Protein 8VX3 (pdb70)

Secondary structure (DSSP, 8-state):
-EEETTTEEE-HHHHHHHHHHHHHHHHHHHHHHHHHHHHHHHTT-EEESGGG-B--HHHHHHHHHHHHHHSTT--HHHHHTT---SEEEEEE--TTTHHHHHHHHHHHHHHTT-EEEEEEE-SS-SSS---EEEEEE-TTT--EEEEEE--HHHHHHHHHHHHHHHHHH-TT---HHHHHHHHHHHHHS---TTGGG--PPP-/-EE-SSS-EE-HHHHHHHHHHHHHHHHHHHHHHHHHHHHHHTTTPEEES-TT-B--HHHHHHHHHHHHHH-TT--HHHHHHT---SEEEEEEE-TTTHHHHHHHHHHHHHHTTPEEEEEEE-TT-SSS---EEEEEE-SSS--EEEEEEEEHHHHHHHHHTHHHHHHHHSTTSTTHHHHHHHHHHHHHHHTSPPPTTGGG--PPP-/-EE-TTS-EE-HHHHHHHHHHHHHHHHHHHHHHHHHHHHHHHTT-EEES-TT-B--HHHHHHHHHHHHHHSTTS-HHHHHHH---SEEEEEEE-TTTHHHHHHHHHHHHHHTT-EEEEEEE-SS-SSS---EEEEEE-TTT--EEEEEEEEHHHHHHHHHSSTTTHHHHS---GGGHHHHHHHHHHHHHSPPPTTGGG------/--EEETTTEEE-HHHHHHHHHHHHHHHHHHHHHHHHHHHHHHHTT---SSGGG-B--HHHHHHHHHHHHHHSTTS-HHHHHHH---SEEEEEEE-TTTHHHHHHHHHHHHHHTT-EEEEEEE-TT-SSS---EEEEEE-TTT--EEEEEEEEHHHHHHHHH--HHHHHHHHHHSPPPTTGGG------

Structure (mmCIF, N/CA/C/O backbone):
data_8VX3
#
_entry.id   8VX3
#
_cell.length_a   74.939
_cell.length_b   133.059
_cell.length_c   68.050
_cell.angle_alpha   90.000
_cell.angle_beta   89.770
_cell.angle_gamma   90.000
#
_symmetry.space_group_name_H-M   'P 1 21 1'
#
loop_
_entity.id
_entity.type
_entity.pdbx_description
1 polymer SaSAS
2 non-polymer 1,2-ETHANEDIOL
3 non-polymer 'CHLORIDE ION'
4 non-polymer 'SODIUM ION'
5 water water
#
loop_
_atom_site.group_PDB
_atom_site.id
_atom_site.type_symbol
_atom_site.label_atom_id
_atom_site.label_alt_id
_atom_site.label_comp_id
_atom_site.label_asym_id
_atom_site.label_entity_id
_atom_site.label_seq_id
_atom_site.pdbx_PDB_ins_code
_atom_site.Cartn_x
_atom_site.Cartn_y
_atom_site.Cartn_z
_atom_site.occupancy
_atom_site.B_iso_or_equiv
_atom_site.auth_seq_id
_atom_site.auth_comp_id
_atom_site.auth_asym_id
_atom_site.auth_atom_id
_atom_site.pdbx_PDB_model_num
ATOM 1 N N . GLY A 1 2 ? 29.28145 18.60270 0.32284 1.000 76.01177 4 GLY A N 1
ATOM 2 C CA . GLY A 1 2 ? 28.42201 19.75705 0.51053 1.000 76.20071 4 GLY A CA 1
ATOM 3 C C . GLY A 1 2 ? 27.15949 19.72203 -0.32974 1.000 85.93349 4 GLY A C 1
ATOM 4 O O . GLY A 1 2 ? 27.13310 19.10572 -1.39366 1.000 89.03614 4 GLY A O 1
ATOM 5 N N . TRP A 1 3 ? 26.10972 20.38478 0.14768 1.000 101.76750 5 TRP A N 1
ATOM 6 C CA . TRP A 1 3 ? 24.82182 20.41455 -0.53242 1.000 99.24777 5 TRP A CA 1
ATOM 7 C C . TRP A 1 3 ? 24.64591 21.73550 -1.26847 1.000 108.88394 5 TRP A C 1
ATOM 8 O O . TRP A 1 3 ? 25.01931 22.79729 -0.76113 1.000 115.65247 5 TRP A O 1
ATOM 19 N N . LYS A 1 4 ? 24.07408 21.66147 -2.46654 1.000 112.77888 6 LYS A N 1
ATOM 20 C CA . LYS A 1 4 ? 23.85342 22.82522 -3.32071 1.000 115.45110 6 LYS A CA 1
ATOM 21 C C . LYS A 1 4 ? 22.35351 23.01816 -3.49405 1.000 108.69940 6 LYS A C 1
ATOM 22 O O . LYS A 1 4 ? 21.71650 22.28606 -4.25687 1.000 113.68277 6 LYS A O 1
ATOM 28 N N . GLY A 1 5 ? 21.79312 23.99969 -2.79544 1.000 112.28818 7 GLY A N 1
ATOM 29 C CA . GLY A 1 5 ? 20.41474 24.37712 -3.02880 1.000 111.40016 7 GLY A CA 1
ATOM 30 C C . GLY A 1 5 ? 20.26830 25.02904 -4.38606 1.000 113.23972 7 GLY A C 1
ATOM 31 O O . GLY A 1 5 ? 20.74156 26.15009 -4.59303 1.000 112.84617 7 GLY A O 1
ATOM 32 N N . GLU A 1 6 ? 19.62141 24.33883 -5.32576 1.000 125.70920 8 GLU A N 1
ATOM 33 C CA . GLU A 1 6 ? 19.49125 24.84585 -6.68856 1.000 127.35522 8 GLU A CA 1
ATOM 34 C C . GLU A 1 6 ? 18.50738 26.00820 -6.77840 1.000 126.97865 8 GLU A C 1
ATOM 35 O O . GLU A 1 6 ? 17.90664 26.24485 -7.83165 1.000 132.41512 8 GLU A O 1
ATOM 41 N N . GLY A 1 7 ? 18.33804 26.73508 -5.67919 1.000 125.21787 9 GLY A N 1
ATOM 42 C CA . GLY A 1 7 ? 17.60190 27.98141 -5.67507 1.000 117.36445 9 GLY A CA 1
ATOM 43 C C . GLY A 1 7 ? 18.37538 29.04448 -4.92695 1.000 118.65621 9 GLY A C 1
ATOM 44 O O . GLY A 1 7 ? 17.79600 29.96974 -4.35229 1.000 105.90567 9 GLY A O 1
ATOM 45 N N . GLY A 1 8 ? 19.69774 28.91234 -4.92754 1.000 127.73806 10 GLY A N 1
ATOM 46 C CA . GLY A 1 8 ? 20.55630 29.83498 -4.21453 1.000 115.49082 10 GLY A CA 1
ATOM 47 C C . GLY A 1 8 ? 20.86649 29.44972 -2.78683 1.000 119.08537 10 GLY A C 1
ATOM 48 O O . GLY A 1 8 ? 21.22233 30.32481 -1.99069 1.000 103.18630 10 GLY A O 1
ATOM 49 N N . LEU A 1 9 ? 20.74085 28.17414 -2.43138 1.000 116.67826 11 LEU A N 1
ATOM 50 C CA . LEU A 1 9 ? 20.99838 27.69834 -1.07877 1.000 99.96632 11 LEU A CA 1
ATOM 51 C C . LEU A 1 9 ? 22.22720 26.79608 -1.05204 1.000 93.30291 11 LEU A C 1
ATOM 52 O O . LEU A 1 9 ? 22.74103 26.36743 -2.08746 1.000 94.11773 11 LEU A O 1
ATOM 57 N N . THR A 1 10 ? 22.68687 26.49481 0.16111 1.000 87.64142 12 THR A N 1
ATOM 58 C CA . THR A 1 10 ? 23.92963 25.75927 0.34737 1.000 96.43544 12 THR A CA 1
ATOM 59 C C . THR A 1 10 ? 23.93943 25.09375 1.71653 1.000 90.17847 12 THR A C 1
ATOM 60 O O . THR A 1 10 ? 23.27862 25.55372 2.65062 1.000 84.55137 12 THR A O 1
ATOM 64 N N . LEU A 1 11 ? 24.70931 24.01015 1.81842 1.000 87.11555 13 LEU A N 1
ATOM 65 C CA . LEU A 1 11 ? 24.96467 23.31609 3.07621 1.000 84.67356 13 LEU A CA 1
ATOM 66 C C . LEU A 1 11 ? 26.31384 22.62546 2.95809 1.000 84.91717 13 LEU A C 1
ATOM 67 O O . LEU A 1 11 ? 26.59329 21.99005 1.93709 1.000 93.46539 13 LEU A O 1
ATOM 72 N N . THR A 1 12 ? 27.14856 22.76051 3.98459 1.000 77.04241 14 THR A N 1
ATOM 73 C CA . THR A 1 12 ? 28.44515 22.10410 3.95631 1.000 77.63972 14 THR A CA 1
ATOM 74 C C . THR A 1 12 ? 28.28600 20.60359 4.18158 1.000 74.29190 14 THR A C 1
ATOM 75 O O . THR A 1 12 ? 27.24982 20.12394 4.65385 1.000 84.19050 14 THR A O 1
ATOM 79 N N . GLY A 1 13 ? 29.33854 19.86043 3.82836 1.000 80.97061 15 GLY A N 1
ATOM 80 C CA . GLY A 1 13 ? 29.30146 18.41534 3.98915 1.000 73.17359 15 GLY A CA 1
ATOM 81 C C . GLY A 1 13 ? 29.11174 17.98823 5.43330 1.000 71.66393 15 GLY A C 1
ATOM 82 O O . GLY A 1 13 ? 28.44019 16.99205 5.71238 1.000 73.99808 15 GLY A O 1
ATOM 83 N N . GLY A 1 14 ? 29.70510 18.73090 6.37296 1.000 82.05523 16 GLY A N 1
ATOM 84 C CA . GLY A 1 14 ? 29.47675 18.44317 7.77931 1.000 77.51936 16 GLY A CA 1
ATOM 85 C C . GLY A 1 14 ? 28.03463 18.65276 8.18894 1.000 74.72364 16 GLY A C 1
ATOM 86 O O . GLY A 1 14 ? 27.51570 17.92971 9.04307 1.000 78.95220 16 GLY A O 1
ATOM 87 N N . GLU A 1 15 ? 27.37031 19.64389 7.59110 1.000 82.16418 17 GLU A N 1
ATOM 88 C CA . GLU A 1 15 ? 25.93953 19.82755 7.80069 1.000 78.48122 17 GLU A CA 1
ATOM 89 C C . GLU A 1 15 ? 25.12791 18.86292 6.94487 1.000 71.97108 17 GLU A C 1
ATOM 90 O O . GLU A 1 15 ? 24.08897 18.36021 7.38596 1.000 73.34565 17 GLU A O 1
ATOM 96 N N . ASN A 1 16 ? 25.59232 18.59372 5.72237 1.000 71.14870 18 ASN A N 1
ATOM 97 C CA . ASN A 1 16 ? 24.86087 17.71359 4.81635 1.000 68.38131 18 ASN A CA 1
ATOM 98 C C . ASN A 1 16 ? 24.75918 16.30273 5.38256 1.000 66.70946 18 ASN A C 1
ATOM 99 O O . ASN A 1 16 ? 23.68079 15.69877 5.38859 1.000 65.43806 18 ASN A O 1
ATOM 104 N N . ASN A 1 17 ? 25.87945 15.75672 5.85998 1.000 77.56176 19 ASN A N 1
ATOM 105 C CA . ASN A 1 17 ? 25.85157 14.42509 6.45390 1.000 71.25171 19 ASN A CA 1
ATOM 106 C C . ASN A 1 17 ? 25.05445 14.40808 7.74923 1.000 71.98713 19 ASN A C 1
ATOM 107 O O . ASN A 1 17 ? 24.53870 13.35620 8.14438 1.000 85.26820 19 ASN A O 1
ATOM 112 N N . THR A 1 18 ? 24.94525 15.55503 8.42151 1.000 64.45426 20 THR A N 1
ATOM 113 C CA . THR A 1 18 ? 24.11368 15.63029 9.61616 1.000 63.32485 20 THR A CA 1
ATOM 114 C C . THR A 1 18 ? 22.64078 15.46549 9.26561 1.000 66.06671 20 THR A C 1
ATOM 115 O O . THR A 1 18 ? 21.88392 14.83275 10.01167 1.000 65.79128 20 THR A O 1
ATOM 119 N N . VAL A 1 19 ? 22.22041 16.01661 8.12711 1.000 67.12635 21 VAL A N 1
ATOM 120 C CA . VAL A 1 19 ? 20.82796 15.89869 7.71039 1.000 70.11492 21 VAL A CA 1
ATOM 121 C C . VAL A 1 19 ? 20.54416 14.50704 7.15910 1.000 68.74729 21 VAL A C 1
ATOM 122 O O . VAL A 1 19 ? 19.48862 13.92451 7.43194 1.000 69.97956 21 VAL A O 1
ATOM 126 N N . ASP A 1 20 ? 21.47695 13.95060 6.38123 1.000 68.84665 22 ASP A N 1
A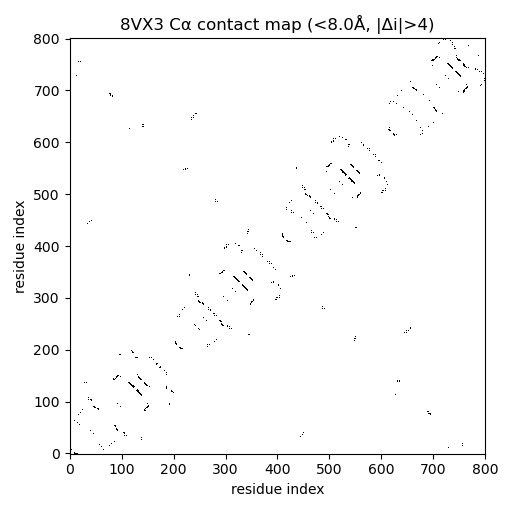TOM 127 C CA . ASP A 1 20 ? 21.27740 12.61337 5.83115 1.000 65.74204 22 ASP A CA 1
ATOM 128 C C . ASP A 1 20 ? 21.20994 11.56708 6.93517 1.000 66.80795 22 ASP A C 1
ATOM 129 O O . ASP A 1 20 ? 20.45039 10.59601 6.83553 1.000 67.47420 22 ASP A O 1
ATOM 134 N N . ALA A 1 21 ? 22.00177 11.74430 7.99460 1.000 68.48282 23 ALA A N 1
ATOM 135 C CA . ALA A 1 21 ? 21.87903 10.86933 9.15438 1.000 70.39145 23 ALA A CA 1
ATOM 136 C C . ALA A 1 21 ? 20.52338 11.04523 9.82380 1.000 69.85069 23 ALA A C 1
ATOM 137 O O . ALA A 1 21 ? 19.92797 10.07270 10.30245 1.000 69.34923 23 ALA A O 1
ATOM 139 N N . TYR A 1 22 ? 20.01870 12.28114 9.85844 1.000 69.75098 24 TYR A N 1
ATOM 140 C CA . TYR A 1 22 ? 18.68877 12.53085 10.40214 1.000 65.27283 24 TYR A CA 1
ATOM 141 C C . TYR A 1 22 ? 17.60348 11.90641 9.53669 1.0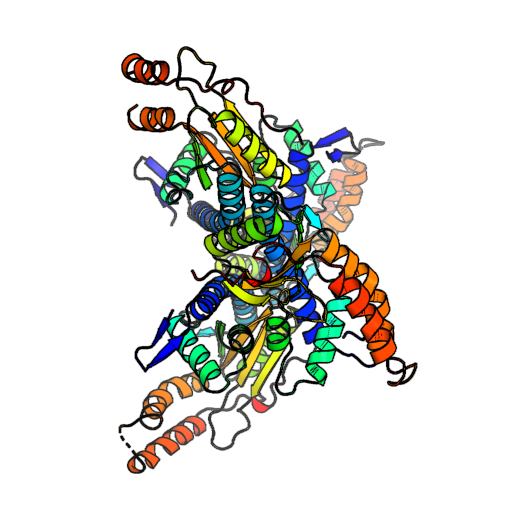00 64.29451 24 TYR A C 1
ATOM 142 O O . TYR A 1 22 ? 16.57815 11.45812 10.06163 1.000 70.17775 24 TYR A O 1
ATOM 151 N N . VAL A 1 23 ? 17.80810 11.86955 8.21793 1.000 63.70062 25 VAL A N 1
ATOM 152 C CA . VAL A 1 23 ? 16.81477 11.28058 7.32335 1.000 58.75210 25 VAL A CA 1
ATOM 153 C C . VAL A 1 23 ? 16.63902 9.79945 7.62836 1.000 61.45308 25 VAL A C 1
ATOM 154 O O . VAL A 1 23 ? 15.51718 9.31295 7.81317 1.000 68.59397 25 VAL A O 1
ATOM 158 N N . GLU A 1 24 ? 17.74743 9.05891 7.68563 1.000 76.40312 26 GLU A N 1
ATOM 159 C CA . GLU A 1 24 ? 17.65985 7.63774 7.99838 1.000 68.17875 26 GLU A CA 1
ATOM 160 C C . GLU A 1 24 ? 17.23982 7.40553 9.44259 1.000 66.11175 26 GLU A C 1
ATOM 161 O O . GLU A 1 24 ? 16.61642 6.38265 9.74592 1.000 69.13580 26 GLU A O 1
ATOM 167 N N . ARG A 1 25 ? 17.56034 8.33814 10.34208 1.000 64.49447 27 ARG A N 1
ATOM 168 C CA . ARG A 1 25 ? 17.15867 8.17770 11.73569 1.000 63.46118 27 ARG A CA 1
ATOM 169 C C . ARG A 1 25 ? 15.64965 8.32137 11.89800 1.000 73.75452 27 ARG A C 1
ATOM 170 O O . ARG A 1 25 ? 15.02408 7.55462 12.63889 1.000 84.80118 27 ARG A O 1
ATOM 178 N N . ALA A 1 26 ? 15.04623 9.29392 11.21055 1.000 67.08896 28 ALA A N 1
ATOM 179 C CA . ALA A 1 26 ? 13.59921 9.46607 11.28652 1.000 55.08972 28 ALA A CA 1
ATOM 180 C C . ALA A 1 26 ? 12.86366 8.30955 10.62444 1.000 56.96603 28 ALA A C 1
ATOM 181 O O . ALA A 1 26 ? 11.79640 7.90013 11.09805 1.000 57.43886 28 ALA A O 1
ATOM 183 N N . ARG A 1 27 ? 13.42271 7.76555 9.54149 1.000 57.65988 29 ARG A N 1
ATOM 184 C CA . ARG A 1 27 ? 12.78361 6.64734 8.85704 1.000 54.55062 29 ARG A CA 1
ATOM 185 C C . ARG A 1 27 ? 12.62812 5.44272 9.77699 1.000 55.01873 29 ARG A C 1
ATOM 186 O O . ARG A 1 27 ? 11.71028 4.63433 9.59446 1.000 51.66595 29 ARG A O 1
ATOM 194 N N . GLU A 1 28 ? 13.50519 5.31219 10.77376 1.000 57.34594 30 GLU A N 1
ATOM 195 C CA . GLU A 1 28 ? 13.39637 4.21981 11.73328 1.000 57.62411 30 GLU A CA 1
ATOM 196 C C . GLU A 1 28 ? 12.27881 4.46849 12.73688 1.000 54.99033 30 GLU A C 1
ATOM 197 O O . GLU A 1 28 ? 11.52740 3.54718 13.07558 1.000 51.49029 30 GLU A O 1
ATOM 203 N N . ALA A 1 29 ? 12.15958 5.70449 13.22540 1.000 64.32003 31 ALA A N 1
ATOM 204 C CA . ALA A 1 29 ? 11.09631 6.02644 14.16934 1.000 71.13043 31 ALA A CA 1
ATOM 205 C C . ALA A 1 29 ? 9.72861 5.99868 13.50363 1.000 59.79606 31 ALA A C 1
ATOM 206 O O . ALA A 1 29 ? 8.72918 5.68390 14.15951 1.000 53.31378 31 ALA A O 1
ATOM 208 N N . GLU A 1 30 ? 9.66721 6.32474 12.20933 1.000 60.58289 32 GLU A N 1
ATOM 209 C CA . GLU A 1 30 ? 8.39826 6.31083 11.49020 1.000 50.13134 32 GLU A CA 1
ATOM 210 C C . GLU A 1 30 ? 7.73360 4.94362 11.55254 1.000 49.42704 32 GLU A C 1
ATOM 211 O O . GLU A 1 30 ? 6.50116 4.85558 11.59476 1.000 57.37770 32 GLU A O 1
ATOM 217 N N . ARG A 1 31 ? 8.52842 3.87153 11.55715 1.000 58.56320 33 ARG A N 1
ATOM 218 C CA . ARG A 1 31 ? 7.96675 2.52742 11.63525 1.000 55.53448 33 ARG A CA 1
ATOM 219 C C . ARG A 1 31 ? 7.10536 2.36692 12.88069 1.000 50.97369 33 ARG A C 1
ATOM 220 O O . ARG A 1 31 ? 5.96351 1.90075 12.80471 1.000 56.89021 33 ARG A O 1
ATOM 228 N N . SER A 1 32 ? 7.63463 2.75845 14.04048 1.000 47.62764 34 SER A N 1
ATOM 229 C CA . SER A 1 32 ? 6.85999 2.66753 15.27060 1.000 47.16988 34 SER A CA 1
ATOM 230 C C . SER A 1 32 ? 5.76454 3.72101 15.34133 1.000 47.53398 34 SER A C 1
ATOM 231 O O . SER A 1 32 ? 4.80006 3.54297 16.09166 1.000 47.28266 34 SER A O 1
ATOM 234 N N . ILE A 1 33 ? 5.88806 4.80697 14.57880 1.000 55.98642 35 ILE A N 1
ATOM 235 C CA . ILE A 1 33 ? 4.88009 5.86150 14.60866 1.000 49.60008 35 ILE A CA 1
ATOM 236 C C . ILE A 1 33 ? 3.70351 5.50825 13.70939 1.000 53.54943 35 ILE A C 1
ATOM 237 O O . ILE A 1 33 ? 2.53999 5.63400 14.10915 1.000 52.34944 35 ILE A O 1
ATOM 242 N N . SER A 1 34 ? 3.98788 5.06575 12.48025 1.000 49.07623 36 SER A N 1
ATOM 243 C CA . SER A 1 34 ? 2.91961 4.63581 11.58389 1.000 49.31703 36 SER A CA 1
ATOM 244 C C . SER A 1 34 ? 2.10839 3.50237 12.19289 1.000 50.47868 36 SER A C 1
ATOM 245 O O . SER A 1 34 ? 0.90594 3.38892 11.93268 1.000 57.13067 36 SER A O 1
ATOM 248 N N . VAL A 1 35 ? 2.74678 2.65816 13.00405 1.000 48.07374 37 VAL A N 1
ATOM 249 C CA . VAL A 1 35 ? 2.01449 1.63870 13.74864 1.000 47.58230 37 VAL A CA 1
ATOM 250 C C . VAL A 1 35 ? 0.99721 2.29055 14.67581 1.000 47.65276 37 VAL A C 1
ATOM 251 O O . VAL A 1 35 ? -0.18841 1.94054 14.67111 1.000 55.13225 37 VAL A O 1
ATOM 255 N N . GLN A 1 36 ? 1.44496 3.25479 15.48303 1.000 47.67830 38 GLN A N 1
ATOM 256 C CA . GLN A 1 36 ? 0.54779 3.90413 16.43067 1.000 54.71538 38 GLN A CA 1
ATOM 257 C C . GLN A 1 36 ? -0.43532 4.84283 15.74502 1.000 57.95929 38 GLN A C 1
ATOM 258 O O . GLN A 1 36 ? -1.45185 5.20641 16.34736 1.000 48.82294 38 GLN A O 1
ATOM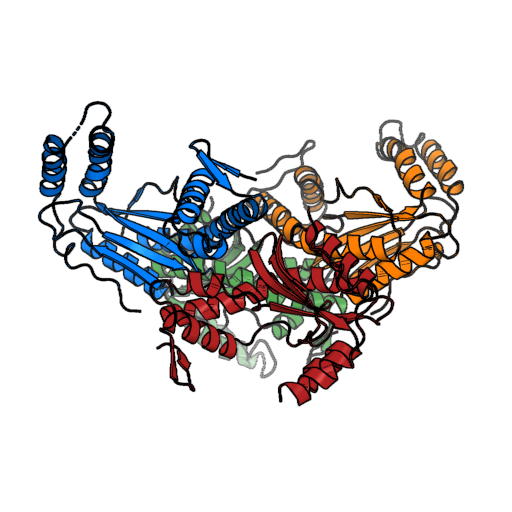 264 N N . VAL A 1 37 ? -0.16554 5.23048 14.50278 1.000 56.35348 39 VAL A N 1
ATOM 265 C CA . VAL A 1 37 ? -1.05833 6.12557 13.77521 1.000 51.80112 39 VAL A CA 1
ATOM 266 C C . VAL A 1 37 ? -2.12607 5.34820 13.02261 1.000 51.97031 39 VAL A C 1
ATOM 267 O O . VAL A 1 37 ? -3.31579 5.65838 13.12253 1.000 60.77422 39 VAL A O 1
ATOM 271 N N . ARG A 1 38 ? -1.72016 4.32634 12.26184 1.000 50.53487 40 ARG A N 1
ATOM 272 C CA . ARG A 1 38 ? -2.69471 3.49730 11.56084 1.000 53.78900 40 ARG A CA 1
ATOM 273 C C . ARG A 1 38 ? -3.65655 2.82982 12.53149 1.000 51.51414 40 ARG A C 1
ATOM 274 O O . ARG A 1 38 ? -4.80532 2.54709 12.17094 1.000 55.23484 40 ARG A O 1
ATOM 282 N N . ALA A 1 39 ? -3.21028 2.58206 13.76471 1.000 49.05231 41 ALA A N 1
ATOM 283 C CA . ALA A 1 39 ? -4.08562 2.00565 14.77836 1.000 48.86810 41 ALA A CA 1
ATOM 284 C C . ALA A 1 39 ? -5.26658 2.92517 15.06561 1.000 49.51282 41 ALA A C 1
ATOM 285 O O . ALA A 1 39 ? -6.42607 2.55284 14.85516 1.000 58.13140 41 ALA A O 1
ATOM 287 N N . ALA A 1 40 ? -4.98554 4.14349 15.53987 1.000 53.58479 42 ALA A N 1
ATOM 288 C CA . ALA A 1 40 ? -6.05527 5.09088 15.84022 1.000 52.20502 42 ALA A CA 1
ATOM 289 C C . ALA A 1 40 ? -6.85675 5.43937 14.59421 1.000 51.20785 42 ALA A C 1
ATOM 290 O O . ALA A 1 40 ? -8.06293 5.69821 14.68383 1.000 57.43228 42 ALA A O 1
ATOM 292 N N . ALA A 1 41 ? -6.21460 5.43006 13.42358 1.000 51.26500 43 ALA A N 1
ATOM 293 C CA . ALA A 1 41 ? -6.95626 5.62632 12.18397 1.000 52.04929 43 ALA A CA 1
ATOM 294 C C . ALA A 1 41 ? -7.97540 4.51940 11.97114 1.000 56.03003 43 ALA A C 1
ATOM 295 O O . ALA A 1 41 ? -9.01535 4.74275 11.34142 1.000 56.86453 43 ALA A O 1
ATOM 297 N N . ALA A 1 42 ? -7.69483 3.32302 12.48133 1.000 55.61160 44 ALA A N 1
ATOM 298 C CA . ALA A 1 42 ? -8.66368 2.23756 12.45251 1.000 56.20581 44 ALA A CA 1
ATOM 299 C C . ALA A 1 42 ? -9.55795 2.23843 13.68412 1.000 58.73159 44 ALA A C 1
ATOM 300 O O . ALA A 1 42 ? -10.74521 1.91324 13.58389 1.000 66.75237 44 ALA A O 1
ATOM 302 N N . MET A 1 43 ? -9.00884 2.60174 14.84656 1.000 52.96461 45 MET A N 1
ATOM 303 C CA . MET A 1 43 ? -9.80114 2.66238 16.06996 1.000 59.46625 45 MET A CA 1
ATOM 304 C C . MET A 1 43 ? -10.88058 3.73561 16.01642 1.000 55.97399 45 MET A C 1
ATOM 305 O O . MET A 1 43 ? -11.79675 3.71672 16.84512 1.000 52.66142 45 MET A O 1
ATOM 310 N N . SER A 1 44 ? -10.78922 4.67217 15.07294 1.000 59.38116 46 SER A N 1
ATOM 311 C CA . SER A 1 44 ? -11.79670 5.71043 14.89919 1.000 60.84600 46 SER A CA 1
ATOM 312 C C . SER A 1 44 ? -12.40724 5.69263 13.50387 1.000 70.65496 46 SER A C 1
ATOM 313 O O . SER A 1 44 ? -13.07468 6.66182 13.11921 1.000 79.12837 46 SER A O 1
ATOM 316 N N A GLU A 1 45 ? -12.20235 4.61359 12.74323 0.814 73.79807 47 GLU A N 1
ATOM 317 N N B GLU A 1 45 ? -12.19919 4.61689 12.74156 0.186 70.73364 47 GLU A N 1
ATOM 318 C CA A GLU A 1 45 ? -12.69964 4.48183 11.37109 0.814 73.93741 47 GLU A CA 1
ATOM 319 C CA B GLU A 1 45 ? -12.71489 4.49090 11.37827 0.186 71.58461 47 GLU A CA 1
ATOM 320 C C A GLU A 1 45 ? -12.26846 5.65213 10.49271 0.814 68.63456 47 GLU A C 1
ATOM 321 C C B GLU A 1 45 ? -12.27116 5.65215 10.49244 0.186 71.00264 47 GLU A C 1
ATOM 322 O O A GLU A 1 45 ? -12.98916 6.05480 9.57651 0.814 65.05299 47 GLU A O 1
ATOM 323 O O B GLU A 1 45 ? -12.98576 6.05026 9.56939 0.186 62.29712 47 GLU A O 1
ATOM 334 N N . ALA A 1 46 ? -11.09040 6.20188 10.76392 1.000 65.16667 48 ALA A N 1
ATOM 335 C CA . ALA A 1 46 ? -10.57815 7.31254 9.98256 1.000 55.30733 48 ALA A CA 1
ATOM 336 C C . ALA A 1 46 ? -9.97021 6.81690 8.67501 1.000 55.30782 48 ALA A C 1
ATOM 337 O O . ALA A 1 46 ? -9.63340 5.64015 8.51836 1.000 64.00725 48 ALA A O 1
ATOM 339 N N . GLU A 1 47 ? -9.83034 7.73885 7.72876 1.000 59.12082 49 GLU A N 1
ATOM 340 C CA . GLU A 1 47 ? -9.18590 7.46503 6.45432 1.000 59.91191 49 GLU A CA 1
ATOM 341 C C . GLU A 1 47 ? -7.82688 8.14965 6.41594 1.000 69.28275 49 GLU A C 1
ATOM 342 O O . GLU A 1 47 ? -7.66570 9.26062 6.93005 1.000 70.03395 49 GLU A O 1
ATOM 348 N N . MET A 1 48 ? -6.85238 7.48427 5.80482 1.000 65.83201 50 MET A N 1
ATOM 349 C CA . MET A 1 48 ? -5.47552 7.96054 5.76466 1.000 55.33982 50 MET A CA 1
ATOM 350 C C . MET A 1 48 ? -5.11867 8.30754 4.32560 1.000 56.18229 50 MET A C 1
ATOM 351 O O . MET A 1 48 ? -4.95748 7.41489 3.48655 1.000 66.40604 50 MET A O 1
ATOM 356 N N . VAL A 1 49 ? -4.99788 9.60183 4.04305 1.000 63.53086 51 VAL A N 1
ATOM 357 C CA . VAL A 1 49 ? -4.57137 10.07751 2.73643 1.000 67.71780 51 VAL A CA 1
ATOM 358 C C . VAL A 1 49 ? -3.22985 10.77834 2.90473 1.000 74.02305 51 VAL A C 1
ATOM 359 O O . VAL A 1 49 ? -2.86553 11.22630 3.99534 1.000 73.94933 51 VAL A O 1
ATOM 363 N N . GLY A 1 50 ? -2.48590 10.86176 1.80373 1.000 78.94833 52 GLY A N 1
ATOM 364 C CA . GLY A 1 50 ? -1.12778 11.35769 1.87520 1.000 74.35187 52 GLY A CA 1
ATOM 365 C C . GLY A 1 50 ? -0.17304 10.44504 2.60484 1.000 72.90083 52 GLY A C 1
ATOM 366 O O . GLY A 1 50 ? 0.94587 10.86142 2.91931 1.000 64.63394 52 GLY A O 1
ATOM 367 N N . PHE A 1 51 ? -0.58834 9.20830 2.88845 1.000 70.06155 53 PHE A N 1
ATOM 368 C CA . PHE A 1 51 ? 0.27083 8.27034 3.59866 1.000 69.09342 53 PHE A CA 1
ATOM 369 C C . PHE A 1 51 ? 1.44857 7.83163 2.73985 1.000 71.04336 53 PHE A C 1
ATOM 370 O O . PHE A 1 51 ? 2.50129 7.46474 3.27395 1.000 72.59137 53 PHE A O 1
ATOM 378 N N . ASP A 1 52 ? 1.29336 7.86393 1.41479 1.000 71.71770 54 ASP A N 1
ATOM 379 C CA . ASP A 1 52 ? 2.39611 7.55441 0.51419 1.000 74.00411 54 ASP A CA 1
ATOM 380 C C . ASP A 1 52 ? 3.51846 8.58085 0.58602 1.000 73.01107 54 ASP A C 1
ATOM 381 O O . ASP A 1 52 ? 4.61615 8.30840 0.08862 1.000 88.83043 54 ASP A O 1
ATOM 386 N N . GLN A 1 53 ? 3.27254 9.74393 1.18231 1.000 70.18113 55 GLN A N 1
ATOM 387 C CA . GLN A 1 53 ? 4.28376 10.77345 1.38610 1.000 78.46598 55 GLN A CA 1
ATOM 388 C C . GLN A 1 53 ? 4.36020 11.15556 2.85713 1.000 67.20123 55 GLN A C 1
ATOM 389 O O . GLN A 1 53 ? 4.46149 12.33352 3.21191 1.000 64.80775 55 GLN A O 1
ATOM 395 N N . ARG A 1 54 ? 4.31581 10.15459 3.73888 1.000 63.92840 56 ARG A N 1
ATOM 396 C CA . ARG A 1 54 ? 4.34574 10.41493 5.17279 1.000 56.22536 56 ARG A CA 1
ATOM 397 C C . ARG A 1 54 ? 5.69869 10.92938 5.64607 1.000 58.70668 56 ARG A C 1
ATOM 398 O O . ARG A 1 54 ? 5.78516 11.48064 6.74713 1.000 55.06696 56 ARG A O 1
ATOM 406 N N . LEU A 1 55 ? 6.74892 10.76326 4.84916 1.000 55.71088 57 LEU A N 1
ATOM 407 C CA . LEU A 1 55 ? 8.08206 11.24126 5.18594 1.000 55.95121 57 LEU A CA 1
ATOM 408 C C . LEU A 1 55 ? 8.44286 12.40532 4.27532 1.000 61.17364 57 LEU A C 1
ATOM 409 O O . LEU A 1 55 ? 8.20643 12.34733 3.06364 1.000 61.39755 57 LEU A O 1
ATOM 414 N N . LYS A 1 56 ? 9.00983 13.45641 4.86095 1.000 65.63229 58 LYS A N 1
ATOM 415 C CA . LYS A 1 56 ? 9.36007 14.64351 4.09641 1.000 65.76818 58 LYS A CA 1
ATOM 416 C C . LYS A 1 56 ? 10.51401 14.34452 3.14402 1.000 73.06745 58 LYS A C 1
ATOM 417 O O . LYS A 1 56 ? 11.35976 13.48517 3.40516 1.000 67.20122 58 LYS A O 1
ATOM 423 N N . SER A 1 57 ? 10.53617 15.06175 2.02597 1.000 79.65780 59 SER A N 1
ATOM 424 C CA . SER A 1 57 ? 11.55013 14.82077 1.01050 1.000 72.85973 59 SER A CA 1
ATOM 425 C C . SER A 1 57 ? 12.93011 15.18995 1.54769 1.000 75.32200 59 SER A C 1
ATOM 426 O O . SER A 1 57 ? 13.05971 16.15033 2.31483 1.000 76.71012 59 SER A O 1
ATOM 429 N N . PRO A 1 58 ? 13.97698 14.44356 1.18286 1.000 78.03024 60 PRO A N 1
ATOM 430 C CA . PRO A 1 58 ? 15.32325 14.81659 1.65441 1.000 91.74293 60 PRO A CA 1
ATOM 431 C C . PRO A 1 58 ? 15.75044 16.19772 1.18865 1.000 89.95370 60 PRO A C 1
ATOM 432 O O . PRO A 1 58 ? 16.25433 16.99372 1.99159 1.000 85.67988 60 PRO A O 1
ATOM 436 N N . ASP A 1 59 ? 15.55098 16.51007 -0.09359 1.000 90.86555 61 ASP A N 1
ATOM 437 C CA . ASP A 1 59 ? 15.91018 17.83097 -0.59919 1.000 88.70674 61 ASP A CA 1
ATOM 438 C C . ASP A 1 59 ? 15.06387 18.91497 0.05580 1.000 96.44244 61 ASP A C 1
ATOM 439 O O . ASP A 1 59 ? 15.58935 19.93472 0.51662 1.000 102.80690 61 ASP A O 1
ATOM 444 N N . SER A 1 60 ? 13.74476 18.70602 0.11123 1.000 86.37869 62 SER A N 1
ATOM 445 C CA . SER A 1 60 ? 12.86420 19.67856 0.75056 1.000 79.05953 62 SER A CA 1
ATOM 446 C C . SER A 1 60 ? 13.22219 19.88106 2.21601 1.000 80.13226 62 SER A C 1
ATOM 447 O O . SER A 1 60 ? 13.04361 20.98000 2.75321 1.000 85.10473 62 SER A O 1
ATOM 450 N N . LEU A 1 61 ? 13.72913 18.83899 2.87626 1.000 85.18678 63 LEU A N 1
ATOM 451 C CA . LEU A 1 61 ? 14.15688 18.98210 4.26271 1.000 83.28420 63 LEU A CA 1
ATOM 452 C C . LEU A 1 61 ? 15.38327 19.87960 4.36842 1.000 87.50892 63 LEU A C 1
ATOM 453 O O . LEU A 1 61 ? 15.49057 20.68701 5.29864 1.000 100.65003 63 LEU A O 1
ATOM 458 N N . LYS A 1 62 ? 16.31571 19.75916 3.42009 1.000 87.99567 64 LYS A N 1
ATOM 459 C CA . LYS A 1 62 ? 17.53142 20.56258 3.47926 1.000 74.24173 64 LYS A CA 1
ATOM 460 C C . LYS A 1 62 ? 17.26614 22.01711 3.11577 1.000 85.16346 64 LYS A C 1
ATOM 461 O O . LYS A 1 62 ? 17.94023 22.91390 3.63532 1.000 86.30109 64 LYS A O 1
ATOM 467 N N . ARG A 1 63 ? 16.30109 22.27270 2.22813 1.000 86.22602 65 ARG A N 1
ATOM 468 C CA . ARG A 1 63 ? 15.96473 23.65193 1.89008 1.000 82.41321 65 ARG A CA 1
ATOM 469 C C . ARG A 1 63 ? 15.45584 24.40770 3.10958 1.000 80.19254 65 ARG A C 1
ATOM 470 O O . ARG A 1 63 ? 15.84501 25.55791 3.34264 1.000 87.78925 65 ARG A O 1
ATOM 478 N N . LYS A 1 64 ? 14.58969 23.77491 3.90467 1.000 75.54610 66 LYS A N 1
ATOM 479 C CA . LYS A 1 64 ? 14.08582 24.42516 5.10923 1.000 86.94622 66 LYS A CA 1
ATOM 480 C C . LYS A 1 64 ? 15.19369 24.63797 6.13298 1.000 81.58791 66 LYS A C 1
ATOM 481 O O . LYS A 1 64 ? 15.11732 25.56725 6.94521 1.000 82.43789 66 LYS A O 1
ATOM 487 N N . VAL A 1 65 ? 16.22983 23.80098 6.10362 1.000 77.35752 67 VAL A N 1
ATOM 488 C CA . VAL A 1 65 ? 17.36167 23.98108 7.00551 1.000 78.50084 67 VAL A CA 1
ATOM 489 C C . VAL A 1 65 ? 18.27436 25.09402 6.50707 1.000 81.18598 67 VAL A C 1
ATOM 490 O O . VAL A 1 65 ? 18.65192 25.99368 7.26650 1.000 80.89399 67 VAL A O 1
ATOM 494 N N . ALA A 1 66 ? 18.63943 25.05256 5.22231 1.000 78.55285 68 ALA A N 1
ATOM 495 C CA . ALA A 1 66 ? 19.50628 26.08633 4.66612 1.000 82.88724 68 ALA A CA 1
ATOM 496 C C . ALA A 1 66 ? 18.84182 27.45496 4.70465 1.000 84.16321 68 ALA A C 1
ATOM 497 O O . ALA A 1 66 ? 19.53077 28.47844 4.78875 1.000 85.80107 68 ALA A O 1
ATOM 499 N N . THR A 1 67 ? 17.51002 27.49517 4.64088 1.000 76.49998 69 THR A N 1
ATOM 500 C CA . THR A 1 67 ? 16.80376 28.76204 4.78940 1.000 75.38620 69 THR A CA 1
ATOM 501 C C . THR A 1 67 ? 16.82161 29.23006 6.23850 1.000 75.19081 69 THR A C 1
ATOM 502 O O . THR A 1 67 ? 17.03324 30.41691 6.51247 1.000 86.20419 69 THR A O 1
ATOM 506 N N . ALA A 1 68 ? 16.60755 28.30934 7.18036 1.000 79.56076 70 ALA A N 1
ATOM 507 C CA . ALA A 1 68 ? 16.65985 28.66906 8.59216 1.000 82.93167 70 ALA A CA 1
ATOM 508 C C . ALA A 1 68 ? 18.05763 29.10514 9.00973 1.000 97.02054 70 ALA A C 1
ATOM 509 O O . ALA A 1 68 ? 18.19815 29.99550 9.85595 1.000 99.29745 70 ALA A O 1
ATOM 511 N N . LEU A 1 69 ? 19.09795 28.49397 8.43579 1.000 97.54730 71 LEU A N 1
ATOM 512 C CA . LEU A 1 69 ? 20.45989 28.92682 8.73344 1.000 94.88678 71 LEU A CA 1
ATOM 513 C C . LEU A 1 69 ? 20.70071 30.34834 8.24776 1.000 93.48999 71 LEU A C 1
ATOM 514 O O . LEU A 1 69 ? 21.41219 31.12438 8.89720 1.000 104.32017 71 LEU A O 1
ATOM 519 N N . ALA A 1 70 ? 20.11749 30.70585 7.10250 1.000 95.09145 72 ALA A N 1
ATOM 520 C CA . ALA A 1 70 ? 20.26700 32.06246 6.59070 1.000 96.50326 72 ALA A CA 1
ATOM 521 C C . ALA A 1 70 ? 19.51487 33.06345 7.45712 1.000 90.69627 72 ALA A C 1
ATOM 522 O O . ALA A 1 70 ? 20.00223 34.17427 7.69632 1.000 87.25572 72 ALA A O 1
ATOM 524 N N . GLU A 1 71 ? 18.32763 32.68911 7.93975 1.000 91.20203 73 GLU A N 1
ATOM 525 C CA . GLU A 1 71 ? 17.56158 33.60106 8.78190 1.000 92.14750 73 GLU A CA 1
ATOM 526 C C . GLU A 1 71 ? 18.22178 33.78362 10.14198 1.000 95.26590 73 GLU A C 1
ATOM 527 O O . GLU A 1 71 ? 18.23103 34.89222 10.68967 1.000 106.83901 73 GLU A O 1
ATOM 533 N N . GLN A 1 72 ? 18.77583 32.71098 10.70531 1.000 94.03380 74 GLN A N 1
ATOM 534 C CA . GLN A 1 72 ? 19.39241 32.74663 12.03016 1.000 90.41726 74 GLN A CA 1
ATOM 535 C C . GLN A 1 72 ? 20.77343 32.11016 11.96831 1.000 98.84190 74 GLN A C 1
ATOM 536 O O . GLN A 1 72 ? 20.92289 30.90266 12.20353 1.000 94.03151 74 GLN A O 1
ATOM 542 N N . PRO A 1 73 ? 21.80931 32.88579 11.65251 1.000 105.31706 75 PRO A N 1
ATOM 543 C CA . PRO A 1 73 ? 23.17562 32.38180 11.81918 1.000 100.93289 75 PRO A CA 1
ATOM 544 C C . PRO A 1 73 ? 23.48035 32.13396 13.29015 1.000 102.16173 75 PRO A C 1
ATOM 545 O O . PRO A 1 73 ? 22.75890 32.57730 14.18698 1.000 97.28213 75 PRO A O 1
ATOM 549 N N . GLY A 1 74 ? 24.56418 31.40748 13.53616 1.000 104.63076 76 GLY A N 1
ATOM 550 C CA . GLY A 1 74 ? 24.89422 30.95221 14.88186 1.000 100.55747 76 GLY A CA 1
ATOM 551 C C . GLY A 1 74 ? 24.17222 29.68003 15.25421 1.000 95.98931 76 GLY A C 1
ATOM 552 O O . GLY A 1 74 ? 24.72459 28.82819 15.95257 1.000 91.14590 76 GLY A O 1
ATOM 553 N N . ARG A 1 75 ? 22.92771 29.54330 14.80340 1.000 89.19179 77 ARG A N 1
ATOM 554 C CA . ARG A 1 75 ? 22.20624 28.28688 14.94161 1.000 87.67569 77 ARG A CA 1
ATOM 555 C C . ARG A 1 75 ? 22.89547 27.20462 14.12496 1.000 88.11694 77 ARG A C 1
ATOM 556 O O . ARG A 1 75 ? 23.15732 27.38369 12.93295 1.000 94.85195 77 ARG A O 1
ATOM 564 N N . ASN A 1 76 ? 23.21510 26.09348 14.77310 1.000 79.81918 78 ASN A N 1
ATOM 565 C CA . ASN A 1 76 ? 23.77189 24.94909 14.07369 1.000 71.51436 78 ASN A CA 1
ATOM 566 C C . ASN A 1 76 ? 22.64484 24.07367 13.53642 1.000 69.11317 78 ASN A C 1
ATOM 567 O O . ASN A 1 76 ? 21.49485 24.16270 13.97163 1.000 71.77264 78 ASN A O 1
ATOM 572 N N . VAL A 1 77 ? 22.99084 23.21707 12.57332 1.000 68.71558 79 VAL A N 1
ATOM 573 C CA . VAL A 1 77 ? 22.00074 22.32616 11.98356 1.000 70.07462 79 VAL A CA 1
ATOM 574 C C . VAL A 1 77 ? 21.39678 21.39548 13.02324 1.000 72.12717 79 VAL A C 1
ATOM 575 O O . VAL A 1 77 ? 20.27146 20.91903 12.84731 1.000 71.87493 79 VAL A O 1
ATOM 579 N N . ASP A 1 78 ? 22.11475 21.13691 14.11722 1.000 72.77407 80 ASP A N 1
ATOM 580 C CA . ASP A 1 78 ? 21.58465 20.28293 15.17389 1.000 63.84798 80 ASP A CA 1
ATOM 581 C C . ASP A 1 78 ? 20.34061 20.89863 15.80011 1.000 68.06068 80 ASP A C 1
ATOM 582 O O . ASP A 1 78 ? 19.32494 20.22020 15.98959 1.000 62.30832 80 ASP A O 1
ATOM 587 N N . THR A 1 79 ? 20.40221 22.19113 16.12789 1.000 69.52706 81 THR A N 1
ATOM 588 C CA . THR A 1 79 ? 19.22860 22.86986 16.66395 1.000 70.48597 81 THR A CA 1
ATOM 589 C C . THR A 1 79 ? 18.18634 23.12452 15.58332 1.000 79.54865 81 THR A C 1
ATOM 590 O O . THR A 1 79 ? 16.98343 23.10554 15.86937 1.000 82.25273 81 THR A O 1
ATOM 594 N N . VAL A 1 80 ? 18.62156 23.36041 14.34397 1.000 69.54517 82 VAL A N 1
ATOM 595 C CA . VAL A 1 80 ? 17.67375 23.57887 13.25512 1.000 71.55880 82 VAL A CA 1
ATOM 596 C C . VAL A 1 80 ? 16.87689 22.30971 12.98191 1.000 74.25421 82 VAL A C 1
ATOM 597 O O . VAL A 1 80 ? 15.64737 22.34485 12.85206 1.000 68.53948 82 VAL A O 1
ATOM 601 N N . LEU A 1 81 ? 17.56522 21.16859 12.89073 1.000 74.36098 83 LEU A N 1
ATOM 602 C CA . LEU A 1 81 ? 16.86422 19.89858 12.73739 1.000 67.51827 83 LEU A CA 1
ATOM 603 C C . LEU A 1 81 ? 15.99020 19.59841 13.94613 1.000 68.88368 83 LEU A C 1
ATOM 604 O O . LEU A 1 81 ? 14.95893 18.92905 13.81680 1.000 63.45266 83 LEU A O 1
ATOM 609 N N . ALA A 1 82 ? 16.37849 20.09082 15.12365 1.000 72.95322 84 ALA A N 1
ATOM 610 C CA . ALA A 1 82 ? 15.59018 19.88746 16.33103 1.000 71.17139 84 ALA A CA 1
ATOM 611 C C . ALA A 1 82 ? 14.29216 20.68205 16.33241 1.000 79.04026 84 ALA A C 1
ATOM 612 O O . ALA A 1 82 ? 13.43080 20.42215 17.17872 1.000 80.05536 84 ALA A O 1
ATOM 614 N N . GLY A 1 83 ? 14.12997 21.63468 15.41842 1.000 82.79067 85 GLY A N 1
ATOM 615 C CA . GLY A 1 83 ? 12.91608 22.42390 15.36321 1.000 86.29268 85 GLY A CA 1
ATOM 616 C C . GLY A 1 83 ? 11.95587 21.96749 14.28453 1.000 72.87423 85 GLY A C 1
ATOM 617 O O . GLY A 1 83 ? 10.80834 22.42254 14.23443 1.000 75.59324 85 GLY A O 1
ATOM 618 N N . ILE A 1 84 ? 12.41566 21.06813 13.41352 1.000 71.52727 86 ILE A N 1
ATOM 619 C CA . ILE A 1 84 ? 11.57515 20.57096 12.33152 1.000 67.58731 86 ILE A CA 1
ATOM 620 C C . ILE A 1 84 ? 10.41209 19.78259 12.91548 1.000 68.41681 86 ILE A C 1
ATOM 621 O O . ILE A 1 84 ? 10.60589 18.85503 13.71204 1.000 61.08211 86 ILE A O 1
ATOM 626 N N . THR A 1 85 ? 9.19386 20.14754 12.51722 1.000 71.83664 87 THR A N 1
ATOM 627 C CA . THR A 1 85 ? 7.98418 19.55093 13.06669 1.000 66.79940 87 THR A CA 1
ATOM 628 C C . THR A 1 85 ? 7.25038 18.63540 12.10060 1.000 58.25587 87 THR A C 1
ATOM 629 O O . THR A 1 85 ? 6.55497 17.72338 12.54966 1.000 57.23509 87 THR A O 1
ATOM 633 N N . ALA A 1 86 ? 7.38763 18.84657 10.79193 1.000 58.94096 88 ALA A N 1
ATOM 634 C CA . ALA A 1 86 ? 6.64656 18.08499 9.79454 1.000 58.59086 88 ALA A CA 1
ATOM 635 C C . ALA A 1 86 ? 7.55024 17.18074 8.96073 1.000 62.07344 88 ALA A C 1
ATOM 636 O O . ALA A 1 86 ? 7.27091 16.93434 7.78517 1.000 62.74128 88 ALA A O 1
ATOM 638 N N . ALA A 1 87 ? 8.63870 16.68140 9.55231 1.000 61.42440 89 ALA A N 1
ATOM 639 C CA . ALA A 1 87 ? 9.49444 15.73964 8.83638 1.000 59.38194 89 ALA A CA 1
ATOM 640 C C . ALA A 1 87 ? 8.74349 14.45275 8.52698 1.000 56.47511 89 ALA A C 1
ATOM 641 O O . ALA A 1 87 ? 8.86306 13.89880 7.42836 1.000 56.62823 89 ALA A O 1
ATOM 643 N N . VAL A 1 88 ? 7.97076 13.96175 9.48752 1.000 55.56208 90 VAL A N 1
ATOM 644 C CA . VAL A 1 88 ? 7.03048 12.87055 9.28150 1.000 54.77916 90 VAL A CA 1
ATOM 645 C C . VAL A 1 88 ? 5.64072 13.40148 9.60096 1.000 60.27395 90 VAL A C 1
ATOM 646 O O . VAL A 1 88 ? 5.45716 14.13003 10.58136 1.000 55.02505 90 VAL A O 1
ATOM 650 N N . ARG A 1 89 ? 4.66915 13.06801 8.75638 1.000 58.58077 91 ARG A N 1
ATOM 651 C CA . ARG A 1 89 ? 3.36382 13.70002 8.84875 1.000 55.45378 91 ARG A CA 1
ATOM 652 C C . ARG A 1 89 ? 2.29586 12.75264 8.32621 1.000 55.09919 91 ARG A C 1
ATOM 653 O O . ARG A 1 89 ? 2.56780 11.88112 7.49643 1.000 62.19120 91 ARG A O 1
ATOM 661 N N . TYR A 1 90 ? 1.07394 12.93755 8.82318 1.000 61.21162 92 TYR A N 1
ATOM 662 C CA . TYR A 1 90 ? -0.05968 12.10933 8.44265 1.000 69.69288 92 TYR A CA 1
ATOM 663 C C . TYR A 1 90 ? -1.31011 12.97275 8.37248 1.000 56.45079 92 TYR A C 1
ATOM 664 O O . TYR A 1 90 ? -1.37181 14.06187 8.94803 1.000 60.16245 92 TYR A O 1
ATOM 673 N N . THR A 1 91 ? -2.31519 12.46560 7.66127 1.000 63.51411 93 THR A N 1
ATOM 674 C CA . THR A 1 91 ? -3.59019 13.15365 7.49544 1.000 66.66874 93 THR A CA 1
ATOM 675 C C . THR A 1 91 ? -4.71838 12.15630 7.70605 1.000 65.30597 93 THR A C 1
ATOM 676 O O . THR A 1 91 ? -4.76287 11.11683 7.03994 1.000 58.59294 93 THR A O 1
ATOM 680 N N . LEU A 1 92 ? -5.62297 12.47159 8.62791 1.000 68.89998 94 LEU A N 1
ATOM 681 C CA . LEU A 1 92 ? -6.76206 11.62196 8.94386 1.000 64.82728 94 LEU A CA 1
ATOM 682 C C . LEU A 1 92 ? -8.04732 12.29770 8.49240 1.000 64.53817 94 LEU A C 1
ATOM 683 O O . LEU A 1 92 ? -8.31420 13.44548 8.86296 1.000 63.20440 94 LEU A O 1
ATOM 688 N N . GLN A 1 93 ? -8.83867 11.58189 7.70182 1.000 69.65629 95 GLN A N 1
ATOM 689 C CA . GLN A 1 93 ? -10.09190 12.08607 7.16836 1.000 58.72890 95 GLN A CA 1
ATOM 690 C C . GLN A 1 93 ? -11.27417 11.42195 7.85979 1.000 70.52937 95 GLN A C 1
ATOM 691 O O . GLN A 1 93 ? -11.16331 10.33586 8.43586 1.000 66.72279 95 GLN A O 1
ATOM 697 N N . TRP A 1 94 ? -12.41721 12.09732 7.78549 1.000 71.12844 96 TRP A N 1
ATOM 698 C CA . TRP A 1 94 ? -13.66813 11.57621 8.31065 1.000 74.58691 96 TRP A CA 1
ATOM 699 C C . TRP A 1 94 ? -14.81792 12.15587 7.50582 1.000 78.64269 96 TRP A C 1
ATOM 700 O O . TRP A 1 94 ? -14.64669 13.08220 6.70925 1.000 68.48270 96 TRP A O 1
ATOM 711 N N . ASP A 1 95 ? -16.00121 11.59646 7.72799 1.000 87.99433 97 ASP A N 1
ATOM 712 C CA . ASP A 1 95 ? -17.21244 12.32926 7.41620 1.000 79.80148 97 ASP A CA 1
ATOM 713 C C . ASP A 1 95 ? -17.40671 13.42810 8.45402 1.000 76.08013 97 ASP A C 1
ATOM 714 O O . ASP A 1 95 ? -16.84777 13.38345 9.55394 1.000 68.79402 97 ASP A O 1
ATOM 719 N N . ASP A 1 96 ? -18.20356 14.43321 8.09218 1.000 81.24471 98 ASP A N 1
ATOM 720 C CA . ASP A 1 96 ? -18.42015 15.54659 9.00697 1.000 67.44016 98 ASP A CA 1
ATOM 721 C C . ASP A 1 96 ? -19.13447 15.11385 10.28167 1.000 67.09278 98 ASP A C 1
ATOM 722 O O . ASP A 1 96 ? -19.04840 15.81469 11.29597 1.000 68.30921 98 ASP A O 1
ATOM 727 N N . ALA A 1 97 ? -19.81912 13.96816 10.26055 1.000 65.14895 99 ALA A N 1
ATOM 728 C CA . ALA A 1 97 ? -20.52024 13.49564 11.44901 1.000 65.08223 99 ALA A CA 1
ATOM 729 C C . ALA A 1 97 ? -19.56468 12.87741 12.46302 1.000 73.80951 99 ALA A C 1
ATOM 730 O O . ALA A 1 97 ? -19.68787 13.12826 13.66701 1.000 77.35687 99 ALA A O 1
ATOM 732 N N . ALA A 1 98 ? -18.61083 12.07125 12.00093 1.000 68.11953 100 ALA A N 1
ATOM 733 C CA . ALA A 1 98 ? -17.69345 11.35988 12.87983 1.000 76.17129 100 ALA A CA 1
ATOM 734 C C . ALA A 1 98 ? -16.33882 12.04309 13.00229 1.000 68.60189 100 ALA A C 1
ATOM 735 O O . ALA A 1 98 ? -15.40787 11.45355 13.56018 1.000 86.05445 100 ALA A O 1
ATOM 737 N N . TYR A 1 99 ? -16.20513 13.26878 12.49714 1.000 68.07797 101 TYR A N 1
ATOM 738 C CA . TYR A 1 99 ? -14.92019 13.95634 12.55621 1.000 68.61274 101 TYR A CA 1
ATOM 739 C C . TYR A 1 99 ? -14.54165 14.29116 13.99370 1.000 62.89056 101 TYR A C 1
ATOM 740 O O . TYR A 1 99 ? -13.47809 13.88973 14.47890 1.000 65.27826 101 TYR A O 1
ATOM 749 N N . THR A 1 100 ? -15.41109 15.02434 14.69298 1.000 68.51783 102 THR A N 1
ATOM 750 C CA . THR A 1 100 ? -15.08491 15.49288 16.03672 1.000 61.19941 102 THR A CA 1
ATOM 751 C C . THR A 1 100 ? -14.79732 14.33253 16.98024 1.000 61.22982 102 THR A C 1
ATOM 752 O O . THR A 1 100 ? -13.82620 14.37003 17.74360 1.000 60.36162 102 THR A O 1
ATOM 756 N N . SER A 1 101 ? -15.62876 13.29152 16.94358 1.000 64.70748 103 SER A N 1
ATOM 757 C CA . SER A 1 101 ? -15.40054 12.14689 17.81646 1.000 66.48581 103 SER A CA 1
ATOM 758 C C . SER A 1 101 ? -14.16037 11.36510 17.40357 1.000 72.45514 103 SER A C 1
ATOM 759 O O . SER A 1 101 ? -13.46375 10.81364 18.26322 1.000 72.53279 103 SER A O 1
ATOM 762 N N . GLY A 1 102 ? -13.86561 11.30986 16.10337 1.000 64.68072 104 GLY A N 1
ATOM 763 C CA . GLY A 1 102 ? -12.69108 10.58088 15.65486 1.000 64.62478 104 GLY A CA 1
ATOM 764 C C . GLY A 1 102 ? -11.39617 11.26104 16.05261 1.000 61.80929 104 GLY A C 1
ATOM 765 O O . GLY A 1 102 ? -10.40508 10.59554 16.36407 1.000 60.75736 104 GLY A O 1
ATOM 766 N N . VAL A 1 103 ? -11.38564 12.59409 16.04501 1.000 65.21875 105 VAL A N 1
ATOM 767 C CA . VAL A 1 103 ? -10.19293 13.33606 16.43895 1.000 56.65797 105 VAL A CA 1
ATOM 768 C C . VAL A 1 103 ? -9.87555 13.08985 17.90848 1.000 56.11039 105 VAL A C 1
ATOM 769 O O . VAL A 1 103 ? -8.72498 12.82753 18.27667 1.000 60.10385 105 VAL A O 1
ATOM 773 N N . ALA A 1 104 ? -10.89325 13.16300 18.77003 1.000 56.61506 106 ALA A N 1
ATOM 774 C CA . ALA A 1 104 ? -10.67140 12.94554 20.19611 1.000 56.24059 106 ALA A CA 1
ATOM 775 C C . ALA A 1 104 ? -10.15793 11.54181 20.47654 1.000 55.03713 106 ALA A C 1
ATOM 776 O O . ALA A 1 104 ? -9.39547 11.33741 21.42805 1.000 54.46702 106 ALA A O 1
ATOM 778 N N . THR A 1 105 ? -10.56489 10.56498 19.66641 1.000 59.80845 107 THR A N 1
ATOM 779 C CA . THR A 1 105 ? -10.05113 9.21044 19.82723 1.000 62.07655 107 THR A CA 1
ATOM 780 C C . THR A 1 105 ? -8.56412 9.15275 19.50196 1.000 59.41643 107 THR A C 1
ATOM 781 O O . THR A 1 105 ? -7.76309 8.63802 20.29115 1.000 61.72206 107 THR A O 1
ATOM 785 N N . VAL A 1 106 ? -8.17747 9.69290 18.34465 1.000 53.12275 108 VAL A N 1
ATOM 786 C CA . VAL A 1 106 ? -6.78032 9.64902 17.92368 1.000 58.10663 108 VAL A CA 1
ATOM 787 C C . VAL A 1 106 ? -5.89936 10.40870 18.90538 1.000 52.46910 108 VAL A C 1
ATOM 788 O O . VAL A 1 106 ? -4.80436 9.95586 19.25851 1.000 58.37192 108 VAL A O 1
ATOM 792 N N . ALA A 1 107 ? -6.36233 11.57141 19.36579 1.000 53.31978 109 ALA A N 1
ATOM 793 C CA . ALA A 1 107 ? -5.55711 12.37283 20.28050 1.000 57.53638 109 ALA A CA 1
ATOM 794 C C . ALA A 1 107 ? -5.36262 11.66554 21.61653 1.000 62.36157 109 ALA A C 1
ATOM 795 O O . ALA A 1 107 ? -4.27202 11.71427 22.19824 1.000 61.54853 109 ALA A O 1
ATOM 797 N N . ASP A 1 108 ? -6.40337 10.99656 22.11578 1.000 56.33630 110 ASP A N 1
ATOM 798 C CA . ASP A 1 108 ? -6.28636 10.31580 23.40060 1.000 52.39227 110 ASP A CA 1
ATOM 799 C C . ASP A 1 108 ? -5.45801 9.04417 23.28398 1.000 53.62537 110 ASP A C 1
ATOM 800 O O . ASP A 1 108 ? -4.64985 8.74218 24.16938 1.000 53.61296 110 ASP A O 1
ATOM 805 N N . THR A 1 109 ? -5.64808 8.28186 22.20484 1.000 56.20781 111 THR A N 1
ATOM 806 C CA . THR A 1 109 ? -4.86831 7.06213 22.02370 1.000 68.67261 111 THR A CA 1
ATOM 807 C C . THR A 1 109 ? -3.39305 7.36923 21.80271 1.000 54.73305 111 THR A C 1
ATOM 808 O O . THR A 1 109 ? -2.52867 6.59707 22.23297 1.000 55.30540 111 THR A O 1
ATOM 812 N N . LEU A 1 110 ? -3.08729 8.48630 21.14107 1.000 57.60248 112 LEU A N 1
ATOM 813 C CA . LEU A 1 110 ? -1.69797 8.90657 20.99814 1.000 50.00799 112 LEU A CA 1
ATOM 814 C C . LEU A 1 110 ? -1.12577 9.35151 22.33669 1.000 50.04670 112 LEU A C 1
ATOM 815 O O . LEU A 1 110 ? -0.03420 8.92606 22.72907 1.000 49.53584 112 LEU A O 1
ATOM 820 N N . ALA A 1 111 ? -1.85679 10.20550 23.05592 1.000 50.73718 113 ALA A N 1
ATOM 821 C CA . ALA A 1 111 ? -1.40358 10.64685 24.37085 1.000 50.91317 113 ALA A CA 1
ATOM 822 C C . ALA A 1 111 ? -1.27362 9.47376 25.33407 1.000 50.20465 113 ALA A C 1
ATOM 823 O O . ALA A 1 111 ? -0.33973 9.42529 26.14267 1.000 50.00135 113 ALA A O 1
ATOM 825 N N . GLY A 1 112 ? -2.20297 8.51850 25.26484 1.000 59.21196 114 GLY A N 1
ATOM 826 C CA . GLY A 1 112 ? -2.10936 7.34629 26.11726 1.000 52.71647 114 GLY A CA 1
ATOM 827 C C . GLY A 1 112 ? -0.89105 6.49888 25.81791 1.000 59.73824 114 GLY A C 1
ATOM 828 O O . GLY A 1 112 ? -0.38496 5.79686 26.69760 1.000 58.66910 114 GLY A O 1
ATOM 829 N N . TRP A 1 113 ? -0.40300 6.55160 24.57724 1.000 61.52657 115 TRP A N 1
ATOM 830 C CA . TRP A 1 113 ? 0.82115 5.87099 24.17560 1.000 60.39129 115 TRP A CA 1
ATOM 831 C C . TRP A 1 113 ? 2.06162 6.73256 24.37786 1.000 64.79016 115 TRP A C 1
ATOM 832 O O . TRP A 1 113 ? 3.05497 6.56461 23.65656 1.000 52.38677 115 TRP A O 1
ATOM 843 N N . ARG A 1 114 ? 2.01519 7.66435 25.33224 1.000 67.80695 116 ARG A N 1
ATOM 844 C CA . ARG A 1 114 ? 3.17158 8.46032 25.74439 1.000 50.89160 116 ARG A CA 1
ATOM 845 C C . ARG A 1 114 ? 3.67396 9.37615 24.62947 1.000 58.33015 116 ARG A C 1
ATOM 846 O O . ARG A 1 114 ? 4.86488 9.68939 24.55968 1.000 65.72662 116 ARG A O 1
ATOM 854 N N . ASN A 1 115 ? 2.77816 9.81827 23.75161 1.000 57.73375 117 ASN A N 1
ATOM 855 C CA . ASN A 1 115 ? 3.10011 10.88023 22.81025 1.000 50.23741 117 ASN A CA 1
ATOM 856 C C . ASN A 1 115 ? 2.74433 12.23110 23.41607 1.000 60.69133 117 ASN A C 1
ATOM 857 O O . ASN A 1 115 ? 1.76858 12.36341 24.15997 1.000 51.40711 117 ASN A O 1
ATOM 862 N N . ASP A 1 116 ? 3.55055 13.23642 23.09004 1.000 66.75061 118 ASP A N 1
ATOM 863 C CA . ASP A 1 116 ? 3.43729 14.56401 23.67693 1.000 66.80072 118 ASP A CA 1
ATOM 864 C C . ASP A 1 116 ? 2.82954 15.52693 22.66768 1.000 75.58439 118 ASP A C 1
ATOM 865 O O . ASP A 1 116 ? 3.25268 15.56598 21.50816 1.000 76.73541 118 ASP A O 1
ATOM 870 N N . SER A 1 117 ? 1.84305 16.30131 23.11346 1.000 73.04076 119 SER A N 1
ATOM 871 C CA . SER A 1 117 ? 1.21497 17.30951 22.26946 1.000 65.69785 119 SER A CA 1
ATOM 872 C C . SER A 1 117 ? 2.08445 18.56031 22.24487 1.000 62.46849 119 SER A C 1
ATOM 873 O O . SER A 1 117 ? 2.30847 19.18890 23.28485 1.000 62.46465 119 SER A O 1
ATOM 876 N N . VAL A 1 118 ? 2.57602 18.91725 21.06252 1.000 67.32795 120 VAL A N 1
ATOM 877 C CA . VAL A 1 118 ? 3.41067 20.10531 20.91320 1.000 64.53928 120 VAL A CA 1
ATOM 878 C C . VAL A 1 118 ? 2.58615 21.31497 20.49393 1.000 59.01720 120 VAL A C 1
ATOM 879 O O . VAL A 1 118 ? 2.75019 22.40616 21.04493 1.000 67.39650 120 VAL A O 1
ATOM 883 N N . LYS A 1 119 ? 1.68718 21.13911 19.52885 1.000 59.33226 121 LYS A N 1
ATOM 884 C CA . LYS A 1 119 ? 0.91366 22.23740 18.97305 1.000 65.31192 121 LYS A CA 1
ATOM 885 C C . LYS A 1 119 ? -0.53265 21.78891 18.80704 1.000 64.80684 121 LYS A C 1
ATOM 886 O O . LYS A 1 119 ? -0.84879 20.59773 18.86630 1.000 64.70248 121 LYS A O 1
ATOM 892 N N . TRP A 1 120 ? -1.41859 22.76466 18.60121 1.000 64.74689 122 TRP A N 1
ATOM 893 C CA . TRP A 1 120 ? -2.84283 22.47964 18.41405 1.000 61.54990 122 TRP A CA 1
ATOM 894 C C . TRP A 1 120 ? -3.43480 23.65944 17.63337 1.000 65.10266 122 TRP A C 1
ATOM 895 O O . TRP A 1 120 ? -3.96314 24.60132 18.22398 1.000 68.50884 122 TRP A O 1
ATOM 906 N N . SER A 1 121 ? -3.33370 23.58671 16.30633 1.000 72.53281 123 SER A N 1
ATOM 907 C CA . SER A 1 121 ? -3.72908 24.69203 15.43145 1.000 64.22592 123 SER A CA 1
ATOM 908 C C . SER A 1 121 ? -5.18953 24.52973 15.00827 1.000 64.55164 123 SER A C 1
ATOM 909 O O . SER A 1 121 ? -5.51744 24.23254 13.85863 1.000 64.82484 123 SER A O 1
ATOM 912 N N . ASN A 1 122 ? -6.07642 24.75325 15.97486 1.000 68.69942 124 ASN A N 1
ATOM 913 C CA . ASN A 1 122 ? -7.51494 24.65506 15.74703 1.000 65.37442 124 ASN A CA 1
ATOM 914 C C . ASN A 1 122 ? -8.01007 25.96302 15.14148 1.000 67.09713 124 ASN A C 1
ATOM 915 O O . ASN A 1 122 ? -8.09813 26.98162 15.83471 1.000 74.80724 124 ASN A O 1
ATOM 920 N N . THR A 1 123 ? -8.33872 25.93905 13.85150 1.000 73.52125 125 THR A N 1
ATOM 921 C CA . THR A 1 123 ? -8.77618 27.12376 13.12178 1.000 76.44999 125 THR A CA 1
ATOM 922 C C . THR A 1 123 ? -10.17155 26.93149 12.54052 1.000 79.86609 125 THR A C 1
ATOM 923 O O . THR A 1 123 ? -10.46202 27.36042 11.42215 1.000 81.63710 125 THR A O 1
ATOM 927 N N . TRP A 1 124 ? -11.05651 26.28310 13.29602 1.000 85.69498 126 TRP A N 1
ATOM 928 C CA . TRP A 1 124 ? -12.42602 26.07867 12.84122 1.000 82.67706 126 TRP A CA 1
ATOM 929 C C . TRP A 1 124 ? -13.34449 27.24084 13.18905 1.000 82.14599 126 TRP A C 1
ATOM 930 O O . TRP A 1 124 ? -14.25444 27.55352 12.41235 1.000 93.48526 126 TRP A O 1
ATOM 941 N N . GLY A 1 125 ? -13.12688 27.89010 14.33005 1.000 81.82851 127 GLY A N 1
ATOM 942 C CA . GLY A 1 125 ? -13.98865 28.97355 14.76062 1.000 84.36314 127 GLY A CA 1
ATOM 943 C C . GLY A 1 125 ? -13.64387 30.31656 14.15084 1.000 86.27406 127 GLY A C 1
ATOM 944 O O . GLY A 1 125 ? -14.10824 31.35708 14.62636 1.000 88.06086 127 GLY A O 1
ATOM 945 N N . ARG A 1 126 ? -12.83181 30.30886 13.09723 1.000 88.25413 128 ARG A N 1
ATOM 946 C CA . ARG A 1 126 ? -12.42840 31.53336 12.42063 1.000 90.78087 128 ARG A CA 1
ATOM 947 C C . ARG A 1 126 ? -13.39209 31.83996 11.28209 1.000 100.00128 128 ARG A C 1
ATOM 948 O O . ARG A 1 126 ? -13.61995 30.99627 10.40839 1.000 88.76602 128 ARG A O 1
ATOM 956 N N . ALA A 1 127 ? -13.95236 33.05273 11.29490 1.000 105.25669 129 ALA A N 1
ATOM 957 C CA . ALA A 1 127 ? -14.87195 33.46294 10.24066 1.000 97.02795 129 ALA A CA 1
ATOM 958 C C . ALA A 1 127 ? -14.17545 33.62858 8.89757 1.000 93.80609 129 ALA A C 1
ATOM 959 O O . ALA A 1 127 ? -14.83894 33.56499 7.85715 1.000 89.65433 129 ALA A O 1
ATOM 961 N N . SER A 1 128 ? -12.86178 33.83988 8.89602 1.000 86.36607 130 SER A N 1
ATOM 962 C CA . SER A 1 128 ? -12.09483 33.96379 7.66751 1.000 93.25758 130 SER A CA 1
ATOM 963 C C . SER A 1 128 ? -10.76536 33.24607 7.83749 1.000 93.67961 130 SER A C 1
ATOM 964 O O . SER A 1 128 ? -10.18729 33.22678 8.92711 1.000 94.66426 130 SER A O 1
ATOM 967 N N . GLY A 1 129 ? -10.28648 32.66076 6.74973 1.000 90.61202 131 GLY A N 1
ATOM 968 C CA . GLY A 1 129 ? -9.05286 31.90089 6.75158 1.000 90.75057 131 GLY A CA 1
ATOM 969 C C . GLY A 1 129 ? -9.32004 30.41360 6.60034 1.000 87.16238 131 GLY A C 1
ATOM 970 O O . GLY A 1 129 ? -10.45967 29.96069 6.48286 1.000 89.66846 131 GLY A O 1
ATOM 971 N N . TYR A 1 130 ? -8.23024 29.65232 6.61627 1.000 84.25751 132 TYR A N 1
ATOM 972 C CA . TYR A 1 130 ? -8.33446 28.21158 6.44346 1.000 83.58615 132 TYR A CA 1
ATOM 973 C C . TYR A 1 130 ? -8.92181 27.56632 7.69242 1.000 86.45585 132 TYR A C 1
ATOM 974 O O . TYR A 1 130 ? -8.64911 27.98797 8.81920 1.000 87.52024 132 TYR A O 1
ATOM 983 N N . LYS A 1 131 ? -9.74401 26.54472 7.48503 1.000 80.16863 133 LYS A N 1
ATOM 984 C CA . LYS A 1 131 ? -10.31635 25.76252 8.57042 1.000 74.09921 133 LYS A CA 1
ATOM 985 C C . LYS A 1 131 ? -9.57690 24.43762 8.69351 1.000 86.48324 133 LYS A C 1
ATOM 986 O O . LYS A 1 131 ? -9.28362 23.78534 7.68770 1.000 85.64025 133 LYS A O 1
ATOM 992 N N . GLY A 1 132 ? -9.27998 24.04512 9.92243 1.000 82.66832 134 GLY A N 1
ATOM 993 C CA . GLY A 1 132 ? -8.62144 22.77780 10.16005 1.000 65.30151 134 GLY A CA 1
ATOM 994 C C . GLY A 1 132 ? -8.02348 22.72587 11.54827 1.000 65.66351 134 GLY A C 1
ATOM 995 O O . GLY A 1 132 ? -8.13917 23.66040 12.34074 1.000 68.94179 134 GLY A O 1
ATOM 996 N N . LEU A 1 133 ? -7.37696 21.59357 11.82419 1.000 65.69597 135 LEU A N 1
ATOM 997 C CA . LEU A 1 133 ? -6.69878 21.35939 13.09976 1.000 71.81657 135 LEU A CA 1
ATOM 998 C C . LEU A 1 133 ? -5.39659 20.61846 12.81078 1.000 75.10534 135 LEU A C 1
ATOM 999 O O . LEU A 1 133 ? -5.40016 19.40090 12.60548 1.000 77.89243 135 LEU A O 1
ATOM 1004 N N . ASN A 1 134 ? -4.29004 21.35471 12.78773 1.000 61.59425 136 ASN A N 1
ATOM 1005 C CA . ASN A 1 134 ? -2.96706 20.77152 12.61952 1.000 60.74262 136 ASN A CA 1
ATOM 1006 C C . ASN A 1 134 ? -2.32540 20.60055 13.98932 1.000 60.06586 136 ASN A C 1
ATOM 1007 O O . ASN A 1 134 ? -2.30207 21.53977 14.79141 1.000 60.77144 136 ASN A O 1
ATOM 1012 N N . THR A 1 135 ? -1.81491 19.40236 14.25552 1.000 63.15176 137 THR A N 1
ATOM 1013 C CA . THR A 1 135 ? -1.29320 19.04776 15.56523 1.000 62.23917 137 THR A CA 1
ATOM 1014 C C . THR A 1 135 ? 0.17661 18.66575 15.46621 1.000 62.52722 137 THR A C 1
ATOM 1015 O O . THR A 1 135 ? 0.65341 18.22535 14.41712 1.000 61.84836 137 THR A O 1
ATOM 1019 N N . GLY A 1 136 ? 0.88975 18.84028 16.57429 1.000 57.32241 138 GLY A N 1
ATOM 1020 C CA . GLY A 1 136 ? 2.28827 18.47021 16.64343 1.000 56.83190 138 GLY A CA 1
ATOM 1021 C C . GLY A 1 136 ? 2.54687 17.46605 17.74559 1.000 56.95699 138 GLY A C 1
ATOM 1022 O O . GLY A 1 136 ? 2.04470 17.62353 18.86312 1.000 55.76350 138 GLY A O 1
ATOM 1023 N N . TRP A 1 137 ? 3.32833 16.42947 17.44679 1.000 62.66351 139 TRP A N 1
ATOM 1024 C CA . TRP A 1 137 ? 3.57588 15.35342 18.39325 1.000 57.74826 139 TRP A CA 1
ATOM 1025 C C . TRP A 1 137 ? 5.05267 14.99071 18.39717 1.000 57.43807 139 TRP A C 1
ATOM 1026 O O . TRP A 1 137 ? 5.75325 15.15923 17.39604 1.000 61.17406 139 TRP A O 1
ATOM 1037 N N . ARG A 1 138 ? 5.51556 14.48110 19.53647 1.000 67.91874 140 ARG A N 1
ATOM 1038 C CA . ARG A 1 138 ? 6.88221 13.99963 19.69629 1.000 59.22125 140 ARG A CA 1
ATOM 1039 C C . ARG A 1 138 ? 6.82691 12.56379 20.19543 1.000 59.82115 140 ARG A C 1
ATOM 1040 O O . ARG A 1 138 ? 6.25398 12.29832 21.25749 1.000 60.54170 140 ARG A O 1
ATOM 1048 N N . ALA A 1 139 ? 7.41548 11.64555 19.43053 1.000 50.94908 141 ALA A N 1
ATOM 1049 C CA . ALA A 1 139 ? 7.36734 10.23622 19.78060 1.000 49.96872 141 ALA A CA 1
ATOM 1050 C C . ALA A 1 139 ? 8.02284 10.00413 21.14316 1.000 54.42120 141 ALA A C 1
ATOM 1051 O O . ALA A 1 139 ? 8.96919 10.70499 21.51281 1.000 64.22639 141 ALA A O 1
ATOM 1053 N N . PRO A 1 140 ? 7.53602 9.02082 21.91251 1.000 58.83098 142 PRO A N 1
ATOM 1054 C CA . PRO A 1 140 ? 7.99943 8.86362 23.30070 1.000 64.29044 142 PRO A CA 1
ATOM 1055 C C . PRO A 1 140 ? 9.49772 8.63041 23.44445 1.000 71.14644 142 PRO A C 1
ATOM 1056 O O . PRO A 1 140 ? 10.19200 9.42995 24.08137 1.000 91.61053 142 PRO A O 1
ATOM 1060 N N . ARG A 1 141 ? 10.00841 7.53577 22.87878 1.000 60.20032 143 ARG A N 1
ATOM 1061 C CA . ARG A 1 141 ? 11.41665 7.20853 23.06240 1.000 57.53127 143 ARG A CA 1
ATOM 1062 C C . ARG A 1 141 ? 12.30417 7.78041 21.96769 1.000 64.34190 143 ARG A C 1
ATOM 1063 O O . ARG A 1 141 ? 13.40821 8.25074 22.25600 1.000 59.46054 143 ARG A O 1
ATOM 1071 N N . SER A 1 142 ? 11.84610 7.75667 20.71724 1.000 66.74239 144 SER A N 1
ATOM 1072 C CA . SER A 1 142 ? 12.65816 8.29128 19.63383 1.000 60.81065 144 SER A CA 1
ATOM 1073 C C . SER A 1 142 ? 12.72223 9.81014 19.65601 1.000 55.81008 144 SER A C 1
ATOM 1074 O O . SER A 1 142 ? 13.64044 10.38428 19.06369 1.000 52.90158 144 SER A O 1
ATOM 1077 N N . GLY A 1 143 ? 11.77666 10.46873 20.32161 1.000 58.33488 145 GLY A N 1
ATOM 1078 C CA . GLY A 1 143 ? 11.77340 11.91702 20.37404 1.000 51.59999 145 GLY A CA 1
ATOM 1079 C C . GLY A 1 143 ? 11.56304 12.58964 19.03909 1.000 57.76306 145 GLY A C 1
ATOM 1080 O O . GLY A 1 143 ? 11.83360 13.78540 18.90647 1.000 59.54209 145 GLY A O 1
ATOM 1081 N N . GLN A 1 144 ? 11.08304 11.85419 18.04055 1.000 66.78127 146 GLN A N 1
ATOM 1082 C CA . GLN A 1 144 ? 10.89456 12.40880 16.70839 1.000 60.71108 146 GLN A CA 1
ATOM 1083 C C . GLN A 1 144 ? 9.63336 13.26035 16.66078 1.000 63.79152 146 GLN A C 1
ATOM 1084 O O . GLN A 1 144 ? 8.56005 12.82553 17.09000 1.000 59.65690 146 GLN A O 1
ATOM 1090 N N . LEU A 1 145 ? 9.76688 14.47355 16.13405 1.000 68.53806 147 LEU A N 1
ATOM 1091 C CA . LEU A 1 145 ? 8.63395 15.37728 15.99397 1.000 59.63375 147 LEU A CA 1
ATOM 1092 C C . LEU A 1 145 ? 7.87409 15.04984 14.71638 1.000 54.48289 147 LEU A C 1
ATOM 1093 O O . LEU A 1 145 ? 8.45287 15.04640 13.62443 1.000 54.87268 147 LEU A O 1
ATOM 1098 N N . PHE A 1 146 ? 6.58061 14.77569 14.85051 1.000 54.12558 148 PHE A N 1
ATOM 1099 C CA . PHE A 1 146 ? 5.73259 14.53472 13.69666 1.000 54.23448 148 PHE A CA 1
ATOM 1100 C C . PHE A 1 146 ? 4.41902 15.27698 13.88406 1.000 54.73309 148 PHE A C 1
ATOM 1101 O O . PHE A 1 146 ? 4.03886 15.64080 14.99976 1.000 55.63074 148 PHE A O 1
ATOM 1109 N N . GLU A 1 147 ? 3.73070 15.50570 12.77093 1.000 55.26760 149 GLU A N 1
ATOM 1110 C CA . GLU A 1 147 ? 2.49126 16.26346 12.76489 1.000 55.92996 149 GLU A CA 1
ATOM 1111 C C . GLU A 1 147 ? 1.34703 15.41157 12.23682 1.000 63.16270 149 GLU A C 1
ATOM 1112 O O . GLU A 1 147 ? 1.54834 14.49345 11.43624 1.000 62.04911 149 GLU A O 1
ATOM 1118 N N . VAL A 1 148 ? 0.14142 15.72267 12.70743 1.000 66.86519 150 VAL A N 1
ATOM 1119 C CA . VAL A 1 148 ? -1.09026 15.10809 12.22705 1.000 61.80272 150 VAL A CA 1
ATOM 1120 C C . VAL A 1 148 ? -2.10426 16.22137 12.01034 1.000 60.97989 150 VAL A C 1
ATOM 1121 O O . VAL A 1 148 ? -2.47028 16.92386 12.96028 1.000 57.59526 150 VAL A O 1
ATOM 1125 N N . GLN A 1 149 ? -2.54891 16.38995 10.76862 1.000 60.17440 151 GLN A N 1
ATOM 1126 C CA . GLN A 1 149 ? -3.58255 17.36125 10.42682 1.000 68.27703 151 GLN A CA 1
ATOM 1127 C C . GLN A 1 149 ? -4.87693 16.60199 10.15074 1.000 77.09458 151 GLN A C 1
ATOM 1128 O O . GLN A 1 149 ? -4.95674 15.82272 9.19481 1.000 72.31198 151 GLN A O 1
ATOM 1134 N N . PHE A 1 150 ? -5.88259 16.82026 10.99580 1.000 81.57147 152 PHE A N 1
ATOM 1135 C CA . PHE A 1 150 ? -7.16971 16.14845 10.86682 1.000 80.93340 152 PHE A CA 1
ATOM 1136 C C . PHE A 1 150 ? -8.05726 16.93228 9.90612 1.000 77.32596 152 PHE A C 1
ATOM 1137 O O . PHE A 1 150 ? -8.33549 18.11481 10.13416 1.000 72.11014 152 PHE A O 1
ATOM 1145 N N . HIS A 1 151 ? -8.50424 16.27606 8.84113 1.000 69.35200 153 HIS A N 1
ATOM 1146 C CA . HIS A 1 151 ? -9.32264 16.90642 7.81740 1.000 68.98373 153 HIS A CA 1
ATOM 1147 C C . HIS A 1 151 ? -10.62611 16.14191 7.64548 1.000 67.54422 153 HIS A C 1
ATOM 1148 O O . HIS A 1 151 ? -10.80960 15.04419 8.17623 1.000 72.11900 153 HIS A O 1
ATOM 1155 N N . THR A 1 152 ? -11.53407 16.74679 6.89031 1.000 65.78361 154 THR A N 1
ATOM 1156 C CA . THR A 1 152 ? -12.74596 16.10372 6.41115 1.000 76.72661 154 THR A CA 1
ATOM 1157 C C . THR A 1 152 ? -12.63640 15.91214 4.90354 1.000 80.02297 154 THR A C 1
ATOM 1158 O O . THR A 1 152 ? -11.64006 16.28239 4.27604 1.000 79.99911 154 THR A O 1
ATOM 1162 N N . GLU A 1 153 ? -13.68023 15.32630 4.31653 1.000 80.81659 155 GLU A N 1
ATOM 1163 C CA . GLU A 1 153 ? -13.71697 15.21404 2.86417 1.000 82.04388 155 GLU A CA 1
ATOM 1164 C C . GLU A 1 153 ? -13.79940 16.58491 2.20567 1.000 86.87027 155 GLU A C 1
ATOM 1165 O O . GLU A 1 153 ? -13.25897 16.77846 1.11106 1.000 92.16374 155 GLU A O 1
ATOM 1171 N N . ALA A 1 154 ? -14.44736 17.54749 2.86247 1.000 82.41452 156 ALA A N 1
ATOM 1172 C CA . ALA A 1 154 ? -14.56255 18.90250 2.33766 1.000 82.74642 156 ALA A CA 1
ATOM 1173 C C . ALA A 1 154 ? -13.38401 19.78322 2.73446 1.000 82.71275 156 ALA A C 1
ATOM 1174 O O . ALA A 1 154 ? -12.92035 20.59529 1.92605 1.000 82.33265 156 ALA A O 1
ATOM 1176 N N . SER A 1 155 ? -12.89244 19.64410 3.96855 1.000 77.76608 157 SER A N 1
ATOM 1177 C CA . SER A 1 155 ? -11.75839 20.45309 4.40469 1.000 78.05837 157 SER A CA 1
ATOM 1178 C C . SER A 1 155 ? -10.49266 20.07916 3.64611 1.000 79.16208 157 SER A C 1
ATOM 1179 O O . SER A 1 155 ? -9.66957 20.94745 3.33393 1.000 83.60306 157 SER A O 1
ATOM 1182 N N . LYS A 1 156 ? -10.31477 18.79110 3.34649 1.000 80.02089 158 LYS A N 1
ATOM 1183 C CA . LYS A 1 156 ? -9.19452 18.38982 2.50536 1.000 80.46923 158 LYS A CA 1
ATOM 1184 C C . LYS A 1 156 ? -9.38748 18.85791 1.07041 1.000 85.68949 158 LYS A C 1
ATOM 1185 O O . LYS A 1 156 ? -8.41064 19.19997 0.39456 1.000 92.35031 158 LYS A O 1
ATOM 1191 N N . LYS A 1 157 ? -10.63363 18.88514 0.59069 1.000 88.32054 159 LYS A N 1
ATOM 1192 C CA . LYS A 1 157 ? -10.90573 19.42794 -0.73422 1.000 96.81565 159 LYS A CA 1
ATOM 1193 C C . LYS A 1 157 ? -10.63840 20.92396 -0.81107 1.000 104.58508 159 LYS A C 1
ATOM 1194 O O . LYS A 1 157 ? -10.39204 21.43933 -1.90689 1.000 112.86855 159 LYS A O 1
ATOM 1200 N N . ALA A 1 158 ? -10.68969 21.63072 0.31985 1.000 100.20748 160 ALA A N 1
ATOM 1201 C CA . ALA A 1 158 ? -10.32007 23.04153 0.33043 1.000 105.74809 160 ALA A CA 1
ATOM 1202 C C . ALA A 1 158 ? -8.86145 23.21937 -0.06920 1.000 111.06102 160 ALA A C 1
ATOM 1203 O O . ALA A 1 158 ? -8.54993 23.90314 -1.05157 1.000 123.64896 160 ALA A O 1
ATOM 1205 N N . GLN A 1 159 ? -7.94801 22.59633 0.68013 1.000 104.67377 161 GLN A N 1
ATOM 1206 C CA . GLN A 1 159 ? -6.53579 22.68636 0.32865 1.000 104.76479 161 GLN A CA 1
ATOM 1207 C C . GLN A 1 159 ? -6.24058 22.00351 -1.00159 1.000 113.23437 161 GLN A C 1
ATOM 1208 O O . GLN A 1 159 ? -5.26816 22.35845 -1.67475 1.000 120.89405 161 GLN A O 1
ATOM 1214 N N . GLU A 1 160 ? -7.06030 21.02579 -1.39923 1.000 109.83700 162 GLU A N 1
ATOM 1215 C CA . GLU A 1 160 ? -6.92121 20.42950 -2.72290 1.000 116.30817 162 GLU A CA 1
ATOM 1216 C C . GLU A 1 160 ? -7.19886 21.43349 -3.83480 1.000 127.43492 162 GLU A C 1
ATOM 1217 O O . GLU A 1 160 ? -6.68153 21.27234 -4.94512 1.000 130.52104 162 GLU A O 1
ATOM 1223 N N . THR A 1 161 ? -7.98975 22.46687 -3.55921 1.000 120.20966 163 THR A N 1
ATOM 1224 C CA . THR A 1 161 ? -8.36370 23.45565 -4.55907 1.000 124.47712 163 THR A CA 1
ATOM 1225 C C . THR A 1 161 ? -7.84675 24.85765 -4.27089 1.000 125.17903 163 THR A C 1
ATOM 1226 O O . THR A 1 161 ? -7.66035 25.62988 -5.21311 1.000 131.51583 163 THR A O 1
ATOM 1230 N N . THR A 1 162 ? -7.61348 25.21335 -3.00478 1.000 130.73764 164 THR A N 1
ATOM 1231 C CA . THR A 1 162 ? -7.11200 26.54665 -2.68900 1.000 123.25105 164 THR A CA 1
ATOM 1232 C C . THR A 1 162 ? -5.62297 26.69867 -2.96734 1.000 119.78381 164 THR A C 1
ATOM 1233 O O . THR A 1 162 ? -5.13438 27.83158 -3.04036 1.000 121.40320 164 THR A O 1
ATOM 1237 N N . HIS A 1 163 ? -4.89255 25.59187 -3.12178 1.000 119.11745 165 HIS A N 1
ATOM 1238 C CA . HIS A 1 163 ? -3.46681 25.68980 -3.41422 1.000 117.44496 165 HIS A CA 1
ATOM 1239 C C . HIS A 1 163 ? -3.21529 26.22846 -4.81583 1.000 122.99737 165 HIS A C 1
ATOM 1240 O O . HIS A 1 163 ? -2.21277 26.91590 -5.04193 1.000 117.37244 165 HIS A O 1
ATOM 1247 N N . LYS A 1 164 ? -4.10626 25.93277 -5.76531 1.000 124.39397 166 LYS A N 1
ATOM 1248 C CA . LYS A 1 164 ? -3.96809 26.50446 -7.09985 1.000 124.18581 166 LYS A CA 1
ATOM 1249 C C . LYS A 1 164 ? -4.25502 27.99952 -7.09602 1.000 117.21531 166 LYS A C 1
ATOM 1250 O O . LYS A 1 164 ? -3.71051 28.73603 -7.92651 1.000 117.40280 166 LYS A O 1
ATOM 1256 N N . LEU A 1 165 ? -5.10343 28.46516 -6.17686 1.000 119.56012 167 LEU A N 1
ATOM 1257 C CA . LEU A 1 165 ? -5.27771 29.90149 -5.99897 1.000 108.53033 167 LEU A CA 1
ATOM 1258 C C . LEU A 1 165 ? -4.10910 30.50384 -5.22799 1.000 117.42240 167 LEU A C 1
ATOM 1259 O O . LEU A 1 165 ? -3.70094 31.63537 -5.50575 1.000 124.76656 167 LEU A O 1
ATOM 1264 N N . TYR A 1 166 ? -3.55767 29.76312 -4.26009 1.000 112.33735 168 TYR A N 1
ATOM 1265 C CA . TYR A 1 166 ? -2.29305 30.16457 -3.64954 1.000 112.98971 168 TYR A CA 1
ATOM 1266 C C . TYR A 1 166 ? -1.19907 30.30362 -4.69871 1.000 113.33561 168 TYR A C 1
ATOM 1267 O O . TYR A 1 166 ? -0.31126 31.15524 -4.56879 1.000 105.43630 168 TYR A O 1
ATOM 1276 N N . GLU A 1 167 ? -1.25068 29.47368 -5.74330 1.000 115.43457 169 GLU A N 1
ATOM 1277 C CA . GLU A 1 167 ? -0.23176 29.51016 -6.78562 1.000 126.47037 169 GLU A CA 1
ATOM 1278 C C . GLU A 1 167 ? -0.28052 30.81850 -7.56437 1.000 126.21129 169 GLU A C 1
ATOM 1279 O O . GLU A 1 167 ? 0.76230 31.42789 -7.83277 1.000 127.14689 169 GLU A O 1
ATOM 1285 N N . GLU A 1 168 ? -1.47750 31.26834 -7.93140 1.000 117.60596 170 GLU A N 1
ATOM 1286 C CA . GLU A 1 168 ? -1.63693 32.48428 -8.71564 1.000 118.31282 170 GLU A CA 1
ATOM 1287 C C . GLU A 1 168 ? -1.89850 33.71597 -7.85349 1.000 116.20070 170 GLU A C 1
ATOM 1288 O O . GLU A 1 168 ? -2.27582 34.76361 -8.38926 1.000 104.85144 170 GLU A O 1
ATOM 1294 N N . GLN A 1 169 ? -1.71158 33.61607 -6.53772 1.000 122.16155 171 GLN A N 1
ATOM 1295 C CA . GLN A 1 169 ? -1.84863 34.75685 -5.63866 1.000 107.29032 171 GLN A CA 1
ATOM 1296 C C . GLN A 1 169 ? -0.54480 35.09927 -4.93731 1.000 111.95660 171 GLN A C 1
ATOM 1297 O O . GLN A 1 169 ? -0.18124 36.27882 -4.85813 1.000 113.61962 171 GLN A O 1
ATOM 1303 N N . ARG A 1 170 ? 0.17358 34.09793 -4.42082 1.000 123.63843 172 ARG A N 1
ATOM 1304 C CA . ARG A 1 170 ? 1.47054 34.36214 -3.80668 0.990 123.44300 172 ARG A CA 1
ATOM 1305 C C . ARG A 1 170 ? 2.48818 34.83994 -4.83258 1.000 120.58022 172 ARG A C 1
ATOM 1306 O O . ARG A 1 170 ? 3.39672 35.60679 -4.49322 1.000 119.16383 172 ARG A O 1
ATOM 1314 N N . LEU A 1 171 ? 2.35309 34.40254 -6.08205 1.000 121.95201 173 LEU A N 1
ATOM 1315 C CA . LEU A 1 171 ? 3.30502 34.75521 -7.12411 1.000 120.10839 173 LEU A CA 1
ATOM 1316 C C . LEU A 1 171 ? 2.88167 36.05931 -7.78438 1.000 130.05981 173 LEU A C 1
ATOM 1317 O O . LEU A 1 171 ? 1.80570 36.10859 -8.39609 1.000 129.91381 173 LEU A O 1
ATOM 1322 N N . PRO A 1 172 ? 3.67762 37.12487 -7.69315 1.000 135.70654 174 PRO A N 1
ATOM 1323 C CA . PRO A 1 172 ? 3.28810 38.39144 -8.32501 1.000 133.66163 174 PRO A CA 1
ATOM 1324 C C . PRO A 1 172 ? 3.65441 38.45471 -9.80003 1.000 138.17122 174 PRO A C 1
ATOM 1325 O O . PRO A 1 172 ? 3.98943 39.52799 -10.31105 1.000 142.00133 174 PRO A O 1
ATOM 1329 N N . SER A 1 173 ? 3.60189 37.31244 -10.49075 1.000 134.61365 175 SER A N 1
ATOM 1330 C CA . SER A 1 173 ? 3.87578 37.29771 -11.92499 1.000 126.41920 175 SER A CA 1
ATOM 1331 C C . SER A 1 173 ? 2.88902 38.18366 -12.67360 1.000 131.25571 175 SER A C 1
ATOM 1332 O O . SER A 1 173 ? 3.28224 39.02596 -13.48884 1.000 134.30036 175 SER A O 1
ATOM 1335 N N . THR A 1 174 ? 1.59918 38.00076 -12.41084 1.000 123.10617 176 THR A N 1
ATOM 1336 C CA . THR A 1 174 ? 0.55150 38.87923 -12.91818 1.000 123.45775 176 THR A CA 1
ATOM 1337 C C . THR A 1 174 ? -0.50633 39.05646 -11.83331 1.000 137.37120 176 THR A C 1
ATOM 1338 O O . THR A 1 174 ? -1.71110 38.96893 -12.07453 1.000 136.22353 176 THR A O 1
ATOM 1342 N N . GLY A 1 175 ? -0.04731 39.29539 -10.60876 1.000 143.66936 177 GLY A N 1
ATOM 1343 C CA . GLY A 1 175 ? -0.93426 39.47925 -9.47560 1.000 147.25979 177 GLY A CA 1
ATOM 1344 C C . GLY A 1 175 ? -0.24272 40.10783 -8.28087 1.000 145.46249 177 GLY A C 1
ATOM 1345 O O . GLY A 1 175 ? -0.03839 39.45844 -7.25504 1.000 135.65320 177 GLY A O 1
ATOM 1346 N N . LYS A 1 179 ? -5.05827 39.41725 -6.94508 1.000 109.84240 181 LYS A N 1
ATOM 1347 C CA . LYS A 1 179 ? -4.45333 38.94541 -5.70522 1.000 110.92749 181 LYS A CA 1
ATOM 1348 C C . LYS A 1 179 ? -5.50036 38.81416 -4.60393 1.000 117.99434 181 LYS A C 1
ATOM 1349 O O . LYS A 1 179 ? -5.95300 37.71199 -4.29212 1.000 114.90791 181 LYS A O 1
ATOM 1355 N N . GLN A 1 180 ? -5.88387 39.94951 -4.01670 1.000 121.18280 182 GLN A N 1
ATOM 1356 C CA . GLN A 1 180 ? -6.90342 39.95361 -2.97530 1.000 119.83899 182 GLN A CA 1
ATOM 1357 C C . GLN A 1 180 ? -8.29763 39.66396 -3.51574 1.000 120.20664 182 GLN A C 1
ATOM 1358 O O . GLN A 1 180 ? -9.21210 39.42390 -2.71990 1.000 117.40208 182 GLN A O 1
ATOM 1364 N N . GLN A 1 181 ? -8.48636 39.69017 -4.83843 1.000 122.06425 183 GLN A N 1
ATOM 1365 C CA . GLN A 1 181 ? -9.76423 39.27208 -5.40422 1.000 114.49132 183 GLN A CA 1
ATOM 1366 C C . GLN A 1 181 ? -9.96792 37.77105 -5.25338 1.000 113.36448 183 GLN A C 1
ATOM 1367 O O . GLN A 1 181 ? -11.10686 37.31154 -5.11075 1.000 110.62339 183 GLN A O 1
ATOM 1373 N N . LEU A 1 182 ? -8.88118 36.99659 -5.27961 1.000 116.80982 184 LEU A N 1
ATOM 1374 C CA . LEU A 1 182 ? -8.95367 35.57333 -4.98181 1.000 108.61284 184 LEU A CA 1
ATOM 1375 C C . LEU A 1 182 ? -8.91029 35.29527 -3.48692 1.000 105.35029 184 LEU A C 1
ATOM 1376 O O . LEU A 1 182 ? -9.25142 34.18426 -3.06684 1.000 112.99224 184 LEU A O 1
ATOM 1381 N N . GLN A 1 183 ? -8.49309 36.27551 -2.67999 1.000 95.94199 185 GLN A N 1
ATOM 1382 C CA . GLN A 1 183 ? -8.56002 36.12128 -1.23139 1.000 92.63644 185 GLN A CA 1
ATOM 1383 C C . GLN A 1 183 ? -9.99160 35.89797 -0.76976 1.000 91.47360 185 GLN A C 1
ATOM 1384 O O . GLN A 1 183 ? -10.22310 35.21887 0.23681 1.000 92.44175 185 GLN A O 1
ATOM 1390 N N . ARG A 1 184 ? -10.96115 36.46709 -1.48786 1.000 93.88792 186 ARG A N 1
ATOM 1391 C CA . ARG A 1 184 ? -12.36221 36.15605 -1.23663 1.000 96.24339 186 ARG A CA 1
ATOM 1392 C C . ARG A 1 184 ? -12.75025 34.82163 -1.86083 1.000 104.24712 186 ARG A C 1
ATOM 1393 O O . ARG A 1 184 ? -13.54577 34.07191 -1.28363 1.000 101.81887 186 ARG A O 1
ATOM 1401 N N . GLU A 1 185 ? -12.19770 34.51352 -3.03920 1.000 110.50000 187 GLU A N 1
ATOM 1402 C CA . GLU A 1 185 ? -12.49164 33.24327 -3.69599 1.000 114.42932 187 GLU A CA 1
ATOM 1403 C C . GLU A 1 185 ? -12.09986 32.05839 -2.82399 1.000 109.74972 187 GLU A C 1
ATOM 1404 O O . GLU A 1 185 ? -12.73817 31.00168 -2.88810 1.000 102.80985 187 GLU A O 1
ATOM 1410 N N . GLN A 1 186 ? -11.05873 32.21421 -2.00496 1.000 116.61125 188 GLN A N 1
ATOM 1411 C CA . GLN A 1 186 ? -10.63616 31.14001 -1.11408 1.000 111.31784 188 GLN A CA 1
ATOM 1412 C C . GLN A 1 186 ? -11.49673 31.09199 0.14275 1.000 102.71437 188 GLN A C 1
ATOM 1413 O O . GLN A 1 186 ? -11.95806 30.01904 0.54700 1.000 99.35069 188 GLN A O 1
ATOM 1419 N N . ASP A 1 187 ? -11.72256 32.24732 0.77403 1.000 106.26505 189 ASP A N 1
ATOM 1420 C CA . ASP A 1 187 ? -12.56483 32.29426 1.96338 1.000 102.49930 189 ASP A CA 1
ATOM 1421 C C . ASP A 1 187 ? -14.01196 31.93113 1.66354 1.000 94.22144 189 ASP A C 1
ATOM 1422 O O . ASP A 1 187 ? -14.74075 31.53962 2.58139 1.000 89.37604 189 ASP A O 1
ATOM 1427 N N . ALA A 1 188 ? -14.44532 32.05505 0.40721 1.000 90.95545 190 ALA A N 1
ATOM 1428 C CA . ALA A 1 188 ? -15.76512 31.55702 0.03771 1.000 87.20873 190 ALA A CA 1
ATOM 1429 C C . ALA A 1 188 ? -15.82309 30.04026 0.15169 1.000 94.17438 190 ALA A C 1
ATOM 1430 O O . ALA A 1 188 ? -16.84345 29.48061 0.57030 1.000 82.93892 190 ALA A O 1
ATOM 1432 N N . ILE A 1 189 ? -14.73311 29.36063 -0.21219 1.000 102.12604 191 ILE A N 1
ATOM 1433 C CA . ILE A 1 189 ? -14.66683 27.91299 -0.04636 1.000 96.20648 191 ILE A CA 1
ATOM 1434 C C . ILE A 1 189 ? -14.50801 27.55548 1.42499 1.000 92.12647 191 ILE A C 1
ATOM 1435 O O . ILE A 1 189 ? -15.08782 26.57507 1.90614 1.000 94.05589 191 ILE A O 1
ATOM 1440 N N . PHE A 1 190 ? -13.72100 28.34311 2.16229 1.000 90.77951 192 PHE A N 1
ATOM 1441 C CA . PHE A 1 190 ? -13.56793 28.10680 3.59396 1.000 87.65008 192 PHE A CA 1
ATOM 1442 C C . PHE A 1 190 ? -14.89022 28.29308 4.32665 1.000 89.16028 192 PHE A C 1
ATOM 1443 O O . PHE A 1 190 ? -15.19877 27.55042 5.26604 1.000 91.37946 192 PHE A O 1
ATOM 1451 N N . ALA A 1 191 ? -15.68682 29.28011 3.91150 1.000 79.98753 193 ALA A N 1
ATOM 1452 C CA . ALA A 1 191 ? -17.01997 29.42994 4.48160 1.000 79.40213 193 ALA A CA 1
ATOM 1453 C C . ALA A 1 191 ? -17.95879 28.33634 3.99193 1.000 79.23700 193 ALA A C 1
ATOM 1454 O O . ALA A 1 191 ? -18.85323 27.91217 4.73211 1.000 86.35679 193 ALA A O 1
ATOM 1456 N N . ALA A 1 192 ? -17.77017 27.86577 2.75607 1.000 80.07910 194 ALA A N 1
ATOM 1457 C CA . ALA A 1 192 ? -18.59089 26.77951 2.23547 1.000 80.06411 194 ALA A CA 1
ATOM 1458 C C . ALA A 1 192 ? -18.27912 25.44879 2.90386 1.000 79.03824 194 ALA A C 1
ATOM 1459 O O . ALA A 1 192 ? -19.12004 24.54448 2.87442 1.000 79.10957 194 ALA A O 1
ATOM 1461 N N . VAL A 1 193 ? -17.09767 25.30740 3.49710 1.000 91.24797 195 VAL A N 1
ATOM 1462 C CA . VAL A 1 193 ? -16.72941 24.09152 4.21767 1.000 85.22821 195 VAL A CA 1
ATOM 1463 C C . VAL A 1 193 ? -17.51035 24.04113 5.52511 1.000 76.25499 195 VAL A C 1
ATOM 1464 O O . VAL A 1 193 ? -17.38149 24.94823 6.36086 1.000 74.04155 195 VAL A O 1
ATOM 1468 N N . PRO A 1 194 ? -18.33270 23.01680 5.73954 1.000 65.90195 196 PRO A N 1
ATOM 1469 C CA . PRO A 1 194 ? -19.07336 22.92158 7.00218 1.000 60.21301 196 PRO A CA 1
ATOM 1470 C C . PRO A 1 194 ? -18.14148 22.63280 8.16766 1.000 65.46242 196 PRO A C 1
ATOM 1471 O O . PRO A 1 194 ? -17.15863 21.89918 8.03681 1.000 77.82095 196 PRO A O 1
ATOM 1475 N N . VAL A 1 195 ? -18.45925 23.21956 9.31405 1.000 58.29348 197 VAL A N 1
ATOM 1476 C CA . VAL A 1 195 ? -17.70277 23.01593 10.54495 1.000 58.46587 197 VAL A CA 1
ATOM 1477 C C . VAL A 1 195 ? -18.44173 21.97231 11.38095 1.000 61.32351 197 VAL A C 1
ATOM 1478 O O . VAL A 1 195 ? -19.57742 22.23308 11.80331 1.000 58.95006 197 VAL A O 1
ATOM 1482 N N . PRO A 1 196 ? -17.85504 20.80155 11.62357 1.000 70.76985 198 PRO A N 1
ATOM 1483 C CA . PRO A 1 196 ? -18.53330 19.79960 12.45345 1.000 58.60042 198 PRO A CA 1
ATOM 1484 C C . PRO A 1 196 ? -18.79861 20.32393 13.85574 1.000 59.37855 198 PRO A C 1
ATOM 1485 O O . PRO A 1 196 ? -18.06689 21.16618 14.38043 1.000 64.58138 198 PRO A O 1
ATOM 1489 N N . ALA A 1 197 ? -19.87066 19.81378 14.45842 1.000 62.57428 199 ALA A N 1
ATOM 1490 C CA . ALA A 1 197 ? -20.27700 20.23020 15.79390 1.000 75.46364 199 ALA A CA 1
ATOM 1491 C C . ALA A 1 197 ? -19.19947 19.89521 16.81554 1.000 69.08282 199 ALA A C 1
ATOM 1492 O O . ALA A 1 197 ? -19.01801 18.72791 17.17606 1.000 78.01784 199 ALA A O 1
ATOM 1494 N N . GLY A 1 198 ? -18.47982 20.91285 17.28293 1.000 72.93236 200 GLY A N 1
ATOM 1495 C CA . GLY A 1 198 ? -17.40796 20.72947 18.23707 1.000 77.70711 200 GLY A CA 1
ATOM 1496 C C . GLY A 1 198 ? -16.01287 20.79317 17.65757 1.000 61.09244 200 GLY A C 1
ATOM 1497 O O . GLY A 1 198 ? -15.04348 20.66757 18.41476 1.000 73.77202 200 GLY A O 1
ATOM 1498 N N . ALA A 1 199 ? -15.87893 20.98327 16.34245 1.000 66.98205 201 ALA A N 1
ATOM 1499 C CA . ALA A 1 199 ? -14.55368 21.04956 15.73499 1.000 70.19168 201 ALA A CA 1
ATOM 1500 C C . ALA A 1 199 ? -13.77945 22.26393 16.22947 1.000 81.58729 201 ALA A C 1
ATOM 1501 O O . ALA A 1 199 ? -12.56167 22.19335 16.43104 1.000 90.96780 201 ALA A O 1
ATOM 1503 N N . ASP A 1 200 ? -14.46773 23.38589 16.43314 1.000 70.05846 202 ASP A N 1
ATOM 1504 C CA . ASP A 1 200 ? -13.83464 24.57791 16.97904 1.000 74.64745 202 ASP A CA 1
ATOM 1505 C C . ASP A 1 200 ? -13.56559 24.47222 18.47427 1.000 76.51493 202 ASP A C 1
ATOM 1506 O O . ASP A 1 200 ? -12.90169 25.35359 19.03138 1.000 93.16504 202 ASP A O 1
ATOM 1511 N N . SER A 1 201 ? -14.05556 23.42222 19.13223 1.000 68.59179 203 SER A N 1
ATOM 1512 C CA . SER A 1 201 ? -13.83266 23.20914 20.55595 1.000 72.19713 203 SER A CA 1
ATOM 1513 C C . SER A 1 201 ? -12.82691 22.09821 20.82757 1.000 65.99172 203 SER A C 1
ATOM 1514 O O . SER A 1 201 ? -12.71136 21.64378 21.97079 1.000 63.36110 203 SER A O 1
ATOM 1517 N N . LEU A 1 202 ? -12.09621 21.65475 19.80837 1.000 61.67794 204 LEU A N 1
ATOM 1518 C CA . LEU A 1 202 ? -11.13736 20.56860 19.96281 1.000 67.43374 204 LEU A CA 1
ATOM 1519 C C . LEU A 1 202 ? -9.87406 21.08614 20.63997 1.000 65.05564 204 LEU A C 1
ATOM 1520 O O . LEU A 1 202 ? -9.19785 21.97599 20.11229 1.000 62.39322 204 LEU A O 1
ATOM 1525 N N . THR A 1 203 ? -9.55566 20.52531 21.80172 1.000 62.41220 205 THR A N 1
ATOM 1526 C CA . THR A 1 203 ? -8.39117 20.91347 22.57945 1.000 63.22494 205 THR A CA 1
ATOM 1527 C C . THR A 1 203 ? -7.38800 19.76977 22.63159 1.000 62.93944 205 THR A C 1
ATOM 1528 O O . THR A 1 203 ? -7.73549 18.59908 22.45886 1.000 62.41627 205 THR A O 1
ATOM 1532 N N . ALA A 1 204 ? -6.13257 20.12641 22.87818 1.000 67.12645 206 ALA A N 1
ATOM 1533 C CA . ALA A 1 204 ? -5.09597 19.11896 23.02392 1.000 63.73843 206 ALA A CA 1
ATOM 1534 C C . ALA A 1 204 ? -5.35993 18.27626 24.26966 1.000 63.88815 206 ALA A C 1
ATOM 1535 O O . ALA A 1 204 ? -5.71065 18.81625 25.32358 1.000 70.29244 206 ALA A O 1
ATOM 1537 N N . PRO A 1 205 ? -5.20808 16.95553 24.18128 1.000 70.65959 207 PRO A N 1
ATOM 1538 C CA . PRO A 1 205 ? -5.48763 16.10159 25.34367 1.000 83.14949 207 PRO A CA 1
ATOM 1539 C C . PRO A 1 205 ? -4.40006 16.23810 26.39922 1.000 83.63309 207 PRO A C 1
ATOM 1540 O O . PRO A 1 205 ? -3.20842 16.13045 26.10254 1.000 92.34649 207 PRO A O 1
ATOM 1544 N N . VAL A 1 206 ? -4.81993 16.47593 27.63717 1.000 92.61792 208 VAL A N 1
ATOM 1545 C CA . VAL A 1 206 ? -3.88648 16.59950 28.75310 1.000 103.80402 208 VAL A CA 1
ATOM 1546 C C . VAL A 1 206 ? -3.43332 15.20279 29.16133 1.000 105.05127 208 VAL A C 1
ATOM 1547 O O . VAL A 1 206 ? -4.27239 14.34721 29.47950 1.000 91.43747 208 VAL A O 1
ATOM 1551 N N . PRO A 1 207 ? -2.12215 14.92134 29.16031 1.000 107.45973 209 PRO A N 1
ATOM 1552 C CA . PRO A 1 207 ? -1.58084 13.61021 29.51864 1.000 96.36893 209 PRO A CA 1
ATOM 1553 C C . PRO A 1 207 ? -1.19077 13.51906 30.98991 1.000 91.87690 209 PRO A C 1
ATOM 1554 O O . PRO A 1 207 ? -1.90283 12.86904 31.75432 1.000 95.19824 209 PRO A O 1
ATOM 1558 N N . GLY B 1 2 ? 9.75737 -17.13025 -1.15991 1.000 78.34816 4 GLY B N 1
ATOM 1559 C CA . GLY B 1 2 ? 9.57614 -16.14779 -2.21068 1.000 79.38675 4 GLY B CA 1
ATOM 1560 C C . GLY B 1 2 ? 10.83301 -15.88764 -3.01823 1.000 87.28715 4 GLY B C 1
ATOM 1561 O O . GLY B 1 2 ? 10.86796 -14.97420 -3.84167 1.000 84.54357 4 GLY B O 1
ATOM 1562 N N . TRP B 1 3 ? 11.86726 -16.69369 -2.78375 1.000 102.95495 5 TRP B N 1
ATOM 1563 C CA . TRP B 1 3 ? 13.14459 -16.56663 -3.47205 1.000 100.18438 5 TRP B CA 1
ATOM 1564 C C . TRP B 1 3 ? 13.50827 -17.88571 -4.13866 1.000 106.82833 5 TRP B C 1
ATOM 1565 O O . TRP B 1 3 ? 13.26963 -18.96182 -3.58080 1.000 102.60840 5 TRP B O 1
ATOM 1576 N N . LYS B 1 4 ? 14.09045 -17.79495 -5.33216 1.000 108.03890 6 LYS B N 1
ATOM 1577 C CA . LYS B 1 4 ? 14.52537 -18.95721 -6.09050 1.000 110.34948 6 LYS B CA 1
ATOM 1578 C C . LYS B 1 4 ? 16.01083 -18.84937 -6.40356 1.000 109.50962 6 LYS B C 1
ATOM 1579 O O . LYS B 1 4 ? 16.56198 -17.75017 -6.51564 1.000 98.56525 6 LYS B O 1
ATOM 1585 N N . GLY B 1 5 ? 16.64975 -20.00097 -6.54834 1.000 117.79645 7 GLY B N 1
ATOM 1586 C CA . GLY B 1 5 ? 18.05157 -20.09300 -6.89246 1.000 110.24195 7 GLY B CA 1
ATOM 1587 C C . GLY B 1 5 ? 18.26722 -20.39923 -8.35864 1.000 111.99146 7 GLY B C 1
ATOM 1588 O O . GLY B 1 5 ? 17.49561 -19.97549 -9.22735 1.000 121.93750 7 GLY B O 1
ATOM 1589 N N . GLU B 1 6 ? 19.33543 -21.14896 -8.64211 1.000 113.68380 8 GLU B N 1
ATOM 1590 C CA . GLU B 1 6 ? 19.65133 -21.56149 -10.00246 1.000 127.19251 8 GLU B CA 1
ATOM 1591 C C . GLU B 1 6 ? 19.53611 -23.06077 -10.23431 1.000 128.95125 8 GLU B C 1
ATOM 1592 O O . GLU B 1 6 ? 19.44143 -23.48168 -11.39152 1.000 118.31060 8 GLU B O 1
ATOM 1598 N N . GLY B 1 7 ? 19.54375 -23.87020 -9.17706 1.000 129.90765 9 GLY B N 1
ATOM 1599 C CA . GLY B 1 7 ? 19.46662 -25.30985 -9.32906 1.000 119.25727 9 GLY B CA 1
ATOM 1600 C C . GLY B 1 7 ? 18.52108 -25.97485 -8.34991 1.000 101.57989 9 GLY B C 1
ATOM 1601 O O . GLY B 1 7 ? 18.86112 -26.99562 -7.74381 1.000 101.71910 9 GLY B O 1
ATOM 1602 N N . GLY B 1 8 ? 17.33183 -25.40416 -8.18200 1.000 95.25881 10 GLY B N 1
ATOM 1603 C CA . GLY B 1 8 ? 16.32727 -25.98259 -7.31532 1.000 106.67176 10 GLY B CA 1
ATOM 1604 C C . GLY B 1 8 ? 16.30302 -25.45747 -5.89840 1.000 104.54410 10 GLY B C 1
ATOM 1605 O O . GLY B 1 8 ? 15.52580 -25.96728 -5.08214 1.000 106.23183 10 GLY B O 1
ATOM 1606 N N . LEU B 1 9 ? 17.12476 -24.46258 -5.57586 1.000 101.67409 11 LEU B N 1
ATOM 1607 C CA . LEU B 1 9 ? 17.12952 -23.88350 -4.24011 1.000 98.93600 11 LEU B CA 1
ATOM 1608 C C . LEU B 1 9 ? 15.96364 -22.91528 -4.09126 1.000 102.80547 11 LEU B C 1
ATOM 1609 O O . LEU B 1 9 ? 15.72662 -22.07549 -4.96549 1.000 107.30702 11 LEU B O 1
ATOM 1614 N N . THR B 1 10 ? 15.23602 -23.03446 -2.98226 1.000 100.96030 12 THR B N 1
ATOM 1615 C CA . THR B 1 10 ? 14.03225 -22.24877 -2.75901 1.000 100.07306 12 THR B CA 1
ATOM 1616 C C . THR B 1 10 ? 13.93000 -21.85041 -1.29400 1.000 86.65630 12 THR B C 1
ATOM 1617 O O . THR B 1 10 ? 14.41017 -22.55708 -0.40378 1.000 79.57351 12 THR B O 1
ATOM 1621 N N . LEU B 1 11 ? 13.28968 -20.70589 -1.05875 1.000 88.73989 13 LEU B N 1
ATOM 1622 C CA . LEU B 1 11 ? 13.01804 -20.19906 0.27824 1.000 80.38240 13 LEU B CA 1
ATOM 1623 C C . LEU B 1 11 ? 11.59384 -19.66735 0.31744 1.000 89.08190 13 LEU B C 1
ATOM 1624 O O . LEU B 1 11 ? 11.14528 -19.01505 -0.62923 1.000 88.86846 13 LEU B O 1
ATOM 1629 N N . THR B 1 12 ? 10.88432 -19.94632 1.40885 1.000 89.48260 14 THR B N 1
ATOM 1630 C CA . THR B 1 12 ? 9.51758 -19.46365 1.52981 1.000 91.68970 14 THR B CA 1
ATOM 1631 C C . THR B 1 12 ? 9.50992 -17.95452 1.77554 1.000 86.67321 14 THR B C 1
ATOM 1632 O O . THR B 1 12 ? 10.55311 -17.31452 1.93749 1.000 88.86103 14 THR B O 1
ATOM 1636 N N . GLY B 1 13 ? 8.30340 -17.38467 1.79467 1.000 92.50280 15 GLY B N 1
ATOM 1637 C CA . GLY B 1 13 ? 8.17938 -15.94032 1.92248 1.000 88.05799 15 GLY B CA 1
ATOM 1638 C C . GLY B 1 13 ? 8.76197 -15.41247 3.21921 1.000 85.73597 15 GLY B C 1
ATOM 1639 O O . GLY B 1 13 ? 9.55139 -14.46474 3.22038 1.000 88.23546 15 GLY B O 1
ATOM 1640 N N . GLY B 1 14 ? 8.38003 -16.02125 4.34392 1.000 88.28051 16 GLY B N 1
ATOM 1641 C CA . GLY B 1 14 ? 8.90193 -15.58287 5.62657 1.000 76.35931 16 GLY B CA 1
ATOM 1642 C C . GLY B 1 14 ? 10.38266 -15.85183 5.79339 1.000 83.36442 16 GLY B C 1
ATOM 1643 O O . GLY B 1 14 ? 11.06625 -15.13912 6.53501 1.000 83.88059 16 GLY B O 1
ATOM 1644 N N . GLU B 1 15 ? 10.89874 -16.87787 5.11276 1.000 89.45376 17 GLU B N 1
ATOM 1645 C CA . GLU B 1 15 ? 12.32483 -17.17590 5.18873 1.000 81.53669 17 GLU B CA 1
ATOM 1646 C C . GLU B 1 15 ? 13.15023 -16.09039 4.50976 1.000 80.57507 17 GLU B C 1
ATOM 1647 O O . GLU B 1 15 ? 14.16973 -15.64743 5.05170 1.000 76.74853 17 GLU B O 1
ATOM 1653 N N . ASN B 1 16 ? 12.72054 -15.64369 3.32661 1.000 85.52601 18 ASN B N 1
ATOM 1654 C CA . ASN B 1 16 ? 13.44113 -14.58340 2.63091 1.000 76.32933 18 ASN B CA 1
ATOM 1655 C C . ASN B 1 16 ? 13.40064 -13.27654 3.41071 1.000 76.05932 18 ASN B C 1
ATOM 1656 O O . ASN B 1 16 ? 14.35435 -12.49194 3.35760 1.000 78.21779 18 ASN B O 1
ATOM 1661 N N . ASN B 1 17 ? 12.30937 -13.02355 4.13576 1.000 79.66272 19 ASN B N 1
ATOM 1662 C CA . ASN B 1 17 ? 12.24228 -11.83222 4.97454 1.000 80.71678 19 ASN B CA 1
ATOM 1663 C C . ASN B 1 17 ? 13.19543 -11.94221 6.15592 1.000 78.07603 19 ASN B C 1
ATOM 1664 O O . ASN B 1 17 ? 13.80012 -10.94621 6.56894 1.000 84.37595 19 ASN B O 1
ATOM 1669 N N . THR B 1 18 ? 13.33773 -13.14652 6.71416 1.000 78.55360 20 THR B N 1
ATOM 1670 C CA . THR B 1 18 ? 14.28584 -13.35191 7.80180 1.000 81.35784 20 THR B CA 1
ATOM 1671 C C . THR B 1 18 ? 15.71227 -13.08652 7.34463 1.000 77.50083 20 THR B C 1
ATOM 1672 O O . THR B 1 18 ? 16.52624 -12.56492 8.11646 1.000 64.43841 20 THR B O 1
ATOM 1676 N N . VAL B 1 19 ? 16.02550 -13.41878 6.09080 1.000 83.59399 21 VAL B N 1
ATOM 1677 C CA . VAL B 1 19 ? 17.37352 -13.20199 5.57630 1.000 80.18335 21 VAL B CA 1
ATOM 1678 C C . VAL B 1 19 ? 17.61966 -11.71774 5.33349 1.000 65.91469 21 VAL B C 1
ATOM 1679 O O . VAL B 1 19 ? 18.62389 -11.15753 5.78738 1.000 81.74471 21 VAL B O 1
ATOM 1683 N N . ASP B 1 20 ? 16.70657 -11.05866 4.61459 1.000 65.59067 22 ASP B N 1
ATOM 1684 C CA . ASP B 1 20 ? 16.86783 -9.63416 4.34091 1.000 67.31897 22 ASP B CA 1
ATOM 1685 C C . ASP B 1 20 ? 16.95240 -8.82439 5.62582 1.000 64.50957 22 ASP B C 1
ATOM 1686 O O . ASP B 1 20 ? 17.67130 -7.82022 5.68044 1.000 60.03995 22 ASP B O 1
ATOM 1691 N N . ALA B 1 21 ? 16.22826 -9.24066 6.66563 1.000 62.60549 23 ALA B N 1
ATOM 1692 C CA . ALA B 1 21 ? 16.39181 -8.61143 7.96955 1.000 63.17347 23 ALA B CA 1
ATOM 1693 C C . ALA B 1 21 ? 17.75517 -8.93917 8.56274 1.000 65.25877 23 ALA B C 1
ATOM 1694 O O . ALA B 1 21 ? 18.41635 -8.06525 9.13391 1.000 64.21084 23 ALA B O 1
ATOM 1696 N N . TYR B 1 22 ? 18.19394 -10.19375 8.42775 1.000 71.39750 24 TYR B N 1
ATOM 1697 C CA . TYR B 1 22 ? 19.51768 -10.58045 8.90525 1.000 64.32978 24 TYR B CA 1
ATOM 1698 C C . TYR B 1 22 ? 20.61991 -9.85861 8.14218 1.000 60.33781 24 TYR B C 1
ATOM 1699 O O . TYR B 1 22 ? 21.66437 -9.53707 8.71940 1.000 63.46040 24 TYR B O 1
ATOM 1708 N N . VAL B 1 23 ? 20.40746 -9.59315 6.85168 1.000 63.10636 25 VAL B N 1
ATOM 1709 C CA . VAL B 1 23 ? 21.41417 -8.89358 6.05845 1.000 61.37807 25 VAL B CA 1
ATOM 1710 C C . VAL B 1 23 ? 21.59608 -7.46805 6.56505 1.000 65.65431 25 VAL B C 1
ATOM 1711 O O . VAL B 1 23 ? 22.71998 -7.02369 6.82779 1.000 69.64991 25 VAL B O 1
ATOM 1715 N N . GLU B 1 24 ? 20.49393 -6.72922 6.71194 1.000 68.58722 26 GLU B N 1
ATOM 1716 C CA . GLU B 1 24 ? 20.59466 -5.36156 7.20837 1.000 72.65077 26 GLU B CA 1
ATOM 1717 C C . GLU B 1 24 ? 20.98000 -5.32443 8.68104 1.000 65.64926 26 GLU B C 1
ATOM 1718 O O . GLU B 1 24 ? 21.58194 -4.34581 9.13770 1.000 57.60916 26 GLU B O 1
ATOM 1724 N N . ARG B 1 25 ? 20.64838 -6.37389 9.43616 1.000 65.93787 27 ARG B N 1
ATOM 1725 C CA . ARG B 1 25 ? 21.06591 -6.43473 10.83213 1.000 64.34233 27 ARG B CA 1
ATOM 1726 C C . ARG B 1 25 ? 22.57192 -6.62645 10.95360 1.000 63.57509 27 ARG B C 1
ATOM 1727 O O . ARG B 1 25 ? 23.18582 -6.12865 11.90461 1.000 61.41442 27 ARG B O 1
ATOM 1735 N N . ALA B 1 26 ? 23.18145 -7.33413 10.00017 1.000 61.03145 28 ALA B N 1
ATOM 1736 C CA . ALA B 1 26 ? 24.61506 -7.59400 10.05531 1.000 51.61480 28 ALA B CA 1
ATOM 1737 C C . ALA B 1 26 ? 25.42736 -6.35862 9.68850 1.000 62.91063 28 ALA B C 1
ATOM 1738 O O . ALA B 1 26 ? 26.50236 -6.13024 10.25522 1.000 56.77267 28 ALA B O 1
ATOM 1740 N N . ARG B 1 27 ? 24.93465 -5.55525 8.74190 1.000 69.26648 29 ARG B N 1
ATOM 1741 C CA . ARG B 1 27 ? 25.66435 -4.35731 8.34278 1.000 53.31936 29 ARG B CA 1
ATOM 1742 C C . ARG B 1 27 ? 25.84674 -3.40131 9.51282 1.000 49.39232 29 ARG B C 1
ATOM 1743 O O . ARG B 1 27 ? 26.87570 -2.72401 9.60330 1.000 52.25018 29 ARG B O 1
ATOM 1751 N N . GLU B 1 28 ? 24.86927 -3.34024 10.42059 1.000 49.97614 30 GLU B N 1
ATOM 1752 C CA . GLU B 1 28 ? 25.02971 -2.53301 11.62537 1.000 53.45170 30 GLU B CA 1
ATOM 1753 C C . GLU B 1 28 ? 26.12543 -3.09448 12.52263 1.000 55.17521 30 GLU B C 1
ATOM 1754 O O . GLU B 1 28 ? 26.96373 -2.34257 13.03627 1.000 48.07626 30 GLU B O 1
ATOM 1760 N N . ALA B 1 29 ? 26.13532 -4.41405 12.72195 1.000 48.07875 31 ALA B N 1
ATOM 1761 C CA . ALA B 1 29 ? 27.17381 -5.02604 13.54192 1.000 53.83595 31 ALA B CA 1
ATOM 1762 C C . ALA B 1 29 ? 28.53853 -4.94250 12.87261 1.000 55.26690 31 ALA B C 1
ATOM 1763 O O . ALA B 1 29 ? 29.56193 -4.85931 13.56074 1.000 49.62628 31 ALA B O 1
ATOM 1765 N N . GLU B 1 30 ? 28.57329 -4.96191 11.53880 1.000 56.27066 32 GLU B N 1
ATOM 1766 C CA . GLU B 1 30 ? 29.83963 -4.83561 10.82782 1.000 47.84791 32 GLU B CA 1
ATOM 1767 C C . GLU B 1 30 ? 30.50444 -3.49392 11.10340 1.000 49.10454 32 GLU B C 1
ATOM 1768 O O . GLU B 1 30 ? 31.73759 -3.40783 11.12300 1.000 57.32872 32 GLU B O 1
ATOM 1774 N N . ARG B 1 31 ? 29.70917 -2.44180 11.31364 1.000 53.08406 33 ARG B N 1
ATOM 1775 C CA . ARG B 1 31 ? 30.26276 -1.12094 11.59685 1.000 54.83442 33 ARG B CA 1
ATOM 1776 C C . ARG B 1 31 ? 31.21099 -1.17160 12.78781 1.000 49.51954 33 ARG B C 1
ATOM 1777 O O . ARG B 1 31 ? 32.38982 -0.81676 12.67919 1.000 52.04559 33 ARG B O 1
ATOM 1785 N N . SER B 1 32 ? 30.70807 -1.62553 13.93781 1.000 46.55150 34 SER B N 1
ATOM 1786 C CA . SER B 1 32 ? 31.53497 -1.68780 15.13700 1.000 47.54371 34 SER B CA 1
ATOM 1787 C C . SER B 1 32 ? 32.69234 -2.66191 14.97329 1.000 43.97560 34 SER B C 1
ATOM 1788 O O . SER B 1 32 ? 33.74753 -2.48257 15.59073 1.000 47.05784 34 SER B O 1
ATOM 1791 N N . ILE B 1 33 ? 32.52118 -3.68992 14.14568 1.000 48.17318 35 ILE B N 1
ATOM 1792 C CA . ILE B 1 33 ? 33.57141 -4.68778 13.98776 1.000 44.28914 35 ILE B CA 1
ATOM 1793 C C . ILE B 1 33 ? 34.65438 -4.18872 13.04259 1.000 46.42196 35 ILE B C 1
ATOM 1794 O O . ILE B 1 33 ? 35.84897 -4.32703 13.32444 1.000 50.81649 35 ILE B O 1
ATOM 1799 N N . SER B 1 34 ? 34.25958 -3.59568 11.91393 1.000 48.32408 36 SER B N 1
ATOM 1800 C CA . SER B 1 34 ? 35.23354 -3.01142 11.00034 1.000 47.96170 36 SER B CA 1
ATOM 1801 C C . SER B 1 34 ? 36.06798 -1.93521 11.68029 1.000 49.78762 36 SER B C 1
ATOM 1802 O O . SER B 1 34 ? 37.19790 -1.67248 11.25184 1.000 51.42830 36 SER B O 1
ATOM 1805 N N . VAL B 1 35 ? 35.53781 -1.31278 12.73301 1.000 54.45627 37 VAL B N 1
ATOM 1806 C CA . VAL B 1 35 ? 36.32829 -0.37592 13.52398 1.000 48.71542 37 VAL B CA 1
ATOM 1807 C C . VAL B 1 35 ? 37.43828 -1.11608 14.25890 1.000 42.72109 37 VAL B C 1
ATOM 1808 O O . VAL B 1 35 ? 38.62408 -0.79907 14.11525 1.000 52.15981 37 VAL B O 1
ATOM 1812 N N . GLN B 1 36 ? 37.06716 -2.13041 15.04177 1.000 42.50161 38 GLN B N 1
ATOM 1813 C CA . GLN B 1 36 ? 38.04980 -2.84271 15.84996 1.000 51.33383 38 GLN B CA 1
ATOM 1814 C C . GLN B 1 36 ? 39.02756 -3.63501 14.99147 1.000 47.16504 38 GLN B C 1
ATOM 1815 O O . GLN B 1 36 ? 40.17265 -3.85112 15.40230 1.000 45.53449 38 GLN B O 1
ATOM 1821 N N . VAL B 1 37 ? 38.60287 -4.07370 13.80607 1.000 44.28636 39 VAL B N 1
ATOM 1822 C CA . VAL B 1 37 ? 39.50008 -4.81685 12.92675 1.000 42.82079 39 VAL B CA 1
ATOM 1823 C C . VAL B 1 37 ? 40.53996 -3.88515 12.32129 1.000 43.64741 39 VAL B C 1
ATOM 1824 O O . VAL B 1 37 ? 41.74061 -4.18092 12.32621 1.000 57.60895 39 VAL B O 1
ATOM 1828 N N . ARG B 1 38 ? 40.09387 -2.74763 11.78304 1.000 48.49241 40 ARG B N 1
ATOM 1829 C CA . ARG B 1 38 ? 41.03529 -1.76353 11.26207 1.000 56.52952 40 ARG B CA 1
ATOM 1830 C C . ARG B 1 38 ? 42.00746 -1.30163 12.33775 1.000 58.86527 40 ARG B C 1
ATOM 1831 O O . ARG B 1 38 ? 43.17058 -1.00752 12.03946 1.000 56.59353 40 ARG B O 1
ATOM 1839 N N . ALA B 1 39 ? 41.55407 -1.24266 13.59105 1.000 55.70675 41 ALA B N 1
ATOM 1840 C CA . ALA B 1 39 ? 42.43665 -0.85425 14.68452 1.000 46.98313 41 ALA B CA 1
ATOM 1841 C C . ALA B 1 39 ? 43.54050 -1.88212 14.88871 1.000 46.65877 41 ALA B C 1
ATOM 1842 O O . ALA B 1 39 ? 44.72442 -1.53145 14.95100 1.000 50.26383 41 ALA B O 1
ATOM 1844 N N . ALA B 1 40 ? 43.16933 -3.16078 14.99068 1.000 50.99551 42 ALA B N 1
ATOM 1845 C CA . ALA B 1 40 ? 44.16469 -4.20507 15.20685 1.000 47.57957 42 ALA B CA 1
ATOM 1846 C C . ALA B 1 40 ? 45.13372 -4.29595 14.03533 1.000 44.00098 42 ALA B C 1
ATOM 1847 O O . ALA B 1 40 ? 46.33317 -4.52204 14.22898 1.000 53.38869 42 ALA B O 1
ATOM 1849 N N . ALA B 1 41 ? 44.63505 -4.11421 12.81096 1.000 49.69412 43 ALA B N 1
ATOM 1850 C CA . ALA B 1 41 ? 45.51783 -4.13093 11.65022 1.000 53.59635 43 ALA B CA 1
ATOM 1851 C C . ALA B 1 41 ? 46.49628 -2.96612 11.67305 1.000 49.93582 43 ALA B C 1
ATOM 1852 O O . ALA B 1 41 ? 47.60132 -3.07522 11.13032 1.000 49.31488 43 ALA B O 1
ATOM 1854 N N . ALA B 1 42 ? 46.11422 -1.85088 12.29423 1.000 59.71329 44 ALA B N 1
ATOM 1855 C CA . ALA B 1 42 ? 47.01041 -0.70449 12.37249 1.000 54.06018 44 ALA B CA 1
ATOM 1856 C C . ALA B 1 42 ? 48.07142 -0.90221 13.44810 1.000 57.98466 44 ALA B C 1
ATOM 1857 O O . ALA B 1 42 ? 49.25703 -0.64304 13.21443 1.000 69.54619 44 ALA B O 1
ATOM 1859 N N . MET B 1 43 ? 47.66553 -1.35517 14.63415 1.000 53.88829 45 MET B N 1
ATOM 1860 C CA . MET B 1 43 ? 48.60631 -1.63041 15.71237 1.000 53.76436 45 MET B CA 1
ATOM 1861 C C . MET B 1 43 ? 49.33512 -2.95106 15.52116 1.000 54.88011 45 MET B C 1
ATOM 1862 O O . MET B 1 43 ? 50.00050 -3.42456 16.45001 1.000 53.80364 45 MET B O 1
ATOM 1867 N N . SER B 1 44 ? 49.21624 -3.55083 14.33697 1.000 60.80319 46 SER B N 1
ATOM 1868 C CA . SER B 1 44 ? 49.96588 -4.74580 13.98124 1.000 59.83658 46 SER B CA 1
ATOM 1869 C C . SER B 1 44 ? 50.52341 -4.66187 12.56859 1.000 55.68778 46 SER B C 1
ATOM 1870 O O . SER B 1 44 ? 50.99801 -5.67632 12.04652 1.000 68.76686 46 SER B O 1
ATOM 1873 N N . GLU B 1 45 ? 50.44954 -3.49275 11.92860 1.000 59.82192 47 GLU B N 1
ATOM 1874 C CA . GLU B 1 45 ? 51.05664 -3.27633 10.61687 1.000 65.33679 47 GLU B CA 1
ATOM 1875 C C . GLU B 1 45 ? 50.47874 -4.22565 9.57202 1.000 66.35493 47 GLU B C 1
ATOM 1876 O O . GLU B 1 45 ? 51.11394 -4.51698 8.55452 1.000 66.27389 47 GLU B O 1
ATOM 1882 N N . ALA B 1 46 ? 49.26807 -4.71632 9.82038 1.000 59.00088 48 ALA B N 1
ATOM 1883 C CA . ALA B 1 46 ? 48.62372 -5.64286 8.90502 1.000 61.20691 48 ALA B CA 1
ATOM 1884 C C . ALA B 1 46 ? 48.03745 -4.90068 7.71224 1.000 62.80900 48 ALA B C 1
ATOM 1885 O O . ALA B 1 46 ? 47.57327 -3.76270 7.82577 1.000 59.99770 48 ALA B O 1
ATOM 1887 N N . GLU B 1 47 ? 48.06609 -5.56003 6.55870 1.000 60.12322 49 GLU B N 1
ATOM 1888 C CA . GLU B 1 47 ? 47.52800 -5.00675 5.32432 1.000 65.39210 49 GLU B CA 1
ATOM 1889 C C . GLU B 1 47 ? 46.15535 -5.61757 5.07441 1.000 75.50073 49 GLU B C 1
ATOM 1890 O O . GLU B 1 47 ? 46.03675 -6.83317 4.88787 1.000 69.49377 49 GLU B O 1
ATOM 1896 N N . MET B 1 48 ? 45.12529 -4.77569 5.08432 1.000 80.50508 50 MET B N 1
ATOM 1897 C CA . MET B 1 48 ? 43.75752 -5.24238 4.89948 1.000 65.42868 50 MET B CA 1
ATOM 1898 C C . MET B 1 48 ? 43.53492 -5.64370 3.44816 1.000 74.55218 50 MET B C 1
ATOM 1899 O O . MET B 1 48 ? 43.74997 -4.84079 2.53411 1.000 89.99262 50 MET B O 1
ATOM 1904 N N . VAL B 1 49 ? 43.10370 -6.88209 3.23607 1.000 67.39943 51 VAL B N 1
ATOM 1905 C CA . VAL B 1 49 ? 42.75029 -7.37090 1.91140 1.000 61.75492 51 VAL B CA 1
ATOM 1906 C C . VAL B 1 49 ? 41.29582 -7.81538 1.94388 1.000 67.80298 51 VAL B C 1
ATOM 1907 O O . VAL B 1 49 ? 40.78080 -8.24026 2.98274 1.000 75.57337 51 VAL B O 1
ATOM 1911 N N . GLY B 1 50 ? 40.62688 -7.70072 0.79947 1.000 71.19528 52 GLY B N 1
ATOM 1912 C CA . GLY B 1 50 ? 39.23542 -8.10235 0.71952 1.000 79.24918 52 GLY B CA 1
ATOM 1913 C C . GLY B 1 50 ? 38.29391 -7.27919 1.56553 1.000 75.07368 52 GLY B C 1
ATOM 1914 O O . GLY B 1 50 ? 37.17986 -7.72530 1.85288 1.000 74.01232 52 GLY B O 1
ATOM 1915 N N . PHE B 1 51 ? 38.71453 -6.08392 1.98470 1.000 77.44112 53 PHE B N 1
ATOM 1916 C CA . PHE B 1 51 ? 37.83531 -5.21396 2.75414 1.000 72.91825 53 PHE B CA 1
ATOM 1917 C C . PHE B 1 51 ? 36.69839 -4.66218 1.90673 1.000 64.91360 53 PHE B C 1
ATOM 1918 O O . PHE B 1 51 ? 35.65268 -4.29938 2.45310 1.000 69.32700 53 PHE B O 1
ATOM 1926 N N . ASP B 1 52 ? 36.88012 -4.58938 0.58742 1.000 69.71133 54 ASP B N 1
ATOM 1927 C CA . ASP B 1 52 ? 35.78715 -4.17856 -0.28597 1.000 67.55777 54 ASP B CA 1
ATOM 1928 C C . ASP B 1 52 ? 34.67974 -5.22479 -0.30654 1.000 72.25814 54 ASP B C 1
ATOM 1929 O O . ASP B 1 52 ? 33.49282 -4.88126 -0.35646 1.000 71.87753 54 ASP B O 1
ATOM 1934 N N . GLN B 1 53 ? 35.04767 -6.50404 -0.26601 1.000 80.13583 55 GLN B N 1
ATOM 1935 C CA . GLN B 1 53 ? 34.09345 -7.60963 -0.20809 1.000 75.26927 55 GLN B CA 1
ATOM 1936 C C . GLN B 1 53 ? 33.93018 -8.13365 1.21058 1.000 65.12128 55 GLN B C 1
ATOM 1937 O O . GLN B 1 53 ? 33.76675 -9.33795 1.42207 1.000 66.93594 55 GLN B O 1
ATOM 1943 N N . ARG B 1 54 ? 33.97407 -7.24548 2.20517 1.000 58.29610 56 ARG B N 1
ATOM 1944 C CA . ARG B 1 54 ? 33.89771 -7.68217 3.59308 1.000 54.99832 56 ARG B CA 1
ATOM 1945 C C . ARG B 1 54 ? 32.52668 -8.23217 3.95825 1.000 64.82877 56 ARG B C 1
ATOM 1946 O O . ARG B 1 54 ? 32.41567 -8.98033 4.93400 1.000 62.06284 56 ARG B O 1
ATOM 1954 N N . LEU B 1 55 ? 31.48885 -7.88770 3.20327 1.000 61.99625 57 LEU B N 1
ATOM 1955 C CA . LEU B 1 55 ? 30.13355 -8.34788 3.46775 1.000 54.59273 57 LEU B CA 1
ATOM 1956 C C . LEU B 1 55 ? 29.70824 -9.33251 2.38963 1.000 62.04960 57 LEU B C 1
ATOM 1957 O O . LEU B 1 55 ? 29.82842 -9.04259 1.19430 1.000 61.55573 57 LEU B O 1
ATOM 1962 N N . LYS B 1 56 ? 29.21687 -10.49229 2.81646 1.000 63.88532 58 LYS B N 1
ATOM 1963 C CA . LYS B 1 56 ? 28.69786 -11.47852 1.88011 1.000 67.89025 58 LYS B CA 1
ATOM 1964 C C . LYS B 1 56 ? 27.42760 -10.95267 1.22202 1.000 65.14428 58 LYS B C 1
ATOM 1965 O O . LYS B 1 56 ? 26.53369 -10.43626 1.89929 1.000 57.80778 58 LYS B O 1
ATOM 1971 N N . SER B 1 57 ? 27.35274 -11.07602 -0.10123 1.000 70.45471 59 SER B N 1
ATOM 1972 C CA . SER B 1 57 ? 26.19399 -10.58514 -0.82763 1.000 57.08174 59 SER B CA 1
ATOM 1973 C C . SER B 1 57 ? 24.95206 -11.39260 -0.44972 1.000 69.76511 59 SER B C 1
ATOM 1974 O O . SER B 1 57 ? 25.05327 -12.56813 -0.08795 1.000 74.67218 59 SER B O 1
ATOM 1977 N N . PRO B 1 58 ? 23.76468 -10.78111 -0.52382 1.000 86.97482 60 PRO B N 1
ATOM 1978 C CA . PRO B 1 58 ? 22.55558 -11.49557 -0.07215 1.000 74.30434 60 PRO B CA 1
ATOM 1979 C C . PRO B 1 58 ? 22.22889 -12.72576 -0.90114 1.000 77.96556 60 PRO B C 1
ATOM 1980 O O . PRO B 1 58 ? 21.93584 -13.78678 -0.33566 1.000 83.29963 60 PRO B O 1
ATOM 1984 N N . ASP B 1 59 ? 22.26861 -12.61683 -2.23139 1.000 80.03083 61 ASP B N 1
ATOM 1985 C CA . ASP B 1 59 ? 21.93475 -13.76414 -3.06976 1.000 82.23917 61 ASP B CA 1
ATOM 1986 C C . ASP B 1 59 ? 22.89896 -14.91923 -2.83589 1.000 83.77823 61 ASP B C 1
ATOM 1987 O O . ASP B 1 59 ? 22.49000 -16.08541 -2.83490 1.000 92.20829 61 ASP B O 1
ATOM 1992 N N . SER B 1 60 ? 24.18216 -14.61660 -2.62661 1.000 81.63551 62 SER B N 1
ATOM 1993 C CA . SER B 1 60 ? 25.13706 -15.66815 -2.29155 1.000 86.64090 62 SER B CA 1
ATOM 1994 C C . SER B 1 60 ? 24.80520 -16.30434 -0.94838 1.000 90.73549 62 SER B C 1
ATOM 1995 O O . SER B 1 60 ? 24.91103 -17.52617 -0.79003 1.000 102.77778 62 SER B O 1
ATOM 1998 N N . LEU B 1 61 ? 24.40265 -15.49159 0.03026 1.000 84.50927 63 LEU B N 1
ATOM 1999 C CA . LEU B 1 61 ? 24.03739 -16.03190 1.33492 1.000 79.01414 63 LEU B CA 1
ATOM 2000 C C . LEU B 1 61 ? 22.77894 -16.88539 1.24675 1.000 75.44249 63 LEU B C 1
ATOM 2001 O O . LEU B 1 61 ? 22.66830 -17.91056 1.92900 1.000 81.91261 63 LEU B O 1
ATOM 2006 N N . LYS B 1 62 ? 21.82352 -16.48400 0.40536 1.000 77.38922 64 LYS B N 1
ATOM 2007 C CA . LYS B 1 62 ? 20.57684 -17.23283 0.29114 1.000 82.15038 64 LYS B CA 1
ATOM 2008 C C . LYS B 1 62 ? 20.79647 -18.60904 -0.32431 1.000 81.92443 64 LYS B C 1
ATOM 2009 O O . LYS B 1 62 ? 20.02881 -19.53756 -0.04772 1.000 78.25068 64 LYS B O 1
ATOM 2015 N N . ARG B 1 63 ? 21.83241 -18.76368 -1.15191 1.000 81.80754 65 ARG B N 1
ATOM 2016 C CA . ARG B 1 63 ? 22.11781 -20.07070 -1.73501 1.000 89.22000 65 ARG B CA 1
ATOM 2017 C C . ARG B 1 63 ? 22.60670 -21.05160 -0.67720 1.000 84.24173 65 ARG B C 1
ATOM 2018 O O . ARG B 1 63 ? 22.25398 -22.23635 -0.71052 1.000 76.81835 65 ARG B O 1
ATOM 2026 N N . LYS B 1 64 ? 23.41879 -20.57673 0.27014 1.000 80.96734 66 LYS B N 1
ATOM 2027 C CA . LYS B 1 64 ? 23.93346 -21.45846 1.31289 1.000 91.62440 66 LYS B CA 1
ATOM 2028 C C . LYS B 1 64 ? 22.84541 -21.82003 2.31546 1.000 80.06883 66 LYS B C 1
ATOM 2029 O O . LYS B 1 64 ? 22.78647 -22.95928 2.79330 1.000 83.35089 66 LYS B O 1
ATOM 2035 N N . VAL B 1 65 ? 21.97450 -20.86488 2.64349 1.000 74.64157 67 VAL B N 1
ATOM 2036 C CA . VAL B 1 65 ? 20.89293 -21.13504 3.58508 1.000 73.42548 67 VAL B CA 1
ATOM 2037 C C . VAL B 1 65 ? 19.89230 -22.11216 2.97890 1.000 82.77559 67 VAL B C 1
ATOM 2038 O O . VAL B 1 65 ? 19.47470 -23.07945 3.62661 1.000 83.51663 67 VAL B O 1
ATOM 2042 N N . ALA B 1 66 ? 19.49775 -21.87770 1.72390 1.000 81.50669 68 ALA B N 1
ATOM 2043 C CA . ALA B 1 66 ? 18.56369 -22.78239 1.06036 1.000 77.43255 68 ALA B CA 1
ATOM 2044 C C . ALA B 1 66 ? 19.15701 -24.17705 0.91633 1.000 79.03031 68 ALA B C 1
ATOM 2045 O O . ALA B 1 66 ? 18.44223 -25.18014 1.02946 1.000 86.41469 68 ALA B O 1
ATOM 2047 N N . THR B 1 67 ? 20.46447 -24.25924 0.66324 1.000 75.38447 69 THR B N 1
ATOM 2048 C CA . THR B 1 67 ? 21.12750 -25.55679 0.60964 1.000 82.19447 69 THR B CA 1
ATOM 2049 C C . THR B 1 67 ? 21.12830 -26.22846 1.97693 1.000 84.53748 69 THR B C 1
ATOM 2050 O O . THR B 1 67 ? 20.87213 -27.43376 2.08464 1.000 91.99333 69 THR B O 1
ATOM 2054 N N . ALA B 1 68 ? 21.39952 -25.46006 3.03417 1.000 76.51138 70 ALA B N 1
ATOM 2055 C CA . ALA B 1 68 ? 21.45766 -26.03502 4.37375 1.000 85.50890 70 ALA B CA 1
ATOM 2056 C C . ALA B 1 68 ? 20.09754 -26.56189 4.81365 1.000 86.96377 70 ALA B C 1
ATOM 2057 O O . ALA B 1 68 ? 20.01042 -27.61701 5.45215 1.000 92.88398 70 ALA B O 1
ATOM 2059 N N . LEU B 1 69 ? 19.02325 -25.84121 4.48195 1.000 77.11955 71 LEU B N 1
ATOM 2060 C CA . LEU B 1 69 ? 17.68876 -26.27879 4.87927 1.000 80.48073 71 LEU B CA 1
ATOM 2061 C C . LEU B 1 69 ? 17.31694 -27.60634 4.23541 1.000 98.80803 71 LEU B C 1
ATOM 2062 O O . LEU B 1 69 ? 16.62645 -28.42497 4.85384 1.000 101.34815 71 LEU B O 1
ATOM 2067 N N . ALA B 1 70 ? 17.76162 -27.83827 3.00004 1.000 101.34809 72 ALA B N 1
ATOM 2068 C CA . ALA B 1 70 ? 17.45498 -29.09647 2.33022 1.000 96.63428 72 ALA B CA 1
ATOM 2069 C C . ALA B 1 70 ? 18.19227 -30.25844 2.98254 1.000 95.94566 72 ALA B C 1
ATOM 2070 O O . ALA B 1 70 ? 17.59593 -31.30294 3.26960 1.000 110.39316 72 ALA B O 1
ATOM 2072 N N . GLU B 1 71 ? 19.49376 -30.09109 3.23048 1.000 82.63871 73 GLU B N 1
ATOM 2073 C CA . GLU B 1 71 ? 20.29277 -31.18740 3.76705 1.000 91.64117 73 GLU B CA 1
ATOM 2074 C C . GLU B 1 71 ? 19.98480 -31.45653 5.23393 1.000 93.44835 73 GLU B C 1
ATOM 2075 O O . GLU B 1 71 ? 20.09959 -32.59987 5.68707 1.000 101.77113 73 GLU B O 1
ATOM 2081 N N . GLN B 1 72 ? 19.59520 -30.43220 5.98834 1.000 95.65626 74 GLN B N 1
ATOM 2082 C CA . GLN B 1 72 ? 19.48848 -30.54917 7.43475 1.000 100.07140 74 GLN B CA 1
ATOM 2083 C C . GLN B 1 72 ? 18.03257 -30.59896 7.86689 1.000 99.78050 74 GLN B C 1
ATOM 2084 O O . GLN B 1 72 ? 17.28475 -29.63973 7.62550 1.000 101.35433 74 GLN B O 1
ATOM 2090 N N . PRO B 1 73 ? 17.59069 -31.68730 8.49091 1.000 97.56445 75 PRO B N 1
ATOM 2091 C CA . PRO B 1 73 ? 16.24171 -31.73873 9.05576 1.000 100.82688 75 PRO B CA 1
ATOM 2092 C C . PRO B 1 73 ? 16.20462 -31.15116 10.46028 1.000 100.27863 75 PRO B C 1
ATOM 2093 O O . PRO B 1 73 ? 17.21986 -31.05284 11.15299 1.000 97.62054 75 PRO B O 1
ATOM 2097 N N . GLY B 1 74 ? 14.99977 -30.75818 10.86915 1.000 95.87263 76 GLY B N 1
ATOM 2098 C CA . GLY B 1 74 ? 14.82278 -30.12943 12.16731 1.000 82.86634 76 GLY B CA 1
ATOM 2099 C C . GLY B 1 74 ? 15.60582 -28.84847 12.32396 1.000 95.39038 76 GLY B C 1
ATOM 2100 O O . GLY B 1 74 ? 16.04075 -28.52008 13.43326 1.000 102.90824 76 GLY B O 1
ATOM 2101 N N . ARG B 1 75 ? 15.81561 -28.12137 11.23086 1.000 99.21064 77 ARG B N 1
ATOM 2102 C CA . ARG B 1 75 ? 16.58277 -26.88144 11.24158 1.000 83.05753 77 ARG B CA 1
ATOM 2103 C C . ARG B 1 75 ? 15.76802 -25.80877 10.53464 1.000 76.89225 77 ARG B C 1
ATOM 2104 O O . ARG B 1 75 ? 15.53852 -25.89428 9.32395 1.000 76.86726 77 ARG B O 1
ATOM 2112 N N . ASN B 1 76 ? 15.32994 -24.80567 11.28808 1.000 81.13686 78 ASN B N 1
ATOM 2113 C CA . ASN B 1 76 ? 14.63035 -23.67173 10.70906 1.000 77.10474 78 ASN B CA 1
ATOM 2114 C C . ASN B 1 76 ? 15.64195 -22.67251 10.15247 1.000 75.94262 78 ASN B C 1
ATOM 2115 O O . ASN B 1 76 ? 16.85700 -22.87344 10.21972 1.000 79.47375 78 ASN B O 1
ATOM 2120 N N . VAL B 1 77 ? 15.13601 -21.57179 9.59507 1.000 76.00808 79 VAL B N 1
ATOM 2121 C CA . VAL B 1 77 ? 16.03359 -20.54389 9.07984 1.000 76.24697 79 VAL B CA 1
ATOM 2122 C C . VAL B 1 77 ? 16.77653 -19.85621 10.21302 1.000 73.80687 79 VAL B C 1
ATOM 2123 O O . VAL B 1 77 ? 17.92781 -19.43934 10.04442 1.000 77.28899 79 VAL B O 1
ATOM 2127 N N . ASP B 1 78 ? 16.14208 -19.72315 11.37798 1.000 71.17330 80 ASP B N 1
ATOM 2128 C CA . ASP B 1 78 ? 16.78341 -19.04286 12.49741 1.000 67.59690 80 ASP B CA 1
ATOM 2129 C C . ASP B 1 78 ? 18.03399 -19.78628 12.94722 1.000 73.89867 80 ASP B C 1
ATOM 2130 O O . ASP B 1 78 ? 19.09953 -19.18395 13.12432 1.000 67.97428 80 ASP B O 1
ATOM 2135 N N . THR B 1 79 ? 17.92323 -21.10415 13.13044 1.000 74.50228 81 THR B N 1
ATOM 2136 C CA . THR B 1 79 ? 19.07512 -21.88997 13.55765 1.000 73.85125 81 THR B CA 1
ATOM 2137 C C . THR B 1 79 ? 20.13672 -21.97448 12.46896 1.000 76.42694 81 THR B C 1
ATOM 2138 O O . THR B 1 79 ? 21.33366 -22.01519 12.77652 1.000 73.19774 81 THR B O 1
ATOM 2142 N N . VAL B 1 80 ? 19.72540 -22.00273 11.19960 1.000 71.16618 82 VAL B N 1
ATOM 2143 C CA . VAL B 1 80 ? 20.69758 -22.02916 10.11135 1.000 71.45966 82 VAL B CA 1
ATOM 2144 C C . VAL B 1 80 ? 21.42466 -20.69345 10.01209 1.000 70.23163 82 VAL B C 1
ATOM 2145 O O . VAL B 1 80 ? 22.64813 -20.64926 9.83123 1.000 70.71548 82 VAL B O 1
ATOM 2149 N N . LEU B 1 81 ? 20.68993 -19.58488 10.13638 1.000 68.82391 83 LEU B N 1
ATOM 2150 C CA . LEU B 1 81 ? 21.32866 -18.27302 10.11202 1.000 67.79505 83 LEU B CA 1
ATOM 2151 C C . LEU B 1 81 ? 22.27326 -18.09798 11.29388 1.000 73.24075 83 LEU B C 1
ATOM 2152 O O . LEU B 1 81 ? 23.32786 -17.46423 11.16710 1.000 75.50392 83 LEU B O 1
ATOM 2157 N N . ALA B 1 82 ? 21.91579 -18.65850 12.45184 1.000 73.95567 84 ALA B N 1
ATOM 2158 C CA . ALA B 1 82 ? 22.77944 -18.56302 13.62207 1.000 75.66931 84 ALA B CA 1
ATOM 2159 C C . ALA B 1 82 ? 24.09619 -19.30361 13.43216 1.000 82.01485 84 ALA B C 1
ATOM 2160 O O . ALA B 1 82 ? 25.07421 -18.98713 14.11738 1.000 85.40145 84 ALA B O 1
ATOM 2162 N N . GLY B 1 83 ? 24.14491 -20.27551 12.52163 1.000 81.46956 85 GLY B N 1
ATOM 2163 C CA . GLY B 1 83 ? 25.36125 -21.01587 12.25715 1.000 78.22546 85 GLY B CA 1
ATOM 2164 C C . GLY B 1 83 ? 26.26427 -20.42987 11.19824 1.000 80.93684 85 GLY B C 1
ATOM 2165 O O . GLY B 1 83 ? 27.37600 -20.92985 11.00074 1.000 81.74414 85 GLY B O 1
ATOM 2166 N N . ILE B 1 84 ? 25.81715 -19.38164 10.50868 1.000 79.41126 86 ILE B N 1
ATOM 2167 C CA . ILE B 1 84 ? 26.62994 -18.74873 9.47569 1.000 75.59191 86 ILE B CA 1
ATOM 2168 C C . ILE B 1 84 ? 27.82514 -18.07127 10.13269 1.000 76.03290 86 ILE B C 1
ATOM 2169 O O . ILE B 1 84 ? 27.66796 -17.21718 11.01313 1.000 74.80140 86 ILE B O 1
ATOM 2174 N N . THR B 1 85 ? 29.02933 -18.44723 9.70195 1.000 77.44826 87 THR B N 1
ATOM 2175 C CA . THR B 1 85 ? 30.25212 -17.93932 10.30789 1.000 74.17817 87 THR B CA 1
ATOM 2176 C C . THR B 1 85 ? 30.94612 -16.86832 9.47835 1.000 62.58226 87 THR B C 1
ATOM 2177 O O . THR B 1 85 ? 31.76393 -16.12151 10.02620 1.000 63.42974 87 THR B O 1
ATOM 2181 N N . ALA B 1 86 ? 30.64244 -16.76725 8.18711 1.000 70.65335 88 ALA B N 1
ATOM 2182 C CA . ALA B 1 86 ? 31.34010 -15.86275 7.28170 1.000 69.31944 88 ALA B CA 1
ATOM 2183 C C . ALA B 1 86 ? 30.38931 -14.85199 6.65029 1.000 76.62288 88 ALA B C 1
ATOM 2184 O O . ALA B 1 86 ? 30.47457 -14.55734 5.45600 1.000 78.26980 88 ALA B O 1
ATOM 2186 N N . ALA B 1 87 ? 29.46755 -14.30424 7.44573 1.000 69.97008 89 ALA B N 1
ATOM 2187 C CA . ALA B 1 87 ? 28.61141 -13.23290 6.94532 1.000 72.48114 89 ALA B CA 1
ATOM 2188 C C . ALA B 1 87 ? 29.43109 -11.98379 6.64791 1.000 64.70513 89 ALA B C 1
ATOM 2189 O O . ALA B 1 87 ? 29.34257 -11.41101 5.55517 1.000 61.24700 89 ALA B O 1
ATOM 2191 N N . VAL B 1 88 ? 30.23527 -11.55077 7.61253 1.000 60.21797 90 VAL B N 1
ATOM 2192 C CA . VAL B 1 88 ? 31.21993 -10.49431 7.42507 1.000 69.63236 90 VAL B CA 1
ATOM 2193 C C . VAL B 1 88 ? 32.60135 -11.11291 7.59407 1.000 71.23384 90 VAL B C 1
ATOM 2194 O O . VAL B 1 88 ? 32.81543 -11.93932 8.48717 1.000 69.09222 90 VAL B O 1
ATOM 2198 N N . ARG B 1 89 ? 33.53076 -10.74068 6.71816 1.000 62.19994 91 ARG B N 1
ATOM 2199 C CA . ARG B 1 89 ? 34.83448 -11.38512 6.67805 1.000 64.40309 91 ARG B CA 1
ATOM 2200 C C . ARG B 1 89 ? 35.90781 -10.36773 6.32476 1.000 64.29116 91 ARG B C 1
ATOM 2201 O O . ARG B 1 89 ? 35.65034 -9.38455 5.62628 1.000 70.51903 91 ARG B O 1
ATOM 2209 N N . TYR B 1 90 ? 37.11961 -10.61943 6.81485 1.000 64.48476 92 TYR B N 1
ATOM 2210 C CA . TYR B 1 90 ? 38.25793 -9.74886 6.56679 1.000 70.69359 92 TYR B CA 1
ATOM 2211 C C . TYR B 1 90 ? 39.47458 -10.59954 6.22931 1.000 64.96996 92 TYR B C 1
ATOM 2212 O O . TYR B 1 90 ? 39.44647 -11.82993 6.31626 1.000 64.76694 92 TYR B O 1
ATOM 2221 N N . THR B 1 91 ? 40.55609 -9.92457 5.84473 1.000 74.76521 93 THR B N 1
ATOM 2222 C CA . THR B 1 91 ? 41.81655 -10.59175 5.53316 1.000 60.46093 93 THR B CA 1
ATOM 2223 C C . THR B 1 91 ? 42.95560 -9.63865 5.85304 1.000 60.32340 93 THR B C 1
ATOM 2224 O O . THR B 1 91 ? 42.99390 -8.52008 5.33128 1.000 61.13331 93 THR B O 1
ATOM 2228 N N . LEU B 1 92 ? 43.87385 -10.08121 6.70861 1.000 62.41067 94 LEU B N 1
ATOM 2229 C CA . LEU B 1 92 ? 45.01676 -9.28355 7.14255 1.000 69.32680 94 LEU B CA 1
ATOM 2230 C C . LEU B 1 92 ? 46.28838 -10.03583 6.77610 1.000 64.94667 94 LEU B C 1
ATOM 2231 O O . LEU B 1 92 ? 46.58436 -11.08197 7.36284 1.000 73.47715 94 LEU B O 1
ATOM 2236 N N . GLN B 1 93 ? 47.04072 -9.50942 5.81649 1.000 61.08536 95 GLN B N 1
ATOM 2237 C CA . GLN B 1 93 ? 48.28700 -10.13255 5.40163 1.000 68.60968 95 GLN B CA 1
ATOM 2238 C C . GLN B 1 93 ? 49.47917 -9.36863 5.96531 1.000 71.32197 95 GLN B C 1
ATOM 2239 O O . GLN B 1 93 ? 49.39683 -8.17318 6.26019 1.000 75.58998 95 GLN B O 1
ATOM 2245 N N . TRP B 1 94 ? 50.59087 -10.08190 6.11929 1.000 70.74024 96 TRP B N 1
ATOM 2246 C CA . TRP B 1 94 ? 51.83764 -9.53189 6.62794 1.000 67.08935 96 TRP B CA 1
ATOM 2247 C C . TRP B 1 94 ? 52.98643 -9.98224 5.73717 1.000 84.61753 96 TRP B C 1
ATOM 2248 O O . TRP B 1 94 ? 52.80767 -10.75198 4.78828 1.000 77.65991 96 TRP B O 1
ATOM 2259 N N . ASP B 1 95 ? 54.18082 -9.49535 6.06027 1.000 94.64689 97 ASP B N 1
ATOM 2260 C CA . ASP B 1 95 ? 55.39232 -10.15259 5.60929 1.000 86.28048 97 ASP B CA 1
ATOM 2261 C C . ASP B 1 95 ? 55.60802 -11.42351 6.42697 1.000 81.38157 97 ASP B C 1
ATOM 2262 O O . ASP B 1 95 ? 54.95924 -11.65357 7.45154 1.000 75.36639 97 ASP B O 1
ATOM 2267 N N . ASP B 1 96 ? 56.53340 -12.26341 5.96277 1.000 88.68262 98 ASP B N 1
ATOM 2268 C CA . ASP B 1 96 ? 56.80731 -13.50203 6.68316 1.000 71.33640 98 ASP B CA 1
ATOM 2269 C C . ASP B 1 96 ? 57.43413 -13.22973 8.04495 1.000 64.72446 98 ASP B C 1
ATOM 2270 O O . ASP B 1 96 ? 57.29072 -14.04078 8.96556 1.000 59.81200 98 ASP B O 1
ATOM 2275 N N . ALA B 1 97 ? 58.11261 -12.09343 8.19609 1.000 61.43808 99 ALA B N 1
ATOM 2276 C CA . ALA B 1 97 ? 58.74432 -11.72658 9.45577 1.000 60.59006 99 ALA B CA 1
ATOM 2277 C C . ALA B 1 97 ? 57.79531 -11.04760 10.43159 1.000 61.47100 99 ALA B C 1
ATOM 2278 O O . ALA B 1 97 ? 58.09155 -11.00408 11.63126 1.000 58.59682 99 ALA B O 1
ATOM 2280 N N . ALA B 1 98 ? 56.67109 -10.51914 9.95380 1.000 66.32148 100 ALA B N 1
ATOM 2281 C CA . ALA B 1 98 ? 55.72478 -9.80813 10.80033 1.000 65.42355 100 ALA B CA 1
ATOM 2282 C C . ALA B 1 98 ? 54.40435 -10.54335 10.97147 1.000 61.77893 100 ALA B C 1
ATOM 2283 O O . ALA B 1 98 ? 53.50141 -10.02139 11.63414 1.000 69.47457 100 ALA B O 1
ATOM 2285 N N . TYR B 1 99 ? 54.26599 -11.73839 10.39897 1.000 59.02192 101 TYR B N 1
ATOM 2286 C CA . TYR B 1 99 ? 52.99686 -12.45262 10.47075 1.000 57.41820 101 TYR B CA 1
ATOM 2287 C C . TYR B 1 99 ? 52.73304 -12.96848 11.87972 1.000 56.08155 101 TYR B C 1
ATOM 2288 O O . TYR B 1 99 ? 51.77978 -12.54312 12.54113 1.000 55.43715 101 TYR B O 1
ATOM 2297 N N . THR B 1 100 ? 53.57911 -13.88584 12.35612 1.000 55.75199 102 THR B N 1
ATOM 2298 C CA . THR B 1 100 ? 53.31448 -14.57274 13.61781 1.000 54.65767 102 THR B CA 1
ATOM 2299 C C . THR B 1 100 ? 53.14964 -13.59134 14.76959 1.000 53.97793 102 THR B C 1
ATOM 2300 O O . THR B 1 100 ? 52.25359 -13.75028 15.60547 1.000 57.24195 102 THR B O 1
ATOM 2304 N N . SER B 1 101 ? 54.00342 -12.57031 14.83319 1.000 57.24697 103 SER B N 1
ATOM 2305 C CA . SER B 1 101 ? 53.86794 -11.57866 15.89243 1.000 53.87377 103 SER B CA 1
ATOM 2306 C C . SER B 1 101 ? 52.61105 -10.73904 15.71332 1.000 53.91691 103 SER B C 1
ATOM 2307 O O . SER B 1 101 ? 51.98161 -10.34981 16.70308 1.000 53.30857 103 SER B O 1
ATOM 2310 N N . GLY B 1 102 ? 52.22790 -10.45788 14.46680 1.000 58.47209 104 GLY B N 1
ATOM 2311 C CA . GLY B 1 102 ? 51.06545 -9.61703 14.23282 1.000 60.43233 104 GLY B CA 1
ATOM 2312 C C . GLY B 1 102 ? 49.75850 -10.32520 14.52864 1.000 55.35320 104 GLY B C 1
ATOM 2313 O O . GLY B 1 102 ? 48.82605 -9.72421 15.06875 1.000 62.34541 104 GLY B O 1
ATOM 2314 N N . VAL B 1 103 ? 49.67100 -11.60897 14.17565 1.000 57.86898 105 VAL B N 1
ATOM 2315 C CA . VAL B 1 103 ? 48.46238 -12.38155 14.44777 1.000 53.58516 105 VAL B CA 1
ATOM 2316 C C . VAL B 1 103 ? 48.15606 -12.38846 15.93996 1.000 52.66917 105 VAL B C 1
ATOM 2317 O O . VAL B 1 103 ? 47.00123 -12.22884 16.35267 1.000 61.45501 105 VAL B O 1
ATOM 2321 N N . ALA B 1 104 ? 49.18599 -12.55583 16.77275 1.000 58.83057 106 ALA B N 1
ATOM 2322 C CA . ALA B 1 104 ? 48.97122 -12.61660 18.21502 1.000 58.84340 106 ALA B CA 1
ATOM 2323 C C . ALA B 1 104 ? 48.41323 -11.30999 18.76204 1.000 57.44078 106 ALA B C 1
ATOM 2324 O O . ALA B 1 104 ? 47.60229 -11.32432 19.69477 1.000 61.15365 106 ALA B O 1
ATOM 2326 N N . THR B 1 105 ? 48.83078 -10.17480 18.20375 1.000 56.73408 107 THR B N 1
ATOM 2327 C CA . THR B 1 105 ? 48.31312 -8.89699 18.67785 1.000 72.12585 107 THR B CA 1
ATOM 2328 C C . THR B 1 105 ? 46.89686 -8.64807 18.17465 1.000 58.89268 107 THR B C 1
ATOM 2329 O O . THR B 1 105 ? 46.05233 -8.13878 18.92024 1.000 60.77703 107 THR B O 1
ATOM 2333 N N . VAL B 1 106 ? 46.62087 -9.00201 16.91727 1.000 52.73856 108 VAL B N 1
ATOM 2334 C CA . VAL B 1 106 ? 45.27191 -8.84866 16.37989 1.000 52.93234 108 VAL B CA 1
ATOM 2335 C C . VAL B 1 106 ? 44.27745 -9.64986 17.20875 1.000 52.27189 108 VAL B C 1
ATOM 2336 O O . VAL B 1 106 ? 43.17210 -9.18177 17.50409 1.000 61.22374 108 VAL B O 1
ATOM 2340 N N . ALA B 1 107 ? 44.66050 -10.86050 17.61566 1.000 51.86198 109 ALA B N 1
ATOM 2341 C CA . ALA B 1 107 ? 43.77136 -11.67445 18.43646 1.000 51.40387 109 ALA B CA 1
ATOM 2342 C C . ALA B 1 107 ? 43.66278 -11.12425 19.85378 1.000 55.80514 109 ALA B C 1
ATOM 2343 O O . ALA B 1 107 ? 42.56442 -11.06483 20.41803 1.000 58.52460 109 ALA B O 1
ATOM 2345 N N . ASP B 1 108 ? 44.78821 -10.71457 20.44528 1.000 55.85182 110 ASP B N 1
ATOM 2346 C CA . ASP B 1 108 ? 44.76110 -10.22037 21.81842 1.000 50.50904 110 ASP B CA 1
ATOM 2347 C C . ASP B 1 108 ? 43.99707 -8.91026 21.93628 1.000 50.77119 110 ASP B C 1
ATOM 2348 O O . ASP B 1 108 ? 43.42287 -8.62444 22.99255 1.000 52.18852 110 ASP B O 1
ATOM 2353 N N . THR B 1 109 ? 43.98319 -8.10072 20.87767 1.000 51.26937 111 THR B N 1
ATOM 2354 C CA . THR B 1 109 ? 43.19965 -6.87148 20.90860 1.000 55.05189 111 THR B CA 1
ATOM 2355 C C . THR B 1 109 ? 41.71625 -7.15653 20.70761 1.000 51.61146 111 THR B C 1
ATOM 2356 O O . THR B 1 109 ? 40.86944 -6.55413 21.37682 1.000 55.65437 111 THR B O 1
ATOM 2360 N N . LEU B 1 110 ? 41.38532 -8.07042 19.79217 1.000 51.80618 112 LEU B N 1
ATOM 2361 C CA . LEU B 1 110 ? 39.99453 -8.47483 19.62429 1.000 53.31953 112 LEU B CA 1
ATOM 2362 C C . LEU B 1 110 ? 39.47721 -9.18088 20.86892 1.000 51.25968 112 LEU B C 1
ATOM 2363 O O . LEU B 1 110 ? 38.36808 -8.89709 21.33643 1.000 61.69459 112 LEU B O 1
ATOM 2368 N N . ALA B 1 111 ? 40.26985 -10.09754 21.42487 1.000 50.90327 113 ALA B N 1
ATOM 2369 C CA . ALA B 1 111 ? 39.85814 -10.77271 22.65016 1.000 50.64515 113 ALA B CA 1
ATOM 2370 C C . ALA B 1 111 ? 39.79000 -9.80062 23.82129 1.000 54.96421 113 ALA B C 1
ATOM 2371 O O . ALA B 1 111 ? 38.89299 -9.90039 24.66742 1.000 62.54274 113 ALA B O 1
ATOM 2373 N N . GLY B 1 112 ? 40.73154 -8.85825 23.89159 1.000 50.62411 114 GLY B N 1
ATOM 2374 C CA . GLY B 1 112 ? 40.66769 -7.84639 24.93256 1.000 50.74738 114 GLY B CA 1
ATOM 2375 C C . GLY B 1 112 ? 39.42823 -6.98288 24.81463 1.000 58.58574 114 GLY B C 1
ATOM 2376 O O . GLY B 1 112 ? 38.83812 -6.58237 25.82072 1.000 51.25585 114 GLY B O 1
ATOM 2377 N N . TRP B 1 113 ? 39.01479 -6.69098 23.58408 1.000 61.05765 115 TRP B N 1
ATOM 2378 C CA . TRP B 1 113 ? 37.75734 -6.01230 23.31194 1.000 55.50295 115 TRP B CA 1
ATOM 2379 C C . TRP B 1 113 ? 36.56171 -6.95393 23.38725 1.000 62.10493 115 TRP B C 1
ATOM 2380 O O . TRP B 1 113 ? 35.47114 -6.58825 22.93443 1.000 60.13276 115 TRP B O 1
ATOM 2391 N N . ARG B 1 114 ? 36.76794 -8.16043 23.92069 1.000 74.91436 116 ARG B N 1
ATOM 2392 C CA . ARG B 1 114 ? 35.69577 -9.09096 24.27337 1.000 67.32476 116 ARG B CA 1
ATOM 2393 C C . ARG B 1 114 ? 35.01310 -9.67899 23.03886 1.000 60.31848 116 ARG B C 1
ATOM 2394 O O . ARG B 1 114 ? 33.80284 -9.90305 23.02956 1.000 61.15697 116 ARG B O 1
ATOM 2402 N N . ASN B 1 115 ? 35.79853 -9.93339 21.99471 1.000 62.23195 117 ASN B N 1
ATOM 2403 C CA . ASN B 1 115 ? 35.37189 -10.79715 20.90127 1.000 61.71872 117 ASN B CA 1
ATOM 2404 C C . ASN B 1 115 ? 35.67143 -12.24179 21.28110 1.000 67.56520 117 ASN B C 1
ATOM 2405 O O . ASN B 1 115 ? 36.82846 -12.59486 21.53299 1.000 63.55035 117 ASN B O 1
ATOM 2410 N N . ASP B 1 116 ? 34.63551 -13.07204 21.33480 1.000 68.50606 118 ASP B N 1
ATOM 2411 C CA . ASP B 1 116 ? 34.79697 -14.44892 21.77720 1.000 76.73910 118 ASP B CA 1
ATOM 2412 C C . ASP B 1 116 ? 35.26718 -15.32579 20.62403 1.000 81.04484 118 ASP B C 1
ATOM 2413 O O . ASP B 1 116 ? 34.67467 -15.31566 19.53961 1.000 83.88690 118 ASP B O 1
ATOM 2418 N N . SER B 1 117 ? 36.34125 -16.07635 20.86091 1.000 65.72662 119 SER B N 1
ATOM 2419 C CA . SER B 1 117 ? 36.86895 -16.97970 19.84750 1.000 55.06668 119 SER B CA 1
ATOM 2420 C C . SER B 1 117 ? 35.96899 -18.20042 19.71094 1.000 59.11740 119 SER B C 1
ATOM 2421 O O . SER B 1 117 ? 35.57417 -18.80769 20.71035 1.000 57.65565 119 SER B O 1
ATOM 2424 N N . VAL B 1 118 ? 35.64537 -18.55710 18.47293 1.000 65.43240 120 VAL B N 1
ATOM 2425 C CA . VAL B 1 118 ? 34.74281 -19.65771 18.17462 1.000 64.08707 120 VAL B CA 1
ATOM 2426 C C . VAL B 1 118 ? 35.47048 -20.78947 17.45907 1.000 57.78956 120 VAL B C 1
ATOM 2427 O O . VAL B 1 118 ? 35.32474 -21.95696 17.81909 1.000 66.08501 120 VAL B O 1
ATOM 2431 N N . LYS B 1 119 ? 36.26193 -20.45964 16.44193 1.000 57.07135 121 LYS B N 1
ATOM 2432 C CA . LYS B 1 119 ? 36.97859 -21.45031 15.65776 1.000 57.78461 121 LYS B CA 1
ATOM 2433 C C . LYS B 1 119 ? 38.44041 -21.04641 15.52788 1.000 57.04796 121 LYS B C 1
ATOM 2434 O O . LYS B 1 119 ? 38.81835 -19.89662 15.76526 1.000 60.71011 121 LYS B O 1
ATOM 2440 N N . TRP B 1 120 ? 39.26307 -22.02024 15.14744 1.000 58.01260 122 TRP B N 1
ATOM 2441 C CA . TRP B 1 120 ? 40.69369 -21.79266 14.96530 1.000 57.71875 122 TRP B CA 1
ATOM 2442 C C . TRP B 1 120 ? 41.22973 -22.93399 14.11277 1.000 68.58339 122 TRP B C 1
ATOM 2443 O O . TRP B 1 120 ? 41.33680 -24.06726 14.59377 1.000 69.33879 122 TRP B O 1
ATOM 2454 N N . SER B 1 121 ? 41.55557 -22.63640 12.85787 1.000 67.45352 123 SER B N 1
ATOM 2455 C CA . SER B 1 121 ? 41.97020 -23.64083 11.88103 1.000 72.47538 123 SER B CA 1
ATOM 2456 C C . SER B 1 121 ? 43.41090 -23.36101 11.47024 1.000 75.08412 123 SER B C 1
ATOM 2457 O O . SER B 1 121 ? 43.67423 -22.86015 10.37638 1.000 79.10648 123 SER B O 1
ATOM 2460 N N . ASN B 1 122 ? 44.34619 -23.69452 12.35554 1.000 70.83873 124 ASN B N 1
ATOM 2461 C CA . ASN B 1 122 ? 45.76839 -23.53123 12.07386 1.000 71.76059 124 ASN B CA 1
ATOM 2462 C C . ASN B 1 122 ? 46.25718 -24.75715 11.31236 1.000 74.57116 124 ASN B C 1
ATOM 2463 O O . ASN B 1 122 ? 46.41351 -25.83672 11.89247 1.000 77.63295 124 ASN B O 1
ATOM 2468 N N . THR B 1 123 ? 46.49909 -24.59501 10.01177 1.000 76.59177 125 THR B N 1
ATOM 2469 C CA . THR B 1 123 ? 46.93953 -25.68944 9.15554 1.000 85.83587 125 THR B CA 1
ATOM 2470 C C . THR B 1 123 ? 48.33686 -25.44028 8.59599 1.000 81.86564 125 THR B C 1
ATOM 2471 O O . THR B 1 123 ? 48.68941 -25.96219 7.53655 1.000 86.49360 125 THR B O 1
ATOM 2475 N N . TRP B 1 124 ? 49.14415 -24.63929 9.29691 1.000 77.45057 126 TRP B N 1
ATOM 2476 C CA . TRP B 1 124 ? 50.53160 -24.46084 8.88240 1.000 79.70768 126 TRP B CA 1
ATOM 2477 C C . TRP B 1 124 ? 51.34451 -25.73062 9.09689 1.000 87.81061 126 TRP B C 1
ATOM 2478 O O . TRP B 1 124 ? 52.24084 -26.03300 8.30117 1.000 89.48006 126 TRP B O 1
ATOM 2489 N N . GLY B 1 125 ? 51.04745 -26.48359 10.15562 1.000 94.38423 127 GLY B N 1
ATOM 2490 C CA . GLY B 1 125 ? 51.76101 -27.71101 10.45162 1.000 100.91130 127 GLY B CA 1
ATOM 2491 C C . GLY B 1 125 ? 51.44021 -28.88024 9.54795 1.000 104.94930 127 GLY B C 1
ATOM 2492 O O . GLY B 1 125 ? 52.06048 -29.93835 9.69054 1.000 116.02473 127 GLY B O 1
ATOM 2493 N N . ARG B 1 126 ? 50.48963 -28.72548 8.62961 1.000 102.58054 128 ARG B N 1
ATOM 2494 C CA . ARG B 1 126 ? 50.16586 -29.79390 7.69470 1.000 109.09259 128 ARG B CA 1
ATOM 2495 C C . ARG B 1 126 ? 51.33563 -30.04165 6.75092 1.000 111.85485 128 ARG B C 1
ATOM 2496 O O . ARG B 1 126 ? 51.90706 -29.10000 6.19224 1.000 103.05556 128 ARG B O 1
ATOM 2504 N N . ALA B 1 127 ? 51.69709 -31.31599 6.58057 1.000 115.75300 129 ALA B N 1
ATOM 2505 C CA . ALA B 1 127 ? 52.77192 -31.65806 5.65484 1.000 115.94085 129 ALA B CA 1
ATOM 2506 C C . ALA B 1 127 ? 52.37916 -31.34164 4.21763 1.000 114.53855 129 ALA B C 1
ATOM 2507 O O . ALA B 1 127 ? 53.21972 -30.91663 3.41618 1.000 108.21288 129 ALA B O 1
ATOM 2509 N N . SER B 1 128 ? 51.10814 -31.54075 3.87571 1.000 108.17321 130 SER B N 1
ATOM 2510 C CA . SER B 1 128 ? 50.58487 -31.19681 2.56332 1.000 102.66879 130 SER B CA 1
ATOM 2511 C C . SER B 1 128 ? 49.20005 -30.59028 2.73502 1.000 108.21918 130 SER B C 1
ATOM 2512 O O . SER B 1 128 ? 48.58531 -30.67921 3.80135 1.000 112.48600 130 SER B O 1
ATOM 2515 N N . GLY B 1 129 ? 48.70950 -29.96980 1.66873 1.000 106.81445 131 GLY B N 1
ATOM 2516 C CA . GLY B 1 129 ? 47.43216 -29.28505 1.69935 1.000 102.36883 131 GLY B CA 1
ATOM 2517 C C . GLY B 1 129 ? 47.59961 -27.79409 1.91500 1.000 99.33786 131 GLY B C 1
ATOM 2518 O O . GLY B 1 129 ? 48.70357 -27.26978 2.09401 1.000 93.36806 131 GLY B O 1
ATOM 2519 N N . TYR B 1 130 ? 46.46460 -27.10022 1.89330 1.000 99.47819 132 TYR B N 1
ATOM 2520 C CA . TYR B 1 130 ? 46.47592 -25.64957 2.02876 1.000 90.44374 132 TYR B CA 1
ATOM 2521 C C . TYR B 1 130 ? 46.88498 -25.26456 3.44517 1.000 85.67739 132 TYR B C 1
ATOM 2522 O O . TYR B 1 130 ? 46.27290 -25.70783 4.42300 1.000 86.08902 132 TYR B O 1
ATOM 2531 N N . LYS B 1 131 ? 47.93453 -24.45676 3.55236 1.000 75.01709 133 LYS B N 1
ATOM 2532 C CA . LYS B 1 131 ? 48.44357 -23.99475 4.83398 1.000 68.01210 133 LYS B CA 1
ATOM 2533 C C . LYS B 1 131 ? 48.01360 -22.55449 5.07281 1.000 66.34001 133 LYS B C 1
ATOM 2534 O O . LYS B 1 131 ? 48.06852 -21.71839 4.16609 1.000 64.49040 133 LYS B O 1
ATOM 2540 N N . GLY B 1 132 ? 47.58395 -22.27310 6.29740 1.000 65.97068 134 GLY B N 1
ATOM 2541 C CA . GLY B 1 132 ? 47.15384 -20.93244 6.64238 1.000 61.07609 134 GLY B CA 1
ATOM 2542 C C . GLY B 1 132 ? 46.47319 -20.92788 7.99539 1.000 61.26095 134 GLY B C 1
ATOM 2543 O O . GLY B 1 132 ? 46.60867 -21.87190 8.77576 1.000 61.01262 134 GLY B O 1
ATOM 2544 N N . LEU B 1 133 ? 45.73908 -19.84931 8.25672 1.000 66.41919 135 LEU B N 1
ATOM 2545 C CA . LEU B 1 133 ? 45.00532 -19.71496 9.50727 1.000 65.17403 135 LEU B CA 1
ATOM 2546 C C . LEU B 1 133 ? 43.69794 -18.98588 9.24495 1.000 69.63090 135 LEU B C 1
ATOM 2547 O O . LEU B 1 133 ? 43.68827 -17.94317 8.58411 1.000 64.76779 135 LEU B O 1
ATOM 2552 N N . ASN B 1 134 ? 42.60355 -19.53897 9.76475 1.000 73.96482 136 ASN B N 1
ATOM 2553 C CA . ASN B 1 134 ? 41.28043 -18.94128 9.63152 1.000 62.23030 136 ASN B CA 1
ATOM 2554 C C . ASN B 1 134 ? 40.55270 -19.10555 10.95569 1.000 60.00482 136 ASN B C 1
ATOM 2555 O O . ASN B 1 134 ? 40.40363 -20.22852 11.44717 1.000 62.27457 136 ASN B O 1
ATOM 2560 N N . THR B 1 135 ? 40.10727 -17.99252 11.53102 1.000 58.36333 137 THR B N 1
ATOM 2561 C CA . THR B 1 135 ? 39.49600 -17.98031 12.84986 1.000 61.65663 137 THR B CA 1
ATOM 2562 C C . THR B 1 135 ? 38.07818 -17.43019 12.77699 1.000 67.02404 137 THR B C 1
ATOM 2563 O O . THR B 1 135 ? 37.71804 -16.69596 11.85343 1.000 74.83635 137 THR B O 1
ATOM 2567 N N . GLY B 1 136 ? 37.27648 -17.79224 13.77565 1.000 62.70796 138 GLY B N 1
ATOM 2568 C CA . GLY B 1 136 ? 35.91164 -17.31357 13.87063 1.000 54.69612 138 GLY B CA 1
ATOM 2569 C C . GLY B 1 136 ? 35.63694 -16.63219 15.19434 1.000 61.18619 138 GLY B C 1
ATOM 2570 O O . GLY B 1 136 ? 35.99885 -17.15431 16.25313 1.000 57.65602 138 GLY B O 1
ATOM 2571 N N . TRP B 1 137 ? 34.99995 -15.46696 15.15212 1.000 54.13705 139 TRP B N 1
ATOM 2572 C CA . TRP B 1 137 ? 34.75774 -14.66774 16.34208 1.000 60.37103 139 TRP B CA 1
ATOM 2573 C C . TRP B 1 137 ? 33.26973 -14.39669 16.50870 1.000 59.27647 139 TRP B C 1
ATOM 2574 O O . TRP B 1 137 ? 32.45388 -14.67741 15.62744 1.000 59.04714 139 TRP B O 1
ATOM 2585 N N . ARG B 1 138 ? 32.93299 -13.82381 17.66167 1.000 68.09440 140 ARG B N 1
ATOM 2586 C CA . ARG B 1 138 ? 31.57855 -13.39162 17.97202 1.000 70.07540 140 ARG B CA 1
ATOM 2587 C C . ARG B 1 138 ? 31.64435 -11.99716 18.57458 1.000 61.66085 140 ARG B C 1
ATOM 2588 O O . ARG B 1 138 ? 32.39241 -11.76727 19.53053 1.000 58.75877 140 ARG B O 1
ATOM 2596 N N . ALA B 1 139 ? 30.87246 -11.07136 18.01075 1.000 59.23225 141 ALA B N 1
ATOM 2597 C CA . ALA B 1 139 ? 30.85482 -9.70811 18.51663 1.000 50.79888 141 ALA B CA 1
ATOM 2598 C C . ALA B 1 139 ? 30.36017 -9.68507 19.96385 1.000 57.69852 141 ALA B C 1
ATOM 2599 O O . ALA B 1 139 ? 29.51187 -10.49640 20.34838 1.000 67.32603 141 ALA B O 1
ATOM 2601 N N . PRO B 1 140 ? 30.87874 -8.77039 20.79393 1.000 55.63291 142 PRO B N 1
ATOM 2602 C CA . PRO B 1 140 ? 30.48382 -8.78266 22.21542 1.000 59.41390 142 PRO B CA 1
ATOM 2603 C C . PRO B 1 140 ? 29.01207 -8.48470 22.44093 1.000 59.16021 142 PRO B C 1
ATOM 2604 O O . PRO B 1 140 ? 28.33986 -9.22747 23.16699 1.000 72.90681 142 PRO B O 1
ATOM 2608 N N . ARG B 1 141 ? 28.48359 -7.42039 21.83914 1.000 52.33259 143 ARG B N 1
ATOM 2609 C CA . ARG B 1 141 ? 27.08828 -7.05072 22.06682 1.000 58.23626 143 ARG B CA 1
ATOM 2610 C C . ARG B 1 141 ? 26.15817 -7.64592 21.01216 1.000 58.92979 143 ARG B C 1
ATOM 2611 O O . ARG B 1 141 ? 25.19081 -8.33912 21.34572 1.000 52.39317 143 ARG B O 1
ATOM 2619 N N . SER B 1 142 ? 26.43641 -7.36840 19.73570 1.000 58.29514 144 SER B N 1
ATOM 2620 C CA . SER B 1 142 ? 25.56107 -7.80620 18.65545 1.000 50.97118 144 SER B CA 1
ATOM 2621 C C . SER B 1 142 ? 25.61727 -9.31067 18.43438 1.000 50.33301 144 SER B C 1
ATOM 2622 O O . SER B 1 142 ? 24.68121 -9.87472 17.85804 1.000 50.38671 144 SER B O 1
ATOM 2625 N N . GLY B 1 143 ? 26.69499 -9.96380 18.85720 1.000 55.97965 145 GLY B N 1
ATOM 2626 C CA . GLY B 1 143 ? 26.77789 -11.40858 18.80024 1.000 51.08164 145 GLY B CA 1
ATOM 2627 C C . GLY B 1 143 ? 26.91866 -11.92666 17.38441 1.000 53.89561 145 GLY B C 1
ATOM 2628 O O . GLY B 1 143 ? 26.74423 -13.12259 17.12078 1.000 53.45157 145 GLY B O 1
ATOM 2629 N N . GLN B 1 144 ? 27.23648 -11.02510 16.45976 1.000 54.22211 146 GLN B N 1
ATOM 2630 C CA . GLN B 1 144 ? 27.40378 -11.41876 15.06930 1.000 50.89981 146 GLN B CA 1
ATOM 2631 C C . GLN B 1 144 ? 28.66886 -12.25399 14.90615 1.000 56.16889 146 GLN B C 1
ATOM 2632 O O . GLN B 1 144 ? 29.73986 -11.88867 15.40094 1.000 49.99790 146 GLN B O 1
ATOM 2638 N N . LEU B 1 145 ? 28.53843 -13.38082 14.21210 1.000 61.63902 147 LEU B N 1
ATOM 2639 C CA . LEU B 1 145 ? 29.65317 -14.28358 13.96807 1.000 51.53324 147 LEU B CA 1
ATOM 2640 C C . LEU B 1 145 ? 30.34894 -13.90169 12.66905 1.000 57.01453 147 LEU B C 1
ATOM 2641 O O . LEU B 1 145 ? 29.70183 -13.77320 11.62474 1.000 56.93272 147 LEU B O 1
ATOM 2646 N N . PHE B 1 146 ? 31.66424 -13.71360 12.73953 1.000 56.63172 148 PHE B N 1
ATOM 2647 C CA . PHE B 1 146 ? 32.45177 -13.32850 11.58042 1.000 54.67891 148 PHE B CA 1
ATOM 2648 C C . PHE B 1 146 ? 33.76768 -14.09025 11.60353 1.000 56.73114 148 PHE B C 1
ATOM 2649 O O . PHE B 1 146 ? 34.10022 -14.77060 12.57803 1.000 61.00570 148 PHE B O 1
ATOM 2657 N N . GLU B 1 147 ? 34.51923 -13.96916 10.51013 1.000 63.53787 149 GLU B N 1
ATOM 2658 C CA . GLU B 1 147 ? 35.80073 -14.64178 10.35853 1.000 64.77837 149 GLU B CA 1
ATOM 2659 C C . GLU B 1 147 ? 36.88834 -13.64117 9.99691 1.000 58.35908 149 GLU B C 1
ATOM 2660 O O . GLU B 1 147 ? 36.62198 -12.58965 9.40752 1.000 52.75411 149 GLU B O 1
ATOM 2666 N N . VAL B 1 148 ? 38.12281 -13.98906 10.35581 1.000 64.79333 150 VAL B N 1
ATOM 2667 C CA . VAL B 1 148 ? 39.31036 -13.22175 9.99690 1.000 64.14184 150 VAL B CA 1
ATOM 2668 C C . VAL B 1 148 ? 40.31606 -14.18775 9.38831 1.000 57.61498 150 VAL B C 1
ATOM 2669 O O . VAL B 1 148 ? 40.68015 -15.18666 10.02003 1.000 57.35968 150 VAL B O 1
ATOM 2673 N N . GLN B 1 149 ? 40.76358 -13.89537 8.17073 1.000 62.73971 151 GLN B N 1
ATOM 2674 C CA . GLN B 1 149 ? 41.72081 -14.73796 7.46501 1.000 64.29451 151 GLN B CA 1
ATOM 2675 C C . GLN B 1 149 ? 43.11382 -14.13534 7.60544 1.000 75.79460 151 GLN B C 1
ATOM 2676 O O . GLN B 1 149 ? 43.36247 -13.01853 7.13804 1.000 74.88027 151 GLN B O 1
ATOM 2682 N N . PHE B 1 150 ? 44.01480 -14.87506 8.24859 1.000 72.75890 152 PHE B N 1
ATOM 2683 C CA . PHE B 1 150 ? 45.38282 -14.43079 8.49234 1.000 62.87754 152 PHE B CA 1
ATOM 2684 C C . PHE B 1 150 ? 46.29169 -15.05738 7.44090 1.000 64.68522 152 PHE B C 1
ATOM 2685 O O . PHE B 1 150 ? 46.57778 -16.25725 7.49190 1.000 65.71277 152 PHE B O 1
ATOM 2693 N N . HIS B 1 151 ? 46.74534 -14.24555 6.49592 1.000 68.60173 153 HIS B N 1
ATOM 2694 C CA . HIS B 1 151 ? 47.53363 -14.69853 5.35944 1.000 68.96486 153 HIS B CA 1
ATOM 2695 C C . HIS B 1 151 ? 48.89321 -14.00759 5.34631 1.000 77.39778 153 HIS B C 1
ATOM 2696 O O . HIS B 1 151 ? 49.18366 -13.12768 6.15942 1.000 82.59717 153 HIS B O 1
ATOM 2703 N N . THR B 1 152 ? 49.72994 -14.43208 4.40723 1.000 72.65664 154 THR B N 1
ATOM 2704 C CA . THR B 1 152 ? 50.97434 -13.76153 4.05998 1.000 87.49844 154 THR B CA 1
ATOM 2705 C C . THR B 1 152 ? 50.93056 -13.39679 2.58006 1.000 93.96351 154 THR B C 1
ATOM 2706 O O . THR B 1 152 ? 49.93966 -13.64364 1.88718 1.000 89.76375 154 THR B O 1
ATOM 2710 N N . GLU B 1 153 ? 52.02115 -12.80332 2.09077 1.000 101.20763 155 GLU B N 1
ATOM 2711 C CA . GLU B 1 153 ? 52.10241 -12.51035 0.66417 1.000 104.64198 155 GLU B CA 1
ATOM 2712 C C . GLU B 1 153 ? 52.11816 -13.78720 -0.16482 1.000 107.65376 155 GLU B C 1
ATOM 2713 O O . GLU B 1 153 ? 51.65587 -13.78791 -1.31115 1.000 112.32352 155 GLU B O 1
ATOM 2719 N N . ALA B 1 154 ? 52.62930 -14.88244 0.39717 1.000 100.82518 156 ALA B N 1
ATOM 2720 C CA . ALA B 1 154 ? 52.67966 -16.15539 -0.31045 1.000 88.43053 156 ALA B CA 1
ATOM 2721 C C . ALA B 1 154 ? 51.41441 -16.98277 -0.11513 1.000 88.37020 156 ALA B C 1
ATOM 2722 O O . ALA B 1 154 ? 50.94905 -17.62988 -1.05930 1.000 92.75718 156 ALA B O 1
ATOM 2724 N N . SER B 1 155 ? 50.84367 -16.97465 1.09206 1.000 79.24642 157 SER B N 1
ATOM 2725 C CA . SER B 1 155 ? 49.66635 -17.79711 1.35393 1.000 74.21163 157 SER B CA 1
ATOM 2726 C C . SER B 1 155 ? 48.43982 -17.26236 0.62492 1.000 78.66464 157 SER B C 1
ATOM 2727 O O . SER B 1 155 ? 47.65043 -18.04060 0.07669 1.000 91.34018 157 SER B O 1
ATOM 2730 N N . LYS B 1 156 ? 48.25739 -15.93965 0.61150 1.000 81.91209 158 LYS B N 1
ATOM 2731 C CA . LYS B 1 156 ? 47.13665 -15.36191 -0.12428 1.000 83.87739 158 LYS B CA 1
ATOM 2732 C C . LYS B 1 156 ? 47.29352 -15.57605 -1.62429 1.000 83.57721 158 LYS B C 1
ATOM 2733 O O . LYS B 1 156 ? 46.33168 -15.94786 -2.30759 1.000 73.03042 158 LYS B O 1
ATOM 2739 N N . LYS B 1 157 ? 48.49912 -15.35096 -2.15341 1.000 84.37244 159 LYS B N 1
ATOM 2740 C CA . LYS B 1 157 ? 48.72540 -15.54777 -3.58109 1.000 85.09493 159 LYS B CA 1
ATOM 2741 C C . LYS B 1 157 ? 48.56900 -17.01076 -3.97443 1.000 88.08111 159 LYS B C 1
ATOM 2742 O O . LYS B 1 157 ? 48.16047 -17.30945 -5.10214 1.000 92.44721 159 LYS B O 1
ATOM 2748 N N . ALA B 1 158 ? 48.88218 -17.93463 -3.06245 1.000 90.13429 160 ALA B N 1
ATOM 2749 C CA . ALA B 1 158 ? 48.65710 -19.34917 -3.34066 1.000 95.43483 160 ALA B CA 1
ATOM 2750 C C . ALA B 1 158 ? 47.17209 -19.68441 -3.31254 1.000 86.12956 160 ALA B C 1
ATOM 2751 O O . ALA B 1 158 ? 46.70069 -20.50694 -4.10536 1.000 86.90441 160 ALA B O 1
ATOM 2753 N N . GLN B 1 159 ? 46.42054 -19.06165 -2.40239 1.000 83.85977 161 GLN B N 1
ATOM 2754 C CA . GLN B 1 159 ? 44.97893 -19.28030 -2.36162 1.000 90.11762 161 GLN B CA 1
ATOM 2755 C C . GLN B 1 159 ? 44.31535 -18.80203 -3.64595 1.000 90.43851 161 GLN B C 1
ATOM 2756 O O . GLN B 1 159 ? 43.39208 -19.44775 -4.15670 1.000 89.70446 161 GLN B O 1
ATOM 2762 N N . GLU B 1 160 ? 44.77530 -17.67043 -4.18353 1.000 71.49621 162 GLU B N 1
ATOM 2763 C CA . GLU B 1 160 ? 44.19978 -17.15069 -5.41860 1.000 73.36532 162 GLU B CA 1
ATOM 2764 C C . GLU B 1 160 ? 44.54111 -18.04179 -6.60593 1.000 98.79392 162 GLU B C 1
ATOM 2765 O O . GLU B 1 160 ? 43.68012 -18.31848 -7.44923 1.000 98.60422 162 GLU B O 1
ATOM 2771 N N . THR B 1 161 ? 45.79009 -18.50510 -6.68689 1.000 91.95872 163 THR B N 1
ATOM 2772 C CA . THR B 1 161 ? 46.19877 -19.35573 -7.79802 1.000 95.62849 163 THR B CA 1
ATOM 2773 C C . THR B 1 161 ? 45.58503 -20.74724 -7.72293 1.000 103.26365 163 THR B C 1
ATOM 2774 O O . THR B 1 161 ? 45.44955 -21.40714 -8.75872 1.000 103.62251 163 THR B O 1
ATOM 2778 N N . THR B 1 162 ? 45.21229 -21.20686 -6.53063 1.000 102.10978 164 THR B N 1
ATOM 2779 C CA . THR B 1 162 ? 44.61811 -22.52346 -6.35240 1.000 105.03002 164 THR B CA 1
ATOM 2780 C C . THR B 1 162 ? 43.09820 -22.47863 -6.28581 1.000 100.59970 164 THR B C 1
ATOM 2781 O O . THR B 1 162 ? 42.47044 -23.50497 -6.00667 1.000 110.77326 164 THR B O 1
ATOM 2785 N N . HIS B 1 163 ? 42.49097 -21.31721 -6.53192 1.000 96.56894 165 HIS B N 1
ATOM 2786 C CA . HIS B 1 163 ? 41.03612 -21.24338 -6.52089 1.000 103.26713 165 HIS B CA 1
ATOM 2787 C C . HIS B 1 163 ? 40.43598 -21.73469 -7.83160 1.000 105.13186 165 HIS B C 1
ATOM 2788 O O . HIS B 1 163 ? 39.33045 -22.28737 -7.83177 1.000 107.51467 165 HIS B O 1
ATOM 2795 N N . LYS B 1 164 ? 41.14033 -21.54444 -8.95094 1.000 99.85206 166 LYS B N 1
ATOM 2796 C CA . LYS B 1 164 ? 40.69283 -22.13488 -10.20775 1.000 94.18696 166 LYS B CA 1
ATOM 2797 C C . LYS B 1 164 ? 40.79186 -23.65332 -10.16987 1.000 92.34341 166 LYS B C 1
ATOM 2798 O O . LYS B 1 164 ? 40.01218 -24.34347 -10.83655 1.000 92.28279 166 LYS B O 1
ATOM 2804 N N . LEU B 1 165 ? 41.74211 -24.18767 -9.40001 1.000 95.97301 167 LEU B N 1
ATOM 2805 C CA . LEU B 1 165 ? 41.82150 -25.63072 -9.21583 1.000 91.32877 167 LEU B CA 1
ATOM 2806 C C . LEU B 1 165 ? 40.71952 -26.13483 -8.29405 1.000 99.70286 167 LEU B C 1
ATOM 2807 O O . LEU B 1 165 ? 40.32412 -27.30193 -8.38639 0.973 118.17628 167 LEU B O 1
ATOM 2812 N N . TYR B 1 166 ? 40.21522 -25.27643 -7.40200 1.000 92.86915 168 TYR B N 1
ATOM 2813 C CA . TYR B 1 166 ? 39.10516 -25.66981 -6.53954 1.000 97.02206 168 TYR B CA 1
ATOM 2814 C C . TYR B 1 166 ? 37.86974 -26.04147 -7.34810 1.000 103.39208 168 TYR B C 1
ATOM 2815 O O . TYR B 1 166 ? 37.08172 -26.89358 -6.92032 1.000 99.32073 168 TYR B O 1
ATOM 2824 N N . GLU B 1 167 ? 37.68423 -25.41898 -8.51442 1.000 99.92843 169 GLU B N 1
ATOM 2825 C CA . GLU B 1 167 ? 36.48447 -25.66983 -9.30626 1.000 107.59817 169 GLU B CA 1
ATOM 2826 C C . GLU B 1 167 ? 36.54565 -27.03027 -9.98909 1.000 118.68612 169 GLU B C 1
ATOM 2827 O O . GLU B 1 167 ? 35.63866 -27.85557 -9.83410 1.000 119.66598 169 GLU B O 1
ATOM 2833 N N . GLU B 1 168 ? 37.61202 -27.28379 -10.74956 1.000 121.80141 170 GLU B N 1
ATOM 2834 C CA . GLU B 1 168 ? 37.72331 -28.53910 -11.48214 1.000 118.42630 170 GLU B CA 1
ATOM 2835 C C . GLU B 1 168 ? 37.95722 -29.73293 -10.56673 1.000 122.62581 170 GLU B C 1
ATOM 2836 O O . GLU B 1 168 ? 37.72439 -30.87121 -10.98613 1.000 139.28728 170 GLU B O 1
ATOM 2842 N N . GLN B 1 169 ? 38.40664 -29.50261 -9.33483 1.000 116.10599 171 GLN B N 1
ATOM 2843 C CA . GLN B 1 169 ? 38.56887 -30.57883 -8.36680 1.000 123.43359 171 GLN B CA 1
ATOM 2844 C C . GLN B 1 169 ? 37.27957 -30.90350 -7.62763 1.000 127.90640 171 GLN B C 1
ATOM 2845 O O . GLN B 1 169 ? 37.12917 -32.02679 -7.13249 1.000 121.08346 171 GLN B O 1
ATOM 2851 N N . ARG B 1 170 ? 36.35173 -29.95283 -7.54526 1.000 127.81154 172 ARG B N 1
ATOM 2852 C CA . ARG B 1 170 ? 35.06475 -30.18444 -6.90602 1.000 115.14260 172 ARG B CA 1
ATOM 2853 C C . ARG B 1 170 ? 33.98239 -30.59233 -7.89488 1.000 111.34525 172 ARG B C 1
ATOM 2854 O O . ARG B 1 170 ? 33.00419 -31.23499 -7.49458 1.000 99.67846 172 ARG B O 1
ATOM 2862 N N . LEU B 1 171 ? 34.13718 -30.24040 -9.16593 1.000 108.75016 173 LEU B N 1
ATOM 2863 C CA . LEU B 1 171 ? 33.15910 -30.60420 -10.18238 1.000 118.38864 173 LEU B CA 1
ATOM 2864 C C . LEU B 1 171 ? 33.41738 -32.02511 -10.66835 1.000 128.66871 173 LEU B C 1
ATOM 2865 O O . LEU B 1 171 ? 34.53069 -32.32131 -11.11738 1.000 130.97200 173 LEU B O 1
ATOM 2870 N N . PRO B 1 172 ? 32.43663 -32.92670 -10.59742 1.000 127.59524 174 PRO B N 1
ATOM 2871 C CA . PRO B 1 172 ? 32.60463 -34.27726 -11.16507 1.000 108.26536 174 PRO B CA 1
ATOM 2872 C C . PRO B 1 172 ? 32.41002 -34.29301 -12.67873 1.000 106.91913 174 PRO B C 1
ATOM 2873 O O . PRO B 1 172 ? 31.53072 -34.97050 -13.21766 1.000 103.57987 174 PRO B O 1
ATOM 2877 N N . SER B 1 173 ? 33.24547 -33.52767 -13.38079 1.000 110.90786 175 SER B N 1
ATOM 2878 C CA . SER B 1 173 ? 33.14831 -33.37152 -14.82796 1.000 109.88911 175 SER B CA 1
ATOM 2879 C C . SER B 1 173 ? 34.20376 -34.17208 -15.58003 1.000 110.88815 175 SER B C 1
ATOM 2880 O O . SER B 1 173 ? 33.86837 -34.94130 -16.48430 1.000 110.10499 175 SER B O 1
ATOM 2883 N N . THR B 1 174 ? 35.47502 -33.99982 -15.23020 1.000 109.93813 176 THR B N 1
ATOM 2884 C CA . THR B 1 174 ? 36.56145 -34.74592 -15.85138 1.000 108.69021 176 THR B CA 1
ATOM 2885 C C . THR B 1 174 ? 36.75462 -36.12779 -15.24127 1.000 97.83622 176 THR B C 1
ATOM 2886 O O . THR B 1 174 ? 37.72131 -36.81478 -15.58999 1.000 97.89639 176 THR B O 1
ATOM 2890 N N . GLY B 1 175 ? 35.86408 -36.54717 -14.34763 1.000 97.12082 177 GLY B N 1
ATOM 2891 C CA . GLY B 1 175 ? 35.99439 -37.81645 -13.67907 1.000 97.82318 177 GLY B CA 1
ATOM 2892 C C . GLY B 1 175 ? 36.94949 -37.72897 -12.50911 1.000 108.04904 177 GLY B C 1
ATOM 2893 O O . GLY B 1 175 ? 37.89169 -36.93087 -12.50363 1.000 107.47413 177 GLY B O 1
ATOM 2894 N N . PRO B 1 176 ? 36.72107 -38.55907 -11.48714 1.000 118.65954 178 PRO B N 1
ATOM 2895 C CA . PRO B 1 176 ? 37.60514 -38.54553 -10.30851 1.000 123.19137 178 PRO B CA 1
ATOM 2896 C C . PRO B 1 176 ? 39.03662 -38.94956 -10.61477 1.000 118.71003 178 PRO B C 1
ATOM 2897 O O . PRO B 1 176 ? 39.91931 -38.71977 -9.77661 1.000 113.40830 178 PRO B O 1
ATOM 2901 N N . GLU B 1 177 ? 39.29217 -39.53937 -11.78339 1.000 110.23002 179 GLU B N 1
ATOM 2902 C CA . GLU B 1 177 ? 40.66125 -39.85312 -12.17621 1.000 107.65814 179 GLU B CA 1
ATOM 2903 C C . GLU B 1 177 ? 41.49782 -38.58534 -12.30193 1.000 111.53913 179 GLU B C 1
ATOM 2904 O O . GLU B 1 177 ? 42.63752 -38.52517 -11.82397 1.000 115.63007 179 GLU B O 1
ATOM 2910 N N . ARG B 1 178 ? 40.93784 -37.55338 -12.92919 1.000 103.94257 180 ARG B N 1
ATOM 2911 C CA . ARG B 1 178 ? 41.63717 -36.30061 -13.17338 1.000 103.04011 180 ARG B CA 1
ATOM 2912 C C . ARG B 1 178 ? 41.59464 -35.34902 -11.98803 1.000 104.54373 180 ARG B C 1
ATOM 2913 O O . ARG B 1 178 ? 41.73565 -34.13615 -12.18425 1.000 97.20461 180 ARG B O 1
ATOM 2921 N N . LYS B 1 179 ? 41.41641 -35.85560 -10.76991 1.000 104.82066 181 LYS B N 1
ATOM 2922 C CA . LYS B 1 179 ? 41.24548 -35.00507 -9.59913 1.000 108.81948 181 LYS B CA 1
ATOM 2923 C C . LYS B 1 179 ? 42.44909 -35.00685 -8.66750 1.000 110.53104 181 LYS B C 1
ATOM 2924 O O . LYS B 1 179 ? 42.93885 -33.93564 -8.29713 1.000 118.77577 181 LYS B O 1
ATOM 2930 N N . GLN B 1 180 ? 42.93480 -36.18307 -8.25686 1.000 109.47524 182 GLN B N 1
ATOM 2931 C CA . GLN B 1 180 ? 44.15327 -36.22439 -7.45357 1.000 112.44565 182 GLN B CA 1
ATOM 2932 C C . GLN B 1 180 ? 45.34974 -35.73611 -8.25617 1.000 106.33404 182 GLN B C 1
ATOM 2933 O O . GLN B 1 180 ? 46.25029 -35.09105 -7.70207 1.000 98.93334 182 GLN B O 1
ATOM 2939 N N . GLN B 1 181 ? 45.36762 -36.02182 -9.56078 1.000 110.62580 183 GLN B N 1
ATOM 2940 C CA . GLN B 1 181 ? 46.36089 -35.40691 -10.43341 1.000 106.34346 183 GLN B CA 1
ATOM 2941 C C . GLN B 1 181 ? 46.28231 -33.88861 -10.35037 1.000 108.16005 183 GLN B C 1
ATOM 2942 O O . GLN B 1 181 ? 47.31075 -33.20105 -10.34061 1.000 106.36743 183 GLN B O 1
ATOM 2948 N N . LEU B 1 182 ? 45.06428 -33.35039 -10.26997 1.000 115.30392 184 LEU B N 1
ATOM 2949 C CA . LEU B 1 182 ? 44.89492 -31.91347 -10.08628 1.000 120.32662 184 LEU B CA 1
ATOM 2950 C C . LEU B 1 182 ? 45.23171 -31.50333 -8.65818 1.000 116.68214 184 LEU B C 1
ATOM 2951 O O . LEU B 1 182 ? 45.81946 -30.43909 -8.43241 1.000 110.22775 184 LEU B O 1
ATOM 2956 N N . GLN B 1 183 ? 44.88589 -32.34787 -7.68235 1.000 121.06467 185 GLN B N 1
ATOM 2957 C CA . GLN B 1 183 ? 45.13646 -32.01256 -6.28438 1.000 117.29719 185 GLN B CA 1
ATOM 2958 C C . GLN B 1 183 ? 46.62743 -31.92193 -5.98833 1.000 116.04223 185 GLN B C 1
ATOM 2959 O O . GLN B 1 183 ? 47.03546 -31.18695 -5.08169 1.000 116.02069 185 GLN B O 1
ATOM 2965 N N . ARG B 1 184 ? 47.45490 -32.66159 -6.73194 1.000 105.38324 186 ARG B N 1
ATOM 2966 C CA . ARG B 1 184 ? 48.89742 -32.52375 -6.56957 1.000 105.45938 186 ARG B CA 1
ATOM 2967 C C . ARG B 1 184 ? 49.38458 -31.16644 -7.05698 1.000 110.48083 186 ARG B C 1
ATOM 2968 O O . ARG B 1 184 ? 50.38994 -30.65458 -6.55220 1.000 116.46017 186 ARG B O 1
ATOM 2976 N N . GLU B 1 185 ? 48.69292 -30.57031 -8.03284 1.000 108.04478 187 GLU B N 1
ATOM 2977 C CA . GLU B 1 185 ? 49.03865 -29.21626 -8.45275 1.000 109.38652 187 GLU B CA 1
ATOM 2978 C C . GLU B 1 185 ? 48.80266 -28.21301 -7.33363 1.000 115.98602 187 GLU B C 1
ATOM 2979 O O . GLU B 1 185 ? 49.46384 -27.16947 -7.28472 1.000 118.18012 187 GLU B O 1
ATOM 2985 N N . GLN B 1 186 ? 47.86603 -28.50771 -6.43043 1.000 115.33266 188 GLN B N 1
ATOM 2986 C CA . GLN B 1 186 ? 47.66011 -27.64901 -5.26992 1.000 118.92445 188 GLN B CA 1
ATOM 2987 C C . GLN B 1 186 ? 48.81725 -27.77503 -4.28670 1.000 114.89171 188 GLN B C 1
ATOM 2988 O O . GLN B 1 186 ? 49.40347 -26.76896 -3.87040 1.000 110.01248 188 GLN B O 1
ATOM 2994 N N . ASP B 1 187 ? 49.16981 -29.00832 -3.91354 1.000 116.65047 189 ASP B N 1
ATOM 2995 C CA . ASP B 1 187 ? 50.26940 -29.21805 -2.97858 1.000 111.22300 189 ASP B CA 1
ATOM 2996 C C . ASP B 1 187 ? 51.60846 -28.77518 -3.55274 1.000 117.85184 189 ASP B C 1
ATOM 2997 O O . ASP B 1 187 ? 52.55247 -28.54576 -2.78823 1.000 111.38776 189 ASP B O 1
ATOM 3002 N N . ALA B 1 188 ? 51.71221 -28.65331 -4.87836 1.000 120.05228 190 ALA B N 1
ATOM 3003 C CA . ALA B 1 188 ? 52.96262 -28.21742 -5.49159 1.000 112.63309 190 ALA B CA 1
ATOM 3004 C C . ALA B 1 188 ? 53.31193 -26.79478 -5.07276 1.000 111.32683 190 ALA B C 1
ATOM 3005 O O . ALA B 1 188 ? 54.45317 -26.50872 -4.69295 1.000 121.95991 190 ALA B O 1
ATOM 3007 N N . ILE B 1 189 ? 52.33863 -25.88560 -5.13458 1.000 114.71705 191 ILE B N 1
ATOM 3008 C CA . ILE B 1 189 ? 52.57745 -24.51197 -4.70794 1.000 115.22023 191 ILE B CA 1
ATOM 3009 C C . ILE B 1 189 ? 52.29407 -24.31204 -3.22213 1.000 107.66469 191 ILE B C 1
ATOM 3010 O O . ILE B 1 189 ? 52.75079 -23.31587 -2.64271 1.000 104.13320 191 ILE B O 1
ATOM 3015 N N . PHE B 1 190 ? 51.56204 -25.23147 -2.58621 1.000 110.68493 192 PHE B N 1
ATOM 3016 C CA . PHE B 1 190 ? 51.37928 -25.15384 -1.14040 1.000 96.58358 192 PHE B CA 1
ATOM 3017 C C . PHE B 1 190 ? 52.69077 -25.40675 -0.40807 1.000 98.64864 192 PHE B C 1
ATOM 3018 O O . PHE B 1 190 ? 52.97655 -24.75989 0.60587 1.000 97.02046 192 PHE B O 1
ATOM 3026 N N . ALA B 1 191 ? 53.50122 -26.34449 -0.90590 1.000 99.12093 193 ALA B N 1
ATOM 3027 C CA . ALA B 1 191 ? 54.81713 -26.56722 -0.31827 1.000 97.32088 193 ALA B CA 1
ATOM 3028 C C . ALA B 1 191 ? 55.74053 -25.37941 -0.55229 1.000 96.96439 193 ALA B C 1
ATOM 3029 O O . ALA B 1 191 ? 56.64377 -25.13006 0.25392 1.000 97.24009 193 ALA B O 1
ATOM 3031 N N . ALA B 1 192 ? 55.53327 -24.63854 -1.64353 1.000 96.42250 194 ALA B N 1
ATOM 3032 C CA . ALA B 1 192 ? 56.32454 -23.44336 -1.90622 1.000 96.53671 194 ALA B CA 1
ATOM 3033 C C . ALA B 1 192 ? 55.99225 -22.30315 -0.95407 1.000 96.11485 194 ALA B C 1
ATOM 3034 O O . ALA B 1 192 ? 56.75015 -21.32855 -0.89272 1.000 96.02070 194 ALA B O 1
ATOM 3036 N N . VAL B 1 193 ? 54.88922 -22.39870 -0.21862 1.000 76.81798 195 VAL B N 1
ATOM 3037 C CA . VAL B 1 193 ? 54.52107 -21.37967 0.75920 1.000 71.89627 195 VAL B CA 1
ATOM 3038 C C . VAL B 1 193 ? 55.38157 -21.56660 2.00263 1.000 68.40379 195 VAL B C 1
ATOM 3039 O O . VAL B 1 193 ? 55.33798 -22.63248 2.63358 1.000 63.53090 195 VAL B O 1
ATOM 3043 N N . PRO B 1 194 ? 56.18327 -20.56963 2.38063 1.000 54.21575 196 PRO B N 1
ATOM 3044 C CA . PRO B 1 194 ? 57.03363 -20.70067 3.57307 1.000 55.08493 196 PRO B CA 1
ATOM 3045 C C . PRO B 1 194 ? 56.22381 -20.49072 4.84424 1.000 52.75984 196 PRO B C 1
ATOM 3046 O O . PRO B 1 194 ? 55.53345 -19.48124 4.99458 1.000 55.33622 196 PRO B O 1
ATOM 3050 N N . VAL B 1 195 ? 56.32018 -21.44410 5.76366 1.000 52.42593 197 VAL B N 1
ATOM 3051 C CA . VAL B 1 195 ? 55.64142 -21.33249 7.05162 1.000 61.17795 197 VAL B CA 1
ATOM 3052 C C . VAL B 1 195 ? 56.39006 -20.32081 7.91185 1.000 62.80546 197 VAL B C 1
ATOM 3053 O O . VAL B 1 195 ? 57.59137 -20.49593 8.16400 1.000 69.38169 197 VAL B O 1
ATOM 3057 N N . PRO B 1 196 ? 55.73919 -19.25099 8.37047 1.000 62.41808 198 PRO B N 1
ATOM 3058 C CA . PRO B 1 196 ? 56.41516 -18.30033 9.26058 1.000 59.45153 198 PRO B CA 1
ATOM 3059 C C . PRO B 1 196 ? 56.83543 -18.94959 10.57176 1.000 60.22290 198 PRO B C 1
ATOM 3060 O O . PRO B 1 196 ? 56.36347 -20.02677 10.94732 1.000 63.28956 198 PRO B O 1
ATOM 3064 N N . ALA B 1 197 ? 57.73599 -18.26192 11.27368 1.000 56.76093 199 ALA B N 1
ATOM 3065 C CA . ALA B 1 197 ? 58.33119 -18.77225 12.50577 1.000 65.60359 199 ALA B CA 1
ATOM 3066 C C . ALA B 1 197 ? 57.30749 -18.69885 13.62978 1.000 61.27187 199 ALA B C 1
ATOM 3067 O O . ALA B 1 197 ? 57.02350 -17.62618 14.16511 1.000 76.54026 199 ALA B O 1
ATOM 3069 N N . GLY B 1 198 ? 56.74892 -19.84576 13.99219 1.000 58.12089 200 GLY B N 1
ATOM 3070 C CA . GLY B 1 198 ? 55.72736 -19.91557 15.01170 1.000 63.07104 200 GLY B CA 1
ATOM 3071 C C . GLY B 1 198 ? 54.30191 -19.83377 14.51525 1.000 57.58571 200 GLY B C 1
ATOM 3072 O O . GLY B 1 198 ? 53.38411 -19.77467 15.34070 1.000 55.36355 200 GLY B O 1
ATOM 3073 N N . ALA B 1 199 ? 54.08550 -19.82053 13.19749 1.000 55.82864 201 ALA B N 1
ATOM 3074 C CA . ALA B 1 199 ? 52.72556 -19.75472 12.67369 1.000 50.25249 201 ALA B CA 1
ATOM 3075 C C . ALA B 1 199 ? 51.94068 -21.00927 13.02918 1.000 63.23185 201 ALA B C 1
ATOM 3076 O O . ALA B 1 199 ? 50.77275 -20.92795 13.42818 1.000 73.94236 201 ALA B O 1
ATOM 3078 N N . ASP B 1 200 ? 52.56911 -22.18024 12.90754 1.000 64.64094 202 ASP B N 1
ATOM 3079 C CA . ASP B 1 200 ? 51.89919 -23.42167 13.27661 1.000 61.08621 202 ASP B CA 1
ATOM 3080 C C . ASP B 1 200 ? 51.67503 -23.54517 14.77739 1.000 54.48377 202 ASP B C 1
ATOM 3081 O O . ASP B 1 200 ? 50.92974 -24.43377 15.20541 1.000 59.88718 202 ASP B O 1
ATOM 3086 N N . SER B 1 201 ? 52.29369 -22.68031 15.57720 1.000 51.03087 203 SER B N 1
ATOM 3087 C CA . SER B 1 201 ? 52.17294 -22.70805 17.02626 1.000 51.37040 203 SER B CA 1
ATOM 3088 C C . SER B 1 201 ? 51.14114 -21.71449 17.54205 1.000 51.18100 203 SER B C 1
ATOM 3089 O O . SER B 1 201 ? 50.99922 -21.55838 18.75895 1.000 54.84110 203 SER B O 1
ATOM 3092 N N . LEU B 1 202 ? 50.41673 -21.04792 16.64586 1.000 53.69319 204 LEU B N 1
ATOM 3093 C CA . LEU B 1 202 ? 49.43021 -20.04998 17.03765 1.000 50.59122 204 LEU B CA 1
ATOM 3094 C C . LEU B 1 202 ? 48.14490 -20.71874 17.50968 1.000 50.86375 204 LEU B C 1
ATOM 3095 O O . LEU B 1 202 ? 47.56269 -21.54255 16.79677 1.000 50.96777 204 LEU B O 1
ATOM 3100 N N . THR B 1 203 ? 47.69880 -20.35189 18.70856 1.000 57.26556 205 THR B N 1
ATOM 3101 C CA . THR B 1 203 ? 46.47668 -20.87731 19.29679 1.000 57.21439 205 THR B CA 1
ATOM 3102 C C . THR B 1 203 ? 45.51482 -19.73781 19.60816 1.000 57.36441 205 THR B C 1
ATOM 3103 O O . THR B 1 203 ? 45.89929 -18.56678 19.66036 1.000 51.21472 205 THR B O 1
ATOM 3107 N N . ALA B 1 204 ? 44.25361 -20.09575 19.82091 1.000 58.66968 206 ALA B N 1
ATOM 3108 C CA . ALA B 1 204 ? 43.26302 -19.09994 20.19425 1.000 62.72023 206 ALA B CA 1
ATOM 3109 C C . ALA B 1 204 ? 43.58536 -18.53664 21.57687 1.000 59.61517 206 ALA B C 1
ATOM 3110 O O . ALA B 1 204 ? 43.95378 -19.28781 22.48554 1.000 71.32178 206 ALA B O 1
ATOM 3112 N N . PRO B 1 205 ? 43.46539 -17.22349 21.76600 1.000 62.58527 207 PRO B N 1
ATOM 3113 C CA . PRO B 1 205 ? 43.79892 -16.63354 23.06907 1.000 61.25275 207 PRO B CA 1
ATOM 3114 C C . PRO B 1 205 ? 42.72519 -16.94220 24.10204 1.000 61.29816 207 PRO B C 1
ATOM 3115 O O . PRO B 1 205 ? 41.53390 -16.73243 23.86463 1.000 73.98959 207 PRO B O 1
ATOM 3119 N N . VAL B 1 206 ? 43.15566 -17.44429 25.24956 1.000 73.00205 208 VAL B N 1
ATOM 3120 C CA . VAL B 1 206 ? 42.22744 -17.73001 26.34478 1.000 88.18754 208 VAL B CA 1
ATOM 3121 C C . VAL B 1 206 ? 41.99621 -16.44580 27.13694 1.000 84.27961 208 VAL B C 1
ATOM 3122 O O . VAL B 1 206 ? 42.97208 -15.79670 27.54563 1.000 79.86137 208 VAL B O 1
ATOM 3126 N N . PRO B 1 207 ? 40.73806 -16.03989 27.36548 1.000 83.50697 209 PRO B N 1
ATOM 3127 C CA . PRO B 1 207 ? 40.43613 -14.81945 28.11627 1.000 93.42202 209 PRO B CA 1
ATOM 3128 C C . PRO B 1 207 ? 40.28631 -15.07151 29.61368 1.000 94.37580 209 PRO B C 1
ATOM 3129 O O . PRO B 1 207 ? 41.23914 -14.83162 30.35574 1.000 97.41736 209 PRO B O 1
ATOM 3133 N N . GLY C 1 2 ? 31.14163 -17.52534 32.57199 1.000 73.45099 4 GLY C N 1
ATOM 3134 C CA . GLY C 1 2 ? 30.66458 -18.83450 32.97273 1.000 79.43641 4 GLY C CA 1
ATOM 3135 C C . GLY C 1 2 ? 29.49007 -18.76008 33.92839 1.000 85.11917 4 GLY C C 1
ATOM 3136 O O . GLY C 1 2 ? 29.52153 -18.01617 34.90906 1.000 88.92765 4 GLY C O 1
ATOM 3137 N N . TRP C 1 3 ? 28.45268 -19.53967 33.64023 1.000 90.47894 5 TRP C N 1
ATOM 3138 C CA . TRP C 1 3 ? 27.23741 -19.56530 34.44002 1.000 94.63014 5 TRP C CA 1
ATOM 3139 C C . TRP C 1 3 ? 27.07963 -20.91925 35.12007 1.000 102.85205 5 TRP C C 1
ATOM 3140 O O . TRP C 1 3 ? 27.43534 -21.95834 34.55343 1.000 103.09704 5 TRP C O 1
ATOM 3151 N N . LYS C 1 4 ? 26.54220 -20.90014 36.33779 1.000 108.26297 6 LYS C N 1
ATOM 3152 C CA . LYS C 1 4 ? 26.35529 -22.10697 37.13632 1.000 107.68483 6 LYS C CA 1
ATOM 3153 C C . LYS C 1 4 ? 24.95932 -22.07191 37.73934 1.000 106.07591 6 LYS C C 1
ATOM 3154 O O . LYS C 1 4 ? 24.68957 -21.27026 38.63893 1.000 111.86940 6 LYS C O 1
ATOM 3160 N N . GLY C 1 5 ? 24.07616 -22.93659 37.24881 1.000 105.65457 7 GLY C N 1
ATOM 3161 C CA . GLY C 1 5 ? 22.73303 -22.99250 37.78826 1.000 103.62812 7 GLY C CA 1
ATOM 3162 C C . GLY C 1 5 ? 22.69384 -23.66021 39.14968 1.000 121.43452 7 GLY C C 1
ATOM 3163 O O . GLY C 1 5 ? 23.47667 -24.56084 39.45349 1.000 117.64729 7 GLY C O 1
ATOM 3164 N N . GLU C 1 6 ? 21.75260 -23.20577 39.98365 1.000 128.07204 8 GLU C N 1
ATOM 3165 C CA . GLU C 1 6 ? 21.59351 -23.77826 41.31711 1.000 138.39982 8 GLU C CA 1
ATOM 3166 C C . GLU C 1 6 ? 21.18113 -25.24365 41.27213 1.000 137.78530 8 GLU C C 1
ATOM 3167 O O . GLU C 1 6 ? 21.33362 -25.95102 42.27431 1.000 137.07912 8 GLU C O 1
ATOM 3173 N N . GLY C 1 7 ? 20.66227 -25.71243 40.14116 1.000 133.78439 9 GLY C N 1
ATOM 3174 C CA . GLY C 1 7 ? 20.27875 -27.09567 39.97039 1.000 136.07539 9 GLY C CA 1
ATOM 3175 C C . GLY C 1 7 ? 21.31876 -27.98285 39.32712 1.000 137.20832 9 GLY C C 1
ATOM 3176 O O . GLY C 1 7 ? 21.08762 -29.18701 39.17770 1.000 125.25895 9 GLY C O 1
ATOM 3177 N N . GLY C 1 8 ? 22.46472 -27.42735 38.93696 1.000 137.21107 10 GLY C N 1
ATOM 3178 C CA . GLY C 1 8 ? 23.53823 -28.18674 38.32720 1.000 127.71019 10 GLY C CA 1
ATOM 3179 C C . GLY C 1 8 ? 23.84838 -27.80769 36.89600 1.000 117.24922 10 GLY C C 1
ATOM 3180 O O . GLY C 1 8 ? 24.87977 -28.24568 36.36810 1.000 107.27778 10 GLY C O 1
ATOM 3181 N N . LEU C 1 9 ? 22.99747 -27.01419 36.25070 1.000 91.83249 11 LEU C N 1
ATOM 3182 C CA . LEU C 1 9 ? 23.24077 -26.61861 34.87094 1.000 81.61095 11 LEU C CA 1
ATOM 3183 C C . LEU C 1 9 ? 24.41094 -25.64807 34.79176 1.000 95.06057 11 LEU C C 1
ATOM 3184 O O . LEU C 1 9 ? 24.54816 -24.74426 35.62067 1.000 102.67420 11 LEU C O 1
ATOM 3189 N N . THR C 1 10 ? 25.25951 -25.84093 33.78470 1.000 99.13848 12 THR C N 1
ATOM 3190 C CA . THR C 1 10 ? 26.46563 -25.04572 33.61833 1.000 95.17762 12 THR C CA 1
ATOM 3191 C C . THR C 1 10 ? 26.57269 -24.54744 32.18426 1.000 80.43831 12 THR C C 1
ATOM 3192 O O . THR C 1 10 ? 26.14655 -25.21785 31.23988 1.000 77.77625 12 THR C O 1
ATOM 3196 N N . LEU C 1 11 ? 27.14832 -23.35688 32.03570 1.000 72.76246 13 LEU C N 1
ATOM 3197 C CA . LEU C 1 11 ? 27.42620 -22.76065 30.73773 1.000 69.92607 13 LEU C CA 1
ATOM 3198 C C . LEU C 1 11 ? 28.85533 -22.24562 30.72439 1.000 77.08021 13 LEU C C 1
ATOM 3199 O O . LEU C 1 11 ? 29.33432 -21.69626 31.72099 1.000 77.32523 13 LEU C O 1
ATOM 3204 N N . THR C 1 12 ? 29.53393 -22.42386 29.59522 1.000 71.07213 14 THR C N 1
ATOM 3205 C CA . THR C 1 12 ? 30.88792 -21.91333 29.47218 1.000 72.59752 14 THR C CA 1
ATOM 3206 C C . THR C 1 12 ? 30.87179 -20.38596 29.43050 1.000 70.62468 14 THR C C 1
ATOM 3207 O O . THR C 1 12 ? 29.82134 -19.74720 29.32230 1.000 78.72184 14 THR C O 1
ATOM 3211 N N . GLY C 1 13 ? 32.06485 -19.79870 29.52613 1.000 72.42950 15 GLY C N 1
ATOM 3212 C CA . GLY C 1 13 ? 32.16285 -18.34789 29.52367 1.000 71.25831 15 GLY C CA 1
ATOM 3213 C C . GLY C 1 13 ? 31.65546 -17.73190 28.23486 1.000 68.08456 15 GLY C C 1
ATOM 3214 O O . GLY C 1 13 ? 30.88973 -16.76573 28.25232 1.000 67.09924 15 GLY C O 1
ATOM 3215 N N . GLY C 1 14 ? 32.07466 -18.28696 27.09596 1.000 68.14705 16 GLY C N 1
ATOM 3216 C CA . GLY C 1 14 ? 31.62658 -17.76280 25.81788 1.000 65.67494 16 GLY C CA 1
ATOM 3217 C C . GLY C 1 14 ? 30.14193 -17.94625 25.58372 1.000 62.67500 16 GLY C C 1
ATOM 3218 O O . GLY C 1 14 ? 29.49877 -17.09460 24.96295 1.000 73.39535 16 GLY C O 1
ATOM 3219 N N . GLU C 1 15 ? 29.57663 -19.05221 26.07193 1.000 67.95167 17 GLU C N 1
ATOM 3220 C CA . GLU C 1 15 ? 28.14061 -19.27002 25.93472 1.000 65.52803 17 GLU C CA 1
ATOM 3221 C C . GLU C 1 15 ? 27.35394 -18.35545 26.86406 1.000 59.09874 17 GLU C C 1
ATOM 3222 O O . GLU C 1 15 ? 26.30328 -17.82870 26.48135 1.000 63.46556 17 GLU C O 1
ATOM 3228 N N . ASN C 1 16 ? 27.84958 -18.15200 28.08751 1.000 61.09943 18 ASN C N 1
ATOM 3229 C CA . ASN C 1 16 ? 27.16278 -17.27774 29.03222 1.000 60.32184 18 ASN C CA 1
ATOM 3230 C C . ASN C 1 16 ? 27.13183 -15.83514 28.54391 1.000 66.73497 18 ASN C C 1
ATOM 3231 O O . ASN C 1 16 ? 26.18020 -15.10187 28.83441 1.000 67.21646 18 ASN C O 1
ATOM 3236 N N . ASN C 1 17 ? 28.15738 -15.40776 27.80539 1.000 69.71562 19 ASN C N 1
ATOM 3237 C CA . ASN C 1 17 ? 28.15754 -14.05075 27.27007 1.000 63.40191 19 ASN C CA 1
ATOM 3238 C C . ASN C 1 17 ? 27.15759 -13.90873 26.13145 1.000 66.00686 19 ASN C C 1
ATOM 3239 O O . ASN C 1 17 ? 26.49858 -12.87019 26.00245 1.000 82.48578 19 ASN C O 1
ATOM 3244 N N . THR C 1 18 ? 27.03253 -14.94241 25.29558 1.000 62.10935 20 THR C N 1
ATOM 3245 C CA . THR C 1 18 ? 26.09272 -14.88656 24.18160 1.000 62.55256 20 THR C CA 1
ATOM 3246 C C . THR C 1 18 ? 24.65898 -14.73268 24.66969 1.000 59.02054 20 THR C C 1
ATOM 3247 O O . THR C 1 18 ? 23.85147 -14.05375 24.02490 1.000 61.73576 20 THR C O 1
ATOM 3251 N N . VAL C 1 19 ? 24.32864 -15.34496 25.80735 1.000 55.58725 21 VAL C N 1
ATOM 3252 C CA . VAL C 1 19 ? 22.98815 -15.20845 26.36568 1.000 60.81962 21 VAL C CA 1
ATOM 3253 C C . VAL C 1 19 ? 22.75629 -13.78694 26.86105 1.000 59.03169 21 VAL C C 1
ATOM 3254 O O . VAL C 1 19 ? 21.70264 -13.19044 26.60685 1.000 59.75878 21 VAL C O 1
ATOM 3258 N N . ASP C 1 20 ? 23.73263 -13.22051 27.57351 1.000 53.10443 22 ASP C N 1
ATOM 3259 C CA . ASP C 1 20 ? 23.58790 -11.85344 28.06198 1.000 54.95811 22 ASP C CA 1
ATOM 3260 C C . ASP C 1 20 ? 23.51369 -10.86241 26.90763 1.000 48.54353 22 ASP C C 1
ATOM 3261 O O . ASP C 1 20 ? 22.72522 -9.91067 26.94627 1.000 47.19592 22 ASP C O 1
ATOM 3266 N N . ALA C 1 21 ? 24.32446 -11.07215 25.86733 1.000 50.66567 23 ALA C N 1
ATOM 3267 C CA . ALA C 1 21 ? 24.21568 -10.26028 24.66166 1.000 53.73114 23 ALA C CA 1
ATOM 3268 C C . ALA C 1 21 ? 22.89290 -10.48255 23.94387 1.000 47.86333 23 ALA C C 1
ATOM 3269 O O . ALA C 1 21 ? 22.50222 -9.65586 23.11311 1.000 49.86684 23 ALA C O 1
ATOM 3271 N N . TYR C 1 22 ? 22.20414 -11.58090 24.24482 1.000 50.02029 24 TYR C N 1
ATOM 3272 C CA . TYR C 1 22 ? 20.88484 -11.85824 23.69659 1.000 51.78662 24 TYR C CA 1
ATOM 3273 C C . TYR C 1 22 ? 19.77088 -11.24842 24.53492 1.000 47.40274 24 TYR C C 1
ATOM 3274 O O . TYR C 1 22 ? 18.74868 -10.82880 23.98084 1.000 45.82552 24 TYR C O 1
ATOM 3283 N N . VAL C 1 23 ? 19.95170 -11.18130 25.85595 1.000 46.28966 25 VAL C N 1
ATOM 3284 C CA . VAL C 1 23 ? 18.92834 -10.60510 26.72391 1.000 45.21992 25 VAL C CA 1
ATOM 3285 C C . VAL C 1 23 ? 18.76286 -9.11730 26.44142 1.000 40.81246 25 VAL C C 1
ATOM 3286 O O . VAL C 1 23 ? 17.64222 -8.61957 26.28348 1.000 51.01868 25 VAL C O 1
ATOM 3290 N N . GLU C 1 24 ? 19.87514 -8.38326 26.37893 1.000 45.13402 26 GLU C N 1
ATOM 3291 C CA . GLU C 1 24 ? 19.79138 -6.94369 26.15570 1.000 51.32911 26 GLU C CA 1
ATOM 3292 C C . GLU C 1 24 ? 19.30448 -6.62808 24.74839 1.000 47.46090 26 GLU C C 1
ATOM 3293 O O . GLU C 1 24 ? 18.58201 -5.64631 24.54087 1.000 54.16366 26 GLU C O 1
ATOM 3299 N N . ARG C 1 25 ? 19.68369 -7.45095 23.77049 1.000 46.37451 27 ARG C N 1
ATOM 3300 C CA . ARG C 1 25 ? 19.23752 -7.22154 22.40217 1.000 45.74527 27 ARG C CA 1
ATOM 3301 C C . ARG C 1 25 ? 17.73871 -7.44616 22.25841 1.000 60.13903 27 ARG C C 1
ATOM 3302 O O . ARG C 1 25 ? 17.08786 -6.78222 21.44283 1.000 62.71966 27 ARG C O 1
ATOM 3310 N N . ALA C 1 26 ? 17.17691 -8.37530 23.03585 1.000 51.54978 28 ALA C N 1
ATOM 3311 C CA . ALA C 1 26 ? 15.73428 -8.58368 23.01473 1.000 38.25223 28 ALA C CA 1
ATOM 3312 C C . ALA C 1 26 ? 14.99043 -7.40285 23.62270 1.000 49.39992 28 ALA C C 1
ATOM 3313 O O . ALA C 1 26 ? 13.83804 -7.14470 23.25933 1.000 55.27971 28 ALA C O 1
ATOM 3315 N N . ARG C 1 27 ? 15.62910 -6.67754 24.54390 1.000 54.55823 29 ARG C N 1
ATOM 3316 C CA . ARG C 1 27 ? 14.99806 -5.50075 25.13111 1.000 55.67920 29 ARG C CA 1
ATOM 3317 C C . ARG C 1 27 ? 14.73489 -4.42640 24.08326 1.000 44.48182 29 ARG C C 1
ATOM 3318 O O . ARG C 1 27 ? 13.72880 -3.71314 24.16446 1.000 42.08639 29 ARG C O 1
ATOM 3326 N N . GLU C 1 28 ? 15.62089 -4.29644 23.09341 1.000 42.65254 30 GLU C N 1
ATOM 3327 C CA . GLU C 1 28 ? 15.41900 -3.29394 22.05226 1.000 58.98524 30 GLU C CA 1
ATOM 3328 C C . GLU C 1 28 ? 14.31239 -3.70997 21.09171 1.000 51.06143 30 GLU C C 1
ATOM 3329 O O . GLU C 1 28 ? 13.53331 -2.86681 20.62945 1.000 34.89073 30 GLU C O 1
ATOM 3335 N N . ALA C 1 29 ? 14.23093 -5.00522 20.77596 1.000 38.99969 31 ALA C N 1
ATOM 3336 C CA . ALA C 1 29 ? 13.16137 -5.48808 19.91077 1.000 38.04799 31 ALA C CA 1
ATOM 3337 C C . ALA C 1 29 ? 11.82474 -5.51903 20.63815 1.000 43.77892 31 ALA C C 1
ATOM 3338 O O . ALA C 1 29 ? 10.77309 -5.37821 20.00511 1.000 44.75317 31 ALA C O 1
ATOM 3340 N N . GLU C 1 30 ? 11.84468 -5.70504 21.95977 1.000 45.07716 32 GLU C N 1
ATOM 3341 C CA . GLU C 1 30 ? 10.60546 -5.69531 22.72916 1.000 37.03343 32 GLU C CA 1
ATOM 3342 C C . GLU C 1 30 ? 9.88168 -4.36471 22.58516 1.000 34.12797 32 GLU C C 1
ATOM 3343 O O . GLU C 1 30 ? 8.64720 -4.32408 22.53837 1.000 35.29641 32 GLU C O 1
ATOM 3349 N N . ARG C 1 31 ? 10.63677 -3.26701 22.50740 1.000 45.44883 33 ARG C N 1
ATOM 3350 C CA . ARG C 1 31 ? 10.03749 -1.94292 22.37786 1.000 52.38943 33 ARG C CA 1
ATOM 3351 C C . ARG C 1 31 ? 9.12429 -1.86738 21.16028 1.000 43.76796 33 ARG C C 1
ATOM 3352 O O . ARG C 1 31 ? 7.92419 -1.59818 21.28319 1.000 39.85719 33 ARG C O 1
ATOM 3360 N N . SER C 1 32 ? 9.67917 -2.10956 19.97019 1.000 29.79673 34 SER C N 1
ATOM 3361 C CA . SER C 1 32 ? 8.88168 -2.00522 18.75290 1.000 29.39528 34 SER C CA 1
ATOM 3362 C C . SER C 1 32 ? 7.73049 -2.99880 18.75880 1.000 35.13726 34 SER C C 1
ATOM 3363 O O . SER C 1 32 ? 6.61585 -2.67263 18.33497 1.000 39.35061 34 SER C O 1
ATOM 3366 N N . ILE C 1 33 ? 7.97935 -4.21623 19.23850 1.000 42.63985 35 ILE C N 1
ATOM 3367 C CA . ILE C 1 33 ? 6.94055 -5.23967 19.23433 1.000 39.79873 35 ILE C CA 1
ATOM 3368 C C . ILE C 1 33 ? 5.82763 -4.87431 20.20699 1.000 35.25084 35 ILE C C 1
ATOM 3369 O O . ILE C 1 33 ? 4.64650 -4.86085 19.84189 1.000 37.31126 35 ILE C O 1
ATOM 3374 N N . SER C 1 34 ? 6.18567 -4.56383 21.45687 1.000 26.80994 36 SER C N 1
ATOM 3375 C CA . SER C 1 34 ? 5.17362 -4.15786 22.42779 1.000 33.77516 36 SER C CA 1
ATOM 3376 C C . SER C 1 34 ? 4.41137 -2.92793 21.95622 1.000 35.85795 36 SER C C 1
ATOM 3377 O O . SER C 1 34 ? 3.23628 -2.75778 22.29876 1.000 36.23842 36 SER C O 1
ATOM 3380 N N . VAL C 1 35 ? 5.05766 -2.06122 21.17455 1.000 34.77095 37 VAL C N 1
ATOM 3381 C CA . VAL C 1 35 ? 4.33243 -0.97365 20.52537 1.000 38.86681 37 VAL C CA 1
ATOM 3382 C C . VAL C 1 35 ? 3.28188 -1.54045 19.58112 1.000 40.10518 37 VAL C C 1
ATOM 3383 O O . VAL C 1 35 ? 2.10322 -1.16955 19.63486 1.000 46.03254 37 VAL C O 1
ATOM 3387 N N . GLN C 1 36 ? 3.69299 -2.46472 18.71195 1.000 35.57626 38 GLN C N 1
ATOM 3388 C CA . GLN C 1 36 ? 2.75171 -3.06467 17.77518 1.000 45.97401 38 GLN C CA 1
ATOM 3389 C C . GLN C 1 36 ? 1.73768 -3.95001 18.48604 1.000 36.62775 38 GLN C C 1
ATOM 3390 O O . GLN C 1 36 ? 0.59668 -4.07589 18.02724 1.000 27.17951 38 GLN C O 1
ATOM 3396 N N . VAL C 1 37 ? 2.12768 -4.56582 19.60189 1.000 37.31452 39 VAL C N 1
ATOM 3397 C CA . VAL C 1 37 ? 1.18947 -5.39252 20.35225 1.000 24.02246 39 VAL C CA 1
ATOM 3398 C C . VAL C 1 37 ? 0.15866 -4.51873 21.05549 1.000 26.16598 39 VAL C C 1
ATOM 3399 O O . VAL C 1 37 ? -1.04715 -4.78168 20.98821 1.000 37.54145 39 VAL C O 1
ATOM 3403 N N . ARG C 1 38 ? 0.61488 -3.45975 21.73264 1.000 37.21354 40 ARG C N 1
ATOM 3404 C CA . ARG C 1 38 ? -0.31805 -2.54592 22.38713 1.000 41.18991 40 ARG C CA 1
ATOM 3405 C C . ARG C 1 38 ? -1.27017 -1.90735 21.38672 1.000 33.39947 40 ARG C C 1
ATOM 3406 O O . ARG C 1 38 ? -2.43834 -1.65865 21.71124 1.000 25.11898 40 ARG C O 1
ATOM 3414 N N . ALA C 1 39 ? -0.79267 -1.63941 20.17025 1.000 29.61463 41 ALA C N 1
ATOM 3415 C CA . ALA C 1 39 ? -1.65270 -1.06929 19.14102 1.000 25.22224 41 ALA C CA 1
ATOM 3416 C C . ALA C 1 39 ? -2.77984 -2.02915 18.78129 1.000 24.75957 41 ALA C C 1
ATOM 3417 O O . ALA C 1 39 ? -3.96290 -1.70905 18.94316 1.000 40.40684 41 ALA C O 1
ATOM 3419 N N . ALA C 1 40 ? -2.42546 -3.22622 18.30391 1.000 29.59222 42 ALA C N 1
ATOM 3420 C CA . ALA C 1 40 ? -3.43841 -4.19401 17.89365 1.000 31.98017 42 ALA C CA 1
ATOM 3421 C C . ALA C 1 40 ? -4.33182 -4.60522 19.05597 1.000 28.47256 42 ALA C C 1
ATOM 3422 O O . ALA C 1 40 ? -5.49979 -4.95274 18.84599 1.000 24.21648 42 ALA C O 1
ATOM 3424 N N . ALA C 1 41 ? -3.80702 -4.57555 20.28305 1.000 24.09974 43 ALA C N 1
ATOM 3425 C CA . ALA C 1 41 ? -4.64265 -4.85284 21.44634 1.000 30.02075 43 ALA C CA 1
ATOM 3426 C C . ALA C 1 41 ? -5.72558 -3.79431 21.59811 1.000 36.20501 43 ALA C C 1
ATOM 3427 O O . ALA C 1 41 ? -6.91379 -4.11442 21.71844 1.000 45.85064 43 ALA C O 1
ATOM 3429 N N . ALA C 1 42 ? -5.33018 -2.51989 21.58941 1.000 40.62509 44 ALA C N 1
ATOM 3430 C CA . ALA C 1 42 ? -6.31034 -1.44449 21.66841 1.000 48.84339 44 ALA C CA 1
ATOM 3431 C C . ALA C 1 42 ? -7.19884 -1.40419 20.43283 1.000 40.43866 44 ALA C C 1
ATOM 3432 O O . ALA C 1 42 ? -8.35722 -0.98163 20.51850 1.000 58.14211 44 ALA C O 1
ATOM 3434 N N . MET C 1 43 ? -6.68301 -1.84197 19.28296 1.000 24.90368 45 MET C N 1
ATOM 3435 C CA . MET C 1 43 ? -7.48522 -1.85140 18.06596 1.000 31.16838 45 MET C CA 1
ATOM 3436 C C . MET C 1 43 ? -8.64171 -2.83568 18.13621 1.000 46.65721 45 MET C C 1
ATOM 3437 O O . MET C 1 43 ? -9.59856 -2.70350 17.36571 1.000 35.26014 45 MET C O 1
ATOM 3442 N N . SER C 1 44 ? -8.57681 -3.81644 19.03448 1.000 38.49167 46 SER C N 1
ATOM 3443 C CA . SER C 1 44 ? -9.58588 -4.86351 19.10868 1.000 37.92339 46 SER C CA 1
ATOM 3444 C C . SER C 1 44 ? -10.07964 -5.05631 20.53578 1.000 51.01886 46 SER C C 1
ATOM 3445 O O . SER C 1 44 ? -10.54508 -6.14149 20.89316 1.000 58.63123 46 SER C O 1
ATOM 3448 N N . GLU C 1 45 ? -9.97181 -4.01475 21.36237 1.000 67.85951 47 GLU C N 1
ATOM 3449 C CA . GLU C 1 45 ? -10.53871 -4.01555 22.71141 1.000 69.00307 47 GLU C CA 1
ATOM 3450 C C . GLU C 1 45 ? -9.96198 -5.14547 23.56187 1.000 69.25183 47 GLU C C 1
ATOM 3451 O O . GLU C 1 45 ? -10.68392 -5.83127 24.28793 1.000 69.95118 47 GLU C O 1
ATOM 3457 N N . ALA C 1 46 ? -8.65212 -5.34420 23.47209 1.000 68.74337 48 ALA C N 1
ATOM 3458 C CA . ALA C 1 46 ? -7.98862 -6.40328 24.21602 1.000 68.95152 48 ALA C CA 1
ATOM 3459 C C . ALA C 1 46 ? -7.42669 -5.87290 25.52827 1.000 69.87579 48 ALA C C 1
ATOM 3460 O O . ALA C 1 46 ? -7.08619 -4.69323 25.65147 1.000 78.37697 48 ALA C O 1
ATOM 3462 N N . GLU C 1 47 ? -7.33125 -6.76312 26.51124 1.000 70.50481 49 GLU C N 1
ATOM 3463 C CA . GLU C 1 47 ? -6.78083 -6.43505 27.81782 1.000 76.75401 49 GLU C CA 1
ATOM 3464 C C . GLU C 1 47 ? -5.33914 -6.91594 27.90964 1.000 82.98838 49 GLU C C 1
ATOM 3465 O O . GLU C 1 47 ? -4.99608 -7.98571 27.39827 1.000 77.97290 49 GLU C O 1
ATOM 3471 N N . MET C 1 48 ? -4.49854 -6.11903 28.56481 1.000 90.44361 50 MET C N 1
ATOM 3472 C CA . MET C 1 48 ? -3.08498 -6.43945 28.72797 1.000 80.91101 50 MET C CA 1
ATOM 3473 C C . MET C 1 48 ? -2.90593 -7.25312 30.00345 1.000 72.92226 50 MET C C 1
ATOM 3474 O O . MET C 1 48 ? -3.01768 -6.72011 31.11211 1.000 74.01373 50 MET C O 1
ATOM 3479 N N . VAL C 1 49 ? -2.62882 -8.54299 29.84544 1.000 71.96919 51 VAL C N 1
ATOM 3480 C CA . VAL C 1 49 ? -2.38424 -9.44535 30.96152 1.000 77.32307 51 VAL C CA 1
ATOM 3481 C C . VAL C 1 49 ? -0.96110 -9.96901 30.84690 1.000 78.71518 51 VAL C C 1
ATOM 3482 O O . VAL C 1 49 ? -0.48758 -10.26911 29.74542 1.000 71.34065 51 VAL C O 1
ATOM 3486 N N . GLY C 1 50 ? -0.28006 -10.07288 31.98440 1.000 81.66885 52 GLY C N 1
ATOM 3487 C CA . GLY C 1 50 ? 1.08853 -10.54972 31.98343 1.000 79.32620 52 GLY C CA 1
ATOM 3488 C C . GLY C 1 50 ? 2.06291 -9.62219 31.29785 1.000 89.71770 52 GLY C C 1
ATOM 3489 O O . GLY C 1 50 ? 3.02307 -10.08961 30.67725 1.000 92.93824 52 GLY C O 1
ATOM 3490 N N . PHE C 1 51 ? 1.83832 -8.31157 31.38620 1.000 78.93850 53 PHE C N 1
ATOM 3491 C CA . PHE C 1 51 ? 2.74475 -7.35840 30.76392 1.000 85.48611 53 PHE C CA 1
ATOM 3492 C C . PHE C 1 51 ? 3.96630 -7.07051 31.62555 1.000 85.72795 53 PHE C C 1
ATOM 3493 O O . PHE C 1 51 ? 5.00005 -6.65521 31.09082 1.000 89.09028 53 PHE C O 1
ATOM 3501 N N . ASP C 1 52 ? 3.87133 -7.28257 32.94093 1.000 84.70513 54 ASP C N 1
ATOM 3502 C CA . ASP C 1 52 ? 5.03188 -7.09890 33.80642 1.000 82.34040 54 ASP C CA 1
ATOM 3503 C C . ASP C 1 52 ? 6.14837 -8.06541 33.43780 1.000 79.08306 54 ASP C C 1
ATOM 3504 O O . ASP C 1 52 ? 7.33084 -7.70495 33.46849 1.000 86.57333 54 ASP C O 1
ATOM 3509 N N . GLN C 1 53 ? 5.79173 -9.29523 33.08338 1.000 80.06879 55 GLN C N 1
ATOM 3510 C CA . GLN C 1 53 ? 6.74796 -10.33231 32.71761 1.000 92.86268 55 GLN C CA 1
ATOM 3511 C C . GLN C 1 53 ? 6.68381 -10.64029 31.22497 1.000 77.49031 55 GLN C C 1
ATOM 3512 O O . GLN C 1 53 ? 6.71141 -11.79996 30.81017 1.000 80.46412 55 GLN C O 1
ATOM 3518 N N . ARG C 1 54 ? 6.59684 -9.59525 30.39929 1.000 78.18133 56 ARG C N 1
ATOM 3519 C CA . ARG C 1 54 ? 6.59079 -9.79098 28.95532 1.000 73.29239 56 ARG C CA 1
ATOM 3520 C C . ARG C 1 54 ? 7.93336 -10.28655 28.43606 1.000 73.44292 56 ARG C C 1
ATOM 3521 O O . ARG C 1 54 ? 7.99167 -10.84041 27.33369 1.000 75.86004 56 ARG C O 1
ATOM 3529 N N . LEU C 1 55 ? 9.00410 -10.10699 29.20246 1.000 70.55164 57 LEU C N 1
ATOM 3530 C CA . LEU C 1 55 ? 10.33567 -10.56202 28.82998 1.000 70.38690 57 LEU C CA 1
ATOM 3531 C C . LEU C 1 55 ? 10.76282 -11.68767 29.76074 1.000 81.87569 57 LEU C C 1
ATOM 3532 O O . LEU C 1 55 ? 10.60787 -11.58145 30.98177 1.000 83.91585 57 LEU C O 1
ATOM 3537 N N . LYS C 1 56 ? 11.29348 -12.76139 29.18278 1.000 77.31060 58 LYS C N 1
ATOM 3538 C CA . LYS C 1 56 ? 11.75467 -13.88887 29.97986 1.000 78.79705 58 LYS C CA 1
ATOM 3539 C C . LYS C 1 56 ? 12.98835 -13.49170 30.78376 1.000 85.02955 58 LYS C C 1
ATOM 3540 O O . LYS C 1 56 ? 13.86414 -12.77335 30.29249 1.000 88.59014 58 LYS C O 1
ATOM 3546 N N . SER C 1 57 ? 13.04963 -13.95401 32.03014 1.000 87.73025 59 SER C N 1
ATOM 3547 C CA . SER C 1 57 ? 14.14924 -13.57229 32.90738 1.000 77.29887 59 SER C CA 1
ATOM 3548 C C . SER C 1 57 ? 15.45427 -14.20221 32.42484 1.000 84.45831 59 SER C C 1
ATOM 3549 O O . SER C 1 57 ? 15.44400 -15.32159 31.90600 1.000 90.47817 59 SER C O 1
ATOM 3552 N N . PRO C 1 58 ? 16.58914 -13.50691 32.56961 1.000 89.40687 60 PRO C N 1
ATOM 3553 C CA . PRO C 1 58 ? 17.85845 -14.08963 32.10145 1.000 81.16079 60 PRO C CA 1
ATOM 3554 C C . PRO C 1 58 ? 18.21162 -15.38784 32.79599 1.000 82.38263 60 PRO C C 1
ATOM 3555 O O . PRO C 1 58 ? 18.81019 -16.26832 32.16796 1.000 80.06106 60 PRO C O 1
ATOM 3559 N N . ASP C 1 59 ? 17.85135 -15.53776 34.07211 1.000 86.92614 61 ASP C N 1
ATOM 3560 C CA . ASP C 1 59 ? 18.14588 -16.77614 34.78398 1.000 91.33267 61 ASP C CA 1
ATOM 3561 C C . ASP C 1 59 ? 17.38166 -17.94625 34.17879 1.000 93.71655 61 ASP C C 1
ATOM 3562 O O . ASP C 1 59 ? 17.95285 -19.01311 33.92587 1.000 99.01493 61 ASP C O 1
ATOM 3567 N N . SER C 1 60 ? 16.08144 -17.76030 33.93558 1.000 82.29705 62 SER C N 1
ATOM 3568 C CA . SER C 1 60 ? 15.27128 -18.83624 33.37543 1.000 90.09545 62 SER C CA 1
ATOM 3569 C C . SER C 1 60 ? 15.71868 -19.20174 31.96738 1.000 83.22289 62 SER C C 1
ATOM 3570 O O . SER C 1 60 ? 15.63205 -20.37039 31.57320 1.000 95.33488 62 SER C O 1
ATOM 3573 N N . LEU C 1 61 ? 16.20054 -18.22424 31.19742 1.000 79.47525 63 LEU C N 1
ATOM 3574 C CA . LEU C 1 61 ? 16.67310 -18.51925 29.84951 1.000 72.56291 63 LEU C CA 1
ATOM 3575 C C . LEU C 1 61 ? 17.95541 -19.33905 29.88570 1.000 77.30462 63 LEU C C 1
ATOM 3576 O O . LEU C 1 61 ? 18.11501 -20.28791 29.10940 1.000 82.68759 63 LEU C O 1
ATOM 3581 N N . LYS C 1 62 ? 18.87833 -18.99128 30.78488 1.000 74.23113 64 LYS C N 1
ATOM 3582 C CA . LYS C 1 62 ? 20.09960 -19.77455 30.92864 1.000 78.42185 64 LYS C CA 1
ATOM 3583 C C . LYS C 1 62 ? 19.79853 -21.20345 31.36013 1.000 79.89103 64 LYS C C 1
ATOM 3584 O O . LYS C 1 62 ? 20.54319 -22.12649 31.01110 1.000 86.88200 64 LYS C O 1
ATOM 3590 N N . ARG C 1 63 ? 18.71408 -21.40803 32.11063 1.000 80.76490 65 ARG C N 1
ATOM 3591 C CA . ARG C 1 63 ? 18.32242 -22.76186 32.48778 1.000 82.24976 65 ARG C CA 1
ATOM 3592 C C . ARG C 1 63 ? 17.98232 -23.59397 31.25682 1.000 73.28562 65 ARG C C 1
ATOM 3593 O O . ARG C 1 63 ? 18.47572 -24.71425 31.09289 1.000 75.31353 65 ARG C O 1
ATOM 3601 N N . LYS C 1 64 ? 17.14765 -23.05266 30.37002 1.000 73.24154 66 LYS C N 1
ATOM 3602 C CA . LYS C 1 64 ? 16.70248 -23.80626 29.20278 1.000 80.91587 66 LYS C CA 1
ATOM 3603 C C . LYS C 1 64 ? 17.80585 -23.94659 28.16215 1.000 72.69824 66 LYS C C 1
ATOM 3604 O O . LYS C 1 64 ? 17.94408 -25.00920 27.54393 1.000 74.08887 66 LYS C O 1
ATOM 3610 N N . VAL C 1 65 ? 18.59089 -22.88786 27.94929 1.000 70.42018 67 VAL C N 1
ATOM 3611 C CA . VAL C 1 65 ? 19.64161 -22.93836 26.93652 1.000 69.83062 67 VAL C CA 1
ATOM 3612 C C . VAL C 1 65 ? 20.65987 -24.01901 27.27589 1.000 70.46213 67 VAL C C 1
ATOM 3613 O O . VAL C 1 65 ? 21.08439 -24.78920 26.40508 1.000 69.99588 67 VAL C O 1
ATOM 3617 N N . ALA C 1 66 ? 21.05470 -24.10475 28.54828 1.000 74.46995 68 ALA C N 1
ATOM 3618 C CA . ALA C 1 66 ? 21.99243 -25.14206 28.96458 1.000 72.31362 68 ALA C CA 1
ATOM 3619 C C . ALA C 1 66 ? 21.38594 -26.52994 28.80581 1.000 72.30252 68 ALA C C 1
ATOM 3620 O O . ALA C 1 66 ? 22.09079 -27.48791 28.46552 1.000 72.39668 68 ALA C O 1
ATOM 3622 N N . THR C 1 67 ? 20.07941 -26.65535 29.04574 1.000 72.26432 69 THR C N 1
ATOM 3623 C CA . THR C 1 67 ? 19.42178 -27.94975 28.90972 1.000 72.36848 69 THR C CA 1
ATOM 3624 C C . THR C 1 67 ? 19.41483 -28.41642 27.45946 1.000 71.32782 69 THR C C 1
ATOM 3625 O O . THR C 1 67 ? 19.69911 -29.58586 27.17664 1.000 71.51074 69 THR C O 1
ATOM 3629 N N . ALA C 1 68 ? 19.09824 -27.51643 26.52629 1.000 70.29495 70 ALA C N 1
ATOM 3630 C CA . ALA C 1 68 ? 19.11896 -27.88180 25.11395 1.000 69.32686 70 ALA C CA 1
ATOM 3631 C C . ALA C 1 68 ? 20.52572 -28.25208 24.66310 1.000 69.94640 70 ALA C C 1
ATOM 3632 O O . ALA C 1 68 ? 20.70661 -29.18416 23.87091 1.000 80.38875 70 ALA C O 1
ATOM 3634 N N . LEU C 1 69 ? 21.53611 -27.53145 25.15618 1.000 69.70961 71 LEU C N 1
ATOM 3635 C CA . LEU C 1 69 ? 22.91658 -27.89326 24.85179 1.000 69.89047 71 LEU C CA 1
ATOM 3636 C C . LEU C 1 69 ? 23.26339 -29.25606 25.43472 1.000 70.76505 71 LEU C C 1
ATOM 3637 O O . LEU C 1 69 ? 24.01679 -30.02680 24.82861 1.000 89.33854 71 LEU C O 1
ATOM 3642 N N . ALA C 1 70 ? 22.71803 -29.57195 26.61110 1.000 72.76856 72 ALA C N 1
ATOM 3643 C CA . ALA C 1 70 ? 22.94228 -30.88516 27.20528 1.000 73.51458 72 ALA C CA 1
ATOM 3644 C C . ALA C 1 70 ? 22.19531 -31.96694 26.43660 1.000 72.19409 72 ALA C C 1
ATOM 3645 O O . ALA C 1 70 ? 22.75940 -33.02001 26.11877 1.000 83.69298 72 ALA C O 1
ATOM 3647 N N . GLU C 1 71 ? 20.92127 -31.72374 26.12573 1.000 71.64533 73 GLU C N 1
ATOM 3648 C CA . GLU C 1 71 ? 20.14292 -32.70453 25.38157 1.000 71.36952 73 GLU C CA 1
ATOM 3649 C C . GLU C 1 71 ? 20.57188 -32.80291 23.92559 1.000 77.30290 73 GLU C C 1
ATOM 3650 O O . GLU C 1 71 ? 20.27148 -33.80738 23.27254 1.000 92.78022 73 GLU C O 1
ATOM 3656 N N . GLN C 1 72 ? 21.26034 -31.79275 23.40166 1.000 71.53549 74 GLN C N 1
ATOM 3657 C CA . GLN C 1 72 ? 21.72890 -31.79735 22.01584 1.000 81.85661 74 GLN C CA 1
ATOM 3658 C C . GLN C 1 72 ? 23.13569 -31.22702 21.9473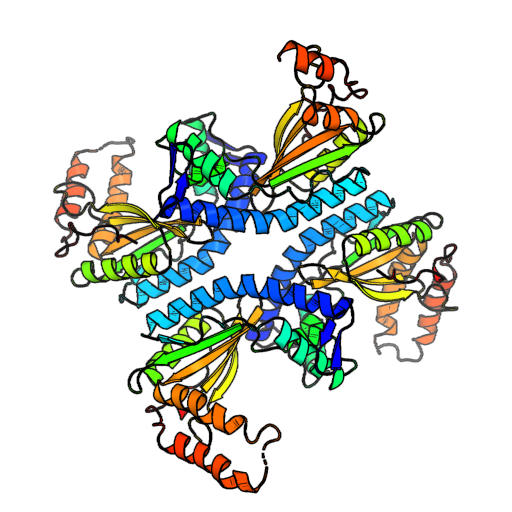0 1.000 101.63356 74 GLN C C 1
ATOM 3659 O O . GLN C 1 72 ? 23.33802 -30.05602 21.60166 1.000 90.32441 74 GLN C O 1
ATOM 3665 N N . PRO C 1 73 ? 24.14184 -32.03097 22.28113 1.000 113.07415 75 PRO C N 1
ATOM 3666 C CA . PRO C 1 73 ? 25.52430 -31.62414 22.02118 1.000 111.62005 75 PRO C CA 1
ATOM 3667 C C . PRO C 1 73 ? 25.78668 -31.54468 20.52607 1.000 120.13669 75 PRO C C 1
ATOM 3668 O O . PRO C 1 73 ? 25.04891 -32.09175 19.70314 1.000 125.42613 75 PRO C O 1
ATOM 3672 N N . GLY C 1 74 ? 26.86045 -30.84309 20.17832 1.000 127.04297 76 GLY C N 1
ATOM 3673 C CA . GLY C 1 74 ? 27.16727 -30.60959 18.78172 1.000 123.04088 76 GLY C CA 1
ATOM 3674 C C . GLY C 1 74 ? 26.43399 -29.39450 18.25527 1.000 111.10288 76 GLY C C 1
ATOM 3675 O O . GLY C 1 74 ? 26.94880 -28.66436 17.40243 1.000 115.26621 76 GLY C O 1
ATOM 3676 N N . ARG C 1 75 ? 25.21664 -29.18368 18.75121 1.000 103.18944 77 ARG C N 1
ATOM 3677 C CA . ARG C 1 75 ? 24.48024 -27.96173 18.47817 1.000 97.86145 77 ARG C CA 1
ATOM 3678 C C . ARG C 1 75 ? 24.98819 -26.85206 19.38682 1.000 94.63426 77 ARG C C 1
ATOM 3679 O O . ARG C 1 75 ? 25.18755 -27.05499 20.58778 1.000 90.43171 77 ARG C O 1
ATOM 3687 N N . ASN C 1 76 ? 25.19842 -25.67669 18.80531 1.000 85.34078 78 ASN C N 1
ATOM 3688 C CA . ASN C 1 76 ? 25.86403 -24.57636 19.48452 1.000 82.18974 78 ASN C CA 1
ATOM 3689 C C . ASN C 1 76 ? 24.86249 -23.70232 20.23593 1.000 80.39365 78 ASN C C 1
ATOM 3690 O O . ASN C 1 76 ? 23.64485 -23.83706 20.09620 1.000 88.13819 78 ASN C O 1
ATOM 3695 N N . VAL C 1 77 ? 25.40365 -22.78451 21.04199 1.000 78.03095 79 VAL C N 1
ATOM 3696 C CA . VAL C 1 77 ? 24.56583 -21.88805 21.83281 1.000 81.82617 79 VAL C CA 1
ATOM 3697 C C . VAL C 1 77 ? 23.76151 -20.95893 20.93189 1.000 79.73222 79 VAL C C 1
ATOM 3698 O O . VAL C 1 77 ? 22.62120 -20.60183 21.25373 1.000 71.16969 79 VAL C O 1
ATOM 3702 N N . ASP C 1 78 ? 24.32570 -20.56625 19.78870 1.000 77.33951 80 ASP C N 1
ATOM 3703 C CA . ASP C 1 78 ? 23.62483 -19.65825 18.88740 1.000 74.79011 80 ASP C CA 1
ATOM 3704 C C . ASP C 1 78 ? 22.39046 -20.31493 18.28291 1.000 76.99375 80 ASP C C 1
ATOM 3705 O O . ASP C 1 78 ? 21.33299 -19.68219 18.18109 1.000 72.04333 80 ASP C O 1
ATOM 3710 N N . THR C 1 79 ? 22.50269 -21.58067 17.87423 1.000 73.67271 81 THR C N 1
ATOM 3711 C CA . THR C 1 79 ? 21.33774 -22.28220 17.34729 1.000 73.82206 81 THR C CA 1
ATOM 3712 C C . THR C 1 79 ? 20.29687 -22.52736 18.43126 1.000 68.94265 81 THR C C 1
ATOM 3713 O O . THR C 1 79 ? 19.09347 -22.52061 18.14599 1.000 64.00337 81 THR C O 1
ATOM 3717 N N . VAL C 1 80 ? 20.73591 -22.74375 19.67238 1.000 65.50717 82 VAL C N 1
ATOM 3718 C CA . VAL C 1 80 ? 19.79416 -22.89755 20.77663 1.000 64.72872 82 VAL C CA 1
ATOM 3719 C C . VAL C 1 80 ? 19.02960 -21.59988 21.00198 1.000 65.32968 82 VAL C C 1
ATOM 3720 O O . VAL C 1 80 ? 17.80343 -21.60096 21.16116 1.000 57.11717 82 VAL C O 1
ATOM 3724 N N . LEU C 1 81 ? 19.74386 -20.47147 21.01350 1.000 73.24217 83 LEU C N 1
ATOM 3725 C CA . LEU C 1 81 ? 19.08053 -19.17765 21.13521 1.000 60.10219 83 LEU C CA 1
ATOM 3726 C C . LEU C 1 81 ? 18.19665 -18.89899 19.92806 1.000 54.50724 83 LEU C C 1
ATOM 3727 O O . LEU C 1 81 ? 17.11064 -18.32338 20.06326 1.000 53.64023 83 LEU C O 1
ATOM 3732 N N . ALA C 1 82 ? 18.64517 -19.30228 18.73725 1.000 54.88500 84 ALA C N 1
ATOM 3733 C CA . ALA C 1 82 ? 17.85211 -19.07579 17.53523 1.000 58.09179 84 ALA C CA 1
ATOM 3734 C C . ALA C 1 82 ? 16.55189 -19.86669 17.56030 1.000 63.65903 84 ALA C C 1
ATOM 3735 O O . ALA C 1 82 ? 15.56995 -19.46154 16.92894 1.000 67.96811 84 ALA C O 1
ATOM 3737 N N . GLY C 1 83 ? 16.52382 -20.99005 18.27431 1.000 75.88559 85 GLY C N 1
ATOM 3738 C CA . GLY C 1 83 ? 15.31391 -21.77470 18.40130 1.000 75.52091 85 GLY C CA 1
ATOM 3739 C C . GLY C 1 83 ? 14.38667 -21.35301 19.51366 1.000 67.94344 85 GLY C C 1
ATOM 3740 O O . GLY C 1 83 ? 13.24128 -21.81182 19.55827 1.000 79.24027 85 GLY C O 1
ATOM 3741 N N . ILE C 1 84 ? 14.85150 -20.49214 20.41796 1.000 61.89943 86 ILE C N 1
ATOM 3742 C CA . ILE C 1 84 ? 14.01528 -20.02462 21.51767 1.000 59.06541 86 ILE C CA 1
ATOM 3743 C C . ILE C 1 84 ? 12.86724 -19.20462 20.94714 1.000 65.21878 86 ILE C C 1
ATOM 3744 O O . ILE C 1 84 ? 13.08257 -18.21087 20.24357 1.000 61.29565 86 ILE C O 1
ATOM 3749 N N . THR C 1 85 ? 11.63881 -19.61888 21.25096 1.000 63.32541 87 THR C N 1
ATOM 3750 C CA . THR C 1 85 ? 10.45701 -18.99884 20.67308 1.000 53.22476 87 THR C CA 1
ATOM 3751 C C . THR C 1 85 ? 9.77244 -18.00704 21.60199 1.000 52.67486 87 THR C C 1
ATOM 3752 O O . THR C 1 85 ? 9.04470 -17.13436 21.11688 1.000 58.22661 87 THR C O 1
ATOM 3756 N N . ALA C 1 86 ? 9.99160 -18.10612 22.91237 1.000 54.10441 88 ALA C N 1
ATOM 3757 C CA . ALA C 1 86 ? 9.25351 -17.27617 23.85600 1.000 52.63523 88 ALA C CA 1
ATOM 3758 C C . ALA C 1 86 ? 10.17079 -16.45754 24.75469 1.000 56.09317 88 ALA C C 1
ATOM 3759 O O . ALA C 1 86 ? 9.95075 -16.38727 25.96811 1.000 62.80929 88 ALA C O 1
ATOM 3761 N N . ALA C 1 87 ? 11.19861 -15.83276 24.17563 1.000 62.02660 89 ALA C N 1
ATOM 3762 C CA . ALA C 1 87 ? 12.02434 -14.91547 24.95493 1.000 61.61466 89 ALA C CA 1
ATOM 3763 C C . ALA C 1 87 ? 11.23618 -13.67106 25.33851 1.000 65.11220 89 ALA C C 1
ATOM 3764 O O . ALA C 1 87 ? 11.39461 -13.14009 26.44425 1.000 59.10958 89 ALA C O 1
ATOM 3766 N N . VAL C 1 88 ? 10.38547 -13.19505 24.43515 1.000 65.19292 90 VAL C N 1
ATOM 3767 C CA . VAL C 1 88 ? 9.44889 -12.11276 24.70164 1.000 62.24624 90 VAL C CA 1
ATOM 3768 C C . VAL C 1 88 ? 8.04985 -12.63874 24.41624 1.000 57.81614 90 VAL C C 1
ATOM 3769 O O . VAL C 1 88 ? 7.79085 -13.17461 23.33234 1.000 57.21169 90 VAL C O 1
ATOM 3773 N N . ARG C 1 89 ? 7.15804 -12.50212 25.39164 1.000 60.47623 91 ARG C N 1
ATOM 3774 C CA . ARG C 1 89 ? 5.85196 -13.13752 25.34375 1.000 59.75790 91 ARG C CA 1
ATOM 3775 C C . ARG C 1 89 ? 4.77022 -12.14784 25.74933 1.000 56.91270 91 ARG C C 1
ATOM 3776 O O . ARG C 1 89 ? 4.98677 -11.27508 26.59375 1.000 65.50797 91 ARG C O 1
ATOM 3784 N N . TYR C 1 90 ? 3.59786 -12.29710 25.13851 1.000 49.86608 92 TYR C N 1
ATOM 3785 C CA . TYR C 1 90 ? 2.45447 -11.44519 25.42075 1.000 54.74354 92 TYR C CA 1
ATOM 3786 C C . TYR C 1 90 ? 1.22293 -12.30645 25.65245 1.000 50.88377 92 TYR C C 1
ATOM 3787 O O . TYR C 1 90 ? 1.15623 -13.45863 25.22024 1.000 57.50368 92 TYR C O 1
ATOM 3796 N N . THR C 1 91 ? 0.23858 -11.72435 26.33490 1.000 60.61979 93 THR C N 1
ATOM 3797 C CA . THR C 1 91 ? -1.02110 -12.40119 26.62287 1.000 59.65516 93 THR C CA 1
ATOM 3798 C C . THR C 1 91 ? -2.15873 -11.40320 26.48064 1.000 65.67970 93 THR C C 1
ATOM 3799 O O . THR C 1 91 ? -2.20470 -10.40419 27.20499 1.000 60.54103 93 THR C O 1
ATOM 3803 N N . LEU C 1 92 ? -3.07108 -11.67643 25.55364 1.000 78.03137 94 LEU C N 1
ATOM 3804 C CA . LEU C 1 92 ? -4.22829 -10.83363 25.29847 1.000 74.36632 94 LEU C CA 1
ATOM 3805 C C . LEU C 1 92 ? -5.49061 -11.51810 25.80291 1.000 70.95189 94 LEU C C 1
ATOM 3806 O O . LEU C 1 92 ? -5.56017 -12.74514 25.90508 1.000 68.01083 94 LEU C O 1
ATOM 3811 N N . GLN C 1 93 ? -6.50014 -10.70583 26.10814 1.000 73.21527 95 GLN C N 1
ATOM 3812 C CA . GLN C 1 93 ? -7.72547 -11.20049 26.71497 1.000 64.08187 95 GLN C CA 1
ATOM 3813 C C . GLN C 1 93 ? -8.92581 -10.48468 26.11238 1.000 70.76526 95 GLN C C 1
ATOM 3814 O O . GLN C 1 93 ? -8.82555 -9.33527 25.67089 1.000 76.55376 95 GLN C O 1
ATOM 3820 N N . TRP C 1 94 ? -10.06306 -11.18130 26.10119 1.000 72.16530 96 TRP C N 1
ATOM 3821 C CA . TRP C 1 94 ? -11.31634 -10.63754 25.59165 1.000 66.06660 96 TRP C CA 1
ATOM 3822 C C . TRP C 1 94 ? -12.47703 -11.33156 26.28591 1.000 68.90726 96 TRP C C 1
ATOM 3823 O O . TRP C 1 94 ? -12.29802 -12.30498 27.02324 1.000 65.96393 96 TRP C O 1
ATOM 3834 N N A ASP C 1 95 ? -13.67902 -10.80358 26.04882 0.813 73.02215 97 ASP C N 1
ATOM 3835 N N B ASP C 1 95 ? -13.67523 -10.82067 26.03028 0.187 73.51912 97 ASP C N 1
ATOM 3836 C CA A ASP C 1 95 ? -14.90675 -11.52338 26.35694 0.813 70.19421 97 ASP C CA 1
ATOM 3837 C CA B ASP C 1 95 ? -14.85965 -11.57544 26.38415 0.187 70.19485 97 ASP C CA 1
ATOM 3838 C C A ASP C 1 95 ? -15.11633 -12.63763 25.33307 0.813 66.64160 97 ASP C C 1
ATOM 3839 C C B ASP C 1 95 ? -15.10504 -12.65574 25.33645 0.187 68.18042 97 ASP C C 1
ATOM 3840 O O A ASP C 1 95 ? -14.47177 -12.67795 24.28294 0.813 66.36384 97 ASP C O 1
ATOM 3841 O O B ASP C 1 95 ? -14.48070 -12.68412 24.27271 0.187 68.34313 97 ASP C O 1
ATOM 3850 N N . ASP C 1 96 ? -16.03030 -13.55955 25.64831 1.000 65.88119 98 ASP C N 1
ATOM 3851 C CA . ASP C 1 96 ? -16.31777 -14.64873 24.72413 1.000 66.74554 98 ASP C CA 1
ATOM 3852 C C . ASP C 1 96 ? -16.95850 -14.15546 23.43244 1.000 66.34377 98 ASP C C 1
ATOM 3853 O O . ASP C 1 96 ? -16.85817 -14.83737 22.40731 1.000 66.42345 98 ASP C O 1
ATOM 3858 N N . ALA C 1 97 ? -17.59049 -12.97971 23.45118 1.000 65.24124 99 ALA C N 1
ATOM 3859 C CA . ALA C 1 97 ? -18.21036 -12.44704 22.24275 1.000 64.92427 99 ALA C CA 1
ATOM 3860 C C . ALA C 1 97 ? -17.19142 -11.76672 21.33573 1.000 65.81926 99 ALA C C 1
ATOM 3861 O O . ALA C 1 97 ? -17.26931 -11.89235 20.10847 1.000 62.43613 99 ALA C O 1
ATOM 3863 N N . ALA C 1 98 ? -16.23451 -11.04414 21.91524 1.000 72.13051 100 ALA C N 1
ATOM 3864 C CA . ALA C 1 98 ? -15.23744 -10.30994 21.14805 1.000 64.49968 100 ALA C CA 1
ATOM 3865 C C . ALA C 1 98 ? -13.93157 -11.07257 20.97773 1.000 61.07538 100 ALA C C 1
ATOM 3866 O O . ALA C 1 98 ? -12.99933 -10.54590 20.36316 1.000 75.48408 100 ALA C O 1
ATOM 3868 N N . TYR C 1 99 ? -13.83878 -12.29333 21.50446 1.000 59.53120 101 TYR C N 1
ATOM 3869 C CA . TYR C 1 99 ? -12.60458 -13.06235 21.38532 1.000 64.55314 101 TYR C CA 1
ATOM 3870 C C . TYR C 1 99 ? -12.30921 -13.40359 19.92958 1.000 64.40070 101 TYR C C 1
ATOM 3871 O O . TYR C 1 99 ? -11.25774 -13.03574 19.39320 1.000 71.82737 101 TYR C O 1
ATOM 3880 N N . THR C 1 100 ? -13.23671 -14.10500 19.27245 1.000 60.11769 102 THR C N 1
ATOM 3881 C CA . THR C 1 100 ? -12.99469 -14.57849 17.91248 1.000 59.83008 102 THR C CA 1
ATOM 3882 C C . THR C 1 100 ? -12.71217 -13.42420 16.95950 1.000 60.89300 102 THR C C 1
ATOM 3883 O O . THR C 1 100 ? -11.83864 -13.52650 16.09103 1.000 60.52445 102 THR C O 1
ATOM 3887 N N . SER C 1 101 ? -13.43598 -12.31505 17.10647 1.000 61.35492 103 SER C N 1
ATOM 3888 C CA . SER C 1 101 ? -13.19042 -11.16988 16.23894 1.000 65.75299 103 SER C CA 1
ATOM 3889 C C . SER C 1 101 ? -11.89277 -10.46435 16.61185 1.000 61.77667 103 SER C C 1
ATOM 3890 O O . SER C 1 101 ? -11.17762 -9.96628 15.73459 1.000 58.31304 103 SER C O 1
ATOM 3893 N N . GLY C 1 102 ? -11.57131 -10.41214 17.90622 1.000 54.61268 104 GLY C N 1
ATOM 3894 C CA . GLY C 1 102 ? -10.35722 -9.73217 18.32713 1.000 53.07680 104 GLY C CA 1
ATOM 3895 C C . GLY C 1 102 ? -9.09923 -10.48147 1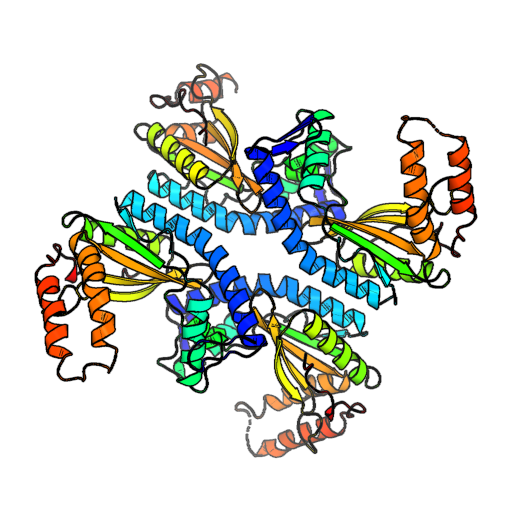7.93259 1.000 52.58179 104 GLY C C 1
ATOM 3896 O O . GLY C 1 102 ? -8.09810 -9.87202 17.54686 1.000 51.24440 104 GLY C O 1
ATOM 3897 N N . VAL C 1 103 ? -9.13040 -11.81153 18.02881 1.000 53.75695 105 VAL C N 1
ATOM 3898 C CA . VAL C 1 103 ? -7.98029 -12.61977 17.63221 1.000 53.49819 105 VAL C CA 1
ATOM 3899 C C . VAL C 1 103 ? -7.67813 -12.42263 16.15158 1.000 52.88487 105 VAL C C 1
ATOM 3900 O O . VAL C 1 103 ? -6.52362 -12.22898 15.75460 1.000 61.08184 105 VAL C O 1
ATOM 3904 N N . ALA C 1 104 ? -8.71457 -12.46148 15.31245 1.000 54.74228 106 ALA C N 1
ATOM 3905 C CA . ALA C 1 104 ? -8.50921 -12.29228 13.87722 1.000 57.04518 106 ALA C CA 1
ATOM 3906 C C . ALA C 1 104 ? -7.96892 -10.90589 13.55554 1.000 51.65530 106 ALA C C 1
ATOM 3907 O O . ALA C 1 104 ? -7.11898 -10.75216 12.67121 1.000 50.95910 106 ALA C O 1
ATOM 3909 N N . THR C 1 105 ? -8.45200 -9.88356 14.26274 1.000 53.40103 107 THR C N 1
ATOM 3910 C CA . THR C 1 105 ? -7.97254 -8.52620 14.02676 1.000 61.13564 107 THR C CA 1
ATOM 3911 C C . THR C 1 105 ? -6.49030 -8.40794 14.35436 1.000 50.15503 107 THR C C 1
ATOM 3912 O O . THR C 1 105 ? -5.70611 -7.87226 13.56182 1.000 49.26173 107 THR C O 1
ATOM 3916 N N . VAL C 1 106 ? -6.09010 -8.91067 15.52380 1.000 48.84606 108 VAL C N 1
ATOM 3917 C CA . VAL C 1 106 ? -4.68804 -8.85145 15.92787 1.000 48.77816 108 VAL C CA 1
ATOM 3918 C C . VAL C 1 106 ? -3.81120 -9.56193 14.90621 1.000 47.98506 108 VAL C C 1
ATOM 3919 O O . VAL C 1 106 ? -2.82492 -9.00446 14.41267 1.000 47.04834 108 VAL C O 1
ATOM 3923 N N . ALA C 1 107 ? -4.16918 -10.80011 14.56248 1.000 49.15048 109 ALA C N 1
ATOM 3924 C CA . ALA C 1 107 ? -3.35369 -11.57666 13.63510 1.000 51.06256 109 ALA C CA 1
ATOM 3925 C C . ALA C 1 107 ? -3.29630 -10.92265 12.26004 1.000 52.91564 109 ALA C C 1
ATOM 3926 O O . ALA C 1 107 ? -2.25166 -10.94300 11.59953 1.000 59.73217 109 ALA C O 1
ATOM 3928 N N . ASP C 1 108 ? -4.40594 -10.33319 11.81122 1.000 49.01804 110 ASP C N 1
ATOM 3929 C CA . ASP C 1 108 ? -4.40824 -9.69122 10.50176 1.000 48.68517 110 ASP C CA 1
ATOM 3930 C C . ASP C 1 108 ? -3.56263 -8.42724 10.49014 1.000 54.40131 110 ASP C C 1
ATOM 3931 O O . ASP C 1 108 ? -2.94760 -8.10605 9.46737 1.000 55.51121 110 ASP C O 1
ATOM 3936 N N . THR C 1 109 ? -3.51886 -7.69879 11.60526 1.000 54.21554 111 THR C N 1
ATOM 3937 C CA . THR C 1 109 ? -2.68393 -6.50516 11.66501 1.000 65.98628 111 THR C CA 1
ATOM 3938 C C . THR C 1 109 ? -1.21168 -6.86399 11.83200 1.000 55.26023 111 THR C C 1
ATOM 3939 O O . THR C 1 109 ? -0.34522 -6.24194 11.20745 1.000 53.08041 111 THR C O 1
ATOM 3943 N N . LEU C 1 110 ? -0.91061 -7.86401 12.66463 1.000 51.62536 112 LEU C N 1
ATOM 3944 C CA . LEU C 1 110 ? 0.46929 -8.31917 12.79951 1.000 54.26435 112 LEU C CA 1
ATOM 3945 C C . LEU C 1 110 ? 0.98634 -8.89516 11.48888 1.000 56.53651 112 LEU C C 1
ATOM 3946 O O . LEU C 1 110 ? 2.15441 -8.69896 11.13333 1.000 60.27804 112 LEU C O 1
ATOM 3951 N N . ALA C 1 111 ? 0.13135 -9.61194 10.75639 1.000 53.81534 113 ALA C N 1
ATOM 3952 C CA . ALA C 1 111 ? 0.51695 -10.07680 9.42883 1.000 62.57408 113 ALA C CA 1
ATOM 3953 C C . ALA C 1 111 ? 0.72704 -8.90439 8.47963 1.000 66.97705 113 ALA C C 1
ATOM 3954 O O . ALA C 1 111 ? 1.66828 -8.90792 7.67747 1.000 84.73434 113 ALA C O 1
ATOM 3956 N N . GLY C 1 112 ? -0.13748 -7.89032 8.55815 1.000 57.52984 114 GLY C N 1
ATOM 3957 C CA . GLY C 1 112 ? 0.05789 -6.70037 7.75026 1.000 60.30817 114 GLY C CA 1
ATOM 3958 C C . GLY C 1 112 ? 1.29345 -5.91837 8.14227 1.000 63.44428 114 GLY C C 1
ATOM 3959 O O . GLY C 1 112 ? 1.87841 -5.21708 7.31147 1.000 63.33344 114 GLY C O 1
ATOM 3960 N N . TRP C 1 113 ? 1.70884 -6.02561 9.40374 1.000 66.97988 115 TRP C N 1
ATOM 3961 C CA . TRP C 1 113 ? 2.92051 -5.38538 9.89213 1.000 64.16525 115 TRP C CA 1
ATOM 3962 C C . TRP C 1 113 ? 4.15034 -6.27589 9.74549 1.000 66.15599 115 TRP C C 1
ATOM 3963 O O . TRP C 1 113 ? 5.14223 -6.07164 10.45548 1.000 68.14284 115 TRP C O 1
ATOM 3974 N N . ARG C 1 114 ? 4.09231 -7.26432 8.84948 1.000 68.11162 116 ARG C N 1
ATOM 3975 C CA . ARG C 1 114 ? 5.24654 -8.08119 8.46673 1.000 65.00063 116 ARG C CA 1
ATOM 3976 C C . ARG C 1 114 ? 5.79165 -8.89250 9.64057 1.000 70.88206 116 ARG C C 1
ATOM 3977 O O . ARG C 1 114 ? 7.00108 -9.09059 9.77222 1.000 63.94881 116 ARG C O 1
ATOM 3985 N N . ASN C 1 115 ? 4.89744 -9.37720 10.49626 1.000 66.50279 117 ASN C N 1
ATOM 3986 C CA . ASN C 1 115 ? 5.26672 -10.29448 11.57215 1.000 60.85241 117 ASN C CA 1
ATOM 3987 C C . ASN C 1 115 ? 4.90322 -11.70188 11.11678 1.000 65.52955 117 ASN C C 1
ATOM 3988 O O . ASN C 1 115 ? 3.74693 -12.12010 11.21386 1.000 60.02121 117 ASN C O 1
ATOM 3993 N N . ASP C 1 116 ? 5.89764 -12.42681 10.61138 1.000 67.62437 118 ASP C N 1
ATOM 3994 C CA . ASP C 1 116 ? 5.66220 -13.75915 10.07393 1.000 70.41840 118 ASP C CA 1
ATOM 3995 C C . ASP C 1 116 ? 5.25227 -14.71697 11.18509 1.000 66.80429 118 ASP C C 1
ATOM 3996 O O . ASP C 1 116 ? 5.92567 -14.81679 12.21492 1.000 58.50187 118 ASP C O 1
ATOM 4001 N N . SER C 1 117 ? 4.14117 -15.41821 10.97328 1.000 61.35419 119 SER C N 1
ATOM 4002 C CA . SER C 1 117 ? 3.65428 -16.39157 11.93983 1.000 54.78242 119 SER C CA 1
ATOM 4003 C C . SER C 1 117 ? 4.47559 -17.67100 11.84451 1.000 60.99909 119 SER C C 1
ATOM 4004 O O . SER C 1 117 ? 4.74518 -18.16664 10.74579 1.000 59.03970 119 SER C O 1
ATOM 4007 N N . VAL C 1 118 ? 4.87238 -18.20218 12.99654 1.000 62.04224 120 VAL C N 1
ATOM 4008 C CA . VAL C 1 118 ? 5.72229 -19.38305 13.07734 1.000 55.54285 120 VAL C CA 1
ATOM 4009 C C . VAL C 1 118 ? 4.98193 -20.55848 13.70554 1.000 54.76404 120 VAL C C 1
ATOM 4010 O O . VAL C 1 118 ? 5.03305 -21.67926 13.19763 1.000 55.99177 120 VAL C O 1
ATOM 4014 N N . LYS C 1 119 ? 4.29190 -20.31874 14.81661 1.000 58.57770 121 LYS C N 1
ATOM 4015 C CA . LYS C 1 119 ? 3.52881 -21.34201 15.51146 1.000 59.12881 121 LYS C CA 1
ATOM 4016 C C . LYS C 1 119 ? 2.06182 -20.93873 15.58072 1.000 60.79131 121 LYS C C 1
ATOM 4017 O O . LYS C 1 119 ? 1.71028 -19.76166 15.46441 1.000 65.10826 121 LYS C O 1
ATOM 4023 N N . TRP C 1 120 ? 1.20388 -21.94048 15.77423 1.000 64.06575 122 TRP C N 1
ATOM 4024 C CA . TRP C 1 120 ? -0.23532 -21.70030 15.89597 1.000 61.47455 122 TRP C CA 1
ATOM 4025 C C . TRP C 1 120 ? -0.83399 -22.93979 16.57037 1.000 65.81946 122 TRP C C 1
ATOM 4026 O O . TRP C 1 120 ? -1.25820 -23.87828 15.89605 1.000 79.68083 122 TRP C O 1
ATOM 4037 N N . SER C 1 121 ? -0.85328 -22.92311 17.90104 1.000 68.04941 123 SER C N 1
ATOM 4038 C CA . SER C 1 121 ? -1.28868 -24.06758 18.70006 1.000 68.53954 123 SER C CA 1
ATOM 4039 C C . SER C 1 121 ? -2.72232 -23.81649 19.15789 1.000 64.53473 123 SER C C 1
ATOM 4040 O O . SER C 1 121 ? -2.96574 -23.32111 20.25830 1.000 61.65899 123 SER C O 1
ATOM 4043 N N . ASN C 1 122 ? -3.67910 -24.17350 18.30297 1.000 63.89637 124 ASN C N 1
ATOM 4044 C CA . ASN C 1 122 ? -5.09801 -24.00142 18.59864 1.000 64.02699 124 ASN C CA 1
ATOM 4045 C C . ASN C 1 122 ? -5.61102 -25.26674 19.27588 1.000 77.01809 124 ASN C C 1
ATOM 4046 O O . ASN C 1 122 ? -5.67305 -26.33237 18.65394 1.000 85.81539 124 ASN C O 1
ATOM 4051 N N . THR C 1 123 ? -5.98745 -25.14643 20.54933 1.000 80.76301 125 THR C N 1
ATOM 4052 C CA . THR C 1 123 ? -6.44147 -26.27900 21.34570 1.000 77.58176 125 THR C CA 1
ATOM 4053 C C . THR C 1 123 ? -7.91514 -26.17397 21.72006 1.000 76.53993 125 THR C C 1
ATOM 4054 O O . THR C 1 123 ? -8.36442 -26.85187 22.64952 1.000 77.83264 125 THR C O 1
ATOM 4058 N N . TRP C 1 124 ? -8.67755 -25.33307 21.01868 1.000 81.43673 126 TRP C N 1
ATOM 4059 C CA . TRP C 1 124 ? -10.10273 -25.22709 21.30843 1.000 78.68797 126 TRP C CA 1
ATOM 4060 C C . TRP C 1 124 ? -10.85749 -26.47321 20.86856 1.000 86.75548 126 TRP C C 1
ATOM 4061 O O . TRP C 1 124 ? -11.91882 -26.78089 21.42250 1.000 88.00522 126 TRP C O 1
ATOM 4072 N N . GLY C 1 125 ? -10.33043 -27.19887 19.88609 1.000 93.67483 127 GLY C N 1
ATOM 4073 C CA . GLY C 1 125 ? -10.96265 -28.41596 19.41989 1.000 101.30063 127 GLY C CA 1
ATOM 4074 C C . GLY C 1 125 ? -10.50474 -29.64558 20.17574 1.000 106.29891 127 GLY C C 1
ATOM 4075 O O . GLY C 1 125 ? -10.04822 -30.62070 19.57166 1.000 113.20971 127 GLY C O 1
ATOM 4076 N N . ARG C 1 126 ? -10.61651 -29.60821 21.50178 1.000 105.17725 128 ARG C N 1
ATOM 4077 C CA . ARG C 1 126 ? -10.25225 -30.73002 22.35634 1.000 104.44369 128 ARG C CA 1
ATOM 4078 C C . ARG C 1 126 ? -11.41088 -31.03776 23.29098 1.000 123.52610 128 ARG C C 1
ATOM 4079 O O . ARG C 1 126 ? -11.95040 -30.13291 23.93661 1.000 109.78777 128 ARG C O 1
ATOM 4087 N N . ALA C 1 127 ? -11.78989 -32.31636 23.35735 1.000 128.94308 129 ALA C N 1
ATOM 4088 C CA . ALA C 1 127 ? -12.94002 -32.70763 24.16505 1.000 123.56998 129 ALA C CA 1
ATOM 4089 C C . ALA C 1 127 ? -12.66117 -32.53751 25.65285 1.000 126.35919 129 ALA C C 1
ATOM 4090 O O . ALA C 1 127 ? -13.51861 -32.04762 26.39727 1.000 123.32365 129 ALA C O 1
ATOM 4092 N N . SER C 1 128 ? -11.47509 -32.93195 26.10454 1.000 117.56892 130 SER C N 1
ATOM 4093 C CA . SER C 1 128 ? -11.11944 -32.85149 27.51598 1.000 120.63066 130 SER C CA 1
ATOM 4094 C C . SER C 1 128 ? -9.62210 -32.57524 27.65378 1.000 119.19343 130 SER C C 1
ATOM 4095 O O . SER C 1 128 ? -8.85777 -33.35770 28.21426 1.000 125.52554 130 SER C O 1
ATOM 4098 N N . GLY C 1 129 ? -9.18417 -31.43131 27.12737 1.000 110.04609 131 GLY C N 1
ATOM 4099 C CA . GLY C 1 129 ? -7.82223 -30.97149 27.29847 1.000 98.67271 131 GLY C CA 1
ATOM 4100 C C . GLY C 1 129 ? -7.80824 -29.47892 27.55994 1.000 103.73456 131 GLY C C 1
ATOM 4101 O O . GLY C 1 129 ? -8.84769 -28.81799 27.51304 1.000 100.25392 131 GLY C O 1
ATOM 4102 N N . TYR C 1 130 ? -6.61618 -28.95639 27.84265 1.000 104.11762 132 TYR C N 1
ATOM 4103 C CA . TYR C 1 130 ? -6.48798 -27.52147 28.06101 1.000 91.59838 132 TYR C CA 1
ATOM 4104 C C . TYR C 1 130 ? -6.76951 -26.79638 26.75137 1.000 87.92672 132 TYR C C 1
ATOM 4105 O O . TYR C 1 130 ? -6.13956 -27.07497 25.72572 1.000 87.09816 132 TYR C O 1
ATOM 4114 N N . LYS C 1 131 ? -7.74694 -25.89901 26.77767 1.000 84.16593 133 LYS C N 1
ATOM 4115 C CA . LYS C 1 131 ? -8.23083 -25.23595 25.57799 1.000 70.01669 133 LYS C CA 1
ATOM 4116 C C . LYS C 1 131 ? -7.67944 -23.81979 25.50014 1.000 67.75886 133 LYS C C 1
ATOM 4117 O O . LYS C 1 131 ? -7.66601 -23.08906 26.49519 1.000 67.42576 133 LYS C O 1
ATOM 4123 N N . GLY C 1 132 ? -7.21805 -23.44444 24.31389 1.000 66.33129 134 GLY C N 1
ATOM 4124 C CA . GLY C 1 132 ? -6.65750 -22.12604 24.11400 1.000 64.24365 134 GLY C CA 1
ATOM 4125 C C . GLY C 1 132 ? -5.98630 -22.03739 22.75916 1.000 63.04685 134 GLY C C 1
ATOM 4126 O O . GLY C 1 132 ? -6.11602 -22.93197 21.91996 1.000 63.86872 134 GLY C O 1
ATOM 4127 N N . LEU C 1 133 ? -5.26542 -20.93515 22.56512 1.000 61.20416 135 LEU C N 1
ATOM 4128 C CA . LEU C 1 133 ? -4.53460 -20.69246 21.32695 1.000 66.91826 135 LEU C CA 1
ATOM 4129 C C . LEU C 1 133 ? -3.21610 -20.01439 21.65981 1.000 66.79128 135 LEU C C 1
ATOM 4130 O O . LEU C 1 133 ? -3.20803 -18.90846 22.20823 1.000 67.74070 135 LEU C O 1
ATOM 4135 N N . ASN C 1 134 ? -2.10949 -20.67856 21.33071 1.000 74.57031 136 ASN C N 1
ATOM 4136 C CA . ASN C 1 134 ? -0.76744 -20.14100 21.51868 1.000 62.45992 136 ASN C CA 1
ATOM 4137 C C . ASN C 1 134 ? -0.12682 -19.96203 20.15120 1.000 64.22968 136 ASN C C 1
ATOM 4138 O O . ASN C 1 134 ? 0.00844 -20.92942 19.39384 1.000 64.72321 136 ASN C O 1
ATOM 4143 N N . THR C 1 135 ? 0.26202 -18.72909 19.83827 1.000 64.77318 137 THR C N 1
ATOM 4144 C CA . THR C 1 135 ? 0.80184 -18.37989 18.53460 1.000 60.04339 137 THR C CA 1
ATOM 4145 C C . THR C 1 135 ? 2.22539 -17.86147 18.67907 1.000 60.66894 137 THR C C 1
ATOM 4146 O O . THR C 1 135 ? 2.59061 -17.27870 19.70489 1.000 67.33612 137 THR C O 1
ATOM 4150 N N . GLY C 1 136 ? 3.02073 -18.08060 17.64630 1.000 57.83946 138 GLY C N 1
ATOM 4151 C CA . GLY C 1 136 ? 4.39117 -17.59333 17.62003 1.000 52.78771 138 GLY C CA 1
ATOM 4152 C C . GLY C 1 136 ? 4.66877 -16.81132 16.35497 1.000 56.82971 138 GLY C C 1
ATOM 4153 O O . GLY C 1 136 ? 4.16174 -17.14134 15.28254 1.000 53.71052 138 GLY C O 1
ATOM 4154 N N . TRP C 1 137 ? 5.48569 -15.76790 16.48980 1.000 53.13137 139 TRP C N 1
ATOM 4155 C CA . TRP C 1 137 ? 5.76245 -14.85841 15.38714 1.000 53.69517 139 TRP C CA 1
ATOM 4156 C C . TRP C 1 137 ? 7.24113 -14.50587 15.37251 1.000 61.53989 139 TRP C C 1
ATOM 4157 O O . TRP C 1 137 ? 7.98444 -14.80207 16.31013 1.000 62.90827 139 TRP C O 1
ATOM 4168 N N . ARG C 1 138 ? 7.65821 -13.85714 14.28917 1.000 73.07332 140 ARG C N 1
ATOM 4169 C CA . ARG C 1 138 ? 9.01623 -13.35465 14.13942 1.000 61.71530 140 ARG C CA 1
ATOM 4170 C C . ARG C 1 138 ? 8.95971 -11.88534 13.75017 1.000 60.33263 140 ARG C C 1
ATOM 4171 O O . ARG C 1 138 ? 8.25258 -11.51769 12.80586 1.000 63.64833 140 ARG C O 1
ATOM 4179 N N . ALA C 1 139 ? 9.70035 -11.05203 14.47954 1.000 53.60089 141 ALA C N 1
ATOM 4180 C CA . ALA C 1 139 ? 9.67567 -9.62018 14.23338 1.000 50.41903 141 ALA C CA 1
ATOM 4181 C C . ALA C 1 139 ? 10.17055 -9.31586 12.81969 1.000 52.55146 141 ALA C C 1
ATOM 4182 O O . ALA C 1 139 ? 11.02914 -10.02579 12.28623 1.000 52.48133 141 ALA C O 1
ATOM 4184 N N . PRO C 1 140 ? 9.63945 -8.26588 12.18653 1.000 54.74505 142 PRO C N 1
ATOM 4185 C CA . PRO C 1 140 ? 10.02625 -7.99515 10.78983 1.000 54.29484 142 PRO C CA 1
ATOM 4186 C C . PRO C 1 140 ? 11.49458 -7.64463 10.62142 1.000 64.65390 142 PRO C C 1
ATOM 4187 O O . PRO C 1 140 ? 12.18728 -8.26069 9.80102 1.000 70.00130 142 PRO C O 1
ATOM 4191 N N . ARG C 1 141 ? 11.99505 -6.66935 11.37658 1.000 55.45127 143 ARG C N 1
ATOM 4192 C CA . ARG C 1 141 ? 13.35659 -6.19411 11.16357 1.000 61.06412 143 ARG C CA 1
ATOM 4193 C C . ARG C 1 141 ? 14.36293 -6.90006 12.06344 1.000 56.37536 143 ARG C C 1
ATOM 4194 O O . ARG C 1 141 ? 15.40696 -7.35720 11.58984 1.000 58.18444 143 ARG C O 1
ATOM 4202 N N . SER C 1 142 ? 14.06253 -6.99370 13.35630 1.000 59.64895 144 SER C N 1
ATOM 4203 C CA . SER C 1 142 ? 14.95680 -7.63181 14.31146 1.000 51.13985 144 SER C CA 1
ATOM 4204 C C . SER C 1 142 ? 14.94406 -9.15024 14.22227 1.000 45.71060 144 SER C C 1
ATOM 4205 O O . SER C 1 142 ? 15.86754 -9.78629 14.73920 1.000 53.90486 144 SER C O 1
ATOM 4208 N N . GLY C 1 143 ? 13.92727 -9.73979 13.60401 1.000 45.84565 145 GLY C N 1
ATOM 4209 C CA . GLY C 1 143 ? 13.87649 -11.17611 13.44331 1.000 46.82705 145 GLY C CA 1
ATOM 4210 C C . GLY C 1 143 ? 13.67095 -11.87591 14.77076 1.000 47.16847 145 GLY C C 1
ATOM 4211 O O . GLY C 1 143 ? 13.78505 -13.10255 14.87884 1.000 48.09844 145 GLY C O 1
ATOM 4212 N N . GLN C 1 144 ? 13.34881 -11.09059 15.79320 1.000 46.51218 146 GLN C N 1
ATOM 4213 C CA . GLN C 1 144 ? 13.16695 -11.63994 17.12616 1.000 46.90647 146 GLN C CA 1
ATOM 4214 C C . GLN C 1 144 ? 11.89352 -12.47381 17.18953 1.000 52.17863 146 GLN C C 1
ATOM 4215 O O . GLN C 1 144 ? 10.82158 -12.03428 16.75958 1.000 52.42996 146 GLN C O 1
ATOM 4221 N N . LEU C 1 145 ? 12.01995 -13.67990 17.73434 1.000 61.64499 147 LEU C N 1
ATOM 4222 C CA . LEU C 1 145 ? 10.89209 -14.58597 17.88272 1.000 57.02525 147 LEU C CA 1
ATOM 4223 C C . LEU C 1 145 ? 10.09956 -14.22556 19.13177 1.000 49.28480 147 LEU C C 1
ATOM 4224 O O . LEU C 1 145 ? 10.66614 -14.08772 20.22014 1.000 48.85263 147 LEU C O 1
ATOM 4229 N N . PHE C 1 146 ? 8.79100 -14.05439 18.97165 1.000 57.16181 148 PHE C N 1
ATOM 4230 C CA . PHE C 1 146 ? 7.92548 -13.71219 20.08796 1.000 60.26194 148 PHE C CA 1
ATOM 4231 C C . PHE C 1 146 ? 6.61187 -14.46348 19.95598 1.000 57.34098 148 PHE C C 1
ATOM 4232 O O . PHE C 1 146 ? 6.15040 -14.75511 18.84944 1.000 56.17052 148 PHE C O 1
ATOM 4240 N N . GLU C 1 147 ? 6.01650 -14.77408 21.10084 1.000 58.00884 149 GLU C N 1
ATOM 4241 C CA . GLU C 1 147 ? 4.76169 -15.50358 21.16112 1.000 57.73556 149 GLU C CA 1
ATOM 4242 C C . GLU C 1 147 ? 3.66898 -14.61025 21.72781 1.000 54.78629 149 GLU C C 1
ATOM 4243 O O . GLU C 1 147 ? 3.89057 -13.87749 22.69735 1.000 51.12258 149 GLU C O 1
ATOM 4249 N N . VAL C 1 148 ? 2.49248 -14.67143 21.11345 1.000 50.56821 150 VAL C N 1
ATOM 4250 C CA . VAL C 1 148 ? 1.31737 -13.94942 21.58127 1.000 50.48460 150 VAL C CA 1
ATOM 4251 C C . VAL C 1 148 ? 0.31290 -14.97805 22.07934 1.000 51.93945 150 VAL C C 1
ATOM 4252 O O . VAL C 1 148 ? -0.12711 -15.85004 21.31917 1.000 52.66510 150 VAL C O 1
ATOM 4256 N N . GLN C 1 149 ? -0.03563 -14.88366 23.35827 1.000 57.47183 151 GLN C N 1
ATOM 4257 C CA . GLN C 1 149 ? -0.96705 -15.80876 23.98692 1.000 54.44982 151 GLN C CA 1
ATOM 4258 C C . GLN C 1 149 ? -2.37695 -15.23147 23.93215 1.000 71.85365 151 GLN C C 1
ATOM 4259 O O . GLN C 1 149 ? -2.59579 -14.07403 24.30378 1.000 72.96479 151 GLN C O 1
ATOM 4265 N N . PHE C 1 150 ? -3.32638 -16.03597 23.46352 1.000 68.01752 152 PHE C N 1
ATOM 4266 C CA . PHE C 1 150 ? -4.71780 -15.62659 23.32624 1.000 58.33886 152 PHE C CA 1
ATOM 4267 C C . PHE C 1 150 ? -5.56409 -16.34871 24.36498 1.000 59.92914 152 PHE C C 1
ATOM 4268 O O . PHE C 1 150 ? -5.44833 -17.56821 24.52535 1.000 77.63626 152 PHE C O 1
ATOM 4276 N N . HIS C 1 151 ? -6.41324 -15.59834 25.06468 1.000 64.83685 153 HIS C N 1
ATOM 4277 C CA . HIS C 1 151 ? -7.24416 -16.17009 26.11435 1.000 71.24630 153 HIS C CA 1
ATOM 4278 C C . HIS C 1 151 ? -8.53918 -15.38651 26.24144 1.000 71.43870 153 HIS C C 1
ATOM 4279 O O . HIS C 1 151 ? -8.62148 -14.21578 25.86333 1.000 76.02086 153 HIS C O 1
ATOM 4286 N N . THR C 1 152 ? -9.55423 -16.05542 26.77704 1.000 74.07555 154 THR C N 1
ATOM 4287 C CA . THR C 1 152 ? -10.65766 -15.37003 27.42563 1.000 81.82635 154 THR C CA 1
ATOM 4288 C C . THR C 1 152 ? -10.34043 -15.26661 28.91101 1.000 88.62918 154 THR C C 1
ATOM 4289 O O . THR C 1 152 ? -9.42671 -15.92153 29.41442 1.000 82.89522 154 THR C O 1
ATOM 4293 N N . GLU C 1 153 ? -11.08864 -14.41844 29.61916 1.000 91.85068 155 GLU C N 1
ATOM 4294 C CA . GLU C 1 153 ? -10.88512 -14.32246 31.06171 1.000 90.95191 155 GLU C CA 1
ATOM 4295 C C . GLU C 1 153 ? -11.09984 -15.67208 31.73025 1.000 90.23153 155 GLU C C 1
ATOM 4296 O O . GLU C 1 153 ? -10.38081 -16.02862 32.67019 1.000 92.69624 155 GLU C O 1
ATOM 4302 N N . ALA C 1 154 ? -12.07648 -16.44378 31.24959 1.000 90.86410 156 ALA C N 1
ATOM 4303 C CA . ALA C 1 154 ? -12.25676 -17.79399 31.76846 1.000 84.66998 156 ALA C CA 1
ATOM 4304 C C . ALA C 1 154 ? -11.10015 -18.69288 31.35649 1.000 79.90238 156 ALA C C 1
ATOM 4305 O O . ALA C 1 154 ? -10.67697 -19.56103 32.12858 1.000 87.13596 156 ALA C O 1
ATOM 4307 N N . SER C 1 155 ? -10.56395 -18.48635 30.14961 1.000 78.04486 157 SER C N 1
ATOM 4308 C CA . SER C 1 155 ? -9.48197 -19.33769 29.66423 1.000 84.23665 157 SER C CA 1
ATOM 4309 C C . SER C 1 155 ? -8.18475 -19.06774 30.41559 1.000 85.30626 157 SER C C 1
ATOM 4310 O O . SER C 1 155 ? -7.44779 -20.00422 30.74504 1.000 71.80971 157 SER C O 1
ATOM 4313 N N . LYS C 1 156 ? -7.88315 -17.79648 30.69290 1.000 87.65897 158 LYS C N 1
ATOM 4314 C CA . LYS C 1 156 ? -6.70342 -17.49096 31.49414 1.000 81.44476 158 LYS C CA 1
ATOM 4315 C C . LYS C 1 156 ? -6.92666 -17.83764 32.95998 1.000 87.67982 158 LYS C C 1
ATOM 4316 O O . LYS C 1 156 ? -5.96803 -18.14471 33.67811 1.000 86.39158 158 LYS C O 1
ATOM 4322 N N . LYS C 1 157 ? -8.17866 -17.79347 33.42087 1.000 87.82343 159 LYS C N 1
ATOM 4323 C CA . LYS C 1 157 ? -8.49531 -18.28803 34.75432 1.000 97.65381 159 LYS C CA 1
ATOM 4324 C C . LYS C 1 157 ? -8.34191 -19.79818 34.85371 1.000 103.50419 159 LYS C C 1
ATOM 4325 O O . LYS C 1 157 ? -8.21490 -20.32415 35.96526 1.000 107.11047 159 LYS C O 1
ATOM 4331 N N . ALA C 1 158 ? -8.35476 -20.50339 33.71964 1.000 102.20047 160 ALA C N 1
ATOM 4332 C CA . ALA C 1 158 ? -8.10834 -21.93959 33.74081 1.000 101.79357 160 ALA C CA 1
ATOM 4333 C C . ALA C 1 158 ? -6.64276 -22.25429 34.00816 1.000 110.23389 160 ALA C C 1
ATOM 4334 O O . ALA C 1 158 ? -6.33866 -23.25223 34.66784 1.000 115.32644 160 ALA C O 1
ATOM 4336 N N . GLN C 1 159 ? -5.72411 -21.42428 33.50831 1.000 109.46943 161 GLN C N 1
ATOM 4337 C CA . GLN C 1 159 ? -4.30560 -21.65717 33.76399 1.000 104.89584 161 GLN C CA 1
ATOM 4338 C C . GLN C 1 159 ? -3.93379 -21.30872 35.19976 1.000 113.22902 161 GLN C C 1
ATOM 4339 O O . GLN C 1 159 ? -3.18019 -22.04511 35.84756 1.000 116.16549 161 GLN C O 1
ATOM 4345 N N . GLU C 1 160 ? -4.45347 -20.19044 35.71242 1.000 115.46455 162 GLU C N 1
ATOM 4346 C CA . GLU C 1 160 ? -4.03552 -19.70695 37.02486 1.000 116.58012 162 GLU C CA 1
ATOM 4347 C C . GLU C 1 160 ? -4.40998 -20.68776 38.12839 1.000 115.00656 162 GLU C C 1
ATOM 4348 O O . GLU C 1 160 ? -3.63789 -20.89761 39.07136 1.000 116.06077 162 GLU C O 1
ATOM 4354 N N . THR C 1 161 ? -5.58501 -21.30415 38.02629 1.000 120.31628 163 THR C N 1
ATOM 4355 C CA . THR C 1 161 ? -6.04792 -22.21628 39.06333 1.000 116.19561 163 THR C CA 1
ATOM 4356 C C . THR C 1 161 ? -5.55035 -23.64199 38.86789 1.000 117.64347 163 THR C C 1
ATOM 4357 O O . THR C 1 161 ? -5.36072 -24.36060 39.85609 1.000 127.08782 163 THR C O 1
ATOM 4361 N N . THR C 1 162 ? -5.33109 -24.07161 37.62625 1.000 115.86624 164 THR C N 1
ATOM 4362 C CA . THR C 1 162 ? -4.81062 -25.40522 37.35488 1.000 125.62065 164 THR C CA 1
ATOM 4363 C C . THR C 1 162 ? -3.28860 -25.46053 37.37664 1.000 135.64474 164 THR C C 1
ATOM 4364 O O . THR C 1 162 ? -2.71452 -26.49407 37.01921 1.000 137.45240 164 THR C O 1
ATOM 4368 N N . HIS C 1 163 ? -2.62355 -24.37684 37.77596 1.000 138.92933 165 HIS C N 1
ATOM 4369 C CA . HIS C 1 163 ? -1.18063 -24.41633 37.97133 1.000 137.12320 165 HIS C CA 1
ATOM 4370 C C . HIS C 1 163 ? -0.80726 -24.80446 39.39434 1.000 139.28509 165 HIS C C 1
ATOM 4371 O O . HIS C 1 163 ? 0.26311 -25.38530 39.61073 1.000 137.85804 165 HIS C O 1
ATOM 4378 N N . LYS C 1 164 ? -1.66833 -24.49677 40.36890 1.000 139.12865 166 LYS C N 1
ATOM 4379 C CA . LYS C 1 164 ? -1.47314 -24.99500 41.72468 1.000 131.54671 166 LYS C CA 1
ATOM 4380 C C . LYS C 1 164 ? -1.76879 -26.48507 41.82146 1.000 143.22361 166 LYS C C 1
ATOM 4381 O O . LYS C 1 164 ? -1.36536 -27.12587 42.79751 1.000 136.85789 166 LYS C O 1
ATOM 4387 N N . LEU C 1 165 ? -2.47566 -27.04216 40.83684 1.000 149.52199 167 LEU C N 1
ATOM 4388 C CA . LEU C 1 165 ? -2.60187 -28.48402 40.68186 1.000 154.13071 167 LEU C CA 1
ATOM 4389 C C . LEU C 1 165 ? -1.59351 -29.05408 39.69456 1.000 151.32983 167 LEU C C 1
ATOM 4390 O O . LEU C 1 165 ? -1.34917 -30.26557 39.70832 1.000 149.57724 167 LEU C O 1
ATOM 4395 N N . TYR C 1 166 ? -1.01120 -28.20788 38.84062 1.000 158.58357 168 TYR C N 1
ATOM 4396 C CA . TYR C 1 166 ? 0.07120 -28.64482 37.96656 1.000 140.63211 168 TYR C CA 1
ATOM 4397 C C . TYR C 1 166 ? 1.33784 -28.93690 38.75783 1.000 132.22426 168 TYR C C 1
ATOM 4398 O O . TYR C 1 166 ? 2.17921 -29.72510 38.31206 1.000 129.03988 168 TYR C O 1
ATOM 4407 N N . GLU C 1 167 ? 1.48919 -28.31142 39.92817 1.000 135.35715 169 GLU C N 1
ATOM 4408 C CA . GLU C 1 167 ? 2.69265 -28.48677 40.73261 1.000 136.32339 169 GLU C CA 1
ATOM 4409 C C . GLU C 1 167 ? 2.68059 -29.79577 41.51160 1.000 142.54297 169 GLU C C 1
ATOM 4410 O O . GLU C 1 167 ? 3.74315 -30.38304 41.73955 1.000 128.36035 169 GLU C O 1
ATOM 4416 N N . GLU C 1 168 ? 1.50525 -30.27131 41.92118 1.000 145.01016 170 GLU C N 1
ATOM 4417 C CA . GLU C 1 168 ? 1.42912 -31.51939 42.67060 1.000 142.39297 170 GLU C CA 1
ATOM 4418 C C . GLU C 1 168 ? 1.64613 -32.75128 41.80281 1.000 152.76790 170 GLU C C 1
ATOM 4419 O O . GLU C 1 168 ? 1.68920 -33.86171 42.34391 1.000 142.72634 170 GLU C O 1
ATOM 4425 N N . GLN C 1 169 ? 1.79268 -32.58935 40.49143 1.000 154.02842 171 GLN C N 1
ATOM 4426 C CA . GLN C 1 169 ? 2.00728 -33.70786 39.58614 1.000 151.04391 171 GLN C CA 1
ATOM 4427 C C . GLN C 1 169 ? 3.29829 -33.61617 38.78919 1.000 152.91219 171 GLN C C 1
ATOM 4428 O O . GLN C 1 169 ? 3.87172 -34.65548 38.45708 1.000 160.64689 171 GLN C O 1
ATOM 4434 N N . ARG C 1 170 ? 3.77189 -32.40915 38.47358 1.000 141.81121 172 ARG C N 1
ATOM 4435 C CA . ARG C 1 170 ? 5.00295 -32.26743 37.70630 1.000 134.07166 172 ARG C CA 1
ATOM 4436 C C . ARG C 1 170 ? 6.23885 -32.58465 38.53896 1.000 138.83649 172 ARG C C 1
ATOM 4437 O O . ARG C 1 170 ? 7.29183 -32.89718 37.97223 1.000 123.38214 172 ARG C O 1
ATOM 4445 N N . LEU C 1 171 ? 6.12770 -32.52998 39.86445 1.000 148.61129 173 LEU C N 1
ATOM 4446 C CA . LEU C 1 171 ? 7.25215 -32.71754 40.77231 1.000 154.19156 173 LEU C CA 1
ATOM 4447 C C . LEU C 1 171 ? 6.78021 -33.49137 42.00344 1.000 160.09115 173 LEU C C 1
ATOM 4448 O O . LEU C 1 171 ? 5.56886 -33.68540 42.16878 1.000 155.53436 173 LEU C O 1
ATOM 4453 N N . PRO C 1 172 ? 7.68084 -33.96495 42.87489 1.000 159.71597 174 PRO C N 1
ATOM 4454 C CA . PRO C 1 172 ? 7.24439 -34.80367 44.00058 1.000 152.75949 174 PRO C CA 1
ATOM 4455 C C . PRO C 1 172 ? 6.30351 -34.07651 44.95180 1.000 148.03817 174 PRO C C 1
ATOM 4456 O O . PRO C 1 172 ? 6.24152 -32.84600 44.99602 1.000 151.00131 174 PRO C O 1
ATOM 4460 N N . SER C 1 173 ? 5.56382 -34.87501 45.72061 1.000 139.36523 175 SER C N 1
ATOM 4461 C CA . SER C 1 173 ? 4.57921 -34.38360 46.68617 1.000 115.80087 175 SER C CA 1
ATOM 4462 C C . SER C 1 173 ? 3.61309 -33.38527 46.05777 1.000 117.65577 175 SER C C 1
ATOM 4463 O O . SER C 1 173 ? 2.95895 -33.68464 45.05980 1.000 123.52650 175 SER C O 1
ATOM 4466 N N . PRO C 1 176 ? 1.72326 -38.31678 44.12275 1.000 123.69116 178 PRO C N 1
ATOM 4467 C CA . PRO C 1 176 ? 1.85073 -39.58703 43.40435 1.000 125.08810 178 PRO C CA 1
ATOM 4468 C C . PRO C 1 176 ? 0.55749 -39.98990 42.69382 1.000 114.95733 178 PRO C C 1
ATOM 4469 O O . PRO C 1 176 ? -0.27580 -39.12426 42.41513 1.000 117.85857 178 PRO C O 1
ATOM 4473 N N . GLU C 1 177 ? 0.40191 -41.28812 42.40546 1.000 120.28896 179 GLU C N 1
ATOM 4474 C CA . GLU C 1 177 ? -0.80988 -41.77480 41.75067 1.000 116.17896 179 GLU C CA 1
ATOM 4475 C C . GLU C 1 177 ? -2.05351 -41.49744 42.58400 1.000 109.81383 179 GLU C C 1
ATOM 4476 O O . GLU C 1 177 ? -3.15764 -41.43783 42.03491 1.000 106.72221 179 GLU C O 1
ATOM 4482 N N . ARG C 1 178 ? -1.89354 -41.32269 43.89827 1.000 114.26927 180 ARG C N 1
ATOM 4483 C CA . ARG C 1 178 ? -2.98955 -40.85104 44.73446 1.000 112.92391 180 ARG C CA 1
ATOM 4484 C C . ARG C 1 178 ? -3.59168 -39.57023 44.17477 1.000 114.75898 180 ARG C C 1
ATOM 4485 O O . ARG C 1 178 ? -4.80467 -39.33973 44.30207 1.000 96.20090 180 ARG C O 1
ATOM 4493 N N . LYS C 1 179 ? -2.76624 -38.74421 43.52339 1.000 116.55207 181 LYS C N 1
ATOM 4494 C CA . LYS C 1 179 ? -3.20123 -37.47138 42.97391 1.000 111.49303 181 LYS C CA 1
ATOM 4495 C C . LYS C 1 179 ? -3.68732 -37.60299 41.54006 1.000 118.24035 181 LYS C C 1
ATOM 4496 O O . LYS C 1 179 ? -3.65617 -36.62701 40.77058 1.000 114.41789 181 LYS C O 1
ATOM 4502 N N . GLN C 1 180 ? -4.12649 -38.80281 41.15518 1.000 117.05911 182 GLN C N 1
ATOM 4503 C CA . GLN C 1 180 ? -4.85164 -38.96184 39.90697 1.000 115.44617 182 GLN C CA 1
ATOM 4504 C C . GLN C 1 180 ? -6.17811 -38.22918 39.95393 1.000 116.04071 182 GLN C C 1
ATOM 4505 O O . GLN C 1 180 ? -6.74332 -37.93548 38.89584 1.000 107.47954 182 GLN C O 1
ATOM 4511 N N . GLN C 1 181 ? -6.68804 -37.94864 41.15969 1.000 116.95696 183 GLN C N 1
ATOM 4512 C CA . GLN C 1 181 ? -7.86011 -37.09345 41.30666 1.000 104.98155 183 GLN C CA 1
ATOM 4513 C C . GLN C 1 181 ? -7.58738 -35.70821 40.73732 1.000 109.36651 183 GLN C C 1
ATOM 4514 O O . GLN C 1 181 ? -8.42524 -35.13477 40.03358 1.000 105.43868 183 GLN C O 1
ATOM 4520 N N . LEU C 1 182 ? -6.39794 -35.16886 41.01699 1.000 108.84521 184 LEU C N 1
ATOM 4521 C CA . LEU C 1 182 ? -6.04655 -33.82563 40.57016 1.000 114.72792 184 LEU C CA 1
ATOM 4522 C C . LEU C 1 182 ? -6.03213 -33.73266 39.05300 1.000 117.09560 184 LEU C C 1
ATOM 4523 O O . LEU C 1 182 ? -6.53285 -32.75769 38.47897 1.000 118.66810 184 LEU C O 1
ATOM 4528 N N . GLN C 1 183 ? -5.46917 -34.74587 38.38717 1.000 117.86854 185 GLN C N 1
ATOM 4529 C CA . GLN C 1 183 ? -5.32303 -34.69791 36.93580 1.000 119.38969 185 GLN C CA 1
ATOM 4530 C C . GLN C 1 183 ? -6.66548 -34.57918 36.22613 1.000 108.73437 185 GLN C C 1
ATOM 4531 O O . GLN C 1 183 ? -6.72756 -34.05906 35.10738 1.000 112.03793 185 GLN C O 1
ATOM 4537 N N . ARG C 1 184 ? -7.74378 -35.04933 36.84960 1.000 103.32240 186 ARG C N 1
ATOM 4538 C CA . ARG C 1 184 ? -9.07692 -34.88033 36.28445 1.000 100.56445 186 ARG C CA 1
ATOM 4539 C C . ARG C 1 184 ? -9.73144 -33.57572 36.71578 1.000 99.24690 186 ARG C C 1
ATOM 4540 O O . ARG C 1 184 ? -10.56146 -33.03287 35.97529 1.000 97.22848 186 ARG C O 1
ATOM 4548 N N . GLU C 1 185 ? -9.35895 -33.05448 37.88878 1.000 96.81918 187 GLU C N 1
ATOM 4549 C CA . GLU C 1 185 ? -9.84071 -31.74365 38.30926 1.000 97.20787 187 GLU C CA 1
ATOM 4550 C C . GLU C 1 185 ? -9.46938 -30.67218 37.29765 1.000 98.35567 187 GLU C C 1
ATOM 4551 O O . GLU C 1 185 ? -10.23722 -29.72668 37.07767 1.000 95.03312 187 GLU C O 1
ATOM 4557 N N . GLN C 1 186 ? -8.29522 -30.80194 36.67893 1.000 100.29813 188 GLN C N 1
ATOM 4558 C CA . GLN C 1 186 ? -7.91654 -29.88101 35.61654 1.000 98.36549 188 GLN C CA 1
ATOM 4559 C C . GLN C 1 186 ? -8.84857 -30.02027 34.42056 1.000 94.20414 188 GLN C C 1
ATOM 4560 O O . GLN C 1 186 ? -9.29897 -29.01795 33.85329 1.000 97.53011 188 GLN C O 1
ATOM 4566 N N . ASP C 1 187 ? -9.16172 -31.25924 34.03276 1.000 93.91431 189 ASP C N 1
ATOM 4567 C CA . ASP C 1 187 ? -10.11982 -31.47755 32.95518 1.000 98.64866 189 ASP C CA 1
ATOM 4568 C C . ASP C 1 187 ? -11.51141 -30.99711 33.34051 1.000 100.34394 189 ASP C C 1
ATOM 4569 O O . ASP C 1 187 ? -12.27296 -30.55226 32.47450 1.000 102.50305 189 ASP C O 1
ATOM 4574 N N . ALA C 1 188 ? -11.86216 -31.08259 34.62623 1.000 95.36493 190 ALA C N 1
ATOM 4575 C CA . ALA C 1 188 ? -13.13356 -30.53239 35.07994 1.000 97.77732 190 ALA C CA 1
ATOM 4576 C C . ALA C 1 188 ? -13.15667 -29.01599 34.95630 1.000 101.21518 190 ALA C C 1
ATOM 4577 O O . ALA C 1 188 ? -14.21763 -28.43074 34.71120 1.000 104.22043 190 ALA C O 1
ATOM 4579 N N . ILE C 1 189 ? -12.00323 -28.36634 35.12294 1.000 101.13227 191 ILE C N 1
ATOM 4580 C CA . ILE C 1 189 ? -11.92626 -26.92541 34.91009 1.000 104.75316 191 ILE C CA 1
ATOM 4581 C C . ILE C 1 189 ? -12.06577 -26.59968 33.42961 1.000 106.63563 191 ILE C C 1
ATOM 4582 O O . ILE C 1 189 ? -12.78956 -25.67188 33.04856 1.000 110.05423 191 ILE C O 1
ATOM 4587 N N . PHE C 1 190 ? -11.38808 -27.36437 32.57122 1.000 104.69290 192 PHE C N 1
ATOM 4588 C CA . PHE C 1 190 ? -11.45632 -27.14381 31.13228 1.000 106.70058 192 PHE C CA 1
ATOM 4589 C C . PHE C 1 190 ? -12.83079 -27.44712 30.55259 1.000 108.08831 192 PHE C C 1
ATOM 4590 O O . PHE C 1 190 ? -13.08640 -27.09234 29.39700 1.000 110.58340 192 PHE C O 1
ATOM 4598 N N . ALA C 1 191 ? -13.71222 -28.09584 31.31596 1.000 106.91166 193 ALA C N 1
ATOM 4599 C CA . ALA C 1 191 ? -15.08177 -28.30143 30.86106 1.000 108.90850 193 ALA C CA 1
ATOM 4600 C C . ALA C 1 191 ? -15.93380 -27.06107 31.09534 1.000 112.57546 193 ALA C C 1
ATOM 4601 O O . ALA C 1 191 ? -16.73384 -26.68174 30.23293 1.000 115.51350 193 ALA C O 1
ATOM 4603 N N . ALA C 1 192 ? -15.77225 -26.41554 32.25215 1.000 112.73230 194 ALA C N 1
ATOM 4604 C CA . ALA C 1 192 ? -16.50005 -25.18708 32.54084 1.000 116.45223 194 ALA C CA 1
ATOM 4605 C C . ALA C 1 192 ? -16.02728 -24.01288 31.69607 1.000 119.19748 194 ALA C C 1
ATOM 4606 O O . ALA C 1 192 ? -16.70261 -22.97872 31.67289 1.000 122.72044 194 ALA C O 1
ATOM 4608 N N . VAL C 1 193 ? -14.89641 -24.14484 31.01017 1.000 76.00026 195 VAL C N 1
ATOM 4609 C CA . VAL C 1 193 ? -14.38080 -23.09258 30.13927 1.000 67.75647 195 VAL C CA 1
ATOM 4610 C C . VAL C 1 193 ? -15.16994 -23.10354 28.83558 1.000 56.69854 195 VAL C C 1
ATOM 4611 O O . VAL C 1 193 ? -15.11565 -24.09081 28.08759 1.000 61.04544 195 VAL C O 1
ATOM 4615 N N . PRO C 1 194 ? -15.91385 -22.04287 28.52567 1.000 54.45350 196 PRO C N 1
ATOM 4616 C CA . PRO C 1 194 ? -16.69716 -22.02466 27.28498 1.000 51.05091 196 PRO C CA 1
ATOM 4617 C C . PRO C 1 194 ? -15.82142 -21.75967 26.07151 1.000 56.12222 196 PRO C C 1
ATOM 4618 O O . PRO C 1 194 ? -14.91547 -20.92328 26.10166 1.000 61.99611 196 PRO C O 1
ATOM 4622 N N . VAL C 1 195 ? -16.10723 -22.47950 24.99219 1.000 51.30943 197 VAL C N 1
ATOM 4623 C CA . VAL C 1 195 ? -15.40300 -22.28684 23.72789 1.000 55.81628 197 VAL C CA 1
ATOM 4624 C C . VAL C 1 195 ? -16.04708 -21.12759 22.97798 1.000 59.07369 197 VAL C C 1
ATOM 4625 O O . VAL C 1 195 ? -17.25658 -21.16182 22.71269 1.000 64.40232 197 VAL C O 1
ATOM 4629 N N . PRO C 1 196 ? -15.29371 -20.08193 22.63566 1.000 65.51816 198 PRO C N 1
ATOM 4630 C CA . PRO C 1 196 ? -15.85731 -19.00611 21.81336 1.000 73.36015 198 PRO C CA 1
ATOM 4631 C C . PRO C 1 196 ? -16.33539 -19.53535 20.47173 1.000 62.04117 198 PRO C C 1
ATOM 4632 O O . PRO C 1 196 ? -15.76098 -20.46596 19.90245 1.000 68.74235 198 PRO C O 1
ATOM 4636 N N . ALA C 1 197 ? -17.41260 -18.93457 19.97917 1.000 51.44689 199 ALA C N 1
ATOM 4637 C CA . ALA C 1 197 ? -18.04388 -19.35455 18.72963 1.000 63.28543 199 ALA C CA 1
ATOM 4638 C C . ALA C 1 197 ? -17.07900 -19.13634 17.57563 1.000 61.74978 199 ALA C C 1
ATOM 4639 O O . ALA C 1 197 ? -16.96164 -18.03018 17.05207 1.000 62.45990 199 ALA C O 1
ATOM 4641 N N . GLY C 1 198 ? -16.40316 -20.20102 17.16316 1.000 68.51301 200 GLY C N 1
ATOM 4642 C CA . GLY C 1 198 ? -15.41272 -20.14136 16.11414 1.000 75.77124 200 GLY C CA 1
ATOM 4643 C C . GLY C 1 198 ? -13.97442 -20.12270 16.57616 1.000 62.54344 200 GLY C C 1
ATOM 4644 O O . GLY C 1 198 ? -13.08132 -19.92997 15.74352 1.000 59.74252 200 GLY C O 1
ATOM 4645 N N . ALA C 1 199 ? -13.72117 -20.30500 17.87391 1.000 60.69400 201 ALA C N 1
ATOM 4646 C CA . ALA C 1 199 ? -12.34949 -20.29076 18.37039 1.000 63.38443 201 ALA C CA 1
ATOM 4647 C C . ALA C 1 199 ? -11.54363 -21.44908 17.79855 1.000 70.13931 201 ALA C C 1
ATOM 4648 O O . ALA C 1 199 ? -10.36240 -21.28959 17.46885 1.000 68.70909 201 ALA C O 1
ATOM 4650 N N . ASP C 1 200 ? -12.16603 -22.62137 17.65931 1.000 71.57363 202 ASP C N 1
ATOM 4651 C CA . ASP C 1 200 ? -11.48401 -23.74793 17.03311 1.000 73.58586 202 ASP C CA 1
ATOM 4652 C C . ASP C 1 200 ? -11.29739 -23.56215 15.53329 1.000 78.04478 202 ASP C C 1
ATOM 4653 O O . ASP C 1 200 ? -10.65128 -24.40205 14.89855 1.000 83.36298 202 ASP C O 1
ATOM 4658 N N . SER C 1 201 ? -11.83849 -22.49133 14.95859 1.000 74.15313 203 SER C N 1
ATOM 4659 C CA . SER C 1 201 ? -11.65461 -22.16851 13.55162 1.000 77.95487 203 SER C CA 1
ATOM 4660 C C . SER C 1 201 ? -10.66981 -21.02961 13.33186 1.000 68.71495 203 SER C C 1
ATOM 4661 O O . SER C 1 201 ? -10.38729 -20.68877 12.17754 1.000 66.37699 203 SER C O 1
ATOM 4664 N N . LEU C 1 202 ? -10.15049 -20.43323 14.40628 1.000 65.31767 204 LEU C N 1
ATOM 4665 C CA . LEU C 1 202 ? -9.20965 -19.32651 14.30230 1.000 63.68244 204 LEU C CA 1
ATOM 4666 C C . LEU C 1 202 ? -7.94094 -19.77448 13.59192 1.000 66.82203 204 LEU C C 1
ATOM 4667 O O . LEU C 1 202 ? -7.06151 -20.39178 14.20086 1.000 59.80823 204 LEU C O 1
ATOM 4672 N N . THR C 1 203 ? -7.85048 -19.47844 12.30093 1.000 63.35487 205 THR C N 1
ATOM 4673 C CA . THR C 1 203 ? -6.72705 -19.89513 11.47969 1.000 58.73610 205 THR C CA 1
ATOM 4674 C C . THR C 1 203 ? -5.59145 -18.88702 11.56915 1.000 58.30267 205 THR C C 1
ATOM 4675 O O . THR C 1 203 ? -5.80234 -17.71129 11.87560 1.000 75.36123 205 THR C O 1
ATOM 4679 N N . ALA C 1 204 ? -4.38071 -19.36397 11.29869 1.000 55.37663 206 ALA C N 1
ATOM 4680 C CA . ALA C 1 204 ? -3.22513 -18.48269 11.27234 1.000 56.87807 206 ALA C CA 1
ATOM 4681 C C . ALA C 1 204 ? -3.35695 -17.50384 10.10779 1.000 56.97910 206 ALA C C 1
ATOM 4682 O O . ALA C 1 204 ? -3.87207 -17.87018 9.04413 1.000 56.74994 206 ALA C O 1
ATOM 4684 N N . PRO C 1 205 ? -2.92703 -16.25220 10.27564 1.000 62.28769 207 PRO C N 1
ATOM 4685 C CA . PRO C 1 205 ? -3.08301 -15.26847 9.19555 1.000 71.90500 207 PRO C CA 1
ATOM 4686 C C . PRO C 1 205 ? -2.19290 -15.56822 8.00171 1.000 79.09269 207 PRO C C 1
ATOM 4687 O O . PRO C 1 205 ? -1.02592 -15.16496 7.96666 1.000 88.39338 207 PRO C O 1
ATOM 4691 N N . VAL C 1 206 ? -2.73265 -16.28271 7.02068 1.000 81.63976 208 VAL C N 1
ATOM 4692 C CA . VAL C 1 206 ? -1.98869 -16.59833 5.80545 1.000 91.22589 208 VAL C CA 1
ATOM 4693 C C . VAL C 1 206 ? -2.00020 -15.36414 4.91083 1.000 86.17529 208 VAL C C 1
ATOM 4694 O O . VAL C 1 206 ? -3.07888 -14.90623 4.50533 1.000 64.70411 208 VAL C O 1
ATOM 4698 N N . PRO C 1 207 ? -0.83071 -14.78345 4.58953 1.000 89.32318 209 PRO C N 1
ATOM 4699 C CA . PRO C 1 207 ? -0.69819 -13.56269 3.78364 1.000 96.54787 209 PRO C CA 1
ATOM 4700 C C . PRO C 1 207 ? -1.42682 -13.63930 2.44417 1.000 105.54758 209 PRO C C 1
ATOM 4701 O O . PRO C 1 207 ? -2.48792 -13.02865 2.30937 1.000 93.52973 209 PRO C O 1
ATOM 4705 N N . GLY D 1 1 ? 4.50696 16.22260 38.26651 1.000 85.52411 3 GLY D N 1
ATOM 4706 C CA . GLY D 1 1 ? 4.41015 15.72175 36.90704 1.000 98.94161 3 GLY D CA 1
ATOM 4707 C C . GLY D 1 1 ? 5.73672 15.71544 36.17229 1.000 88.30463 3 GLY D C 1
ATOM 4708 O O . GLY D 1 1 ? 6.08163 14.74640 35.49407 1.000 78.78501 3 GLY D O 1
ATOM 4709 N N . GLY D 1 2 ? 6.48271 16.80085 36.30861 1.000 81.90204 4 GLY D N 1
ATOM 4710 C CA . GLY D 1 2 ? 7.77734 16.95013 35.66871 1.000 82.56044 4 GLY D CA 1
ATOM 4711 C C . GLY D 1 2 ? 8.92208 16.68814 36.62335 1.000 90.96673 4 GLY D C 1
ATOM 4712 O O . GLY D 1 2 ? 8.84917 15.80652 37.48716 1.000 87.96136 4 GLY D O 1
ATOM 4713 N N . TRP D 1 3 ? 9.99308 17.46320 36.46559 1.000 94.23798 5 TRP D N 1
ATOM 4714 C CA . TRP D 1 3 ? 11.19292 17.34374 37.28300 1.000 86.61073 5 TRP D CA 1
ATOM 4715 C C . TRP D 1 3 ? 11.40420 18.63134 38.06479 1.000 88.76236 5 TRP D C 1
ATOM 4716 O O . TRP D 1 3 ? 11.29491 19.72747 37.50514 1.000 91.49277 5 TRP D O 1
ATOM 4727 N N . LYS D 1 4 ? 11.70932 18.49449 39.35194 1.000 89.69766 6 LYS D N 1
ATOM 4728 C CA . LYS D 1 4 ? 11.96553 19.62885 40.22922 1.000 93.46932 6 LYS D CA 1
ATOM 4729 C C . LYS D 1 4 ? 13.46732 19.81288 40.39528 1.000 103.86439 6 LYS D C 1
ATOM 4730 O O . LYS D 1 4 ? 14.19367 18.84555 40.64417 1.000 103.57767 6 LYS D O 1
ATOM 4736 N N . GLY D 1 5 ? 13.92858 21.05620 40.25612 1.000 104.37786 7 GLY D N 1
ATOM 4737 C CA . GLY D 1 5 ? 15.31491 21.39133 40.47546 1.000 107.46156 7 GLY D CA 1
ATOM 4738 C C . GLY D 1 5 ? 15.50466 21.98162 41.85548 1.000 116.36143 7 GLY D C 1
ATOM 4739 O O . GLY D 1 5 ? 14.85428 22.96581 42.21705 1.000 120.87148 7 GLY D O 1
ATOM 4740 N N . GLU D 1 6 ? 16.39947 21.36658 42.63471 1.000 112.97329 8 GLU D N 1
ATOM 4741 C CA . GLU D 1 6 ? 16.65399 21.84165 43.99045 1.000 123.88714 8 GLU D CA 1
ATOM 4742 C C . GLU D 1 6 ? 17.22135 23.25532 43.99013 1.000 128.35665 8 GLU D C 1
ATOM 4743 O O . GLU D 1 6 ? 16.96977 24.02683 44.92337 1.000 124.75980 8 GLU D O 1
ATOM 4749 N N . GLY D 1 7 ? 17.97361 23.61641 42.95387 1.000 115.51993 9 GLY D N 1
ATOM 4750 C CA . GLY D 1 7 ? 18.52732 24.95082 42.84976 1.000 108.17530 9 GLY D CA 1
ATOM 4751 C C . GLY D 1 7 ? 17.66593 25.88955 42.03253 1.000 121.30949 9 GLY D C 1
ATOM 4752 O O . GLY D 1 7 ? 18.15048 26.53514 41.09776 1.000 124.26648 9 GLY D O 1
ATOM 4753 N N . GLY D 1 8 ? 16.38229 25.96923 42.37576 1.000 121.85810 10 GLY D N 1
ATOM 4754 C CA . GLY D 1 8 ? 15.47559 26.87640 41.69497 1.000 125.17315 10 GLY D CA 1
ATOM 4755 C C . GLY D 1 8 ? 15.20384 26.53484 40.24791 1.000 125.84053 10 GLY D C 1
ATOM 4756 O O . GLY D 1 8 ? 14.91683 27.43283 39.45180 1.000 130.14346 10 GLY D O 1
ATOM 4757 N N . LEU D 1 9 ? 15.28418 25.25931 39.88391 1.000 115.52772 11 LEU D N 1
ATOM 4758 C CA . LEU D 1 9 ? 15.04167 24.81045 38.52211 1.000 111.37743 11 LEU D CA 1
ATOM 4759 C C . LEU D 1 9 ? 13.75194 24.00090 38.45430 1.000 116.03994 11 LEU D C 1
ATOM 4760 O O . LEU D 1 9 ? 13.22421 23.54423 39.47205 1.000 116.54983 11 LEU D O 1
ATOM 4765 N N . THR D 1 10 ? 13.24495 23.83119 37.23369 1.000 117.43277 12 THR D N 1
ATOM 4766 C CA . THR D 1 10 ? 12.00244 23.10269 37.01374 1.000 104.14506 12 THR D CA 1
ATOM 4767 C C . THR D 1 10 ? 11.92108 22.67123 35.55695 1.000 97.04305 12 THR D C 1
ATOM 4768 O O . THR D 1 10 ? 12.51186 23.29991 34.67495 1.000 88.78790 12 THR D O 1
ATOM 4772 N N . LEU D 1 11 ? 11.17508 21.59320 35.32024 1.000 101.03427 13 LEU D N 1
ATOM 4773 C CA . LEU D 1 11 ? 10.95031 21.07192 33.97951 1.000 86.65516 13 LEU D CA 1
ATOM 4774 C C . LEU D 1 11 ? 9.55255 20.48071 33.90672 1.000 84.39197 13 LEU D C 1
ATOM 4775 O O . LEU D 1 11 ? 9.07329 19.88362 34.87374 1.000 84.70458 13 LEU D O 1
ATOM 4780 N N . THR D 1 12 ? 8.90686 20.64690 32.75841 1.000 80.74729 14 THR D N 1
ATOM 4781 C CA . THR D 1 12 ? 7.59280 20.06044 32.56584 1.000 79.11487 14 THR D CA 1
ATOM 4782 C C . THR D 1 12 ? 7.72317 18.57250 32.25353 1.000 76.93360 14 THR D C 1
ATOM 4783 O O . THR D 1 12 ? 8.78262 18.08651 31.84920 1.000 76.57280 14 THR D O 1
ATOM 4787 N N . GLY D 1 13 ? 6.62095 17.84711 32.45343 1.000 70.81227 15 GLY D N 1
ATOM 4788 C CA . GLY D 1 13 ? 6.64356 16.40871 32.23848 1.000 72.63676 15 GLY D CA 1
ATOM 4789 C C . GLY D 1 13 ? 6.96484 16.03018 30.80555 1.000 68.91111 15 GLY D C 1
ATOM 4790 O O . GLY D 1 13 ? 7.76707 15.12679 30.55827 1.000 68.58505 15 GLY D O 1
ATOM 4791 N N . GLY D 1 14 ? 6.34283 16.71370 29.84232 1.000 67.80186 16 GLY D N 1
ATOM 4792 C CA . GLY D 1 14 ? 6.64146 16.44005 28.44568 1.000 62.09578 16 GLY D CA 1
ATOM 4793 C C . GLY D 1 14 ? 8.07948 16.75767 28.08757 1.000 63.84679 16 GLY D C 1
ATOM 4794 O O . GLY D 1 14 ? 8.70856 16.04073 27.30522 1.000 75.20341 16 GLY D O 1
ATOM 4795 N N . GLU D 1 15 ? 8.61762 17.84087 28.65211 1.000 67.17810 17 GLU D N 1
ATOM 4796 C CA . GLU D 1 15 ? 10.03772 18.13061 28.49060 1.000 59.07768 17 GLU D CA 1
ATOM 4797 C C . GLU D 1 15 ? 10.88813 17.12290 29.25292 1.000 55.70479 17 GLU D C 1
ATOM 4798 O O . GLU D 1 15 ? 11.93849 16.69191 28.76385 1.000 59.49954 17 GLU D O 1
ATOM 4804 N N . ASN D 1 16 ? 10.44316 16.73230 30.45069 1.000 63.27978 18 ASN D N 1
ATOM 4805 C CA . ASN D 1 16 ? 11.16419 15.72973 31.22895 1.000 60.33739 18 ASN D CA 1
ATOM 4806 C C . ASN D 1 16 ? 11.20981 14.39297 30.49937 1.000 52.44052 18 ASN D C 1
ATOM 4807 O O . ASN D 1 16 ? 12.23906 13.70791 30.50650 1.000 62.47899 18 ASN D O 1
ATOM 4812 N N . ASN D 1 17 ? 10.10257 14.00300 29.86381 1.000 60.19609 19 ASN D N 1
ATOM 4813 C CA . ASN D 1 17 ? 10.09858 12.76440 29.09391 1.000 58.75991 19 ASN D CA 1
ATOM 4814 C C . ASN D 1 17 ? 11.04779 12.84453 27.90751 1.000 69.20558 19 ASN D C 1
ATOM 4815 O O . ASN D 1 17 ? 11.61468 11.82569 27.49745 1.000 87.22249 19 ASN D O 1
ATOM 4820 N N . THR D 1 18 ? 11.23777 14.04161 27.34790 1.000 60.97802 20 THR D N 1
ATOM 4821 C CA . THR D 1 18 ? 12.17756 14.19964 26.24332 1.000 50.58098 20 THR D CA 1
ATOM 4822 C C . THR D 1 18 ? 13.61390 14.01725 26.71556 1.000 50.28655 20 THR D C 1
ATOM 4823 O O . THR D 1 18 ? 14.45064 13.47441 25.98457 1.000 61.83087 20 THR D O 1
ATOM 4827 N N . VAL D 1 19 ? 13.91479 14.45791 27.93802 1.000 58.90470 21 VAL D N 1
ATOM 4828 C CA . VAL D 1 19 ? 15.26588 14.31768 28.47241 1.000 66.16024 21 VAL D CA 1
ATOM 4829 C C . VAL D 1 19 ? 15.59451 12.84916 28.70989 1.000 63.51672 21 VAL D C 1
ATOM 4830 O O . VAL D 1 19 ? 16.64916 12.35723 28.29089 1.000 58.95861 21 VAL D O 1
ATOM 4834 N N . ASP D 1 20 ? 14.69679 12.12739 29.38775 1.000 57.77462 22 ASP D N 1
ATOM 4835 C CA . ASP D 1 20 ? 14.91489 10.70162 29.61010 1.000 56.61099 22 ASP D CA 1
ATOM 4836 C C . ASP D 1 20 ? 14.90702 9.92255 28.30272 1.000 50.57897 22 ASP D C 1
ATOM 4837 O O . ASP D 1 20 ? 15.59896 8.90561 28.18300 1.000 50.60305 22 ASP D O 1
ATOM 4842 N N . ALA D 1 21 ? 14.12588 10.37238 27.31856 1.000 50.50804 23 ALA D N 1
ATOM 4843 C CA . ALA D 1 21 ? 14.21605 9.78463 25.98829 1.000 51.22958 23 ALA D CA 1
ATOM 4844 C C . ALA D 1 21 ? 15.57175 10.06101 25.35824 1.000 49.35176 23 ALA D C 1
ATOM 4845 O O . ALA D 1 21 ? 16.07887 9.23688 24.59049 1.000 57.36675 23 ALA D O 1
ATOM 4847 N N . TYR D 1 22 ? 16.17469 11.20639 25.67620 1.000 61.10829 24 TYR D N 1
ATOM 4848 C CA . TYR D 1 22 ? 17.48684 11.53533 25.13450 1.000 56.67425 24 TYR D CA 1
ATOM 4849 C C . TYR D 1 22 ? 18.59557 10.78164 25.85776 1.000 53.13947 24 TYR D C 1
ATOM 4850 O O . TYR D 1 22 ? 19.59274 10.40010 25.23768 1.000 50.93678 24 TYR D O 1
ATOM 4859 N N . VAL D 1 23 ? 18.43766 10.56428 27.16558 1.000 48.24651 25 VAL D N 1
ATOM 4860 C CA . VAL D 1 23 ? 19.45026 9.85316 27.94243 1.000 48.25628 25 VAL D CA 1
ATOM 4861 C C . VAL D 1 23 ? 19.66035 8.45150 27.38470 1.000 48.44643 25 VAL D C 1
ATOM 4862 O O . VAL D 1 23 ? 20.78899 8.04462 27.08555 1.000 63.75466 25 VAL D O 1
ATOM 4866 N N . GLU D 1 24 ? 18.57497 7.69056 27.23726 1.000 56.13673 26 GLU D N 1
ATOM 4867 C CA . GLU D 1 24 ? 18.69898 6.33588 26.71315 1.000 56.36986 26 GLU D CA 1
ATOM 4868 C C . GLU D 1 24 ? 19.08014 6.33859 25.23891 1.000 52.81526 26 GLU D C 1
ATOM 4869 O O . GLU D 1 24 ? 19.81343 5.45081 24.78966 1.000 54.29549 26 GLU D O 1
ATOM 4875 N N . ARG D 1 25 ? 18.60232 7.32569 24.47665 1.000 54.15679 27 ARG D N 1
ATOM 4876 C CA . ARG D 1 25 ? 18.98011 7.42373 23.07044 1.000 50.05340 27 ARG D CA 1
ATOM 4877 C C . ARG D 1 25 ? 20.47494 7.67220 22.92409 1.000 55.30444 27 ARG D C 1
ATOM 4878 O O . ARG D 1 25 ? 21.11296 7.15212 22.00112 1.000 56.24786 27 ARG D O 1
ATOM 4886 N N . ALA D 1 26 ? 21.05074 8.46900 23.82696 1.000 57.25197 28 ALA D N 1
ATOM 4887 C CA . ALA D 1 26 ? 22.49366 8.67361 23.81818 1.000 51.74769 28 ALA D CA 1
ATOM 4888 C C . ALA D 1 26 ? 23.23397 7.43665 24.30677 1.000 56.36907 28 ALA D C 1
ATOM 4889 O O . ALA D 1 26 ? 24.34312 7.15417 23.83876 1.000 50.33187 28 ALA D O 1
ATOM 4891 N N . ARG D 1 27 ? 22.63896 6.69098 25.24151 1.000 60.33489 29 ARG D N 1
ATOM 4892 C CA . ARG D 1 27 ? 23.26264 5.46150 25.71875 1.000 60.09679 29 ARG D CA 1
ATOM 4893 C C . ARG D 1 27 ? 23.43239 4.45766 24.58519 1.000 55.48341 29 ARG D C 1
ATOM 4894 O O . ARG D 1 27 ? 24.44965 3.75872 24.51020 1.000 52.47513 29 ARG D O 1
ATOM 4902 N N . GLU D 1 28 ? 22.44621 4.37679 23.68929 1.000 56.15909 30 GLU D N 1
ATOM 4903 C CA . GLU D 1 28 ? 22.55934 3.48335 22.54202 1.000 49.42689 30 GLU D CA 1
ATOM 4904 C C . GLU D 1 28 ? 23.66452 3.93830 21.59870 1.000 48.29397 30 GLU D C 1
ATOM 4905 O O . GLU D 1 28 ? 24.45827 3.11919 21.12156 1.000 56.70387 30 GLU D O 1
ATOM 4911 N N . ALA D 1 29 ? 23.73239 5.24180 21.32004 1.000 54.95798 31 ALA D N 1
ATOM 4912 C CA . ALA D 1 29 ? 24.79461 5.76392 20.46769 1.000 60.58163 31 ALA D CA 1
ATOM 4913 C C . ALA D 1 29 ? 26.15973 5.63176 21.12784 1.000 60.83846 31 ALA D C 1
ATOM 4914 O O . ALA D 1 29 ? 27.16427 5.43097 20.43581 1.000 51.15993 31 ALA D O 1
ATOM 4916 N N . GLU D 1 30 ? 26.21345 5.74011 22.45817 1.000 65.41192 32 GLU D N 1
ATOM 4917 C CA . GLU D 1 30 ? 27.47816 5.60318 23.17167 1.000 49.04730 32 GLU D CA 1
ATOM 4918 C C . GLU D 1 30 ? 28.13287 4.25626 22.90124 1.000 45.67921 32 GLU D C 1
ATOM 4919 O O . GLU D 1 30 ? 29.36535 4.15929 22.88700 1.000 55.07989 32 GLU D O 1
ATOM 4925 N N . ARG D 1 31 ? 27.33056 3.21172 22.68376 1.000 51.42498 33 ARG D N 1
ATOM 4926 C CA . ARG D 1 31 ? 27.88587 1.89227 22.39786 1.000 61.55801 33 ARG D CA 1
ATOM 4927 C C . ARG D 1 31 ? 28.80045 1.93703 21.18006 1.000 51.70165 33 ARG D C 1
ATOM 4928 O O . ARG D 1 31 ? 29.95216 1.49214 21.23644 1.000 46.93504 33 ARG D O 1
ATOM 4936 N N . SER D 1 32 ? 28.30551 2.48633 20.06934 1.000 50.55942 34 SER D N 1
ATOM 4937 C CA . SER D 1 32 ? 29.13819 2.62901 18.88029 1.000 46.97439 34 SER D CA 1
ATOM 4938 C C . SER D 1 32 ? 30.27424 3.61858 19.10190 1.000 49.54533 34 SER D C 1
ATOM 4939 O O . SER D 1 32 ? 31.34945 3.46811 18.51163 1.000 54.13998 34 SER D O 1
ATOM 4942 N N . ILE D 1 33 ? 30.06078 4.62717 19.94651 1.000 48.68301 35 ILE D N 1
ATOM 4943 C CA . ILE D 1 33 ? 31.08431 5.64373 20.16198 1.000 43.53721 35 ILE D CA 1
ATOM 4944 C C . ILE D 1 33 ? 32.20913 5.09676 21.02960 1.000 46.37206 35 ILE D C 1
ATOM 4945 O O . ILE D 1 33 ? 33.39260 5.24735 20.70474 1.000 49.85250 35 ILE D O 1
ATOM 4950 N N . SER D 1 34 ? 31.85847 4.46502 22.15201 1.000 47.35948 36 SER D N 1
ATOM 4951 C CA . SER D 1 34 ? 32.87657 3.88636 23.02220 1.000 49.70329 36 SER D CA 1
ATOM 4952 C C . SER D 1 34 ? 33.72785 2.86370 22.28260 1.000 46.81930 36 SER D C 1
ATOM 4953 O O . SER D 1 34 ? 34.91654 2.70985 22.58574 1.000 46.59517 36 SER D O 1
ATOM 4956 N N . VAL D 1 35 ? 33.14367 2.16690 21.30558 1.000 51.34188 37 VAL D N 1
ATOM 4957 C CA . VAL D 1 35 ? 33.92261 1.26217 20.46370 1.000 49.58918 37 VAL D CA 1
ATOM 4958 C C . VAL D 1 35 ? 34.98492 2.03851 19.69722 1.000 52.02553 37 VAL D C 1
ATOM 4959 O O . VAL D 1 35 ? 36.17608 1.70948 19.74139 1.000 56.35962 37 VAL D O 1
ATOM 4963 N N . GLN D 1 36 ? 34.56717 3.08652 18.98520 1.000 57.66337 38 GLN D N 1
ATOM 4964 C CA . GLN D 1 36 ? 35.51368 3.87848 18.20890 1.000 49.51292 38 GLN D CA 1
ATOM 4965 C C . GLN D 1 36 ? 36.50066 4.61646 19.10319 1.000 46.46447 38 GLN D C 1
ATOM 4966 O O . GLN D 1 36 ? 37.63971 4.86544 18.69341 1.000 42.04940 38 GLN D O 1
ATOM 4972 N N . VAL D 1 37 ? 36.09003 4.97021 20.32029 1.000 51.33847 39 VAL D N 1
ATOM 4973 C CA . VAL D 1 37 ? 36.98114 5.69148 21.22393 1.000 42.91608 39 VAL D CA 1
ATOM 4974 C C . VAL D 1 37 ? 38.09931 4.77771 21.70754 1.000 47.07978 39 VAL D C 1
ATOM 4975 O O . VAL D 1 37 ? 39.28565 5.05977 21.50485 1.000 51.87629 39 VAL D O 1
ATOM 4979 N N . ARG D 1 38 ? 37.73578 3.66515 22.35168 1.000 51.85328 40 ARG D N 1
ATOM 4980 C CA . ARG D 1 38 ? 38.74876 2.75608 22.87644 1.000 43.72047 40 ARG D CA 1
ATOM 4981 C C . ARG D 1 38 ? 39.63414 2.20235 21.76934 1.000 46.38811 40 ARG D C 1
ATOM 4982 O O . ARG D 1 38 ? 40.81091 1.90725 22.00699 1.000 57.25684 40 ARG D O 1
ATOM 4990 N N . ALA D 1 39 ? 39.09389 2.06085 20.55788 1.000 43.33479 41 ALA D N 1
ATOM 4991 C CA . ALA D 1 39 ? 39.89757 1.59001 19.43581 1.000 43.25982 41 ALA D CA 1
ATOM 4992 C C . ALA D 1 39 ? 41.02568 2.56659 19.12968 1.000 43.79520 41 ALA D C 1
ATOM 4993 O O . ALA D 1 39 ? 42.20458 2.19494 19.12238 1.000 55.51106 41 ALA D O 1
ATOM 4995 N N . ALA D 1 40 ? 40.67915 3.83195 18.88236 1.000 45.20562 42 ALA D N 1
ATOM 4996 C CA . ALA D 1 40 ? 41.70027 4.83283 18.59419 1.000 41.48029 42 ALA D CA 1
ATOM 4997 C C . ALA D 1 40 ? 42.56607 5.12186 19.81314 1.000 45.27335 42 ALA D C 1
ATOM 4998 O O . ALA D 1 40 ? 43.74053 5.47807 19.66494 1.000 48.42956 42 ALA D O 1
ATOM 5000 N N . ALA D 1 41 ? 42.01112 4.97819 21.01893 1.000 45.29957 43 ALA D N 1
ATOM 5001 C CA . ALA D 1 41 ? 42.81711 5.15250 22.22229 1.000 46.39345 43 ALA D CA 1
ATOM 5002 C C . ALA D 1 41 ? 43.91811 4.10492 22.29742 1.000 46.22579 43 ALA D C 1
ATOM 5003 O O . ALA D 1 41 ? 45.04136 4.39959 22.72201 1.000 45.39503 43 ALA D O 1
ATOM 5005 N N . ALA D 1 42 ? 43.61403 2.87380 21.88855 1.000 49.98409 44 ALA D N 1
ATOM 5006 C CA . ALA D 1 42 ? 44.63445 1.83547 21.84703 1.000 53.01654 44 ALA D CA 1
ATOM 5007 C C . ALA D 1 42 ? 45.55707 2.01348 20.64900 1.000 46.40943 44 ALA D C 1
ATOM 5008 O O . ALA D 1 42 ? 46.75989 1.74728 20.74623 1.000 56.58732 44 ALA D O 1
ATOM 5010 N N . MET D 1 43 ? 45.01292 2.45905 19.51369 1.000 42.25925 45 MET D N 1
ATOM 5011 C CA . MET D 1 43 ? 45.85070 2.71781 18.34736 1.000 41.89813 45 MET D CA 1
ATOM 5012 C C . MET D 1 43 ? 46.88757 3.79158 18.64524 1.000 57.27383 45 MET D C 1
ATOM 5013 O O . MET D 1 43 ? 48.03460 3.70315 18.19179 1.000 62.81480 45 MET D O 1
ATOM 5018 N N . SER D 1 44 ? 46.50311 4.81112 19.40646 1.000 59.50515 46 SER D N 1
ATOM 5019 C CA . SER D 1 44 ? 47.42245 5.84704 19.85123 1.000 59.37338 46 SER D CA 1
ATOM 5020 C C . SER D 1 44 ? 48.10709 5.49784 21.16252 1.000 59.75884 46 SER D C 1
ATOM 5021 O O . SER D 1 44 ? 48.94087 6.27792 21.63356 1.000 59.87618 46 SER D O 1
ATOM 5024 N N . GLU D 1 45 ? 47.76736 4.35539 21.76045 1.000 60.16230 47 GLU D N 1
ATOM 5025 C CA . GLU D 1 45 ? 48.31775 3.93841 23.04867 1.000 60.83299 47 GLU D CA 1
ATOM 5026 C C . GLU D 1 45 ? 48.03378 4.98589 24.12412 1.000 60.11685 47 GLU D C 1
ATOM 5027 O O . GLU D 1 45 ? 48.92721 5.43659 24.84369 1.000 60.64884 47 GLU D O 1
ATOM 5033 N N . ALA D 1 46 ? 46.76639 5.37536 24.22259 1.000 59.14583 48 ALA D N 1
ATOM 5034 C CA . ALA D 1 46 ? 46.31993 6.34099 25.21307 1.000 58.76101 48 ALA D CA 1
ATOM 5035 C C . ALA D 1 46 ? 45.89469 5.61084 26.48552 1.000 59.23855 48 ALA D C 1
ATOM 5036 O O . ALA D 1 46 ? 46.12936 4.41061 26.64757 1.000 73.84899 48 ALA D O 1
ATOM 5038 N N . GLU D 1 47 ? 45.25777 6.33338 27.40523 1.000 59.10883 49 GLU D N 1
ATOM 5039 C CA . GLU D 1 47 ? 44.78289 5.75395 28.65446 1.000 60.20725 49 GLU D CA 1
ATOM 5040 C C . GLU D 1 47 ? 43.37848 6.25554 28.95018 1.000 75.33414 49 GLU D C 1
ATOM 5041 O O . GLU D 1 47 ? 43.12018 7.46082 28.88695 1.000 76.85290 49 GLU D O 1
ATOM 5047 N N . MET D 1 48 ? 42.47906 5.32980 29.27600 1.000 87.18967 50 MET D N 1
ATOM 5048 C CA . MET D 1 48 ? 41.11313 5.68062 29.65150 1.000 71.87945 50 MET D CA 1
ATOM 5049 C C . MET D 1 48 ? 41.11272 6.30147 31.04103 1.000 68.26389 50 MET D C 1
ATOM 5050 O O . MET D 1 48 ? 41.42094 5.63055 32.03118 1.000 75.06815 50 MET D O 1
ATOM 5055 N N . VAL D 1 49 ? 40.76612 7.58119 31.11857 1.000 60.09578 51 VAL D N 1
ATOM 5056 C CA . VAL D 1 49 ? 40.69121 8.30595 32.37992 1.000 61.97497 51 VAL D CA 1
ATOM 5057 C C . VAL D 1 49 ? 39.23069 8.64450 32.63327 1.000 61.54717 51 VAL D C 1
ATOM 5058 O O . VAL D 1 49 ? 38.59448 9.32651 31.82050 1.000 60.99801 51 VAL D O 1
ATOM 5062 N N . GLY D 1 50 ? 38.70028 8.16564 33.75384 1.000 62.56799 52 GLY D N 1
ATOM 5063 C CA . GLY D 1 50 ? 37.30047 8.39967 34.07067 1.000 63.02036 52 GLY D CA 1
ATOM 5064 C C . GLY D 1 50 ? 36.34783 7.81993 33.04918 1.000 67.16167 52 GLY D C 1
ATOM 5065 O O . GLY D 1 50 ? 35.31583 8.43237 32.74684 1.000 71.81240 52 GLY D O 1
ATOM 5066 N N . PHE D 1 51 ? 36.67743 6.64799 32.49958 1.000 63.99209 53 PHE D N 1
ATOM 5067 C CA . PHE D 1 51 ? 35.81289 6.02876 31.50092 1.000 62.78368 53 PHE D CA 1
ATOM 5068 C C . PHE D 1 51 ? 34.47132 5.62101 32.09533 1.000 67.94505 53 PHE D C 1
ATOM 5069 O O . PHE D 1 51 ? 33.46290 5.58849 31.38177 1.000 68.99146 53 PHE D O 1
ATOM 5077 N N . ASP D 1 52 ? 34.43646 5.30941 33.39214 1.000 70.83818 54 ASP D N 1
ATOM 5078 C CA . ASP D 1 52 ? 33.17559 4.98357 34.04599 1.000 67.20121 54 ASP D CA 1
ATOM 5079 C C . ASP D 1 52 ? 32.23063 6.17690 34.10696 1.000 69.09485 54 ASP D C 1
ATOM 5080 O O . ASP D 1 52 ? 31.02354 5.98722 34.29167 1.000 74.62753 54 ASP D O 1
ATOM 5085 N N . GLN D 1 53 ? 32.74826 7.39546 33.95086 1.000 70.46768 55 GLN D N 1
ATOM 5086 C CA . GLN D 1 53 ? 31.93920 8.60574 33.94319 1.000 71.79734 55 GLN D CA 1
ATOM 5087 C C . GLN D 1 53 ? 31.69499 9.12882 32.53257 1.000 67.37225 55 GLN D C 1
ATOM 5088 O O . GLN D 1 53 ? 31.42137 10.32089 32.35869 1.000 73.33548 55 GLN D O 1
ATOM 5094 N N . ARG D 1 54 ? 31.78672 8.26039 31.52270 1.000 65.99769 56 ARG D N 1
ATOM 5095 C CA . ARG D 1 54 ? 31.68914 8.70830 30.13881 1.000 62.47860 56 ARG D CA 1
ATOM 5096 C C . ARG D 1 54 ? 30.30694 9.24184 29.78950 1.000 70.12329 56 ARG D C 1
ATOM 5097 O O . ARG D 1 54 ? 30.18830 10.05594 28.86808 1.000 76.90912 56 ARG D O 1
ATOM 5105 N N . LEU D 1 55 ? 29.26834 8.81168 30.49851 1.000 66.24979 57 LEU D N 1
ATOM 5106 C CA . LEU D 1 55 ? 27.90227 9.24649 30.24455 1.000 63.58126 57 LEU D CA 1
ATOM 5107 C C . LEU D 1 55 ? 27.46495 10.21102 31.33721 1.000 72.25854 57 LEU D C 1
ATOM 5108 O O . LEU D 1 55 ? 27.64783 9.93278 32.52731 1.000 77.97331 57 LEU D O 1
ATOM 5113 N N . LYS D 1 56 ? 26.89265 11.34029 30.92895 1.000 71.80936 58 LYS D N 1
ATOM 5114 C CA . LYS D 1 56 ? 26.44312 12.34250 31.88395 1.000 79.35905 58 LYS D CA 1
ATOM 5115 C C . LYS D 1 56 ? 25.23426 11.83179 32.65803 1.000 85.30954 58 LYS D C 1
ATOM 5116 O O . LYS D 1 56 ? 24.36444 11.15241 32.10590 1.000 86.24859 58 LYS D O 1
ATOM 5122 N N . SER D 1 57 ? 25.18591 12.15763 33.94564 1.000 84.03169 59 SER D N 1
ATOM 5123 C CA . SER D 1 57 ? 24.07062 11.72367 34.77218 1.000 86.15520 59 SER D CA 1
ATOM 5124 C C . SER D 1 57 ? 22.79770 12.45913 34.35862 1.000 91.71041 59 SER D C 1
ATOM 5125 O O . SER D 1 57 ? 22.84424 13.65369 34.04711 1.000 98.13833 59 SER D O 1
ATOM 5128 N N . PRO D 1 58 ? 21.65081 11.77461 34.33554 1.000 92.20388 60 PRO D N 1
ATOM 5129 C CA . PRO D 1 58 ? 20.40471 12.45599 33.94920 1.000 84.69758 60 PRO D CA 1
ATOM 5130 C C . PRO D 1 58 ? 20.05546 13.63281 34.84225 1.000 86.51982 60 PRO D C 1
ATOM 5131 O O . PRO D 1 58 ? 19.42788 14.58813 34.36933 1.000 89.62024 60 PRO D O 1
ATOM 5135 N N . ASP D 1 59 ? 20.44490 13.59796 36.11883 1.000 94.55671 61 ASP D N 1
ATOM 5136 C CA . ASP D 1 59 ? 20.18967 14.73268 37.00124 1.000 94.30200 61 ASP D CA 1
ATOM 5137 C C . ASP D 1 59 ? 20.94936 15.96740 36.53495 1.000 87.33895 61 ASP D C 1
ATOM 5138 O O . ASP D 1 59 ? 20.39488 17.07141 36.48421 1.000 88.52506 61 ASP D O 1
ATOM 5143 N N . SER D 1 60 ? 22.22696 15.79746 36.18831 1.000 88.50113 62 SER D N 1
ATOM 5144 C CA . SER D 1 60 ? 23.01114 16.91918 35.68545 1.000 96.78053 62 SER D CA 1
ATOM 5145 C C . SER D 1 60 ? 22.49177 17.40731 34.33954 1.000 86.17459 62 SER D C 1
ATOM 5146 O O . SER D 1 60 ? 22.57239 18.60473 34.04291 1.000 89.77302 62 SER D O 1
ATOM 5149 N N . LEU D 1 61 ? 21.95608 16.50241 33.51744 1.000 79.36955 63 LEU D N 1
ATOM 5150 C CA . LEU D 1 61 ? 21.39746 16.91131 32.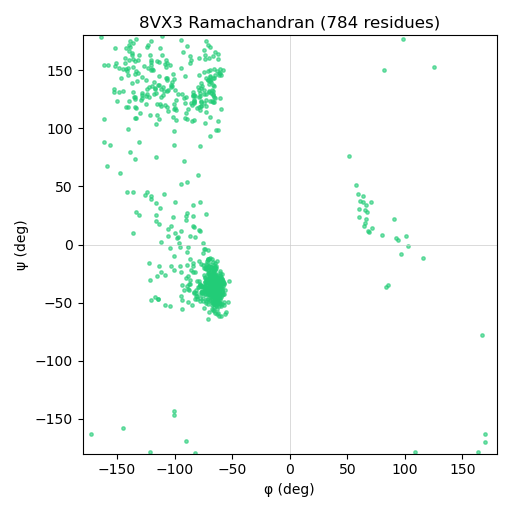23344 1.000 70.99220 63 LEU D CA 1
ATOM 5151 C C . LEU D 1 61 ? 20.15350 17.76941 32.42515 1.000 75.20234 63 LEU D C 1
ATOM 5152 O O . LEU D 1 61 ? 19.94492 18.74373 31.69323 1.000 70.58686 63 LEU D O 1
ATOM 5157 N N . LYS D 1 62 ? 19.31739 17.42538 33.40706 1.000 78.54287 64 LYS D N 1
ATOM 5158 C CA . LYS D 1 62 ? 18.11684 18.21262 33.66209 1.000 79.82475 64 LYS D CA 1
ATOM 5159 C C . LYS D 1 62 ? 18.45219 19.56085 34.28433 1.000 80.73204 64 LYS D C 1
ATOM 5160 O O . LYS D 1 62 ? 17.72159 20.53589 34.07670 1.000 77.51029 64 LYS D O 1
ATOM 5166 N N . ARG D 1 63 ? 19.54566 19.63703 35.04544 1.000 82.53456 65 ARG D N 1
ATOM 5167 C CA . ARG D 1 63 ? 19.97701 20.91985 35.58953 1.000 86.30968 65 ARG D CA 1
ATOM 5168 C C . ARG D 1 63 ? 20.48008 21.84372 34.48891 1.000 78.34825 65 ARG D C 1
ATOM 5169 O O . ARG D 1 63 ? 20.26374 23.06012 34.54244 1.000 77.51314 65 ARG D O 1
ATOM 5177 N N . LYS D 1 64 ? 21.15004 21.28402 33.48064 1.000 72.35234 66 LYS D N 1
ATOM 5178 C CA . LYS D 1 64 ? 21.73492 22.11494 32.43494 1.000 75.21354 66 LYS D CA 1
ATOM 5179 C C . LYS D 1 64 ? 20.66607 22.65615 31.49322 1.000 77.83439 66 LYS D C 1
ATOM 5180 O O . LYS D 1 64 ? 20.75737 23.80101 31.03440 1.000 79.68880 66 LYS D O 1
ATOM 5186 N N . VAL D 1 65 ? 19.64259 21.85418 31.19864 1.000 74.87117 67 VAL D N 1
ATOM 5187 C CA . VAL D 1 65 ? 18.60460 22.29580 30.27362 1.000 73.74271 67 VAL D CA 1
ATOM 5188 C C . VAL D 1 65 ? 17.63035 23.24607 30.96167 1.000 89.03491 67 VAL D C 1
ATOM 5189 O O . VAL D 1 65 ? 17.13130 24.19289 30.34280 1.000 92.04379 67 VAL D O 1
ATOM 5193 N N . ALA D 1 66 ? 17.34833 23.02065 32.24856 1.000 85.28722 68 ALA D N 1
ATOM 5194 C CA . ALA D 1 66 ? 16.48125 23.93109 32.98656 1.000 82.55491 68 ALA D CA 1
ATOM 5195 C C . ALA D 1 66 ? 17.11268 25.30282 33.15874 1.000 82.17582 68 ALA D C 1
ATOM 5196 O O . ALA D 1 66 ? 16.39151 26.28454 33.36549 1.000 87.91370 68 ALA D O 1
ATOM 5198 N N . THR D 1 67 ? 18.44036 25.38842 33.08471 1.000 74.52738 69 THR D N 1
ATOM 5199 C CA . THR D 1 67 ? 19.10630 26.68303 33.10607 1.000 82.65971 69 THR D CA 1
ATOM 5200 C C . THR D 1 67 ? 19.12251 27.31756 31.72114 1.000 86.71079 69 THR D C 1
ATOM 5201 O O . THR D 1 67 ? 18.88531 28.52310 31.58519 1.000 95.23017 69 THR D O 1
ATOM 5205 N N . ALA D 1 68 ? 19.38990 26.51917 30.68438 1.000 77.27819 70 ALA D N 1
ATOM 5206 C CA . ALA D 1 68 ? 19.41468 27.05105 29.32600 1.000 85.10055 70 ALA D CA 1
ATOM 5207 C C . ALA D 1 68 ? 18.03722 27.54262 28.90035 1.000 97.21063 70 ALA D C 1
ATOM 5208 O O . ALA D 1 68 ? 17.91164 28.62192 28.31076 1.000 96.08460 70 ALA D O 1
ATOM 5210 N N . LEU D 1 69 ? 16.99046 26.76681 29.19623 1.000 95.85947 71 LEU D N 1
ATOM 5211 C CA . LEU D 1 69 ? 15.63476 27.19165 28.85939 1.000 100.99068 71 LEU D CA 1
ATOM 5212 C C . LEU D 1 69 ? 15.29177 28.52038 29.51765 1.000 105.39499 71 LEU D C 1
ATOM 5213 O O . LEU D 1 69 ? 14.63683 29.37345 28.90760 1.000 114.21235 71 LEU D O 1
ATOM 5218 N N . ALA D 1 70 ? 15.72358 28.71313 30.76512 1.000 105.22289 72 ALA D N 1
ATOM 5219 C CA . ALA D 1 70 ? 15.44789 29.96937 31.45147 1.000 93.81279 72 ALA D CA 1
ATOM 5220 C C . ALA D 1 70 ? 16.16891 31.13269 30.78346 1.000 91.54883 72 ALA D C 1
ATOM 5221 O O . ALA D 1 70 ? 15.63357 32.24494 30.71576 1.000 109.09221 72 ALA D O 1
ATOM 5223 N N . GLU D 1 71 ? 17.37814 30.89408 30.27283 1.000 98.98233 73 GLU D N 1
ATOM 5224 C CA . GLU D 1 71 ? 18.14919 31.96846 29.65893 1.000 100.33093 73 GLU D CA 1
ATOM 5225 C C . GLU D 1 71 ? 17.66655 32.29997 28.25321 1.000 96.98569 73 GLU D C 1
ATOM 5226 O O . GLU D 1 71 ? 17.71908 33.46609 27.84728 1.000 107.77208 73 GLU D O 1
ATOM 5232 N N . GLN D 1 72 ? 17.20044 31.30833 27.49820 1.000 91.58640 74 GLN D N 1
ATOM 5233 C CA . GLN D 1 72 ? 16.73303 31.51340 26.12751 1.000 85.55140 74 GLN D CA 1
ATOM 5234 C C . GLN D 1 72 ? 15.41207 30.78564 25.90628 1.000 99.42122 74 GLN D C 1
ATOM 5235 O O . GLN D 1 72 ? 15.35894 29.75525 25.22324 1.000 90.28291 74 GLN D O 1
ATOM 5241 N N . PRO D 1 73 ? 14.31910 31.29891 26.46558 1.000 104.50633 75 PRO D N 1
ATOM 5242 C CA . PRO D 1 73 ? 13.00181 30.77457 26.09992 1.000 79.40227 75 PRO D CA 1
ATOM 5243 C C . PRO D 1 73 ? 12.64974 31.17875 24.67755 1.000 80.63787 75 PRO D C 1
ATOM 5244 O O . PRO D 1 73 ? 13.20853 32.11915 24.10916 1.000 92.41837 75 PRO D O 1
ATOM 5248 N N . GLY D 1 74 ? 11.69908 30.45071 24.10326 1.000 84.51444 76 GLY D N 1
ATOM 5249 C CA . GLY D 1 74 ? 11.40835 30.54681 22.69094 1.000 89.53434 76 GLY D CA 1
ATOM 5250 C C . GLY D 1 74 ? 12.08515 29.48325 21.85718 1.000 102.41128 76 GLY D C 1
ATOM 5251 O O . GLY D 1 74 ? 11.79929 29.37858 20.65765 1.000 109.90257 76 GLY D O 1
ATOM 5252 N N . ARG D 1 75 ? 12.98251 28.70665 22.45745 1.000 95.76278 77 ARG D N 1
ATOM 5253 C CA . ARG D 1 75 ? 13.56746 27.52665 21.84029 1.000 88.00420 77 ARG D CA 1
ATOM 5254 C C . ARG D 1 75 ? 13.14879 26.30687 22.64675 1.000 82.74684 77 ARG D C 1
ATOM 5255 O O . ARG D 1 75 ? 13.27546 26.29649 23.87599 1.000 73.78762 77 ARG D O 1
ATOM 5263 N N . ASN D 1 76 ? 12.64764 25.28845 21.95471 1.000 86.70368 78 ASN D N 1
ATOM 5264 C CA . ASN D 1 76 ? 12.12002 24.10566 22.61399 1.000 71.13409 78 ASN D CA 1
ATOM 5265 C C . ASN D 1 76 ? 13.24631 23.28140 23.23697 1.000 69.91804 78 ASN D C 1
ATOM 5266 O O . ASN D 1 76 ? 14.43703 23.53579 23.03016 1.000 68.84724 78 ASN D O 1
ATOM 5271 N N . VAL D 1 77 ? 12.84632 22.27374 24.01762 1.000 62.09576 79 VAL D N 1
ATOM 5272 C CA . VAL D 1 77 ? 13.81686 21.38047 24.64386 1.000 61.18615 79 VAL D CA 1
ATOM 5273 C C . VAL D 1 77 ? 14.60657 20.61587 23.59609 1.000 63.52554 79 VAL D C 1
ATOM 5274 O O . VAL D 1 77 ? 15.77643 20.27899 23.81267 1.000 62.14736 79 VAL D O 1
ATOM 5278 N N . ASP D 1 78 ? 13.98448 20.31578 22.45557 1.000 63.47017 80 ASP D N 1
ATOM 5279 C CA . ASP D 1 78 ? 14.70224 19.64232 21.38084 1.000 59.25293 80 ASP D CA 1
ATOM 5280 C C . ASP D 1 78 ? 15.90000 20.46254 20.92907 1.000 62.30847 80 ASP D C 1
ATOM 5281 O O . ASP D 1 78 ? 16.99274 19.92180 20.72768 1.000 73.41614 80 ASP D O 1
ATOM 5286 N N . THR D 1 79 ? 15.71523 21.77381 20.77471 1.000 59.35837 81 THR D N 1
ATOM 5287 C CA . THR D 1 79 ? 16.82893 22.63831 20.40460 1.000 69.59425 81 THR D CA 1
ATOM 5288 C C . THR D 1 79 ? 17.84864 22.74059 21.53273 1.000 70.90700 81 THR D C 1
ATOM 5289 O O . THR D 1 79 ? 19.05935 22.76224 21.28182 1.000 58.90586 81 THR D O 1
ATOM 5293 N N . VAL D 1 80 ? 17.38126 22.79992 22.78141 1.000 60.03940 82 VAL D N 1
ATOM 5294 C CA . VAL D 1 80 ? 18.30387 22.86950 23.91028 1.000 60.13172 82 VAL D CA 1
ATOM 5295 C C . VAL D 1 80 ? 19.06091 21.55633 24.06351 1.000 58.97740 82 VAL D C 1
ATOM 5296 O O . VAL D 1 80 ? 20.27126 21.54860 24.31705 1.000 66.77668 82 VAL D O 1
ATOM 5300 N N . LEU D 1 81 ? 18.36639 20.42641 23.91146 1.000 59.40399 83 LEU D N 1
ATOM 5301 C CA . LEU D 1 81 ? 19.04823 19.13630 23.94122 1.000 57.30585 83 LEU D CA 1
ATOM 5302 C C . LEU D 1 81 ? 20.00269 18.99359 22.76374 1.000 56.51004 83 LEU D C 1
ATOM 5303 O O . LEU D 1 81 ? 21.08165 18.40535 22.89982 1.000 55.87109 83 LEU D O 1
ATOM 5308 N N . ALA D 1 82 ? 19.62597 19.53001 21.60058 1.000 56.60038 84 ALA D N 1
ATOM 5309 C CA . ALA D 1 82 ? 20.52223 19.49243 20.45098 1.000 59.04222 84 ALA D CA 1
ATOM 5310 C C . ALA D 1 82 ? 21.77335 20.32689 20.68894 1.000 70.24132 84 ALA D C 1
ATOM 5311 O O . ALA D 1 82 ? 22.82050 20.05616 20.09068 1.000 79.68285 84 ALA D O 1
ATOM 5313 N N . GLY D 1 83 ? 21.68739 21.34007 21.54991 1.000 76.89375 85 GLY D N 1
ATOM 5314 C CA . GLY D 1 83 ? 22.85027 22.13581 21.88879 1.000 62.22679 85 GLY D CA 1
ATOM 5315 C C . GLY D 1 83 ? 23.78711 21.50238 22.89079 1.000 60.44708 85 GLY D C 1
ATOM 5316 O O . GLY D 1 83 ? 24.91600 21.97732 23.04876 1.000 77.82876 85 GLY D O 1
ATOM 5317 N N . ILE D 1 84 ? 23.34654 20.44454 23.57223 1.000 56.83933 86 ILE D N 1
ATOM 5318 C CA . ILE D 1 84 ? 24.19931 19.76341 24.53744 1.000 56.57100 86 ILE D CA 1
ATOM 5319 C C . ILE D 1 84 ? 25.35006 19.09234 23.80387 1.000 59.64547 86 ILE D C 1
ATOM 5320 O O . ILE D 1 84 ? 25.14405 18.36346 22.82454 1.000 55.73312 86 ILE D O 1
ATOM 5325 N N . THR D 1 85 ? 26.57282 19.33397 24.27822 1.000 62.55499 87 THR D N 1
ATOM 5326 C CA . THR D 1 85 ? 27.76660 18.83254 23.61686 1.000 55.11655 87 THR D CA 1
ATOM 5327 C C . THR D 1 85 ? 28.50658 17.76237 24.40321 1.000 54.71092 87 THR D C 1
ATOM 5328 O O . THR D 1 85 ? 29.23181 16.96912 23.79637 1.000 53.98647 87 THR D O 1
ATOM 5332 N N . ALA D 1 86 ? 28.34151 17.71285 25.72109 1.000 60.98165 88 ALA D N 1
ATOM 5333 C CA . ALA D 1 86 ? 29.09328 16.80544 26.57771 1.000 60.91519 88 ALA D CA 1
ATOM 5334 C C . ALA D 1 86 ? 28.18029 15.79285 27.25662 1.000 64.02539 88 ALA D C 1
ATOM 5335 O O . ALA D 1 86 ? 28.39834 15.41084 28.40836 1.000 68.08089 88 ALA D O 1
ATOM 5337 N N . ALA D 1 87 ? 27.13824 15.34633 26.55064 1.000 62.45083 89 ALA D N 1
ATOM 5338 C CA . ALA D 1 87 ? 26.28899 14.29011 27.09255 1.000 69.23062 89 ALA D CA 1
ATOM 5339 C C . ALA D 1 87 ? 27.07532 12.99693 27.26107 1.000 70.51858 89 ALA D C 1
ATOM 5340 O O . ALA D 1 87 ? 26.95354 12.31163 28.28359 1.000 63.24661 89 ALA D O 1
ATOM 5342 N N . VAL D 1 88 ? 27.88955 12.65238 26.26814 1.000 64.64638 90 VAL D N 1
ATOM 5343 C CA . VAL D 1 88 ? 28.83219 11.54471 26.34711 1.000 67.87501 90 VAL D CA 1
ATOM 5344 C C . VAL D 1 88 ? 30.23239 12.12261 26.19017 1.000 69.92161 90 VAL D C 1
ATOM 5345 O O . VAL D 1 88 ? 30.48884 12.90051 25.26500 1.000 68.75641 90 VAL D O 1
ATOM 5349 N N . ARG D 1 89 ? 31.12688 11.76361 27.10380 1.000 62.06255 91 ARG D N 1
ATOM 5350 C CA . ARG D 1 89 ? 32.42381 12.41014 27.21404 1.000 63.37239 91 ARG D CA 1
ATOM 5351 C C . ARG D 1 89 ? 33.51655 11.36373 27.36949 1.000 59.70667 91 ARG D C 1
ATOM 5352 O O . ARG D 1 89 ? 33.26559 10.22924 27.78099 1.000 71.25765 91 ARG D O 1
ATOM 5360 N N . TYR D 1 90 ? 34.74181 11.76048 27.03401 1.000 54.69324 92 TYR D N 1
ATOM 5361 C CA . TYR D 1 90 ? 35.88448 10.86690 27.14017 1.000 62.59981 92 TYR D CA 1
ATOM 5362 C C . TYR D 1 90 ? 37.12828 11.67325 27.47830 1.000 62.64202 92 TYR D C 1
ATOM 5363 O O . TYR D 1 90 ? 37.23958 12.85106 27.12789 1.000 63.88308 92 TYR D O 1
ATOM 5372 N N . THR D 1 91 ? 38.06693 11.01940 28.15819 1.000 58.70556 93 THR D N 1
ATOM 5373 C CA . THR D 1 91 ? 39.32878 11.63284 28.55024 1.000 60.23223 93 THR D CA 1
ATOM 5374 C C . THR D 1 91 ? 40.46010 10.67850 28.20591 1.000 62.89338 93 THR D C 1
ATOM 5375 O O . THR D 1 91 ? 40.51946 9.56483 28.73791 1.000 55.81681 93 THR D O 1
ATOM 5379 N N . LEU D 1 92 ? 41.34515 11.11147 27.31492 1.000 59.19506 94 LEU D N 1
ATOM 5380 C CA . LEU D 1 92 ? 42.52398 10.35365 26.93027 1.000 66.97562 94 LEU D CA 1
ATOM 5381 C C . LEU D 1 92 ? 43.76399 10.99404 27.53620 1.000 70.44438 94 LEU D C 1
ATOM 5382 O O . LEU D 1 92 ? 43.78344 12.18672 27.85093 1.000 72.63136 94 LEU D O 1
ATOM 5387 N N . GLN D 1 93 ? 44.80903 10.18594 27.69237 1.000 63.04092 95 GLN D N 1
ATOM 5388 C CA . GLN D 1 93 ? 45.99675 10.63391 28.40399 1.000 64.23999 95 GLN D CA 1
ATOM 5389 C C . GLN D 1 93 ? 47.22064 9.88483 27.89998 1.000 71.48178 95 GLN D C 1
ATOM 5390 O O . GLN D 1 93 ? 47.20277 8.65432 27.80039 1.000 76.83809 95 GLN D O 1
ATOM 5396 N N . TRP D 1 94 ? 48.27400 10.63458 27.58260 1.000 75.21272 96 TRP D N 1
ATOM 5397 C CA . TRP D 1 94 ? 49.57414 10.09543 27.21088 1.000 72.02856 96 TRP D CA 1
ATOM 5398 C C . TRP D 1 94 ? 50.64529 10.75587 28.06715 1.000 78.49083 96 TRP D C 1
ATOM 5399 O O . TRP D 1 94 ? 50.35927 11.58998 28.93155 1.000 74.93019 96 TRP D O 1
ATOM 5410 N N A ASP D 1 95 ? 51.89514 10.37064 27.81818 0.901 81.65803 97 ASP D N 1
ATOM 5411 N N B ASP D 1 95 ? 51.89444 10.37790 27.82059 0.099 81.35682 97 ASP D N 1
ATOM 5412 C CA A ASP D 1 95 ? 53.03260 11.10892 28.33946 0.901 79.13870 97 ASP D CA 1
ATOM 5413 C CA B ASP D 1 95 ? 53.00536 11.12943 28.37284 0.099 77.21300 97 ASP D CA 1
ATOM 5414 C C A ASP D 1 95 ? 53.20580 12.40858 27.55789 0.901 74.17773 97 ASP D C 1
ATOM 5415 C C B ASP D 1 95 ? 53.21943 12.39993 27.55458 0.099 77.00590 97 ASP D C 1
ATOM 5416 O O A ASP D 1 95 ? 52.56947 12.63467 26.52577 0.901 79.21465 97 ASP D O 1
ATOM 5417 O O B ASP D 1 95 ? 52.62011 12.59816 26.49496 0.099 75.37065 97 ASP D O 1
ATOM 5426 N N . ASP D 1 96 ? 54.09005 13.27340 28.05821 1.000 78.82013 98 ASP D N 1
ATOM 5427 C CA . ASP D 1 96 ? 54.37262 14.51277 27.34604 1.000 76.76803 98 ASP D CA 1
ATOM 5428 C C . ASP D 1 96 ? 55.13569 14.26760 26.05023 1.000 68.70143 98 ASP D C 1
ATOM 5429 O O . ASP D 1 96 ? 55.14547 15.14136 25.17702 1.000 72.61971 98 ASP D O 1
ATOM 5434 N N . ALA D 1 97 ? 55.75267 13.09350 25.89732 1.000 62.66506 99 ALA D N 1
ATOM 5435 C CA . ALA D 1 97 ? 56.50993 12.79505 24.68721 1.000 60.83417 99 ALA D CA 1
ATOM 5436 C C . ALA D 1 97 ? 55.60524 12.33996 23.54739 1.000 75.90506 99 ALA D C 1
ATOM 5437 O O . ALA D 1 97 ? 55.77453 12.78258 22.40553 1.000 71.00666 99 ALA D O 1
ATOM 5439 N N . ALA D 1 98 ? 54.64552 11.45799 23.83216 1.000 76.44951 100 ALA D N 1
ATOM 5440 C CA . ALA D 1 98 ? 53.75610 10.91102 22.81604 1.000 81.77257 100 ALA D CA 1
ATOM 5441 C C . ALA D 1 98 ? 52.36699 11.53852 22.85059 1.000 75.86748 100 ALA D C 1
ATOM 5442 O O . ALA D 1 98 ? 51.42936 10.98664 22.26474 1.000 79.37680 100 ALA D O 1
ATOM 5444 N N . TYR D 1 99 ? 52.21557 12.67817 23.52575 1.000 71.51335 101 TYR D N 1
ATOM 5445 C CA . TYR D 1 99 ? 50.92259 13.35255 23.56048 1.000 66.42328 101 TYR D CA 1
ATOM 5446 C C . TYR D 1 99 ? 50.53323 13.85883 22.17802 1.000 69.04385 101 TYR D C 1
ATOM 5447 O O . TYR D 1 99 ? 49.44908 13.54577 21.67272 1.000 75.30336 101 TYR D O 1
ATOM 5456 N N . THR D 1 100 ? 51.41586 14.63652 21.54808 1.000 70.98498 102 THR D N 1
ATOM 5457 C CA . THR D 1 100 ? 51.08210 15.28007 20.28120 1.000 71.22950 102 THR D CA 1
ATOM 5458 C C . THR D 1 100 ? 50.80509 14.25156 19.19129 1.000 70.47508 102 THR D C 1
ATOM 5459 O O . THR D 1 100 ? 49.81225 14.35512 18.46213 1.000 66.75878 102 THR D O 1
ATOM 5463 N N . SER D 1 101 ? 51.67508 13.24821 19.06322 1.000 75.60787 103 SER D N 1
ATOM 5464 C CA . SER D 1 101 ? 51.45872 12.22362 18.04842 1.000 66.66056 103 SER D CA 1
ATOM 5465 C C . SER D 1 101 ? 50.21781 11.39277 18.34644 1.000 69.32217 103 SER D C 1
ATOM 5466 O O . SER D 1 101 ? 49.52972 10.95522 17.41724 1.000 62.68122 103 SER D O 1
ATOM 5469 N N . GLY D 1 102 ? 49.91299 11.17046 19.62621 1.000 72.68439 104 GLY D N 1
ATOM 5470 C CA . GLY D 1 102 ? 48.72051 10.41314 19.96908 1.000 70.64657 104 GLY D CA 1
ATOM 5471 C C . GLY D 1 102 ? 47.44281 11.16583 19.65377 1.000 53.35130 104 GLY D C 1
ATOM 5472 O O . GLY D 1 102 ? 46.47506 10.58365 19.15680 1.000 53.25052 104 GLY D O 1
ATOM 5473 N N . VAL D 1 103 ? 47.42093 12.46894 19.93837 1.000 53.89595 105 VAL D N 1
ATOM 5474 C CA . VAL D 1 103 ? 46.25920 13.28606 19.60106 1.000 62.16203 105 VAL D CA 1
ATOM 5475 C C . VAL D 1 103 ? 46.05166 13.32037 18.09292 1.000 54.24970 105 VAL D C 1
ATOM 5476 O O . VAL D 1 103 ? 44.92644 13.17187 17.60202 1.000 60.10478 105 VAL D O 1
ATOM 5480 N N . ALA D 1 104 ? 47.13225 13.51255 17.33370 1.000 61.61503 106 ALA D N 1
ATOM 5481 C CA . ALA D 1 104 ? 47.01721 13.53978 15.87986 1.000 52.91919 106 ALA D CA 1
ATOM 5482 C C . ALA D 1 104 ? 46.52237 12.20970 15.33225 1.000 56.30765 106 ALA D C 1
ATOM 5483 O O . ALA D 1 104 ? 45.86617 12.17426 14.28583 1.000 61.20245 106 ALA D O 1
ATOM 5485 N N . THR D 1 105 ? 46.82056 11.10953 16.02143 1.000 56.85536 107 THR D N 1
ATOM 5486 C CA . THR D 1 105 ? 46.36520 9.80493 15.55965 1.000 55.95020 107 THR D CA 1
ATOM 5487 C C . THR D 1 105 ? 44.87966 9.61228 15.83718 1.000 54.63780 107 THR D C 1
ATOM 5488 O O . THR D 1 105 ? 44.12872 9.17182 14.95987 1.000 61.07925 107 THR D O 1
ATOM 5492 N N . VAL D 1 106 ? 44.44144 9.94831 17.05247 1.000 51.00965 108 VAL D N 1
ATOM 5493 C CA . VAL D 1 106 ? 43.03841 9.77500 17.42337 1.000 53.11620 108 VAL D CA 1
ATOM 5494 C C . VAL D 1 106 ? 42.14056 10.60854 16.51924 1.000 50.35504 108 VAL D C 1
ATOM 5495 O O . VAL D 1 106 ? 41.13895 10.12004 15.98345 1.000 50.55747 108 VAL D O 1
ATOM 5499 N N . ALA D 1 107 ? 42.49045 11.88121 16.33382 1.000 56.86415 109 ALA D N 1
ATOM 5500 C CA . ALA D 1 107 ? 41.64641 12.77174 15.54853 1.000 50.76606 109 ALA D CA 1
ATOM 5501 C C . ALA D 1 107 ? 41.61057 12.37469 14.07754 1.000 53.53744 109 ALA D C 1
ATOM 5502 O O . ALA D 1 107 ? 40.58859 12.57359 13.41199 1.000 66.37084 109 ALA D O 1
ATOM 5504 N N . ASP D 1 108 ? 42.70065 11.81102 13.55187 1.000 54.45104 110 ASP D N 1
ATOM 5505 C CA . ASP D 1 108 ? 42.70470 11.40351 12.14972 1.000 56.06095 110 ASP D CA 1
ATOM 5506 C C . ASP D 1 108 ? 41.84121 10.16924 11.92789 1.000 55.27813 110 ASP D C 1
ATOM 5507 O O . ASP D 1 108 ? 41.17046 10.05179 10.89587 1.000 52.71744 110 ASP D O 1
ATOM 5512 N N . THR D 1 109 ? 41.84936 9.23575 12.88006 1.000 60.07682 111 THR D N 1
ATOM 5513 C CA . THR D 1 109 ? 41.04752 8.02634 12.73687 1.000 64.28788 111 THR D CA 1
ATOM 5514 C C . THR D 1 109 ? 39.57393 8.30012 13.00790 1.000 53.79565 111 THR D C 1
ATOM 5515 O O . THR D 1 109 ? 38.70194 7.70687 12.36323 1.000 65.08222 111 THR D O 1
ATOM 5519 N N . LEU D 1 110 ? 39.27851 9.18941 13.95890 1.000 48.59941 112 LEU D N 1
ATOM 5520 C CA . LEU D 1 110 ? 37.89206 9.57381 14.20193 1.000 54.55392 112 LEU D CA 1
ATOM 5521 C C . LEU D 1 110 ? 37.30500 10.29261 12.99563 1.000 51.54601 112 LEU D C 1
ATOM 5522 O O . LEU D 1 110 ? 36.17222 10.01291 12.58688 1.000 51.45213 112 LEU D O 1
ATOM 5527 N N . ALA D 1 111 ? 38.06312 11.22297 12.41155 1.000 57.21707 113 ALA D N 1
ATOM 5528 C CA . ALA D 1 111 ? 37.61012 11.88915 11.19571 1.000 58.41034 113 ALA D CA 1
ATOM 5529 C C . ALA D 1 111 ? 37.50126 10.90461 10.03864 1.000 63.79351 113 ALA D C 1
ATOM 5530 O O . ALA D 1 111 ? 36.58598 11.00655 9.21375 1.000 68.01827 113 ALA D O 1
ATOM 5532 N N . GLY D 1 112 ? 38.42710 9.94545 9.95952 1.000 68.72044 114 GLY D N 1
ATOM 5533 C CA . GLY D 1 112 ? 38.31583 8.90614 8.95126 1.000 60.35518 114 GLY D CA 1
ATOM 5534 C C . GLY D 1 112 ? 37.09092 8.03810 9.14436 1.000 54.03225 114 GLY D C 1
ATOM 5535 O O . GLY D 1 112 ? 36.54137 7.50487 8.17697 1.000 49.96602 114 GLY D O 1
ATOM 5536 N N . TRP D 1 113 ? 36.64466 7.88786 10.38869 1.000 60.44826 115 TRP D N 1
ATOM 5537 C CA . TRP D 1 113 ? 35.41317 7.18363 10.70956 1.000 63.83704 115 TRP D CA 1
ATOM 5538 C C . TRP D 1 113 ? 34.17831 8.06884 10.57809 1.000 64.64660 115 TRP D C 1
ATOM 5539 O O . TRP D 1 113 ? 33.11795 7.71845 11.11039 1.000 66.47601 115 TRP D O 1
ATOM 5550 N N . ARG D 1 114 ? 34.31167 9.20740 9.89131 1.000 71.17314 116 ARG D N 1
ATOM 5551 C CA . ARG D 1 114 ? 33.19708 10.09917 9.56309 1.000 65.17144 116 ARG D CA 1
ATOM 5552 C C . ARG D 1 114 ? 32.54968 10.69566 10.81351 1.000 59.18800 116 ARG D C 1
ATOM 5553 O O . ARG D 1 114 ? 31.32672 10.80296 10.90393 1.000 68.57059 116 ARG D O 1
ATOM 5561 N N . ASN D 1 115 ? 33.37597 11.10363 11.77450 1.000 61.50872 117 ASN D N 1
ATOM 5562 C CA . ASN D 1 115 ? 32.92261 11.85171 12.94288 1.000 62.15289 117 ASN D CA 1
ATOM 5563 C C . ASN D 1 115 ? 33.25005 13.32358 12.72129 1.000 71.80165 117 ASN D C 1
ATOM 5564 O O . ASN D 1 115 ? 34.42110 13.71587 12.74477 1.000 62.23601 117 ASN D O 1
ATOM 5569 N N . ASP D 1 116 ? 32.21712 14.13434 12.50957 1.000 80.92422 118 ASP D N 1
ATOM 5570 C CA . ASP D 1 116 ? 32.41916 15.54823 12.22452 1.000 66.82371 118 ASP D CA 1
ATOM 5571 C C . ASP D 1 116 ? 32.94890 16.27123 13.45675 1.000 64.05725 118 ASP D C 1
ATOM 5572 O O . ASP D 1 116 ? 32.40376 16.13049 14.55497 1.000 59.42965 118 ASP D O 1
ATOM 5577 N N . SER D 1 117 ? 34.01825 17.04190 13.27244 1.000 61.72791 119 SER D N 1
ATOM 5578 C CA . SER D 1 117 ? 34.56563 17.85706 14.34793 1.000 56.27367 119 SER D CA 1
ATOM 5579 C C . SER D 1 117 ? 33.81185 19.17931 14.42176 1.000 60.35741 119 SER D C 1
ATOM 5580 O O . SER D 1 117 ? 33.60928 19.84651 13.40250 1.000 56.84936 119 SER D O 1
ATOM 5583 N N . VAL D 1 118 ? 33.39000 19.55323 15.62657 1.000 58.43237 120 VAL D N 1
ATOM 5584 C CA . VAL D 1 118 ? 32.60961 20.76826 15.81792 1.000 54.29427 120 VAL D CA 1
ATOM 5585 C C . VAL D 1 118 ? 33.25610 21.74907 16.78604 1.000 59.83431 120 VAL D C 1
ATOM 5586 O O . VAL D 1 118 ? 32.85691 22.92527 16.80709 1.000 69.59880 120 VAL D O 1
ATOM 5590 N N . LYS D 1 119 ? 34.23002 21.32468 17.58804 1.000 62.77707 121 LYS D N 1
ATOM 5591 C CA . LYS D 1 119 ? 34.93938 22.20943 18.49954 1.000 60.47024 121 LYS D CA 1
ATOM 5592 C C . LYS D 1 119 ? 36.39926 21.78865 18.56222 1.000 63.54537 121 LYS D C 1
ATOM 5593 O O . LYS D 1 119 ? 36.74858 20.63857 18.28630 1.000 75.27738 121 LYS D O 1
ATOM 5599 N N . TRP D 1 120 ? 37.25251 22.74070 18.93360 1.000 66.07314 122 TRP D N 1
ATOM 5600 C CA . TRP D 1 120 ? 38.68023 22.47921 19.05565 1.000 57.87360 122 TRP D CA 1
ATOM 5601 C C . TRP D 1 120 ? 39.32576 23.51686 19.96271 1.000 58.93308 122 TRP D C 1
ATOM 5602 O O . TRP D 1 120 ? 40.12576 24.33978 19.50734 1.000 64.16193 122 TRP D O 1
ATOM 5613 N N . SER D 1 121 ? 38.98048 23.48553 21.24915 1.000 58.96527 123 SER D N 1
ATOM 5614 C CA . SER D 1 121 ? 39.43763 24.49161 22.20634 1.000 60.11248 123 SER D CA 1
ATOM 5615 C C . SER D 1 121 ? 40.88141 24.18743 22.59523 1.000 60.82247 123 SER D C 1
ATOM 5616 O O . SER D 1 121 ? 41.17193 23.54780 23.60878 1.000 64.74030 123 SER D O 1
ATOM 5619 N N . ASN D 1 122 ? 41.80445 24.66881 21.76646 1.000 61.46556 124 ASN D N 1
ATOM 5620 C CA . ASN D 1 122 ? 43.23431 24.50521 22.00695 1.000 63.80297 124 ASN D CA 1
ATOM 5621 C C . ASN D 1 122 ? 43.72990 25.70091 22.81293 1.000 71.76096 124 ASN D C 1
ATOM 5622 O O . ASN D 1 122 ? 43.82239 26.81649 22.29004 1.000 74.10294 124 ASN D O 1
ATOM 5627 N N . THR D 1 123 ? 44.05581 25.46791 24.08578 1.000 64.20511 125 THR D N 1
ATOM 5628 C CA . THR D 1 123 ? 44.51963 26.52632 24.97583 1.000 66.49605 125 THR D CA 1
ATOM 5629 C C . THR D 1 123 ? 45.95589 26.30377 25.43532 1.000 79.71160 125 THR D C 1
ATOM 5630 O O . THR D 1 123 ? 46.36953 26.86535 26.45426 1.000 80.69366 125 THR D O 1
ATOM 5634 N N . TRP D 1 124 ? 46.72560 25.49181 24.70711 1.000 83.77675 126 TRP D N 1
ATOM 5635 C CA . TRP D 1 124 ? 48.11237 25.25268 25.09352 1.000 77.14247 126 TRP D CA 1
ATOM 5636 C C . TRP D 1 124 ? 48.96327 26.50091 24.90247 1.000 76.65914 126 TRP D C 1
ATOM 5637 O O . TRP D 1 124 ? 49.82328 26.80608 25.73673 1.000 77.18606 126 TRP D O 1
ATOM 5648 N N . GLY D 1 125 ? 48.73533 27.23710 23.81762 1.000 87.17468 127 GLY D N 1
ATOM 5649 C CA . GLY D 1 125 ? 49.52803 28.41347 23.51787 1.000 99.40375 127 GLY D CA 1
ATOM 5650 C C . GLY D 1 125 ? 49.14461 29.63671 24.32409 1.000 90.17315 127 GLY D C 1
ATOM 5651 O O . GLY D 1 125 ? 49.17531 30.76024 23.81338 1.000 97.81068 127 GLY D O 1
ATOM 5652 N N . ARG D 1 126 ? 48.78126 29.43243 25.58700 1.000 77.05871 128 ARG D N 1
ATOM 5653 C CA . ARG D 1 126 ? 48.41388 30.51465 26.49209 1.000 72.70694 128 ARG D CA 1
ATOM 5654 C C . ARG D 1 126 ? 49.43662 30.56397 27.61741 1.000 77.03921 128 ARG D C 1
ATOM 5655 O O . ARG D 1 126 ? 49.49569 29.65111 28.44862 1.000 74.85100 128 ARG D O 1
ATOM 5663 N N . ALA D 1 127 ? 50.24588 31.62642 27.63749 1.000 89.54706 129 ALA D N 1
ATOM 5664 C CA . ALA D 1 127 ? 51.17968 31.81941 28.74104 1.000 78.80543 129 ALA D CA 1
ATOM 5665 C C . ALA D 1 127 ? 50.44319 32.04230 30.05372 1.000 78.21121 129 ALA D C 1
ATOM 5666 O O . ALA D 1 127 ? 50.98165 31.75081 31.12770 1.000 79.21148 129 ALA D O 1
ATOM 5668 N N . SER D 1 128 ? 49.21704 32.55537 29.98671 1.000 78.81735 130 SER D N 1
ATOM 5669 C CA . SER D 1 128 ? 48.36284 32.71985 31.15331 1.000 87.08585 130 SER D CA 1
ATOM 5670 C C . SER D 1 128 ? 46.96786 32.23621 30.79283 1.000 86.53968 130 SER D C 1
ATOM 5671 O O . SER D 1 128 ? 46.39814 32.67378 29.78884 1.000 85.76315 130 SER D O 1
ATOM 5674 N N . GLY D 1 129 ? 46.42803 31.33507 31.60436 1.000 86.12918 131 GLY D N 1
ATOM 5675 C CA . GLY D 1 129 ? 45.13441 30.72969 31.33692 1.000 88.80434 131 GLY D CA 1
ATOM 5676 C C . GLY D 1 129 ? 45.27417 29.22116 31.33082 1.000 88.73137 131 GLY D C 1
ATOM 5677 O O . GLY D 1 129 ? 46.34078 28.67309 31.04116 1.000 82.22876 131 GLY D O 1
ATOM 5678 N N . TYR D 1 130 ? 44.17800 28.53700 31.66023 0.451 91.34179 132 TYR D N 1
ATOM 5679 C CA . TYR D 1 130 ? 44.21195 27.08291 31.75548 0.459 90.90470 132 TYR D CA 1
ATOM 5680 C C . TYR D 1 130 ? 44.58845 26.46913 30.41367 1.000 81.66009 132 TYR D C 1
ATOM 5681 O O . TYR D 1 130 ? 43.97484 26.76170 29.38388 1.000 82.19407 132 TYR D O 1
ATOM 5690 N N . LYS D 1 131 ? 45.61617 25.62690 30.43118 1.000 80.87799 133 LYS D N 1
ATOM 5691 C CA . LYS D 1 131 ? 46.18422 25.04657 29.22250 0.910 81.16777 133 LYS D CA 1
ATOM 5692 C C . LYS D 1 131 ? 45.66270 23.62559 29.04887 0.900 77.94893 133 LYS D C 1
ATOM 5693 O O . LYS D 1 131 ? 45.85751 22.77472 29.92397 0.900 80.24954 133 LYS D O 1
ATOM 5699 N N . GLY D 1 132 ? 45.00206 23.37923 27.92803 1.000 76.92537 134 GLY D N 1
ATOM 5700 C CA . GLY D 1 132 ? 44.48094 22.06164 27.64593 1.000 64.02707 134 GLY D CA 1
ATOM 5701 C C . GLY D 1 132 ? 43.92882 21.98819 26.24213 1.000 67.10790 134 GLY D C 1
ATOM 5702 O O . GLY D 1 132 ? 44.21336 22.84194 25.40053 1.000 63.14918 134 GLY D O 1
ATOM 5703 N N . LEU D 1 133 ? 43.12732 20.95298 25.99846 1.000 72.98303 135 LEU D N 1
ATOM 5704 C CA . LEU D 1 133 ? 42.50080 20.76850 24.69599 1.000 67.79427 135 LEU D CA 1
ATOM 5705 C C . LEU D 1 133 ? 41.14980 20.09248 24.87094 1.000 59.48789 135 LEU D C 1
ATOM 5706 O O . LEU D 1 133 ? 41.04564 19.07911 25.56813 1.000 61.05682 135 LEU D O 1
ATOM 5711 N N . ASN D 1 134 ? 40.12405 20.65852 24.23727 1.000 62.40219 136 ASN D N 1
ATOM 5712 C CA . ASN D 1 134 ? 38.78360 20.08862 24.22419 1.000 58.58106 136 ASN D CA 1
ATOM 5713 C C . ASN D 1 134 ? 38.30523 2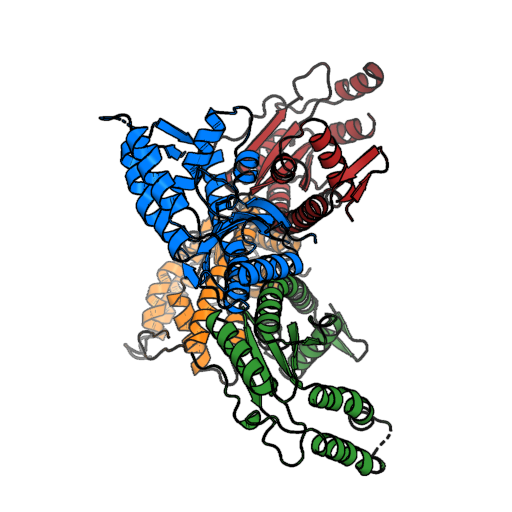0.00594 22.78339 1.000 65.33427 136 ASN D C 1
ATOM 5714 O O . ASN D 1 134 ? 38.31381 21.01107 22.06486 1.000 57.40625 136 ASN D O 1
ATOM 5719 N N . THR D 1 135 ? 37.89652 18.81067 22.36401 1.000 65.50046 137 THR D N 1
ATOM 5720 C CA . THR D 1 135 ? 37.43596 18.56286 21.00481 1.000 64.48201 137 THR D CA 1
ATOM 5721 C C . THR D 1 135 ? 36.04053 17.95869 21.04755 1.000 60.95296 137 THR D C 1
ATOM 5722 O O . THR D 1 135 ? 35.81113 16.96423 21.74390 1.000 67.76879 137 THR D O 1
ATOM 5726 N N . GLY D 1 136 ? 35.11743 18.55823 20.30592 1.000 56.55864 138 GLY D N 1
ATOM 5727 C CA . GLY D 1 136 ? 33.74892 18.07214 20.20415 1.000 58.09406 138 GLY D CA 1
ATOM 5728 C C . GLY D 1 136 ? 33.52148 17.41914 18.85019 1.000 63.26314 138 GLY D C 1
ATOM 5729 O O . GLY D 1 136 ? 34.02775 17.89631 17.83086 1.000 56.64007 138 GLY D O 1
ATOM 5730 N N . TRP D 1 137 ? 32.75724 16.32896 18.85148 1.000 59.03008 139 TRP D N 1
ATOM 5731 C CA . TRP D 1 137 ? 32.51302 15.56057 17.64100 1.000 52.24327 139 TRP D CA 1
ATOM 5732 C C . TRP D 1 137 ? 31.04298 15.17762 17.56693 1.000 51.63524 139 TRP D C 1
ATOM 5733 O O . TRP D 1 137 ? 30.31677 15.21996 18.56271 1.000 51.43097 139 TRP D O 1
ATOM 5744 N N . ARG D 1 138 ? 30.61460 14.79158 16.36716 1.000 51.48430 140 ARG D N 1
ATOM 5745 C CA . ARG D 1 138 ? 29.26102 14.31145 16.12415 1.000 51.00582 140 ARG D CA 1
ATOM 5746 C C . ARG D 1 138 ? 29.32495 12.93126 15.48687 1.000 53.24365 140 ARG D C 1
ATOM 5747 O O . ARG D 1 138 ? 30.03638 12.73356 14.49605 1.000 58.28934 140 ARG D O 1
ATOM 5755 N N . ALA D 1 139 ? 28.57901 11.98645 16.05631 1.000 50.51539 141 ALA D N 1
ATOM 5756 C CA . ALA D 1 139 ? 28.59242 10.61693 15.57107 1.000 50.53934 141 ALA D CA 1
ATOM 5757 C C . ALA D 1 139 ? 28.07485 10.55112 14.13363 1.000 50.70225 141 ALA D C 1
ATOM 5758 O O . ALA D 1 139 ? 27.22505 11.35227 13.73260 1.000 57.08572 141 ALA D O 1
ATOM 5760 N N . PRO D 1 140 ? 28.56959 9.59732 13.33357 1.000 56.09760 142 PRO D N 1
ATOM 5761 C CA . PRO D 1 140 ? 28.16987 9.53498 11.92001 1.000 57.29951 142 PRO D CA 1
ATOM 5762 C C . PRO D 1 140 ? 26.69695 9.21078 11.73060 1.000 51.20521 142 PRO D C 1
ATOM 5763 O O . PRO D 1 140 ? 25.96212 9.96885 11.08838 1.000 57.51759 142 PRO D O 1
ATOM 5767 N N . ARG D 1 141 ? 26.25601 8.07716 12.27932 1.000 51.00409 143 ARG D N 1
ATOM 5768 C CA . ARG D 1 141 ? 24.89103 7.62663 12.03610 1.000 58.78910 143 ARG D CA 1
ATOM 5769 C C . ARG D 1 141 ? 23.90659 8.27147 13.00274 1.000 61.13893 143 ARG D C 1
ATOM 5770 O O . ARG D 1 141 ? 22.90544 8.85849 12.58015 1.000 57.29341 143 ARG D O 1
ATOM 5778 N N . SER D 1 142 ? 24.18415 8.18378 14.30437 1.000 63.01504 144 SER D N 1
ATOM 5779 C CA . SER D 1 142 ? 23.26495 8.68710 15.31502 1.000 53.58503 144 SER D CA 1
ATOM 5780 C C . SER D 1 142 ? 23.26489 10.20328 15.41856 1.000 55.70776 144 SER D C 1
ATOM 5781 O O . SER D 1 142 ? 22.30220 10.76967 15.94522 1.000 62.44211 144 SER D O 1
ATOM 5784 N N . GLY D 1 143 ? 24.31060 10.86790 14.93447 1.000 63.93406 145 GLY D N 1
ATOM 5785 C CA . GLY D 1 143 ? 24.39731 12.30426 15.08627 1.000 50.57994 145 GLY D CA 1
ATOM 5786 C C . GLY D 1 143 ? 24.54690 12.76586 16.51465 1.000 49.77468 145 GLY D C 1
ATOM 5787 O O . GLY D 1 143 ? 24.22928 13.91600 16.82207 1.000 59.03241 145 GLY D O 1
ATOM 5788 N N . GLN D 1 144 ? 25.01925 11.89594 17.40080 1.000 49.68112 146 GLN D N 1
ATOM 5789 C CA . GLN D 1 144 ? 25.19220 12.24902 18.80062 1.000 49.78525 146 GLN D CA 1
ATOM 5790 C C . GLN D 1 144 ? 26.43520 13.11113 18.98344 1.000 50.11817 146 GLN D C 1
ATOM 5791 O O . GLN D 1 144 ? 27.49013 12.83970 18.40346 1.000 54.08069 146 GLN D O 1
ATOM 5797 N N . LEU D 1 145 ? 26.30320 14.15607 19.79509 1.000 56.87451 147 LEU D N 1
ATOM 5798 C CA . LEU D 1 145 ? 27.40460 15.06515 20.08375 1.000 52.22744 147 LEU D CA 1
ATOM 5799 C C . LEU D 1 145 ? 28.15721 14.57117 21.31208 1.000 53.73540 147 LEU D C 1
ATOM 5800 O O . LEU D 1 145 ? 27.57267 14.43761 22.39311 1.000 53.77211 147 LEU D O 1
ATOM 5805 N N . PHE D 1 146 ? 29.45006 14.30770 21.14825 1.000 52.77895 148 PHE D N 1
ATOM 5806 C CA . PHE D 1 146 ? 30.28585 13.83799 22.24008 1.000 53.68014 148 PHE D CA 1
ATOM 5807 C C . PHE D 1 146 ? 31.58987 14.61835 22.26379 1.000 54.71543 148 PHE D C 1
ATOM 5808 O O . PHE D 1 146 ? 32.08828 15.06251 21.22604 1.000 54.36683 148 PHE D O 1
ATOM 5816 N N . GLU D 1 147 ? 32.13222 14.78527 23.46530 1.000 57.59485 149 GLU D N 1
ATOM 5817 C CA . GLU D 1 147 ? 33.37590 15.50882 23.67747 1.000 63.92351 149 GLU D CA 1
ATOM 5818 C C . GLU D 1 147 ? 34.49963 14.53478 23.99883 1.000 59.16392 149 GLU D C 1
ATOM 5819 O O . GLU D 1 147 ? 34.28777 13.52559 24.67887 1.000 57.60752 149 GLU D O 1
ATOM 5825 N N . VAL D 1 148 ? 35.69315 14.84153 23.49936 1.000 64.18049 150 VAL D N 1
ATOM 5826 C CA . VAL D 1 148 ? 36.89843 14.06949 23.77585 1.000 66.78410 150 VAL D CA 1
ATOM 5827 C C . VAL D 1 148 ? 37.99638 15.06579 24.11947 1.000 70.16843 150 VAL D C 1
ATOM 5828 O O . VAL D 1 148 ? 38.47945 15.78873 23.23907 1.000 70.75475 150 VAL D O 1
ATOM 5832 N N . GLN D 1 149 ? 38.38667 15.11373 25.38898 1.000 70.23524 151 GLN D N 1
ATOM 5833 C CA . GLN D 1 149 ? 39.45332 15.99800 25.83167 1.000 69.05771 151 GLN D CA 1
ATOM 5834 C C . GLN D 1 149 ? 40.75184 15.21707 25.99826 1.000 72.18675 151 GLN D C 1
ATOM 5835 O O . GLN D 1 149 ? 40.75024 14.03965 26.36654 1.000 69.96347 151 GLN D O 1
ATOM 5841 N N . PHE D 1 150 ? 41.86500 15.88962 25.71707 1.000 76.91446 152 PHE D N 1
ATOM 5842 C CA . PHE D 1 150 ? 43.18924 15.28386 25.73700 1.000 72.37872 152 PHE D CA 1
ATOM 5843 C C . PHE D 1 150 ? 44.03562 15.95041 26.81139 1.000 77.36814 152 PHE D C 1
ATOM 5844 O O . PHE D 1 150 ? 44.06351 17.18213 26.90908 1.000 71.19202 152 PHE D O 1
ATOM 5852 N N . HIS D 1 151 ? 44.72798 15.13665 27.60838 1.000 79.35358 153 HIS D N 1
ATOM 5853 C CA . HIS D 1 151 ? 45.53421 15.63078 28.71481 1.000 80.48508 153 HIS D CA 1
ATOM 5854 C C . HIS D 1 151 ? 46.84450 14.86582 28.79616 1.000 77.12663 153 HIS D C 1
ATOM 5855 O O . HIS D 1 151 ? 46.97347 13.74703 28.29344 1.000 76.25634 153 HIS D O 1
ATOM 5862 N N . THR D 1 152 ? 47.81833 15.49023 29.44854 1.000 72.89503 154 THR D N 1
ATOM 5863 C CA . THR D 1 152 ? 49.00632 14.78681 29.89266 1.000 74.16710 154 THR D CA 1
ATOM 5864 C C . THR D 1 152 ? 48.80437 14.33835 31.33666 1.000 75.10553 154 THR D C 1
ATOM 5865 O O . THR D 1 152 ? 47.78823 14.63303 31.96877 1.000 80.38833 154 THR D O 1
ATOM 5869 N N . GLU D 1 153 ? 49.77669 13.59781 31.86697 1.000 79.47244 155 GLU D N 1
ATOM 5870 C CA . GLU D 1 153 ? 49.68959 13.19473 33.26469 1.000 80.60339 155 GLU D CA 1
ATOM 5871 C C . GLU D 1 153 ? 49.74458 14.40429 34.18860 1.000 88.25099 155 GLU D C 1
ATOM 5872 O O . GLU D 1 153 ? 49.14568 14.38778 35.26988 1.000 86.18147 155 GLU D O 1
ATOM 5878 N N . ALA D 1 154 ? 50.43504 15.46866 33.77189 1.000 95.23909 156 ALA D N 1
ATOM 5879 C CA . ALA D 1 154 ? 50.51761 16.67384 34.58968 1.000 90.60770 156 ALA D CA 1
ATOM 5880 C C . ALA D 1 154 ? 49.29612 17.56647 34.40319 1.000 81.89704 156 ALA D C 1
ATOM 5881 O O . ALA D 1 154 ? 48.78645 18.13330 35.37625 1.000 82.64003 156 ALA D O 1
ATOM 5883 N N . SER D 1 155 ? 48.81538 17.70551 33.16442 1.000 78.56842 157 SER D N 1
ATOM 5884 C CA . SER D 1 155 ? 47.63856 18.53222 32.91643 1.000 83.31956 157 SER D CA 1
ATOM 5885 C C . SER D 1 155 ? 46.39462 17.94984 33.57335 1.000 76.91753 157 SER D C 1
ATOM 5886 O O . SER D 1 155 ? 45.50130 18.70113 33.98127 1.000 76.98650 157 SER D O 1
ATOM 5889 N N . LYS D 1 156 ? 46.31618 16.62244 33.68401 1.000 77.11707 158 LYS D N 1
ATOM 5890 C CA . LYS D 1 156 ? 45.19791 16.01358 34.39460 1.000 80.90193 158 LYS D CA 1
ATOM 5891 C C . LYS D 1 156 ? 45.29590 16.26787 35.89380 1.000 85.32482 158 LYS D C 1
ATOM 5892 O O . LYS D 1 156 ? 44.28952 16.57386 36.54428 1.000 89.20183 158 LYS D O 1
ATOM 5898 N N . LYS D 1 157 ? 46.49831 16.14811 36.46102 1.000 81.78275 159 LYS D N 1
ATOM 5899 C CA . LYS D 1 157 ? 46.66853 16.44486 37.87871 1.000 82.49636 159 LYS D CA 1
ATOM 5900 C C . LYS D 1 157 ? 46.41879 17.91655 38.17785 1.000 89.60586 159 LYS D C 1
ATOM 5901 O O . LYS D 1 157 ? 45.90278 18.24935 39.25049 1.000 94.56797 159 LYS D O 1
ATOM 5907 N N . ALA D 1 158 ? 46.77215 18.80710 37.24831 1.000 93.77151 160 ALA D N 1
ATOM 5908 C CA . ALA D 1 158 ? 46.55746 20.23232 37.47281 1.000 89.93895 160 ALA D CA 1
ATOM 5909 C C . ALA D 1 158 ? 45.07451 20.56268 37.53607 1.000 80.60241 160 ALA D C 1
ATOM 5910 O O . ALA D 1 158 ? 44.63401 21.30231 38.42222 1.000 81.68584 160 ALA D O 1
ATOM 5912 N N . GLN D 1 159 ? 44.28757 20.01965 36.60965 1.000 79.75473 161 GLN D N 1
ATOM 5913 C CA . GLN D 1 159 ? 42.86152 20.31383 36.60745 1.000 84.08793 161 GLN D CA 1
ATOM 5914 C C . GLN D 1 159 ? 42.17781 19.81548 37.87215 1.000 87.92271 161 GLN D C 1
ATOM 5915 O O . GLN D 1 159 ? 41.24939 20.46480 38.36624 1.000 91.95754 161 GLN D O 1
ATOM 5921 N N . GLU D 1 160 ? 42.61790 18.67671 38.41142 0.282 80.58328 162 GLU D N 1
ATOM 5922 C CA . GLU D 1 160 ? 42.03124 18.18210 39.65236 0.058 80.47410 162 GLU D CA 1
ATOM 5923 C C . GLU D 1 160 ? 42.44034 19.04784 40.83798 1.000 87.98045 162 GLU D C 1
ATOM 5924 O O . GLU D 1 160 ? 41.61026 19.36502 41.69803 1.000 87.00245 162 GLU D O 1
ATOM 5930 N N . THR D 1 161 ? 43.71342 19.44598 40.89753 1.000 91.50997 163 THR D N 1
ATOM 5931 C CA . THR D 1 161 ? 44.17873 20.27102 42.00829 1.000 88.30846 163 THR D CA 1
ATOM 5932 C C . THR D 1 161 ? 43.61604 21.68468 41.92488 1.000 94.54572 163 THR D C 1
ATOM 5933 O O . THR D 1 161 ? 43.22645 22.26443 42.94539 1.000 99.45007 163 THR D O 1
ATOM 5937 N N . THR D 1 162 ? 43.56829 22.25550 40.72569 1.000 93.27691 164 THR D N 1
ATOM 5938 C CA . THR D 1 162 ? 43.01474 23.59143 40.53906 1.000 99.03752 164 THR D CA 1
ATOM 5939 C C . THR D 1 162 ? 41.50090 23.58140 40.71656 1.000 104.79871 164 THR D C 1
ATOM 5940 O O . THR D 1 162 ? 40.75763 23.93052 39.80023 1.000 111.66614 164 THR D O 1
ATOM 5944 N N . LEU D 1 182 ? 42.78427 33.04904 44.00390 1.000 110.12412 184 LEU D N 1
ATOM 5945 C CA . LEU D 1 182 ? 42.35866 31.92097 43.18290 1.000 109.20825 184 LEU D CA 1
ATOM 5946 C C . LEU D 1 182 ? 42.89745 32.03887 41.76249 1.000 113.09214 184 LEU D C 1
ATOM 5947 O O . LEU D 1 182 ? 43.43530 31.07590 41.21671 1.000 110.12044 184 LEU D O 1
ATOM 5952 N N . GLN D 1 183 ? 42.73954 33.22529 41.16843 1.000 121.19960 185 GLN D N 1
ATOM 5953 C CA . GLN D 1 183 ? 43.26281 33.46560 39.82663 1.000 121.37219 185 GLN D CA 1
ATOM 5954 C C . GLN D 1 183 ? 44.74663 33.13270 39.75162 1.000 117.03673 185 GLN D C 1
ATOM 5955 O O . GLN D 1 183 ? 45.18766 32.40373 38.85703 1.000 113.60736 185 GLN D O 1
ATOM 5961 N N . ARG D 1 184 ? 45.53170 33.65020 40.69437 1.000 106.32371 186 ARG D N 1
ATOM 5962 C CA . ARG D 1 184 ? 46.95527 33.35316 40.73337 1.000 112.66867 186 ARG D CA 1
ATOM 5963 C C . ARG D 1 184 ? 47.26648 32.06236 41.47554 1.000 109.46264 186 ARG D C 1
ATOM 5964 O O . ARG D 1 184 ? 48.33347 31.47825 41.25345 1.000 116.65346 186 ARG D O 1
ATOM 5972 N N . GLU D 1 185 ? 46.36312 31.60238 42.34465 1.000 115.04259 187 GLU D N 1
ATOM 5973 C CA . GLU D 1 185 ? 46.53509 30.28782 42.95114 1.000 112.15919 187 GLU D CA 1
ATOM 5974 C C . GLU D 1 185 ? 46.36083 29.17725 41.92511 1.000 107.55314 187 GLU D C 1
ATOM 5975 O O . GLU D 1 185 ? 46.98081 28.11540 42.05104 1.000 97.62038 187 GLU D O 1
ATOM 5981 N N . GLN D 1 186 ? 45.53026 29.40304 40.90754 1.000 112.24884 188 GLN D N 1
ATOM 5982 C CA . GLN D 1 186 ? 45.33220 28.42370 39.84743 1.000 117.77900 188 GLN D CA 1
ATOM 5983 C C . GLN D 1 186 ? 46.24995 28.65058 38.65358 1.000 116.46846 188 GLN D C 1
ATOM 5984 O O . GLN D 1 186 ? 46.68233 27.67772 38.02474 1.000 115.65475 188 GLN D O 1
ATOM 5990 N N . ASP D 1 187 ? 46.56078 29.90830 38.32476 1.000 112.05342 189 ASP D N 1
ATOM 5991 C CA . ASP D 1 187 ? 47.43937 30.17451 37.18913 1.000 117.60103 189 ASP D CA 1
ATOM 5992 C C . ASP D 1 187 ? 48.85476 29.67414 37.44679 1.000 114.89132 189 ASP D C 1
ATOM 5993 O O . ASP D 1 187 ? 49.58802 29.37593 36.49679 1.000 108.48834 189 ASP D O 1
ATOM 5998 N N . ALA D 1 188 ? 49.25492 29.57661 38.71699 1.000 113.34083 190 ALA D N 1
ATOM 5999 C CA . ALA D 1 188 ? 50.57467 29.04450 39.03747 1.000 100.81496 190 ALA D CA 1
ATOM 6000 C C . ALA D 1 188 ? 50.68948 27.58026 38.63605 1.000 97.56131 190 ALA D C 1
ATOM 6001 O O . ALA D 1 188 ? 51.71592 27.15916 38.08933 1.000 93.08008 190 ALA D O 1
ATOM 6003 N N . ILE D 1 189 ? 49.64438 26.79081 38.89522 1.000 108.24605 191 ILE D N 1
ATOM 6004 C CA . ILE D 1 189 ? 49.66961 25.38431 38.51013 1.000 110.12597 191 ILE D CA 1
ATOM 6005 C C . ILE D 1 189 ? 49.55567 25.23815 36.99887 1.000 99.75543 191 ILE D C 1
ATOM 6006 O O . ILE D 1 189 ? 50.15903 24.33405 36.40766 1.000 94.96066 191 ILE D O 1
ATOM 6011 N N . PHE D 1 190 ? 48.79148 26.11800 36.34808 1.000 99.17529 192 PHE D N 1
ATOM 6012 C CA . PHE D 1 190 ? 48.68985 26.07260 34.89330 1.000 98.79158 192 PHE D CA 1
ATOM 6013 C C . PHE D 1 190 ? 50.01324 26.44562 34.23668 1.000 99.01292 192 PHE D C 1
ATOM 6014 O O . PHE D 1 190 ? 50.41370 25.82976 33.24257 1.000 89.42444 192 PHE D O 1
ATOM 6022 N N . ALA D 1 191 ? 50.70897 27.44747 34.78025 1.000 98.85775 193 ALA D N 1
ATOM 6023 C CA . ALA D 1 191 ? 52.01841 27.80760 34.24805 1.000 95.52975 193 ALA D CA 1
ATOM 6024 C C . ALA D 1 191 ? 53.07040 26.76229 34.59063 1.000 92.45118 193 ALA D C 1
ATOM 6025 O O . ALA D 1 191 ? 54.02392 26.57175 33.82724 1.000 90.95444 193 ALA D O 1
ATOM 6027 N N . ALA D 1 192 ? 52.91835 26.07842 35.72580 1.000 89.32221 194 ALA D N 1
ATOM 6028 C CA . ALA D 1 192 ? 53.85574 25.02646 36.10125 1.000 89.83121 194 ALA D CA 1
ATOM 6029 C C . ALA D 1 192 ? 53.70910 23.77170 35.25591 1.000 88.06863 194 ALA D C 1
ATOM 6030 O O . ALA D 1 192 ? 54.59889 22.91337 35.29688 1.000 88.50818 194 ALA D O 1
ATOM 6032 N N . VAL D 1 193 ? 52.61982 23.63898 34.51046 1.000 84.16109 195 VAL D N 1
ATOM 6033 C CA . VAL D 1 193 ? 52.41832 22.45632 33.67067 1.000 80.90213 195 VAL D CA 1
ATOM 6034 C C . VAL D 1 193 ? 53.14795 22.65749 32.34282 1.000 85.76308 195 VAL D C 1
ATOM 6035 O O . VAL D 1 193 ? 52.97751 23.70510 31.70699 1.000 86.29843 195 VAL D O 1
ATOM 6039 N N . PRO D 1 194 ? 53.97606 21.70519 31.92193 1.000 82.98970 196 PRO D N 1
ATOM 6040 C CA . PRO D 1 194 ? 54.66404 21.85367 30.63638 1.000 83.21012 196 PRO D CA 1
ATOM 6041 C C . PRO D 1 194 ? 53.69637 21.69181 29.47758 1.000 78.85629 196 PRO D C 1
ATOM 6042 O O . PRO D 1 194 ? 52.77268 20.87550 29.52326 1.000 78.94976 196 PRO D O 1
ATOM 6046 N N . VAL D 1 195 ? 53.90014 22.50361 28.44593 1.000 74.23322 197 VAL D N 1
ATOM 6047 C CA . VAL D 1 195 ? 53.19670 22.33059 27.17981 1.000 79.15733 197 VAL D CA 1
ATOM 6048 C C . VAL D 1 195 ? 53.95458 21.28554 26.37207 1.000 81.22805 197 VAL D C 1
ATOM 6049 O O . VAL D 1 195 ? 55.15234 21.46554 26.10851 1.000 72.79740 197 VAL D O 1
ATOM 6053 N N . PRO D 1 196 ? 53.31785 20.18097 25.97919 1.000 86.82007 198 PRO D N 1
ATOM 6054 C CA . PRO D 1 196 ? 53.99897 19.20701 25.11893 1.000 80.97020 198 PRO D CA 1
ATOM 6055 C C . PRO D 1 196 ? 54.46815 19.85888 23.82911 1.000 85.45917 198 PRO D C 1
ATOM 6056 O O . PRO D 1 196 ? 53.86918 20.81996 23.34067 1.000 86.56824 198 PRO D O 1
ATOM 6060 N N . ALA D 1 197 ? 55.56549 19.33249 23.29093 1.000 75.67408 199 ALA D N 1
ATOM 6061 C CA . ALA D 1 197 ? 56.15336 19.88960 22.08035 1.000 79.03280 199 ALA D CA 1
ATOM 6062 C C . ALA D 1 197 ? 55.14957 19.84193 20.93923 1.000 78.50336 199 ALA D C 1
ATOM 6063 O O . ALA D 1 197 ? 54.72253 18.76145 20.52263 1.000 89.08460 199 ALA D O 1
ATOM 6065 N N . GLY D 1 198 ? 54.76701 21.01610 20.44466 1.000 78.21017 200 GLY D N 1
ATOM 6066 C CA . GLY D 1 198 ? 53.79961 21.11369 19.37436 1.000 80.10319 200 GLY D CA 1
ATOM 6067 C C . GLY D 1 198 ? 52.35449 20.97242 19.79035 1.000 74.59696 200 GLY D C 1
ATOM 6068 O O . GLY D 1 198 ? 51.48194 20.89107 18.91761 1.000 73.11841 200 GLY D O 1
ATOM 6069 N N . ALA D 1 199 ? 52.07023 20.93829 21.09415 1.000 72.62056 201 ALA D N 1
ATOM 6070 C CA . ALA D 1 199 ? 50.68672 20.83008 21.54412 1.000 72.05673 201 ALA D CA 1
ATOM 6071 C C . ALA D 1 199 ? 49.86112 22.01859 21.07148 1.000 87.77471 201 ALA D C 1
ATOM 6072 O O . ALA D 1 199 ? 48.71401 21.85426 20.63769 1.000 93.62177 201 ALA D O 1
ATOM 6074 N N . ASP D 1 200 ? 50.43191 23.22254 21.13357 1.000 82.96641 202 ASP D N 1
ATOM 6075 C CA . ASP D 1 200 ? 49.73085 24.41161 20.66484 1.000 84.88925 202 ASP D CA 1
ATOM 6076 C C . ASP D 1 200 ? 49.68236 24.51154 19.14649 1.000 87.50092 202 ASP D C 1
ATOM 6077 O O . ASP D 1 200 ? 49.12402 25.48464 18.62647 1.000 88.75028 202 ASP D O 1
ATOM 6082 N N . SER D 1 201 ? 50.23893 23.53699 18.42943 1.000 83.21396 203 SER D N 1
ATOM 6083 C CA . SER D 1 201 ? 50.21926 23.51423 16.97415 1.000 86.37267 203 SER D CA 1
ATOM 6084 C C . SER D 1 201 ? 49.24195 22.48770 16.42039 1.000 93.30632 203 SER D C 1
ATOM 6085 O O . SER D 1 201 ? 49.21806 22.26346 15.20642 1.000 94.73440 203 SER D O 1
ATOM 6088 N N . LEU D 1 202 ? 48.43795 21.86409 17.27904 1.000 95.33901 204 LEU D N 1
ATOM 6089 C CA . LEU D 1 202 ? 47.50452 20.82834 16.85290 1.000 95.58390 204 LEU D CA 1
ATOM 6090 C C . LEU D 1 202 ? 46.28712 21.46336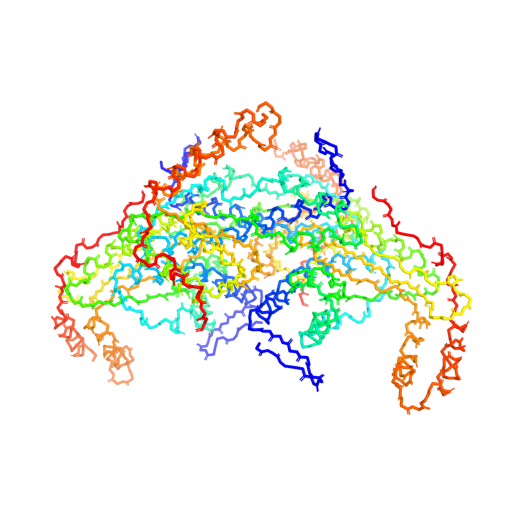 16.19228 1.000 86.92874 204 LEU D C 1
ATOM 6091 O O . LEU D 1 202 ? 45.59503 22.28405 16.80504 1.000 82.72429 204 LEU D O 1
ATOM 6096 N N . THR D 1 203 ? 46.02326 21.07672 14.94877 1.000 80.23833 205 THR D N 1
ATOM 6097 C CA . THR D 1 203 ? 44.90427 21.59550 14.18085 1.000 73.52082 205 THR D CA 1
ATOM 6098 C C . THR D 1 203 ? 43.82418 20.53102 14.04788 1.000 75.29571 205 THR D C 1
ATOM 6099 O O . THR D 1 203 ? 44.10412 19.32920 14.07926 1.000 72.94187 205 THR D O 1
ATOM 6103 N N . ALA D 1 204 ? 42.58459 20.98673 13.90076 1.000 72.94168 206 ALA D N 1
ATOM 6104 C CA . ALA D 1 204 ? 41.48576 20.07182 13.66133 1.000 72.56077 206 ALA D CA 1
ATOM 6105 C C . ALA D 1 204 ? 41.66870 19.37620 12.31280 1.000 73.08288 206 ALA D C 1
ATOM 6106 O O . ALA D 1 204 ? 42.19087 19.96782 11.36367 1.000 73.86867 206 ALA D O 1
ATOM 6108 N N . PRO D 1 205 ? 41.25651 18.11542 12.20623 1.000 77.63632 207 PRO D N 1
ATOM 6109 C CA . PRO D 1 205 ? 41.42426 17.39389 10.94056 1.000 76.90741 207 PRO D CA 1
ATOM 6110 C C . PRO D 1 205 ? 40.48545 17.92664 9.87202 1.000 76.16302 207 PRO D C 1
ATOM 6111 O O . PRO D 1 205 ? 39.32979 18.26013 10.14259 1.000 90.14183 207 PRO D O 1
ATOM 6115 N N . VAL D 1 206 ? 40.99292 18.00038 8.65028 1.000 76.09407 208 VAL D N 1
ATOM 6116 C CA . VAL D 1 206 ? 40.21014 18.39112 7.48291 1.000 90.75700 208 VAL D CA 1
ATOM 6117 C C . VAL D 1 206 ? 39.99936 17.14611 6.62662 1.000 91.56496 208 VAL D C 1
ATOM 6118 O O . VAL D 1 206 ? 40.98022 16.52875 6.19074 1.000 94.21153 208 VAL D O 1
ATOM 6122 N N . PRO D 1 207 ? 38.74930 16.72262 6.38305 1.000 95.37010 209 PRO D N 1
ATOM 6123 C CA . PRO D 1 207 ? 38.44960 15.52834 5.58362 1.000 96.86181 209 PRO D CA 1
ATOM 6124 C C . PRO D 1 207 ? 38.94188 15.64102 4.14315 1.000 94.75898 209 PRO D C 1
ATOM 6125 O O . PRO D 1 207 ? 39.75492 14.81662 3.72405 1.000 79.73458 209 PRO D O 1
#

Radius of gyration: 31.55 Å; Cα contacts (8 Å, |Δi|>4): 1301; chains: 4; bounding box: 79×82×62 Å

B-factor: mean 78.3, std 23.03, range [24.02, 169.08]

Nearest PDB structures (foldseek):
  1vj7-assembly1_A  TM=5.975E-01  e=1.485E-03  Streptococcus dysgalactiae subsp. equisimilis
  7qpr-assembly1_A  TM=7.679E-01  e=9.043E-03  Acinetobacter baumannii
  7qpr-assembly3_C  TM=6.241E-01  e=5.932E-03  Acinetobacter baumannii
  7qpr-assembly4_D  TM=6.499E-01  e=8.514E-03  Acinetobacter baumannii
  1vj7-assembly2_B  TM=5.199E-01  e=5.932E-03  Streptococcus dysgalactiae subsp. equisimilis

Organism: NCBI:txid1886

Foldseek 3Di:
DDDLPVRFDDDPVLLVVLVVVQVLVVVVVVVVVVLQVVLLVVLVWDWPCQVVQADDSSVVVVQQRVVCVVDPVDGSVVVQVPDAARGEIEIEDALASQQVSVVSSLVSCVVQVKDWDDWPQDCPPLADQGWTKTWIAHHPSRDIHIYIYYYPLSVVLCVPCVVVVVVDVDVPPYHCVCSVVSRVSRNVDDHRDCSSVDDRDDD/DDDADPGQDDDPVLLVVLVVVLVLVVVVVVVVVVLQVVLCVVLVWDKDCQVVQAPDSNNVSRVLSVCPVVDPPDDSVNSQLPDAARGEIETADALARQQVSVVSSLCSCVVQPWAWDDWDQCQPPPFDQGFIKTWTAHRPSRDIHIYGRYYPLSVVLCVVCVVLVVVLPDCPVHPVVRVVSVVVSRVSNVVDDHRDCSSVDDRDDD/DDADPVGQDDDPVLLVVLVVVQVLVVVVCVVVVVLVVVLCVVQVKDWDCPVPQAPDSNVLSVQLSVCCVVDPVDDSVVSQLPDQARGETEIEDALASQLVSLLSSLQVCVVQQWAWDDWDAALPDPQDLGFIKTWTAHRPSRDIHIYGGAYPLSVVLCVVLVVLVVCPVDPVDVVSVVSVVVSSVSNVPRDRRDCSSVNDRDDD/DADDDPVPFTDDNVLRVVLVVVQVLVVVVVVVVVVLQVVLLVVLVWDWDPQVCQAPDSNVVRVQLRVVCVVDPPDGSVVVVLPDAARGETEIEDALASQQVSVVSSLVVCVVQVWAKDDWPQQQPPLFDAGWIKIWTAHRPSRDIHIYTYDYPLSVVLVVVQPSCVSRVSRNVDDRRDCSSVDDHDDD

Sequence (801 aa):
GWKGEGGLTLTGGENNTVDAYVERAREAERSISVQVRAAAAMSEEAEMVGFDQRLKSPDSLKRKVATALAEQPGRNVDTVLAGITAAVRYTLQWDDAAYTSGVATVADTLAGWRNDSVKWSNTWGRASGYKGLNTGWRAPRSGQLFEVQFHTEASKKAQETTHKLYEEQRLPSTGKQQLQREQDAIFAAVPVPAGADSLTAPVPGWKGEGGLTLTGGENNTVDAYVERAREAERSISVQVRAAAAMSEAEMVGFDQRLKSPDSLKRKVATALAEQPGRNVDTVLAGITAAVRYTLQWDDAAYTSGVATVADTLAGWRNDSVKWSNTWGRASGYKGLNTGWRAPRSGQLFEVQFHTEASKKAQETTHKLYEEQRLPSTGPERKQQLQREQDAIFAAVPVPAGADSLTAPVPGWKGEGGLTLTGGENNTVDAYVERAREAERSISVQVRAAAAMSEAEMVGFDQRLKSPDSLKRKVATALAEQPGRNVDTVLAGITAAVRYTLQWDDDAAYTSGVATVADTLAGWRNDSVKWSNTWGRASGYKGLNTGWRAPRSGQLFEVQFHTEASKKAQETTHKLYEEQRLPSPERKQQLQREQDAIFAAVPVPAGADSLTAPVPGGWKGEGGLTLTGGENNTVDAYVERAREAERSISVQVRAAAAMSEAEMVGFDQRLKSPDSLKRKVATALAEQPGRNVDTVLAGITAAVRYTLQWDDDAAYTSGVATVADTLAGWRNDSVKWSNTWGRASGYKGLNTGWRAPRSGQLFEVQFHTEASKKAQETTLQREQDAIFAAVPVPAGADSLTAPVP

Solvent-accessible surface area: 39953 Å² total; per-residue (Å²): 84,31,143,4,162,77,77,38,99,7,88,26,30,45,26,86,8,0,56,13,22,21,90,70,9,94,97,12,10,109,35,6,10,8,16,2,103,0,0,2,57,60,15,163,16,97,39,66,34,39,114,114,68,51,34,49,61,81,34,6,13,117,106,0,4,75,24,28,73,138,75,110,76,78,60,4,20,4,16,10,17,33,13,51,25,5,0,77,5,14,0,21,11,89,52,99,50,0,29,78,4,0,47,45,1,4,84,26,0,16,60,27,173,4,15,40,72,80,48,28,41,14,4,66,115,108,68,15,65,19,0,0,28,0,2,1,16,6,37,119,45,15,13,11,1,23,0,51,0,2,0,101,33,2,50,114,3,36,100,54,1,100,151,44,55,122,119,20,190,106,107,86,141,41,125,109,94,19,76,167,88,8,38,59,72,8,73,71,8,73,56,8,101,29,0,81,77,18,105,34,20,145,128,79,36,168,30,180,74,71,43,87,7,84,40,20,34,24,71,8,0,62,10,22,38,115,73,7,121,128,7,9,90,31,2,11,11,9,1,109,0,0,2,54,67,12,151,15,99,45,44,29,38,107,108,66,49,44,57,59,66,35,4,16,121,114,0,4,49,10,37,86,123,70,122,79,52,69,6,18,7,11,9,21,34,3,58,27,6,0,78,4,10,0,23,6,86,64,102,33,0,28,80,5,0,42,58,1,3,86,26,0,20,53,28,181,4,28,45,66,118,50,35,40,34,5,63,161,108,64,16,144,27,7,4,44,0,5,0,21,4,42,152,41,14,17,14,1,41,1,39,0,11,0,88,32,5,30,138,4,46,103,68,1,98,169,36,74,86,84,50,210,100,123,86,61,16,101,131,87,52,101,82,8,42,149,92,9,34,71,65,12,80,71,8,69,62,8,96,30,0,76,80,21,104,34,28,142,155,76,38,170,8,192,82,57,54,91,9,85,32,32,44,18,74,8,0,57,13,26,31,115,89,7,151,109,10,11,75,44,5,7,34,15,3,108,0,0,4,37,41,11,143,21,91,55,40,31,41,138,106,65,38,38,51,52,76,31,5,26,114,102,0,5,48,22,26,69,123,71,108,78,78,72,4,17,4,4,8,19,29,18,47,27,5,0,76,6,21,1,17,9,95,56,97,31,0,33,75,4,1,46,49,3,2,94,25,2,33,58,36,147,3,34,45,66,96,54,39,47,14,6,64,103,115,81,9,121,23,5,4,42,0,3,0,18,5,27,123,46,14,18,11,1,26,1,34,0,6,0,72,37,1,51,106,6,73,118,60,6,124,139,37,110,70,44,65,196,98,120,82,100,127,151,33,114,111,18,83,190,65,9,40,66,66,21,81,83,10,68,68,3,98,26,0,87,77,15,104,28,20,128,164,123,37,37,142,0,146,64,76,32,100,12,80,22,26,42,20,80,7,0,58,7,22,12,61,75,4,86,81,10,1,96,56,2,13,34,17,5,95,0,0,2,33,40,13,147,24,96,52,26,42,47,112,105,48,45,28,50,51,94,36,4,21,126,109,0,6,60,25,29,74,140,64,104,88,48,59,4,16,10,5,8,19,33,19,53,24,4,0,80,8,20,1,22,11,86,55,100,51,0,32,76,4,0,43,50,2,3,89,26,3,22,58,35,150,3,36,44,66,121,48,48,46,17,3,60,87,106,70,20,142,21,7,5,38,0,2,1,16,7,32,127,41,19,14,14,2,36,1,52,0,2,0,94,35,2,65,141,5,73,141,92,47,154,125,201,113,50,29,60,58,28,63,81,12,73,57,4,93,35,0,80,80,22,108,39,25,141,170